Protein AF-A0A9E2NTE6-F1 (afdb_monomer_lite)

Secondary structure (DSSP, 8-state):
---------------------------------------------S-----------------------TTSSSSS--S--TT-EEEE-STT-EEEEESSS-SEEEESS--STT-EEEEEESSS-EEEEE--TT--SEEEES--SEEEEEESS-EEEEESS-SEEE-TT-EEEEEESSEEEEEEE--S--TT-----SEEE-TT-EEEEEESEEEEEEE-BTTB----SEEEEET-EEEEEESSS-EEEEESS-SEEEEESS-EEEEESSEEEEEESEE-STT--EE--S---SEEE-SSS-EEEEESEEEEE-SSEEEEE-TTS-TT-EEEEEE-STT--EEEEESSEEEEESSSEEEEEESS-EEEEE--S-TTS--S-EEEEEE-TT-EEEEEE-SS----EE---SSS-EEEEEEE--SS--EEEEE-TT--EEEEEEESS-SS-EEEEEEESSEEEEEEEEEEEEEEEEESS-SS-EEEEEEETT-EEEEEEEEEEEEEEESSSS-EEEEEEESS-EEEEEESS-EEEEEES---S--SSBSSEEEEEES-EEEEEEEEEEEEEESEEEEE--TT------SEEEEEEEEEEEE-PBPTT-TT--SS-EEE-SEEEETT-EEEEEEEEEEEEE---TT-TTEEEEEEEE--TTTT---EEEEEEEEEEEETTGGGSPTTT-EEEEE---SS--HHHHHHHTT--GGGSEEEEEEEPPPSSS-EEEESEEEE-TTEEEEEEE---SS-SS----EEEES-EEEBTT-EEEEE-TT-EEES-EE--TTTTPPPPTT-------TTTT----TTS---B--TTSSS-B-SB-EEEEE--TT-EEE--S-EEEEEEE---SSGGG-S-GGGG---SS--TT---GGGS-EEESTTS--BTTB-S-EEEEEEEES-EEEEE---SSGGGS-EEEEEEEEEEEEEEESSPPPHHHHS-SS-SSEEEEEE-TT-EEEEEEEE-SSSSEEEEEPEEEEEPPP-----S------STTTHHHHHHHHHH-SS--SS---HHHHHHHHHS----S-SS-----S----TT--SS-EEEEE--BBTBSEEEEEE-HHHHHHHHHHHHHHHHHHHHHHHHHHHHHHHHH--------

Structure (mmCIF, N/CA/C/O backbone):
data_AF-A0A9E2NTE6-F1
#
_entry.id   AF-A0A9E2NTE6-F1
#
loop_
_atom_site.group_PDB
_atom_site.id
_atom_site.type_symbol
_atom_site.label_atom_id
_atom_site.label_alt_id
_atom_site.label_comp_id
_atom_site.label_asym_id
_atom_site.label_entity_id
_atom_site.label_seq_id
_atom_site.pdbx_PDB_ins_code
_atom_site.Cartn_x
_atom_site.Cartn_y
_atom_site.Cartn_z
_atom_site.occupancy
_atom_site.B_iso_or_equiv
_atom_site.auth_seq_id
_atom_site.auth_comp_id
_atom_site.auth_asym_id
_atom_site.auth_atom_id
_atom_site.pdbx_PDB_model_num
ATOM 1 N N . MET A 1 1 ? 43.892 27.962 2.176 1.00 29.34 1 MET A N 1
ATOM 2 C CA . MET A 1 1 ? 44.552 28.954 3.060 1.00 29.34 1 MET A CA 1
ATOM 3 C C . MET A 1 1 ? 43.489 29.875 3.659 1.00 29.34 1 MET A C 1
ATOM 5 O O . MET A 1 1 ? 42.772 30.501 2.903 1.00 29.34 1 MET A O 1
ATOM 9 N N . ASN A 1 2 ? 43.422 29.911 4.998 1.00 27.58 2 ASN A N 1
ATOM 10 C CA . ASN A 1 2 ? 42.704 30.827 5.912 1.00 27.58 2 ASN A CA 1
ATOM 11 C C . ASN A 1 2 ? 41.155 30.969 5.898 1.00 27.58 2 ASN A C 1
ATOM 13 O O . ASN A 1 2 ? 40.608 31.871 5.282 1.00 27.58 2 ASN A O 1
ATOM 17 N N . LYS A 1 3 ? 40.542 30.155 6.784 1.00 26.61 3 LYS A N 1
ATOM 18 C CA . LYS A 1 3 ? 39.574 30.458 7.878 1.00 26.61 3 LYS A CA 1
ATOM 19 C C . LYS A 1 3 ? 38.161 31.026 7.588 1.00 26.61 3 LYS A C 1
ATOM 21 O O . LYS A 1 3 ? 37.993 32.228 7.432 1.00 26.61 3 LYS A O 1
ATOM 26 N N . GLN A 1 4 ? 37.154 30.137 7.688 1.00 29.02 4 GLN A N 1
ATOM 27 C CA . GLN A 1 4 ? 36.134 30.012 8.774 1.00 29.02 4 GLN A CA 1
ATOM 28 C C . GLN A 1 4 ? 35.949 31.215 9.740 1.00 29.02 4 GLN A C 1
ATOM 30 O O . GLN A 1 4 ? 36.945 31.797 10.157 1.00 29.02 4 GLN A O 1
ATOM 35 N N . THR A 1 5 ? 34.794 31.587 10.317 1.00 28.66 5 THR A N 1
ATOM 36 C CA . THR A 1 5 ? 33.368 31.165 10.358 1.00 28.66 5 THR A CA 1
ATOM 37 C C . THR A 1 5 ? 32.650 32.114 11.345 1.00 28.66 5 THR A C 1
ATOM 39 O O . THR A 1 5 ? 33.288 32.623 12.263 1.00 28.66 5 THR A O 1
ATOM 42 N N . ASN A 1 6 ? 31.321 32.196 11.223 1.00 25.78 6 ASN A N 1
ATOM 43 C CA . ASN A 1 6 ? 30.301 32.390 12.271 1.00 25.78 6 ASN A CA 1
ATOM 44 C C . ASN A 1 6 ? 30.081 33.732 13.005 1.00 25.78 6 ASN A C 1
ATOM 46 O O . ASN A 1 6 ? 30.879 34.200 13.806 1.00 25.78 6 ASN A O 1
ATOM 50 N N . SER A 1 7 ? 28.830 34.182 12.811 1.00 26.23 7 SER A N 1
ATOM 51 C CA . SER A 1 7 ? 27.834 34.670 13.778 1.00 26.23 7 SER A CA 1
ATOM 52 C C . SER A 1 7 ? 28.146 35.899 14.635 1.00 26.23 7 SER A C 1
ATOM 54 O O . SER A 1 7 ? 28.999 35.864 15.515 1.00 26.23 7 SER A O 1
ATOM 56 N N . ALA A 1 8 ? 27.290 36.917 14.523 1.00 23.62 8 ALA A N 1
ATOM 57 C CA . ALA A 1 8 ? 26.173 37.128 15.454 1.00 23.62 8 ALA A CA 1
ATOM 58 C C . ALA A 1 8 ? 25.789 38.618 15.558 1.00 23.62 8 ALA A C 1
ATOM 60 O O . ALA A 1 8 ? 26.642 39.492 15.668 1.00 23.62 8 ALA A O 1
ATOM 61 N N . MET A 1 9 ? 24.475 38.835 15.694 1.00 21.36 9 MET A N 1
ATOM 62 C CA . MET A 1 9 ? 23.865 39.834 16.582 1.00 21.36 9 MET A CA 1
ATOM 63 C C . MET A 1 9 ? 23.732 41.292 16.096 1.00 21.36 9 MET A C 1
ATOM 65 O O . MET A 1 9 ? 24.687 42.057 16.059 1.00 21.36 9 MET A O 1
ATOM 69 N N . GLY A 1 10 ? 22.472 41.727 15.959 1.00 22.67 10 GLY A N 1
ATOM 70 C CA . GLY A 1 10 ? 22.015 42.895 16.723 1.00 22.67 10 GLY A CA 1
ATOM 71 C C . GLY A 1 10 ? 21.491 44.117 15.958 1.00 22.67 10 GLY A C 1
ATOM 72 O O . GLY A 1 10 ? 22.264 44.895 15.422 1.00 22.67 10 GLY A O 1
ATOM 73 N N . MET A 1 11 ? 20.184 44.357 16.134 1.00 23.50 11 MET A N 1
ATOM 74 C CA . MET A 1 11 ? 19.494 45.664 16.187 1.00 23.50 11 MET A CA 1
ATOM 75 C C . MET A 1 11 ? 19.316 46.504 14.904 1.00 23.50 11 MET A C 1
ATOM 77 O O . MET A 1 11 ? 20.276 46.976 14.315 1.00 23.50 11 MET A O 1
ATOM 81 N N . LEU A 1 12 ? 18.051 46.825 14.591 1.00 22.62 12 LEU A N 1
ATOM 82 C CA . LEU A 1 12 ? 17.411 48.168 14.591 1.00 22.62 12 LEU A CA 1
ATOM 83 C C . LEU A 1 12 ? 16.159 48.108 13.681 1.00 22.62 12 LEU A C 1
ATOM 85 O O . LEU A 1 12 ? 16.246 47.734 12.523 1.00 22.62 12 LEU A O 1
ATOM 89 N N . ILE A 1 13 ? 14.939 48.256 14.207 1.00 23.47 13 ILE A N 1
ATOM 90 C CA . ILE A 1 13 ? 14.206 49.526 14.391 1.00 23.47 13 ILE A CA 1
ATOM 91 C C . ILE A 1 13 ? 13.850 50.247 13.068 1.00 23.47 13 ILE A C 1
ATOM 93 O O . ILE A 1 13 ? 14.699 50.847 12.422 1.00 23.47 13 ILE A O 1
ATOM 97 N N . ASN A 1 14 ? 12.530 50.317 12.838 1.00 24.09 14 ASN A N 1
ATOM 98 C CA . ASN A 1 14 ? 11.738 51.291 12.068 1.00 24.09 14 ASN A CA 1
ATOM 99 C C . ASN A 1 14 ? 11.742 51.281 10.529 1.00 24.09 14 ASN A C 1
ATOM 101 O O . ASN A 1 14 ? 12.680 51.742 9.892 1.00 24.09 14 ASN A O 1
ATOM 105 N N . ALA A 1 15 ? 10.542 51.000 9.999 1.00 24.41 15 ALA A N 1
ATOM 106 C CA . ALA A 1 15 ? 9.709 51.847 9.118 1.00 24.41 15 ALA A CA 1
ATOM 107 C C . ALA A 1 15 ? 9.104 50.970 7.997 1.00 24.41 15 ALA A C 1
ATOM 109 O O . ALA A 1 15 ? 9.823 50.272 7.308 1.00 24.41 15 ALA A O 1
ATOM 110 N N . TYR A 1 16 ? 7.790 50.872 7.791 1.00 23.64 16 TYR A N 1
ATOM 111 C CA . TYR A 1 16 ? 6.896 51.969 7.440 1.00 23.64 16 TYR A CA 1
ATOM 112 C C . TYR A 1 16 ? 5.422 51.539 7.600 1.00 23.64 16 TYR A C 1
ATOM 114 O O . TYR A 1 16 ? 5.029 50.437 7.231 1.00 23.64 16 TYR A O 1
ATOM 122 N N . ARG A 1 17 ? 4.602 52.457 8.121 1.00 25.98 17 ARG A N 1
ATOM 123 C CA . ARG A 1 17 ? 3.128 52.439 8.115 1.00 25.98 17 ARG A CA 1
ATOM 124 C C . ARG A 1 17 ? 2.593 52.832 6.729 1.00 25.98 17 ARG A C 1
ATOM 126 O O . ARG A 1 17 ? 3.164 53.738 6.129 1.00 25.98 17 ARG A O 1
ATOM 133 N N . GLY A 1 18 ? 1.434 52.304 6.306 1.00 24.19 18 GLY A N 1
ATOM 134 C CA . GLY A 1 18 ? 0.733 52.835 5.122 1.00 24.19 18 GLY A CA 1
ATOM 135 C C . GLY A 1 18 ? -0.569 52.156 4.654 1.00 24.19 18 GLY A C 1
ATOM 136 O O . GLY A 1 18 ? -0.601 51.637 3.555 1.00 24.19 18 GLY A O 1
ATOM 137 N N . ILE A 1 19 ? -1.634 52.204 5.468 1.00 23.78 19 ILE A N 1
ATOM 138 C CA . ILE A 1 19 ? -3.031 52.576 5.099 1.00 23.78 19 ILE A CA 1
ATOM 139 C C . ILE A 1 19 ? -3.715 51.905 3.866 1.00 23.78 19 ILE A C 1
ATOM 141 O O . ILE A 1 19 ? -3.598 52.370 2.743 1.00 23.78 19 ILE A O 1
ATOM 145 N N . LEU A 1 20 ? -4.571 50.913 4.165 1.00 23.92 20 LEU A N 1
ATOM 146 C CA . LEU A 1 20 ? -6.041 50.812 3.948 1.00 23.92 20 LEU A CA 1
ATOM 147 C C . LEU A 1 20 ? -6.751 51.184 2.611 1.00 23.92 20 LEU A C 1
ATOM 149 O O . LEU A 1 20 ? -6.762 52.343 2.206 1.00 23.92 20 LEU A O 1
ATOM 153 N N . LYS A 1 21 ? -7.650 50.241 2.232 1.00 25.80 21 LYS A N 1
ATOM 154 C CA . LYS A 1 21 ? -9.020 50.355 1.638 1.00 25.80 21 LYS A CA 1
ATOM 155 C C . LYS A 1 21 ? -9.108 50.496 0.103 1.00 25.80 21 LYS A C 1
ATOM 157 O O . LYS A 1 21 ? -8.490 51.375 -0.466 1.00 25.80 21 LYS A O 1
ATOM 162 N N . ASN A 1 22 ? -9.923 49.719 -0.629 1.00 23.72 22 ASN A N 1
ATOM 163 C CA . ASN A 1 22 ? -11.323 49.349 -0.361 1.00 23.72 22 ASN A CA 1
ATOM 164 C C . ASN A 1 22 ? -11.833 48.163 -1.228 1.00 23.72 22 ASN A C 1
ATOM 166 O O . ASN A 1 22 ? -11.476 48.060 -2.395 1.00 23.72 22 ASN A O 1
ATOM 170 N N . SER A 1 23 ? -12.831 47.452 -0.679 1.00 23.58 23 SER A N 1
ATOM 171 C CA . SER A 1 23 ? -14.023 46.838 -1.320 1.00 23.58 23 SER A CA 1
ATOM 172 C C . SER A 1 23 ? -14.186 45.298 -1.337 1.00 23.58 23 SER A C 1
ATOM 174 O O . SER A 1 23 ? -13.571 44.594 -2.117 1.00 23.58 23 SER A O 1
ATOM 176 N N . ARG A 1 24 ? -15.117 44.861 -0.462 1.00 26.06 24 ARG A N 1
ATOM 177 C CA . ARG A 1 24 ? -16.163 43.812 -0.568 1.00 26.06 24 ARG A CA 1
ATOM 178 C C . ARG A 1 24 ? -15.796 42.426 -1.128 1.00 26.06 24 ARG A C 1
ATOM 180 O O . ARG A 1 24 ? -15.592 42.304 -2.323 1.00 26.06 24 ARG A O 1
ATOM 187 N N . PHE A 1 25 ? -15.975 41.375 -0.321 1.00 23.06 25 PHE A N 1
ATOM 188 C CA . PHE A 1 25 ? -17.155 40.484 -0.324 1.00 23.06 25 PHE A CA 1
ATOM 189 C C . PHE A 1 25 ? -17.024 39.421 0.793 1.00 23.06 25 PHE A C 1
ATOM 191 O O . PHE A 1 25 ? -15.919 39.082 1.203 1.00 23.06 25 PHE A O 1
ATOM 198 N N . GLU A 1 26 ? -18.168 38.977 1.322 1.00 26.34 26 GLU A N 1
ATOM 199 C CA . GLU A 1 26 ? -18.371 37.835 2.238 1.00 26.34 26 GLU A CA 1
ATOM 200 C C . GLU A 1 26 ? -17.807 36.531 1.615 1.00 26.34 26 GLU A C 1
ATOM 202 O O . GLU A 1 26 ? -17.646 36.468 0.404 1.00 26.34 26 GLU A O 1
ATOM 207 N N . SER A 1 27 ? -17.473 35.438 2.303 1.00 25.52 27 SER A N 1
ATOM 208 C CA . SER A 1 27 ? -18.085 34.788 3.462 1.00 25.52 27 SER A CA 1
ATOM 209 C C . SER A 1 27 ? -17.125 33.719 4.029 1.00 25.52 27 SER A C 1
ATOM 211 O O . SER A 1 27 ? -16.242 33.246 3.322 1.00 25.52 27 SER A O 1
ATOM 213 N N . MET A 1 28 ? -17.341 33.355 5.298 1.00 28.69 28 MET A N 1
ATOM 214 C CA . MET A 1 28 ? -16.964 32.092 5.959 1.00 28.69 28 MET A CA 1
ATOM 215 C C . MET A 1 28 ? -15.552 31.522 5.726 1.00 28.69 28 MET A C 1
ATOM 217 O O . MET A 1 28 ? -15.327 30.759 4.795 1.00 28.69 28 MET A O 1
ATOM 221 N N . ARG A 1 29 ? -14.654 31.763 6.693 1.00 24.84 29 ARG A N 1
ATOM 222 C CA . ARG A 1 29 ? -13.912 30.739 7.469 1.00 24.84 29 ARG A CA 1
ATOM 223 C C . ARG A 1 29 ? -12.808 31.412 8.291 1.00 24.84 29 ARG A C 1
ATOM 225 O O . ARG A 1 29 ? -11.989 32.161 7.775 1.00 24.84 29 ARG A O 1
ATOM 232 N N . GLY A 1 30 ? -12.791 31.122 9.581 1.00 23.16 30 GLY A N 1
ATOM 233 C CA . GLY A 1 30 ? -11.714 31.417 10.518 1.00 23.16 30 GLY A CA 1
ATOM 234 C C . GLY A 1 30 ? -12.093 30.761 11.842 1.00 23.16 30 GLY A C 1
ATOM 235 O O . GLY A 1 30 ? -13.257 30.803 12.218 1.00 23.16 30 GLY A O 1
ATOM 236 N N . SER A 1 31 ? -11.212 30.116 12.585 1.00 25.41 31 SER A N 1
ATOM 237 C CA . SER A 1 31 ? -9.795 29.826 12.409 1.00 25.41 31 SER A CA 1
ATOM 238 C C . SER A 1 31 ? -9.494 28.755 13.456 1.00 25.41 31 SER A C 1
ATOM 240 O O . SER A 1 31 ? -9.969 28.844 14.588 1.00 25.41 31 SER A O 1
ATOM 242 N N . LEU A 1 32 ? -8.717 27.752 13.064 1.00 22.36 32 LEU A N 1
ATOM 243 C CA . LEU A 1 32 ? -7.949 26.932 13.983 1.00 22.36 32 LEU A CA 1
ATOM 244 C C . LEU A 1 32 ? -6.603 27.653 14.211 1.00 22.36 32 LEU A C 1
ATOM 246 O O . LEU A 1 32 ? -6.062 28.262 13.289 1.00 22.36 32 LEU A O 1
ATOM 250 N N . ILE A 1 33 ? -6.095 27.535 15.437 1.00 25.97 33 ILE A N 1
ATOM 251 C CA . ILE A 1 33 ? -4.695 27.704 15.865 1.00 25.97 33 ILE A CA 1
ATOM 252 C C . ILE A 1 33 ? -4.107 29.126 15.832 1.00 25.97 33 ILE A C 1
ATOM 254 O O . ILE A 1 33 ? -3.480 29.560 14.873 1.00 25.97 33 ILE A O 1
ATOM 258 N N . ALA A 1 34 ? -4.191 29.813 16.972 1.00 24.72 34 ALA A N 1
ATOM 259 C CA . ALA A 1 34 ? -3.047 29.960 17.883 1.00 24.72 34 ALA A CA 1
ATOM 260 C C . ALA A 1 34 ? -3.372 31.004 18.960 1.00 24.72 34 ALA A C 1
ATOM 262 O O . ALA A 1 34 ? -3.497 32.186 18.653 1.00 24.72 34 ALA A O 1
ATOM 263 N N . HIS A 1 35 ? -3.432 30.589 20.225 1.00 23.55 35 HIS A N 1
ATOM 264 C CA . HIS A 1 35 ? -2.550 31.121 21.268 1.00 23.55 35 HIS A CA 1
ATOM 265 C C . HIS A 1 35 ? -2.721 30.303 22.547 1.00 23.55 35 HIS A C 1
ATOM 267 O O . HIS A 1 35 ? -3.768 30.295 23.188 1.00 23.55 35 HIS A O 1
ATOM 273 N N . ASN A 1 36 ? -1.639 29.615 22.890 1.00 27.98 36 ASN A N 1
ATOM 274 C CA . ASN A 1 36 ? -1.433 28.946 24.158 1.00 27.98 36 ASN A CA 1
ATOM 275 C C . ASN A 1 36 ? -1.004 29.985 25.216 1.00 27.98 36 ASN A C 1
ATOM 277 O O . ASN A 1 36 ? -0.342 30.969 24.879 1.00 27.98 36 ASN A O 1
ATOM 281 N N . LYS A 1 37 ? -1.314 29.699 26.487 1.00 27.69 37 LYS A N 1
ATOM 282 C CA . LYS A 1 37 ? -1.015 30.466 27.722 1.00 27.69 37 LYS A CA 1
ATOM 283 C C . LYS A 1 37 ? -1.965 31.615 28.081 1.00 27.69 37 LYS A C 1
ATOM 285 O O . LYS A 1 37 ? -1.639 32.788 27.940 1.00 27.69 37 LYS A O 1
ATOM 290 N N . CYS A 1 38 ? -3.104 31.235 28.657 1.00 25.62 38 CYS A N 1
ATOM 291 C CA . CYS A 1 38 ? -3.613 31.682 29.964 1.00 25.62 38 CYS A CA 1
ATOM 292 C C . CYS A 1 38 ? -5.081 31.253 30.064 1.00 25.62 38 CYS A C 1
ATOM 294 O O . CYS A 1 38 ? -5.889 31.776 29.313 1.00 25.62 38 CYS A O 1
ATOM 296 N N . LEU A 1 39 ? -5.407 30.324 30.968 1.00 24.86 39 LEU A N 1
ATOM 297 C CA . LEU A 1 39 ? -6.577 30.336 31.866 1.00 24.86 39 LEU A CA 1
ATOM 298 C C . LEU A 1 39 ? -6.726 28.942 32.511 1.00 24.86 39 LEU A C 1
ATOM 300 O O . LEU A 1 39 ? -7.440 28.070 32.031 1.00 24.86 39 LEU A O 1
ATOM 304 N N . HIS A 1 40 ? -6.051 28.750 33.644 1.00 29.06 40 HIS A N 1
ATOM 305 C CA . HIS A 1 40 ? -6.598 27.949 34.737 1.00 29.06 40 HIS A CA 1
ATOM 306 C C . HIS A 1 40 ? -7.625 28.847 35.438 1.00 29.06 40 HIS A C 1
ATOM 308 O O . HIS A 1 40 ? -7.219 29.761 36.151 1.00 29.06 40 HIS A O 1
ATOM 314 N N . ALA A 1 41 ? -8.913 28.655 35.144 1.00 30.28 41 ALA A N 1
ATOM 315 C CA . ALA A 1 41 ? -10.084 29.016 35.956 1.00 30.28 41 ALA A CA 1
ATOM 316 C C . ALA A 1 41 ? -11.311 29.163 35.046 1.00 30.28 41 ALA A C 1
ATOM 318 O O . ALA A 1 41 ? -11.385 30.100 34.254 1.00 30.28 41 ALA A O 1
ATOM 319 N N . GLY A 1 42 ? -12.302 28.288 35.226 1.00 25.58 42 GLY A N 1
ATOM 320 C CA . GLY A 1 42 ? -13.671 28.555 34.788 1.00 25.58 42 GLY A CA 1
ATOM 321 C C . GLY A 1 42 ? -14.343 27.416 34.035 1.00 25.58 42 GLY A C 1
ATOM 322 O O . GLY A 1 42 ? -14.507 27.520 32.832 1.00 25.58 42 GLY A O 1
ATOM 323 N N . PHE A 1 43 ? -14.812 26.398 34.759 1.00 23.00 43 PHE A N 1
ATOM 324 C CA . PHE A 1 43 ? -16.074 25.714 34.445 1.00 23.00 43 PHE A CA 1
ATOM 325 C C . PHE A 1 43 ? -16.709 25.196 35.749 1.00 23.00 43 PHE A C 1
ATOM 327 O O . PHE A 1 43 ? -16.746 24.012 36.051 1.00 23.00 43 PHE A O 1
ATOM 334 N N . ILE A 1 44 ? -17.185 26.144 36.559 1.00 27.06 44 ILE A N 1
ATOM 335 C CA . ILE A 1 44 ? -18.266 25.946 37.530 1.00 27.06 44 ILE A CA 1
ATOM 336 C C . ILE A 1 44 ? -19.292 27.020 37.182 1.00 27.06 44 ILE A C 1
ATOM 338 O O . ILE A 1 44 ? -19.040 28.189 37.461 1.00 27.06 44 ILE A O 1
ATOM 342 N N . ALA A 1 45 ? -20.395 26.640 36.534 1.00 24.61 45 ALA A N 1
ATOM 343 C CA . ALA A 1 45 ? -21.691 27.325 36.612 1.00 24.61 45 ALA A CA 1
ATOM 344 C C . ALA A 1 45 ? -22.709 26.682 35.656 1.00 24.61 45 ALA A C 1
ATOM 346 O O . ALA A 1 45 ? -22.891 27.144 34.534 1.00 24.61 45 ALA A O 1
ATOM 347 N N . LEU A 1 46 ? -23.448 25.682 36.141 1.00 25.11 46 LEU A N 1
ATOM 348 C CA . LEU A 1 46 ? -24.895 25.652 35.926 1.00 25.11 46 LEU A CA 1
ATOM 349 C C . LEU A 1 46 ? -25.557 24.846 37.048 1.00 25.11 46 LEU A C 1
ATOM 351 O O . LEU A 1 46 ? -25.777 23.654 36.909 1.00 25.11 46 LEU A O 1
ATOM 355 N N . LEU A 1 47 ? -25.810 25.511 38.177 1.00 25.02 47 LEU A N 1
ATOM 356 C CA . LEU A 1 47 ? -26.852 25.177 39.157 1.00 25.02 47 LEU A CA 1
ATOM 357 C C . LEU A 1 47 ? -26.840 26.260 40.243 1.00 25.02 47 LEU A C 1
ATOM 359 O O . LEU A 1 47 ? -26.125 26.165 41.235 1.00 25.02 47 LEU A O 1
ATOM 363 N N . CYS A 1 48 ? -27.604 27.335 40.038 1.00 22.22 48 CYS A N 1
ATOM 364 C CA . CYS A 1 48 ? -28.071 28.151 41.157 1.00 22.22 48 CYS A CA 1
ATOM 365 C C . CYS A 1 48 ? -29.247 29.044 40.756 1.00 22.22 48 CYS A C 1
ATOM 367 O O . CYS A 1 48 ? -29.067 30.050 40.075 1.00 22.22 48 CYS A O 1
ATOM 369 N N . THR A 1 49 ? -30.448 28.653 41.182 1.00 23.48 49 THR A N 1
ATOM 370 C CA . THR A 1 49 ? -31.561 29.465 41.727 1.00 23.48 49 THR A CA 1
ATOM 371 C C . THR A 1 49 ? -32.747 28.494 41.812 1.00 23.48 49 THR A C 1
ATOM 373 O O . THR A 1 49 ? -33.129 27.916 40.810 1.00 23.48 49 THR A O 1
ATOM 376 N N . VAL A 1 50 ? -33.316 28.150 42.968 1.00 23.70 50 VAL A N 1
ATOM 377 C CA . VAL A 1 50 ? -33.795 29.005 44.056 1.00 23.70 50 VAL A CA 1
ATOM 378 C C . VAL A 1 50 ? -33.653 28.256 45.389 1.00 23.70 50 VAL A C 1
ATOM 380 O O . VAL A 1 50 ? -34.308 27.243 45.601 1.00 23.70 50 VAL A O 1
ATOM 383 N N . ALA A 1 51 ? -32.856 28.790 46.314 1.00 24.67 51 ALA A N 1
ATOM 384 C CA . ALA A 1 51 ? -32.958 28.477 47.736 1.00 24.67 51 ALA A CA 1
ATOM 385 C C . ALA A 1 51 ? -32.855 29.790 48.518 1.00 24.67 51 ALA A C 1
ATOM 387 O O . ALA A 1 51 ? -31.775 30.345 48.710 1.00 24.67 51 ALA A O 1
ATOM 388 N N . LEU A 1 52 ? -34.009 30.319 48.920 1.00 23.09 52 LEU A N 1
ATOM 389 C CA . LEU A 1 52 ? -34.122 31.352 49.943 1.00 23.09 52 LEU A CA 1
ATOM 390 C C . LEU A 1 52 ? -35.449 31.145 50.677 1.00 23.09 52 LEU A C 1
ATOM 392 O O . LEU A 1 52 ? -36.478 31.660 50.253 1.00 23.09 52 LEU A O 1
ATOM 396 N N . ALA A 1 53 ? -35.414 30.396 51.779 1.00 23.52 53 ALA A N 1
ATOM 397 C CA . ALA A 1 53 ? -36.281 30.633 52.930 1.00 23.52 53 ALA A CA 1
ATOM 398 C C . ALA A 1 53 ? -35.767 29.882 54.170 1.00 23.52 53 ALA A C 1
ATOM 400 O O . ALA A 1 53 ? -35.859 28.668 54.276 1.00 23.52 53 ALA A O 1
ATOM 401 N N . THR A 1 54 ? -35.263 30.696 55.100 1.00 24.38 54 THR A N 1
ATOM 402 C CA . THR A 1 54 ? -35.322 30.563 56.564 1.00 24.38 54 THR A CA 1
ATOM 403 C C . THR A 1 54 ? -34.613 29.394 57.242 1.00 24.38 54 THR A C 1
ATOM 405 O O . THR A 1 54 ? -35.143 28.302 57.402 1.00 24.38 54 THR A O 1
ATOM 408 N N . ALA A 1 55 ? -33.461 29.743 57.818 1.00 26.52 55 ALA A N 1
ATOM 409 C CA . ALA A 1 55 ? -32.962 29.168 59.053 1.00 26.52 55 ALA A CA 1
ATOM 410 C C . ALA A 1 55 ? -34.023 29.243 60.169 1.00 26.52 55 ALA A C 1
ATOM 412 O O . ALA A 1 55 ? -34.499 30.330 60.510 1.00 26.52 55 ALA A O 1
ATOM 413 N N . SER A 1 56 ? -34.307 28.104 60.791 1.00 23.55 56 SER A N 1
ATOM 414 C CA . SER A 1 56 ? -34.747 28.027 62.180 1.00 23.55 56 SER A CA 1
ATOM 415 C C . SER A 1 56 ? -33.815 27.075 62.921 1.00 23.55 56 SER A C 1
ATOM 417 O O . SER A 1 56 ? -33.541 25.971 62.465 1.00 23.55 56 SER A O 1
ATOM 419 N N . SER A 1 57 ? -33.297 27.568 64.040 1.00 24.28 57 SER A N 1
ATOM 420 C CA . SER A 1 57 ? -32.519 26.884 65.077 1.00 24.28 57 SER A CA 1
ATOM 421 C C . SER A 1 57 ? -32.986 25.454 65.396 1.00 24.28 57 SER A C 1
ATOM 423 O O . SER A 1 57 ? -34.183 25.191 65.285 1.00 24.28 57 SER A O 1
ATOM 425 N N . PRO A 1 58 ? -32.088 24.578 65.896 1.00 25.91 58 PRO A N 1
ATOM 426 C CA . PRO A 1 58 ? -32.434 23.219 66.290 1.00 25.91 58 PRO A CA 1
ATOM 427 C C . PRO A 1 58 ? -33.383 23.280 67.487 1.00 25.91 58 PRO A C 1
ATOM 429 O O . PRO A 1 58 ? -32.981 23.551 68.620 1.00 25.91 58 PRO A O 1
ATOM 432 N N . VAL A 1 59 ? -34.671 23.085 67.225 1.00 22.36 59 VAL A N 1
ATOM 433 C CA . VAL A 1 59 ? -35.612 22.688 68.264 1.00 22.36 59 VAL A CA 1
ATOM 434 C C . VAL A 1 59 ? -35.302 21.223 68.528 1.00 22.36 59 VAL A C 1
ATOM 436 O O . VAL A 1 59 ? -35.239 20.438 67.588 1.00 22.36 59 VAL A O 1
ATOM 439 N N . HIS A 1 60 ? -35.019 20.899 69.790 1.00 28.77 60 HIS A N 1
ATOM 440 C CA . HIS A 1 60 ? -34.932 19.526 70.274 1.00 28.77 60 HIS A CA 1
ATOM 441 C C . HIS A 1 60 ? -36.079 18.715 69.663 1.00 28.77 60 HIS A C 1
ATOM 443 O O . HIS A 1 60 ? -37.236 18.968 69.997 1.00 28.77 60 HIS A O 1
ATOM 449 N N . ALA A 1 61 ? -35.753 17.778 68.771 1.00 24.12 61 ALA A N 1
ATOM 450 C CA . ALA A 1 61 ? -36.642 16.669 68.493 1.00 24.12 61 ALA A CA 1
ATOM 451 C C . ALA A 1 61 ? -36.718 15.893 69.807 1.00 24.12 61 ALA A C 1
ATOM 453 O O . ALA A 1 61 ? -35.724 15.353 70.297 1.00 24.12 61 ALA A O 1
ATOM 454 N N . GLU A 1 62 ? -37.871 15.997 70.453 1.00 23.11 62 GLU A N 1
ATOM 455 C CA . GLU A 1 62 ? -38.243 15.145 71.562 1.00 23.11 62 GLU A CA 1
ATOM 456 C C . GLU A 1 62 ? -38.123 13.718 71.031 1.00 23.11 62 GLU A C 1
ATOM 458 O O . GLU A 1 62 ? -38.819 13.337 70.095 1.00 23.11 62 GLU A O 1
ATOM 463 N N . LYS A 1 63 ? -37.132 12.994 71.553 1.00 28.41 63 LYS A N 1
ATOM 464 C CA . LYS A 1 63 ? -36.926 11.572 71.322 1.00 28.41 63 LYS A CA 1
ATOM 465 C C . LYS A 1 63 ? -38.252 10.894 71.667 1.00 28.41 63 LYS A C 1
ATOM 467 O O . LYS A 1 63 ? -38.563 10.746 72.850 1.00 28.41 63 LYS A O 1
ATOM 472 N N . ILE A 1 64 ? -39.068 10.565 70.667 1.00 25.89 64 ILE A N 1
ATOM 473 C CA . ILE A 1 64 ? -40.159 9.621 70.868 1.00 25.89 64 ILE A CA 1
ATOM 474 C C . ILE A 1 64 ? -39.449 8.279 70.992 1.00 25.89 64 ILE A C 1
ATOM 476 O O . ILE A 1 64 ? -39.112 7.627 70.013 1.00 25.89 64 ILE A O 1
ATOM 480 N N . ASP A 1 65 ? -39.112 7.957 72.239 1.00 27.31 65 ASP A N 1
ATOM 481 C CA . ASP A 1 65 ? -38.695 6.645 72.723 1.00 27.31 65 ASP A CA 1
ATOM 482 C C . ASP A 1 65 ? -39.894 5.682 72.541 1.00 27.31 65 ASP A C 1
ATOM 484 O O . ASP A 1 65 ? -40.496 5.213 73.500 1.00 27.31 65 ASP A O 1
ATOM 488 N N . GLU A 1 66 ? -40.289 5.408 71.299 1.00 30.45 66 GLU A N 1
ATOM 489 C CA . GLU A 1 66 ? -40.760 4.073 70.933 1.00 30.45 66 GLU A CA 1
ATOM 490 C C . GLU A 1 66 ? -39.561 3.363 70.316 1.00 30.45 66 GLU A C 1
ATOM 492 O O . GLU A 1 66 ? -39.501 3.038 69.138 1.00 30.45 66 GLU A O 1
ATOM 497 N N . THR A 1 67 ? -38.547 3.169 71.161 1.00 30.62 67 THR A N 1
ATOM 498 C CA . THR A 1 67 ? -37.574 2.105 70.978 1.00 30.62 67 THR A CA 1
ATOM 499 C C . THR A 1 67 ? -38.394 0.823 70.840 1.00 30.62 67 THR A C 1
ATOM 501 O O . THR A 1 67 ? -38.943 0.329 71.830 1.00 30.62 67 THR A O 1
ATOM 504 N N . ILE A 1 68 ? -38.505 0.286 69.624 1.00 33.72 68 ILE A N 1
ATOM 505 C CA . ILE A 1 68 ? -38.833 -1.126 69.416 1.00 33.72 68 ILE A CA 1
ATOM 506 C C . ILE A 1 68 ? -37.588 -1.886 69.890 1.00 33.72 68 ILE A C 1
ATOM 508 O O . ILE A 1 68 ? -36.742 -2.303 69.112 1.00 33.72 68 ILE A O 1
ATOM 512 N N . ASN A 1 69 ? -37.411 -1.929 71.212 1.00 25.31 69 ASN A N 1
ATOM 513 C CA . ASN A 1 69 ? -36.444 -2.793 71.866 1.00 25.31 69 ASN A CA 1
ATOM 514 C C . ASN A 1 69 ? -36.852 -4.243 71.590 1.00 25.31 69 ASN A C 1
ATOM 516 O O . ASN A 1 69 ? -38.049 -4.534 71.539 1.00 25.31 69 ASN A O 1
ATOM 520 N N . ASP A 1 70 ? -35.838 -5.101 71.498 1.00 31.53 70 ASP A N 1
ATOM 521 C CA . ASP A 1 70 ? -35.766 -6.571 71.358 1.00 31.53 70 ASP A CA 1
ATOM 522 C C . ASP A 1 70 ? -36.950 -7.445 71.855 1.00 31.53 70 ASP A C 1
ATOM 524 O O . ASP A 1 70 ? -37.051 -8.609 71.485 1.00 31.53 70 ASP A O 1
ATOM 528 N N . ASP A 1 71 ? -37.873 -6.923 72.663 1.00 29.89 71 ASP A N 1
ATOM 529 C CA . ASP A 1 71 ? -39.008 -7.649 73.243 1.00 29.89 71 ASP A CA 1
ATOM 530 C C . ASP A 1 71 ? -40.325 -7.547 72.428 1.00 29.89 71 ASP A C 1
ATOM 532 O O . ASP A 1 71 ? -41.334 -8.119 72.837 1.00 29.89 71 ASP A O 1
ATOM 536 N N . TYR A 1 72 ? -40.385 -6.832 71.291 1.00 34.06 72 TYR A N 1
ATOM 537 C CA . TYR A 1 72 ? -41.651 -6.661 70.534 1.00 34.06 72 TYR A CA 1
ATOM 538 C C . TYR A 1 72 ? -41.964 -7.770 69.511 1.00 34.06 72 TYR A C 1
ATOM 540 O O . TYR A 1 72 ? -43.080 -7.821 68.991 1.00 34.06 72 TYR A O 1
ATOM 548 N N . PHE A 1 73 ? -41.017 -8.675 69.245 1.00 40.59 73 PHE A N 1
ATOM 549 C CA . PHE A 1 73 ? -41.217 -9.824 68.350 1.00 40.59 73 PHE A CA 1
ATOM 550 C C . PHE A 1 73 ? -41.526 -11.144 69.082 1.00 40.59 73 PHE A C 1
ATOM 552 O O . PHE A 1 73 ? -41.811 -12.141 68.422 1.00 40.59 73 PHE A O 1
ATOM 559 N N . ASP A 1 74 ? -41.562 -11.154 70.422 1.00 32.75 74 ASP A N 1
ATOM 560 C CA . ASP A 1 74 ? -41.900 -12.332 71.239 1.00 32.75 74 ASP A CA 1
ATOM 561 C C . ASP A 1 74 ? -43.133 -12.076 72.128 1.00 32.75 74 ASP A C 1
ATOM 563 O O . ASP A 1 74 ? -43.025 -11.914 73.336 1.00 32.75 74 ASP A O 1
ATOM 567 N N . ASP A 1 75 ? -44.320 -11.956 71.517 1.00 29.98 75 ASP A N 1
ATOM 568 C CA . ASP A 1 75 ? -45.574 -12.563 72.009 1.00 29.98 75 ASP A CA 1
ATOM 569 C C . ASP A 1 75 ? -46.784 -12.142 71.139 1.00 29.98 75 ASP A C 1
ATOM 571 O O . ASP A 1 75 ? -47.329 -11.044 71.247 1.00 29.98 75 ASP A O 1
ATOM 575 N N . ASN A 1 76 ? -47.286 -13.071 70.319 1.00 31.81 76 ASN A N 1
ATOM 576 C CA . ASN A 1 76 ? -48.703 -13.188 69.926 1.00 31.81 76 ASN A CA 1
ATOM 577 C C . ASN A 1 76 ? -49.455 -11.949 69.366 1.00 31.81 76 ASN A C 1
ATOM 579 O O . ASN A 1 76 ? -50.680 -11.863 69.510 1.00 31.81 76 ASN A O 1
ATOM 583 N N . GLN A 1 77 ? -48.800 -11.045 68.634 1.00 36.69 77 GLN A N 1
ATOM 584 C CA . GLN A 1 77 ? -49.477 -10.261 67.592 1.00 36.69 77 GLN A CA 1
ATOM 585 C C . GLN A 1 77 ? -48.875 -10.608 66.231 1.00 36.69 77 GLN A C 1
ATOM 587 O O . GLN A 1 77 ? -47.809 -10.129 65.872 1.00 36.69 77 GLN A O 1
ATOM 592 N N . ASN A 1 78 ? -49.564 -11.466 65.474 1.00 37.16 78 ASN A N 1
ATOM 593 C CA . ASN A 1 78 ? -49.224 -11.759 64.083 1.00 37.16 78 ASN A CA 1
ATOM 594 C C . ASN A 1 78 ? -49.462 -10.501 63.234 1.00 37.16 78 ASN A C 1
ATOM 596 O O . ASN A 1 78 ? -50.601 -10.224 62.862 1.00 37.16 78 ASN A O 1
ATOM 600 N N . TRP A 1 79 ? -48.400 -9.756 62.920 1.00 41.88 79 TRP A N 1
ATOM 601 C CA . TRP A 1 79 ? -48.416 -8.725 61.867 1.00 41.88 79 TRP A CA 1
ATOM 602 C C . TRP A 1 79 ? -48.441 -9.361 60.469 1.00 41.88 79 TRP A C 1
ATOM 604 O O . TRP A 1 79 ? -48.735 -8.716 59.474 1.00 41.88 79 TRP A O 1
ATOM 614 N N . TRP A 1 80 ? -48.180 -10.662 60.393 1.00 48.97 80 TRP A N 1
ATOM 615 C CA . TRP A 1 80 ? -48.103 -11.406 59.151 1.00 48.97 80 TRP A CA 1
ATOM 616 C C . TRP A 1 80 ? -49.227 -12.440 59.169 1.00 48.97 80 TRP A C 1
ATOM 618 O O . TRP A 1 80 ? -49.143 -13.483 59.819 1.00 48.97 80 TRP A O 1
ATOM 628 N N . THR A 1 81 ? -50.349 -12.103 58.537 1.00 52.69 81 THR A N 1
ATOM 629 C CA . THR A 1 81 ? -51.333 -13.105 58.114 1.00 52.69 81 THR A CA 1
ATOM 630 C C . THR A 1 81 ? -51.120 -13.336 56.632 1.00 52.69 81 THR A C 1
ATOM 632 O O . THR A 1 81 ? -51.068 -12.352 55.902 1.00 52.69 81 THR A O 1
ATOM 635 N N . GLU A 1 82 ? -51.017 -14.596 56.213 1.00 57.06 82 GLU A N 1
ATOM 636 C CA . GLU A 1 82 ? -50.897 -15.022 54.811 1.00 57.06 82 GLU A CA 1
ATOM 637 C C . GLU A 1 82 ? -51.696 -14.089 53.881 1.00 57.06 82 GLU A C 1
ATOM 639 O O . GLU A 1 82 ? -52.901 -13.894 54.084 1.00 57.06 82 GLU A O 1
ATOM 644 N N . ASN A 1 83 ? -51.028 -13.473 52.902 1.00 62.41 83 ASN A N 1
ATOM 645 C CA . ASN A 1 83 ? -51.642 -12.537 51.955 1.00 62.41 83 ASN A CA 1
ATOM 646 C C . ASN A 1 83 ? -52.200 -11.224 52.553 1.00 62.41 83 ASN A C 1
ATOM 648 O O . ASN A 1 83 ? -53.321 -10.810 52.232 1.00 62.41 83 ASN A O 1
ATOM 652 N N . SER A 1 84 ? -51.443 -10.535 53.418 1.00 64.25 84 SER A N 1
ATOM 653 C CA . SER A 1 84 ? -51.877 -9.267 54.031 1.00 64.25 84 SER A CA 1
ATOM 654 C C . SER A 1 84 ? -51.199 -8.009 53.488 1.00 64.25 84 SER A C 1
ATOM 656 O O . SER A 1 84 ? -49.985 -7.952 53.308 1.00 64.25 84 SER A O 1
ATOM 658 N N . THR A 1 85 ? -51.991 -6.941 53.358 1.00 68.56 85 THR A N 1
ATOM 659 C CA . THR A 1 85 ? -51.518 -5.565 53.146 1.00 68.56 85 THR A CA 1
ATOM 660 C C . THR A 1 85 ? -51.589 -4.778 54.452 1.00 68.56 85 THR A C 1
ATOM 662 O O . THR A 1 85 ? -52.611 -4.795 55.141 1.00 68.56 85 THR A O 1
ATOM 665 N N . HIS A 1 86 ? -50.520 -4.071 54.799 1.00 70.69 86 HIS A N 1
ATOM 666 C CA . HIS A 1 86 ? -50.420 -3.202 55.964 1.00 70.69 86 HIS A CA 1
ATOM 667 C C . HIS A 1 86 ? -50.202 -1.760 55.515 1.00 70.69 86 HIS A C 1
ATOM 669 O O . HIS A 1 86 ? -49.170 -1.409 54.953 1.00 70.69 86 HIS A O 1
ATOM 675 N N . THR A 1 87 ? -51.204 -0.912 55.755 1.00 68.12 87 THR A N 1
ATOM 676 C CA . THR A 1 87 ? -51.154 0.508 55.392 1.00 68.12 87 THR A CA 1
ATOM 677 C C . THR A 1 87 ? -50.795 1.357 56.606 1.00 68.12 87 THR A C 1
ATOM 679 O O . THR A 1 87 ? -51.591 1.480 57.542 1.00 68.12 87 THR A O 1
ATOM 682 N N . VAL A 1 88 ? -49.628 1.996 56.569 1.00 69.00 88 VAL A N 1
ATOM 683 C CA . VAL A 1 88 ? -49.184 2.946 57.593 1.00 69.00 88 VAL A CA 1
ATOM 684 C C . VAL A 1 88 ? -49.777 4.321 57.274 1.00 69.00 88 VAL A C 1
ATOM 686 O O . VAL A 1 88 ? -49.395 4.987 56.312 1.00 69.00 88 VAL A O 1
ATOM 689 N N . ASN A 1 89 ? -50.756 4.738 58.080 1.00 57.00 89 ASN A N 1
ATOM 690 C CA . ASN A 1 89 ? -51.446 6.022 57.947 1.00 57.00 89 ASN A CA 1
ATOM 691 C C . ASN A 1 89 ? -50.976 6.980 59.058 1.00 57.00 89 ASN A C 1
ATOM 693 O O . ASN A 1 89 ? -51.506 6.941 60.168 1.00 57.00 89 ASN A O 1
ATOM 697 N N . GLY A 1 90 ? -49.995 7.843 58.775 1.00 56.44 90 GLY A N 1
ATOM 698 C CA . GLY A 1 90 ? -49.445 8.809 59.737 1.00 56.44 90 GLY A CA 1
ATOM 699 C C . GLY A 1 90 ? -48.548 9.863 59.076 1.00 56.44 90 GLY A C 1
ATOM 700 O O . GLY A 1 90 ? -48.093 9.663 57.954 1.00 56.44 90 GLY A O 1
ATOM 701 N N . SER A 1 91 ? -48.313 10.994 59.753 1.00 56.97 91 SER A N 1
ATOM 702 C CA . SER A 1 91 ? -47.513 12.126 59.241 1.00 56.97 91 SER A CA 1
ATOM 703 C C . SER A 1 91 ? -45.995 11.916 59.279 1.00 56.97 91 SER A C 1
ATOM 705 O O . SER A 1 91 ? -45.266 12.799 58.842 1.00 56.97 91 SER A O 1
ATOM 707 N N . GLU A 1 92 ? -45.521 10.798 59.835 1.00 59.22 92 GLU A N 1
ATOM 708 C CA . GLU A 1 92 ? -44.089 10.519 60.046 1.00 59.22 92 GLU A CA 1
ATOM 709 C C . GLU A 1 92 ? -43.537 9.398 59.142 1.00 59.22 92 GLU A C 1
ATOM 711 O O . GLU A 1 92 ? -42.329 9.199 59.100 1.00 59.22 92 GLU A O 1
ATOM 716 N N . GLY A 1 93 ? -44.385 8.715 58.359 1.00 70.62 93 GLY A N 1
ATOM 717 C CA . GLY A 1 93 ? -43.966 7.589 57.507 1.00 70.62 93 GLY A CA 1
ATOM 718 C C . GLY A 1 93 ? -43.677 6.300 58.277 1.00 70.62 93 GLY A C 1
ATOM 719 O O . GLY A 1 93 ? -44.149 6.133 59.400 1.00 70.62 93 GLY A O 1
ATOM 720 N N . LEU A 1 94 ? -42.957 5.368 57.642 1.00 78.44 94 LEU A N 1
ATOM 721 C CA . LEU A 1 94 ? -42.413 4.168 58.290 1.00 78.44 94 LEU A CA 1
ATOM 722 C C . LEU A 1 94 ? -40.911 4.372 58.486 1.00 78.44 94 LEU A C 1
ATOM 724 O O . LEU A 1 94 ? -40.187 4.490 57.502 1.00 78.44 94 LEU A O 1
ATOM 728 N N . ILE A 1 95 ? -40.454 4.394 59.735 1.00 79.38 95 ILE A N 1
ATOM 729 C CA . ILE A 1 95 ? -39.034 4.476 60.083 1.00 79.38 95 ILE A CA 1
ATOM 730 C C . ILE A 1 95 ? -38.710 3.266 60.954 1.00 79.38 95 ILE A C 1
ATOM 732 O O . ILE A 1 95 ? -39.288 3.106 62.027 1.00 79.38 95 ILE A O 1
ATOM 736 N N . VAL A 1 96 ? -37.811 2.412 60.475 1.00 80.06 96 VAL A N 1
ATOM 737 C CA . VAL A 1 96 ? -37.244 1.289 61.223 1.00 80.06 96 VAL A CA 1
ATOM 738 C C . VAL A 1 96 ? -35.754 1.541 61.329 1.00 80.06 96 VAL A C 1
ATOM 740 O O . VAL A 1 96 ? -35.051 1.505 60.325 1.00 80.06 96 VAL A O 1
ATOM 743 N N . GLU A 1 97 ? -35.290 1.838 62.535 1.00 80.25 97 GLU A N 1
ATOM 744 C CA . GLU A 1 97 ? -33.886 2.101 62.825 1.00 80.25 97 GLU A CA 1
ATOM 745 C C . GLU A 1 97 ? -33.451 1.212 63.988 1.00 80.25 97 GLU A C 1
ATOM 747 O O . GLU A 1 97 ? -34.083 1.226 65.048 1.00 80.25 97 GLU A O 1
ATOM 752 N N . VAL A 1 98 ? -32.406 0.413 63.775 1.00 77.25 98 VAL A N 1
ATOM 753 C CA . VAL A 1 98 ? -31.849 -0.483 64.796 1.00 77.25 98 VAL A CA 1
ATOM 754 C C . VAL A 1 98 ? -30.377 -0.171 65.043 1.00 77.25 98 VAL A C 1
ATOM 756 O O . VAL A 1 98 ? -29.599 0.020 64.109 1.00 77.25 98 VAL A O 1
ATOM 759 N N . ASP A 1 99 ? -29.998 -0.143 66.322 1.00 74.88 99 ASP A N 1
ATOM 760 C CA . ASP A 1 99 ? -28.618 0.114 66.759 1.00 74.88 99 ASP A CA 1
ATOM 761 C C . ASP A 1 99 ? -27.726 -1.148 66.674 1.00 74.88 99 ASP A C 1
ATOM 763 O O . ASP A 1 99 ? -26.500 -1.045 66.679 1.00 74.88 99 ASP A O 1
ATOM 767 N N . SER A 1 100 ? -28.329 -2.344 66.636 1.00 73.38 100 SER A N 1
ATOM 768 C CA . SER A 1 100 ? -27.648 -3.647 66.571 1.00 73.38 100 SER A CA 1
ATOM 769 C C . SER A 1 100 ? -28.508 -4.684 65.840 1.00 73.38 100 SER A C 1
ATOM 771 O O . SER A 1 100 ? -29.709 -4.746 66.099 1.00 73.38 100 SER A O 1
ATOM 773 N N . GLY A 1 101 ? -27.903 -5.543 65.016 1.00 75.31 101 GLY A N 1
ATOM 774 C CA . GLY A 1 101 ? -28.596 -6.541 64.198 1.00 75.31 101 GLY A CA 1
ATOM 775 C C . GLY A 1 101 ? -29.197 -5.982 62.903 1.00 75.31 101 GLY A C 1
ATOM 776 O O . GLY A 1 101 ? -29.029 -4.814 62.570 1.00 75.31 101 GLY A O 1
ATOM 777 N N . SER A 1 102 ? -29.885 -6.837 62.145 1.00 80.75 102 SER A N 1
ATOM 778 C CA . SER A 1 102 ? -30.584 -6.454 60.910 1.00 80.75 102 SER A CA 1
ATOM 779 C C . SER A 1 102 ? -31.881 -5.688 61.208 1.00 80.75 102 SER A C 1
ATOM 781 O O . SER A 1 102 ? -32.622 -6.077 62.108 1.00 80.75 102 SER A O 1
ATOM 783 N N . ALA A 1 103 ? -32.203 -4.653 60.424 1.00 80.00 103 ALA A N 1
ATOM 784 C CA . ALA A 1 103 ? -33.433 -3.867 60.590 1.00 80.00 103 ALA A CA 1
ATOM 785 C C . ALA A 1 103 ? -34.687 -4.668 60.199 1.00 80.00 103 ALA A C 1
ATOM 787 O O . ALA A 1 103 ? -35.687 -4.658 60.914 1.00 80.00 103 ALA A O 1
ATOM 788 N N . PHE A 1 104 ? -34.614 -5.405 59.090 1.00 82.38 104 PHE A N 1
ATOM 789 C CA . PHE A 1 104 ? -35.568 -6.448 58.723 1.00 82.38 104 PHE A CA 1
ATOM 790 C C . PHE A 1 104 ? -34.810 -7.747 58.429 1.00 82.38 104 PHE A C 1
ATOM 792 O O . PHE A 1 104 ? -34.077 -7.811 57.447 1.00 82.38 104 PHE A O 1
ATOM 799 N N . ASP A 1 105 ? -35.003 -8.785 59.248 1.00 82.25 105 ASP A N 1
ATOM 800 C CA . ASP A 1 105 ? -34.521 -10.152 58.986 1.00 82.25 105 ASP A CA 1
ATOM 801 C C . ASP A 1 105 ? -35.721 -11.099 58.937 1.00 82.25 105 ASP A C 1
ATOM 803 O O . ASP A 1 105 ? -36.401 -11.322 59.940 1.00 82.25 105 ASP A O 1
ATOM 807 N N . ILE A 1 106 ? -36.022 -11.606 57.748 1.00 78.50 106 ILE A N 1
ATOM 808 C CA . ILE A 1 106 ? -37.162 -12.474 57.484 1.00 78.50 106 ILE A CA 1
ATOM 809 C C . ILE A 1 106 ? -36.622 -13.863 57.166 1.00 78.50 106 ILE A C 1
ATOM 811 O O . ILE A 1 106 ? -36.080 -14.101 56.090 1.00 78.50 106 ILE A O 1
ATOM 815 N N . GLU A 1 107 ? -36.803 -14.778 58.112 1.00 78.62 107 GLU A N 1
ATOM 816 C CA . GLU A 1 107 ? -36.409 -16.182 58.006 1.00 78.62 107 GLU A CA 1
ATOM 817 C C . GLU A 1 107 ? -37.663 -17.055 58.154 1.00 78.62 107 GLU A C 1
ATOM 819 O O . GLU A 1 107 ? -38.420 -16.891 59.113 1.00 78.62 107 GLU A O 1
ATOM 824 N N . ASN A 1 108 ? -37.916 -17.975 57.216 1.00 66.62 108 ASN A N 1
ATOM 825 C CA . ASN A 1 108 ? -39.051 -18.914 57.263 1.00 66.62 108 ASN A CA 1
ATOM 826 C C . ASN A 1 108 ? -40.464 -18.276 57.331 1.00 66.62 108 ASN A C 1
ATOM 828 O O . ASN A 1 108 ? -41.416 -18.947 57.740 1.00 66.62 108 ASN A O 1
ATOM 832 N N . LEU A 1 109 ? -40.640 -17.000 56.964 1.00 66.25 109 LEU A N 1
ATOM 833 C CA . LEU A 1 109 ? -41.953 -16.322 56.986 1.00 66.25 109 LEU A CA 1
ATOM 834 C C . LEU A 1 109 ? -42.733 -16.453 55.665 1.00 66.25 109 LEU A C 1
ATOM 836 O O . LEU A 1 109 ? -43.958 -16.375 55.664 1.00 66.25 109 LEU A O 1
ATOM 840 N N . LEU A 1 110 ? -42.010 -16.619 54.557 1.00 70.31 110 LEU A N 1
ATOM 841 C CA . LEU A 1 110 ? -42.525 -16.707 53.191 1.00 70.31 110 LEU A CA 1
ATOM 842 C C . LEU A 1 110 ? -42.480 -18.177 52.739 1.00 70.31 110 LEU A C 1
ATOM 844 O O . LEU A 1 110 ? -41.660 -18.518 51.900 1.00 70.31 110 LEU A O 1
ATOM 848 N N . GLN A 1 111 ? -43.240 -19.079 53.362 1.00 68.88 111 GLN A N 1
ATOM 849 C CA . GLN A 1 111 ? -43.058 -20.531 53.174 1.00 68.88 111 GLN A CA 1
ATOM 850 C C . GLN A 1 111 ? -43.728 -21.095 51.913 1.00 68.88 111 GLN A C 1
ATOM 852 O O . GLN A 1 111 ? -43.357 -22.192 51.491 1.00 68.88 111 GLN A O 1
ATOM 857 N N . ASP A 1 112 ? -44.709 -20.390 51.342 1.00 72.75 112 ASP A N 1
ATOM 858 C CA . ASP A 1 112 ? -45.390 -20.765 50.094 1.00 72.75 112 ASP A CA 1
ATOM 859 C C . ASP A 1 112 ? -45.115 -19.726 48.989 1.00 72.75 112 ASP A C 1
ATOM 861 O O . ASP A 1 112 ? -44.868 -18.555 49.268 1.00 72.75 112 ASP A O 1
ATOM 865 N N . GLU A 1 113 ? -45.117 -20.141 47.720 1.00 71.38 113 GLU A N 1
ATOM 866 C CA . GLU A 1 113 ? -44.980 -19.232 46.565 1.00 71.38 113 GLU A CA 1
ATOM 867 C C . GLU A 1 113 ? -46.152 -18.238 46.481 1.00 71.38 113 GLU A C 1
ATOM 869 O O . GLU A 1 113 ? -46.012 -17.141 45.939 1.00 71.38 113 GLU A O 1
ATOM 874 N N . ASP A 1 114 ? -47.301 -18.605 47.057 1.00 75.50 114 ASP A N 1
ATOM 875 C CA . ASP A 1 114 ? -48.500 -17.769 47.134 1.00 75.50 114 ASP A CA 1
ATOM 876 C C . ASP A 1 114 ? -48.481 -16.767 48.313 1.00 75.50 114 ASP A C 1
ATOM 878 O O . ASP A 1 114 ? -49.414 -15.968 48.445 1.00 75.50 114 ASP A O 1
ATOM 882 N N . ASP A 1 115 ? -47.457 -16.777 49.177 1.00 78.81 115 ASP A N 1
ATOM 883 C CA . ASP A 1 115 ? -47.342 -15.821 50.283 1.00 78.81 115 ASP A CA 1
ATOM 884 C C . ASP A 1 115 ? -46.997 -14.425 49.751 1.00 78.81 115 ASP A C 1
ATOM 886 O O . ASP A 1 115 ? -45.897 -14.205 49.255 1.00 78.81 115 ASP A O 1
ATOM 890 N N . ASN A 1 116 ? -47.901 -13.447 49.883 1.00 81.56 116 ASN A N 1
ATOM 891 C CA . ASN A 1 116 ? -47.635 -12.062 49.480 1.00 81.56 116 ASN A CA 1
ATOM 892 C C . ASN A 1 116 ? -47.893 -11.057 50.612 1.00 81.56 116 ASN A C 1
ATOM 894 O O . ASN A 1 116 ? -49.030 -10.863 51.054 1.00 81.56 116 ASN A O 1
ATOM 898 N N . TYR A 1 117 ? -46.852 -10.351 51.043 1.00 83.56 117 TYR A N 1
ATOM 899 C CA . TYR A 1 117 ? -46.953 -9.323 52.071 1.00 83.56 117 TYR A CA 1
ATOM 900 C C . TYR A 1 117 ? -46.647 -7.940 51.520 1.00 83.56 117 TYR A C 1
ATOM 902 O O . TYR A 1 117 ? -45.623 -7.721 50.887 1.00 83.56 117 TYR A O 1
ATOM 910 N N . ASN A 1 118 ? -47.528 -6.980 51.802 1.00 82.31 118 ASN A N 1
ATOM 911 C CA . ASN A 1 118 ? -47.415 -5.620 51.280 1.00 82.31 118 ASN A CA 1
ATOM 912 C C . ASN A 1 118 ? -47.391 -4.604 52.423 1.00 82.31 118 ASN A C 1
ATOM 914 O O . ASN A 1 118 ? -48.296 -4.599 53.257 1.00 82.31 118 ASN A O 1
ATOM 918 N N . ILE A 1 119 ? -46.413 -3.706 52.431 1.00 84.31 119 ILE A N 1
ATOM 919 C CA . ILE A 1 119 ? -46.310 -2.573 53.351 1.00 84.31 119 ILE A CA 1
ATOM 920 C C . ILE A 1 119 ? -46.446 -1.293 52.532 1.00 84.31 119 ILE A C 1
ATOM 922 O O . ILE A 1 119 ? -45.624 -1.027 51.663 1.00 84.31 119 ILE A O 1
ATOM 926 N N . THR A 1 120 ? -47.469 -0.487 52.817 1.00 83.88 120 THR A N 1
ATOM 927 C CA . THR A 1 120 ? -47.786 0.712 52.026 1.00 83.88 120 THR A CA 1
ATOM 928 C C . THR A 1 120 ? -47.846 1.970 52.893 1.00 83.88 120 THR A C 1
ATOM 930 O O . THR A 1 120 ? -48.530 1.977 53.921 1.00 83.88 120 THR A O 1
ATOM 933 N N . THR A 1 121 ? -47.217 3.069 52.463 1.00 83.69 121 THR A N 1
ATOM 934 C CA . THR A 1 121 ? -47.391 4.410 53.054 1.00 83.69 121 THR A CA 1
ATOM 935 C C . THR A 1 121 ? -48.172 5.320 52.104 1.00 83.69 121 THR A C 1
ATOM 937 O O . THR A 1 121 ? -47.921 5.370 50.905 1.00 83.69 121 THR A O 1
ATOM 940 N N . THR A 1 122 ? -49.134 6.088 52.624 1.00 75.19 122 THR A N 1
ATOM 941 C CA . THR A 1 122 ? -50.021 6.902 51.764 1.00 75.19 122 THR A CA 1
ATOM 942 C C . THR A 1 122 ? -49.530 8.326 51.490 1.00 75.19 122 THR A C 1
ATOM 944 O O . THR A 1 122 ? -50.092 8.991 50.623 1.00 75.19 122 THR A O 1
ATOM 947 N N . GLN A 1 123 ? -48.578 8.856 52.275 1.00 76.06 123 GLN A N 1
ATOM 948 C CA . GLN A 1 123 ? -48.140 10.267 52.182 1.00 76.06 123 GLN A CA 1
ATOM 949 C C . GLN A 1 123 ? -46.655 10.519 52.503 1.00 76.06 123 GLN A C 1
ATOM 951 O O . GLN A 1 123 ? -46.205 11.655 52.375 1.00 76.06 123 GLN A O 1
ATOM 956 N N . GLU A 1 124 ? -45.892 9.519 52.946 1.00 85.19 124 GLU A N 1
ATOM 957 C CA . GLU A 1 124 ? -44.581 9.727 53.582 1.00 85.19 124 GLU A CA 1
ATOM 958 C C . GLU A 1 124 ? -43.554 8.656 53.178 1.00 85.19 124 GLU A C 1
ATOM 960 O O . GLU A 1 124 ? -43.911 7.672 52.532 1.00 85.19 124 GLU A O 1
ATOM 965 N N . ASN A 1 125 ? -42.284 8.860 53.538 1.00 87.19 125 ASN A N 1
ATOM 966 C CA . ASN A 1 125 ? -41.169 7.966 53.196 1.00 87.19 125 ASN A CA 1
ATOM 967 C C . ASN A 1 125 ? -41.242 6.612 53.932 1.00 87.19 125 ASN A C 1
ATOM 969 O O . ASN A 1 125 ? -41.908 6.483 54.964 1.00 87.19 125 ASN A O 1
ATOM 973 N N . ILE A 1 126 ? -40.503 5.632 53.414 1.00 89.56 126 ILE A N 1
ATOM 974 C CA . ILE A 1 126 ? -40.095 4.420 54.132 1.00 89.56 126 ILE A CA 1
ATOM 975 C C . ILE A 1 126 ? -38.581 4.506 54.351 1.00 89.56 126 ILE A C 1
ATOM 977 O O . ILE A 1 126 ? -37.835 4.670 53.390 1.00 89.56 126 ILE A O 1
ATOM 981 N N . SER A 1 127 ? -38.122 4.390 55.593 1.00 88.75 127 SER A N 1
ATOM 982 C CA . SER A 1 127 ? -36.700 4.359 55.945 1.00 88.75 127 SER A CA 1
ATOM 983 C C . SER A 1 127 ? -36.400 3.108 56.767 1.00 88.75 127 SER A C 1
ATOM 985 O O . SER A 1 127 ? -37.022 2.900 57.806 1.00 88.75 127 SER A O 1
ATOM 987 N N . ILE A 1 128 ? -35.475 2.273 56.297 1.00 89.31 128 ILE A N 1
ATOM 988 C CA . ILE A 1 128 ? -35.067 1.010 56.928 1.00 89.31 128 ILE A CA 1
ATOM 989 C C . ILE A 1 128 ? -33.555 1.060 57.120 1.00 89.31 128 ILE A C 1
ATOM 991 O O . ILE A 1 128 ? -32.809 0.986 56.150 1.00 89.31 128 ILE A O 1
ATOM 995 N N . ILE A 1 129 ? -33.103 1.230 58.357 1.00 85.88 129 ILE A N 1
ATOM 996 C CA . ILE A 1 129 ? -31.718 1.568 58.680 1.00 85.88 129 ILE A CA 1
ATOM 997 C C . ILE A 1 129 ? -31.204 0.614 59.758 1.00 85.88 129 ILE A C 1
ATOM 999 O O . ILE A 1 129 ? -31.722 0.570 60.871 1.00 85.88 129 ILE A O 1
ATOM 1003 N N . SER A 1 130 ? -30.150 -0.127 59.436 1.00 85.31 130 SER A N 1
ATOM 1004 C CA . SER A 1 130 ? -29.338 -0.856 60.408 1.00 85.31 130 SER A CA 1
ATOM 1005 C C . SER A 1 130 ? -28.030 -0.106 60.632 1.00 85.31 130 SER A C 1
ATOM 1007 O O . SER A 1 130 ? -27.206 -0.043 59.721 1.00 85.31 130 SER A O 1
ATOM 1009 N N . GLN A 1 131 ? -27.807 0.402 61.848 1.00 78.44 131 GLN A N 1
ATOM 1010 C CA . GLN A 1 131 ? -26.528 1.012 62.236 1.00 78.44 131 GLN A CA 1
ATOM 1011 C C . GLN A 1 131 ? -25.449 -0.027 62.598 1.00 78.44 131 GLN A C 1
ATOM 1013 O O . GLN A 1 131 ? -24.295 0.334 62.830 1.00 78.44 131 GLN A O 1
ATOM 1018 N N . ASP A 1 132 ? -25.802 -1.316 62.659 1.00 76.06 132 ASP A N 1
ATOM 1019 C CA . ASP A 1 132 ? -24.840 -2.393 62.885 1.00 76.06 132 ASP A CA 1
ATOM 1020 C C . ASP A 1 132 ? -23.992 -2.644 61.636 1.00 76.06 132 ASP A C 1
ATOM 1022 O O . ASP A 1 132 ? -24.526 -2.880 60.551 1.00 76.06 132 ASP A O 1
ATOM 1026 N N . ASN A 1 133 ? -22.672 -2.681 61.818 1.00 73.25 133 ASN A N 1
ATOM 1027 C CA . ASN A 1 133 ? -21.690 -3.019 60.790 1.00 73.25 133 ASN A CA 1
ATOM 1028 C C . ASN A 1 133 ? -21.874 -4.416 60.192 1.00 73.25 133 ASN A C 1
ATOM 1030 O O . ASN A 1 133 ? -21.461 -4.642 59.059 1.00 73.25 133 ASN A O 1
ATOM 1034 N N . GLU A 1 134 ? -22.449 -5.355 60.943 1.00 75.75 134 GLU A N 1
ATOM 1035 C CA . GLU A 1 134 ? -22.777 -6.696 60.442 1.00 75.75 134 GLU A CA 1
ATOM 1036 C C . GLU A 1 134 ? -24.274 -6.855 60.122 1.00 75.75 134 GLU A C 1
ATOM 1038 O O . GLU A 1 134 ? -24.702 -7.900 59.622 1.00 75.75 134 GLU A O 1
ATOM 1043 N N . GLY A 1 135 ? -25.075 -5.822 60.393 1.00 78.62 135 GLY A N 1
ATOM 1044 C CA . GLY A 1 135 ? -26.516 -5.834 60.198 1.00 78.62 135 GLY A CA 1
ATOM 1045 C C . GLY A 1 135 ? -26.930 -5.536 58.764 1.00 78.62 135 GLY A C 1
ATOM 1046 O O . GLY A 1 135 ? -26.223 -4.889 57.985 1.00 78.62 135 GLY A O 1
ATOM 1047 N N . TYR A 1 136 ? -28.110 -6.036 58.420 1.00 87.25 136 TYR A N 1
ATOM 1048 C CA . TYR A 1 136 ? -28.715 -5.893 57.106 1.00 87.25 136 TYR A CA 1
ATOM 1049 C C . TYR A 1 136 ? -29.816 -4.840 57.155 1.00 87.25 136 TYR A C 1
ATOM 1051 O O . TYR A 1 136 ? -30.544 -4.762 58.144 1.00 87.25 136 TYR A O 1
ATOM 1059 N N . GLY A 1 137 ? -29.990 -4.070 56.080 1.00 88.12 137 GLY A N 1
ATOM 1060 C CA . GLY A 1 137 ? -31.192 -3.245 55.938 1.00 88.12 137 GLY A CA 1
ATOM 1061 C C . GLY A 1 137 ? -32.417 -4.154 55.805 1.00 88.12 137 GLY A C 1
ATOM 1062 O O . GLY A 1 137 ? -33.271 -4.209 56.687 1.00 88.12 137 GLY A O 1
ATOM 1063 N N . ILE A 1 138 ? -32.445 -4.946 54.734 1.00 90.94 138 ILE A N 1
ATOM 1064 C CA . ILE A 1 138 ? -33.421 -6.016 54.511 1.00 90.94 138 ILE A CA 1
ATOM 1065 C C . ILE A 1 138 ? -32.670 -7.317 54.224 1.00 90.94 138 ILE A C 1
ATOM 1067 O O . ILE A 1 138 ? -31.863 -7.374 53.295 1.00 90.94 138 ILE A O 1
ATOM 1071 N N . ARG A 1 139 ? -32.976 -8.379 54.971 1.00 90.25 139 ARG A N 1
ATOM 1072 C CA . ARG A 1 139 ? -32.566 -9.752 54.676 1.00 90.25 139 ARG A CA 1
ATOM 1073 C C . ARG A 1 139 ? -33.783 -10.676 54.597 1.00 90.25 139 ARG A C 1
ATOM 1075 O O . ARG A 1 139 ? -34.605 -10.684 55.505 1.00 90.25 139 ARG A O 1
ATOM 1082 N N . ILE A 1 140 ? -33.868 -11.470 53.531 1.00 89.12 140 ILE A N 1
ATOM 1083 C CA . ILE A 1 140 ? -34.865 -12.534 53.346 1.00 89.12 140 ILE A CA 1
ATOM 1084 C C . ILE A 1 140 ? -34.136 -13.853 53.065 1.00 89.12 140 ILE A C 1
ATOM 1086 O O . ILE A 1 140 ? -33.312 -13.904 52.150 1.00 89.12 140 ILE A O 1
ATOM 1090 N N . ARG A 1 141 ? -34.430 -14.897 53.848 1.00 86.62 141 ARG A N 1
ATOM 1091 C CA . ARG A 1 141 ? -33.858 -16.251 53.725 1.00 86.62 141 ARG A CA 1
ATOM 1092 C C . ARG A 1 141 ? -34.899 -17.330 54.024 1.00 86.62 141 ARG A C 1
ATOM 1094 O O . ARG A 1 141 ? -35.854 -17.083 54.762 1.00 86.62 141 ARG A O 1
ATOM 1101 N N . ASP A 1 142 ? -34.690 -18.525 53.480 1.00 80.12 142 ASP A N 1
ATOM 1102 C CA . ASP A 1 142 ? -35.556 -19.695 53.640 1.00 80.12 142 ASP A CA 1
ATOM 1103 C C . ASP A 1 142 ? -37.024 -19.386 53.268 1.00 80.12 142 ASP A C 1
ATOM 1105 O O . ASP A 1 142 ? -37.948 -19.609 54.056 1.00 80.12 142 ASP A O 1
ATOM 1109 N N . GLY A 1 143 ? -37.250 -18.814 52.076 1.00 75.75 143 GLY A N 1
ATOM 1110 C CA . GLY A 1 143 ? -38.587 -18.418 51.620 1.00 75.75 143 GLY A CA 1
ATOM 1111 C C . GLY A 1 143 ? -38.815 -18.463 50.102 1.00 75.75 143 GLY A C 1
ATOM 1112 O O . GLY A 1 143 ? -37.875 -18.467 49.311 1.00 75.75 143 GLY A O 1
ATOM 1113 N N . SER A 1 144 ? -40.084 -18.507 49.693 1.00 81.62 144 SER A N 1
ATOM 1114 C CA . SER A 1 144 ? -40.561 -18.576 48.304 1.00 81.62 144 SER A CA 1
ATOM 1115 C C . SER A 1 144 ? -41.638 -17.548 47.931 1.00 81.62 144 SER A C 1
ATOM 1117 O O . SER A 1 144 ? -42.005 -17.456 46.766 1.00 81.62 144 SER A O 1
ATOM 1119 N N . GLY A 1 145 ? -42.149 -16.785 48.895 1.00 82.94 145 GLY A N 1
ATOM 1120 C CA . GLY A 1 145 ? -43.163 -15.744 48.684 1.00 82.94 145 GLY A CA 1
ATOM 1121 C C . GLY A 1 145 ? -42.604 -14.361 48.312 1.00 82.94 145 GLY A C 1
ATOM 1122 O O . GLY A 1 145 ? -41.402 -14.171 48.118 1.00 82.94 145 GLY A O 1
ATOM 1123 N N . SER A 1 146 ? -43.489 -13.366 48.248 1.00 87.81 146 SER A N 1
ATOM 1124 C CA . SER A 1 146 ? -43.203 -11.974 47.891 1.00 87.81 146 SER A CA 1
ATOM 1125 C C . SER A 1 146 ? -43.362 -11.012 49.072 1.00 87.81 146 SER A C 1
ATOM 1127 O O . SER A 1 146 ? -44.327 -11.089 49.837 1.00 87.81 146 SER A O 1
ATOM 1129 N N . LEU A 1 147 ? -42.452 -10.044 49.171 1.00 89.94 147 LEU A N 1
ATOM 1130 C CA . LEU A 1 147 ? -42.547 -8.883 50.052 1.00 89.94 147 LEU A CA 1
ATOM 1131 C C . LEU A 1 147 ? -42.505 -7.601 49.220 1.00 89.94 147 LEU A C 1
ATOM 1133 O O . LEU A 1 147 ? -41.574 -7.399 48.450 1.00 89.94 147 LEU A O 1
ATOM 1137 N N . THR A 1 148 ? -43.465 -6.705 49.420 1.00 91.62 148 THR A N 1
ATOM 1138 C CA . THR A 1 148 ? -43.555 -5.436 48.691 1.00 91.62 148 THR A CA 1
ATOM 1139 C C . THR A 1 148 ? -43.570 -4.257 49.659 1.00 91.62 148 THR A C 1
ATOM 1141 O O . THR A 1 148 ? -44.391 -4.207 50.576 1.00 91.62 148 THR A O 1
ATOM 1144 N N . PHE A 1 149 ? -42.705 -3.272 49.426 1.00 92.12 149 PHE A N 1
ATOM 1145 C CA . PHE A 1 149 ? -42.755 -1.954 50.057 1.00 92.12 149 PHE A CA 1
ATOM 1146 C C . PHE A 1 149 ? -43.221 -0.919 49.033 1.00 92.12 149 PHE A C 1
ATOM 1148 O O . PHE A 1 149 ? -42.572 -0.739 48.009 1.00 92.12 149 PHE A O 1
ATOM 1155 N N . ASP A 1 150 ? -44.321 -0.224 49.315 1.00 92.44 150 ASP A N 1
ATOM 1156 C CA . ASP A 1 150 ? -44.934 0.784 48.443 1.00 92.44 150 ASP A CA 1
ATOM 1157 C C . ASP A 1 150 ? -45.005 2.145 49.160 1.00 92.44 150 ASP A C 1
ATOM 1159 O O . ASP A 1 150 ? -45.748 2.323 50.129 1.00 92.44 150 ASP A O 1
ATOM 1163 N N . SER A 1 151 ? -44.198 3.111 48.721 1.00 92.25 151 SER A N 1
ATOM 1164 C CA . SER A 1 151 ? -44.086 4.440 49.318 1.00 92.25 151 SER A CA 1
ATOM 1165 C C . SER A 1 151 ? -44.625 5.545 48.412 1.00 92.25 151 SER A C 1
ATOM 1167 O O . SER A 1 151 ? -44.178 5.732 47.280 1.00 92.25 151 SER A O 1
ATOM 1169 N N . ALA A 1 152 ? -45.475 6.406 48.977 1.00 87.75 152 ALA A N 1
ATOM 1170 C CA . ALA A 1 152 ? -45.900 7.654 48.336 1.00 87.75 152 ALA A CA 1
ATOM 1171 C C . ALA A 1 152 ? -44.779 8.716 48.198 1.00 87.75 152 ALA A C 1
ATOM 1173 O O . ALA A 1 152 ? -45.012 9.787 47.638 1.00 87.75 152 ALA A O 1
ATOM 1174 N N . LYS A 1 153 ? -43.577 8.478 48.743 1.00 91.88 153 LYS A N 1
ATOM 1175 C CA . LYS A 1 153 ? -42.394 9.342 48.582 1.00 91.88 153 LYS A CA 1
ATOM 1176 C C . LYS A 1 153 ? -41.138 8.482 48.379 1.00 91.88 153 LYS A C 1
ATOM 1178 O O . LYS A 1 153 ? -41.092 7.744 47.405 1.00 91.88 153 LYS A O 1
ATOM 1183 N N . ASN A 1 154 ? -40.104 8.614 49.212 1.00 94.12 154 ASN A N 1
ATOM 1184 C CA . ASN A 1 154 ? -38.830 7.912 49.044 1.00 94.12 154 ASN A CA 1
ATOM 1185 C C . ASN A 1 154 ? -38.800 6.587 49.817 1.00 94.12 154 ASN A C 1
ATOM 1187 O O . ASN A 1 154 ? -39.447 6.465 50.859 1.00 94.12 154 ASN A O 1
ATOM 1191 N N . ILE A 1 155 ? -37.984 5.645 49.343 1.00 95.56 155 ILE A N 1
ATOM 1192 C CA . ILE A 1 155 ? -37.551 4.471 50.110 1.00 95.56 155 ILE A CA 1
ATOM 1193 C C . ILE A 1 155 ? -36.049 4.613 50.349 1.00 95.56 155 ILE A C 1
ATOM 1195 O O . ILE A 1 155 ? -35.293 4.658 49.384 1.00 95.56 155 ILE A O 1
ATOM 1199 N N . ASP A 1 156 ? -35.615 4.669 51.602 1.00 94.00 156 ASP A N 1
ATOM 1200 C CA . ASP A 1 156 ? -34.201 4.737 51.975 1.00 94.00 156 ASP A CA 1
ATOM 1201 C C . ASP A 1 156 ? -33.836 3.488 52.793 1.00 94.00 156 ASP A C 1
ATOM 1203 O O . ASP A 1 156 ? -34.381 3.273 53.874 1.00 94.00 156 ASP A O 1
ATOM 1207 N N . ILE A 1 157 ? -32.943 2.646 52.268 1.00 93.44 157 ILE A N 1
ATOM 1208 C CA . ILE A 1 157 ? -32.486 1.407 52.912 1.00 93.44 157 ILE A CA 1
ATOM 1209 C C . ILE A 1 157 ? -30.994 1.512 53.199 1.00 93.44 157 ILE A C 1
ATOM 1211 O O . ILE A 1 157 ? -30.204 1.812 52.300 1.00 93.44 157 ILE A O 1
ATOM 1215 N N . GLU A 1 158 ? -30.610 1.214 54.433 1.00 89.25 158 GLU A N 1
ATOM 1216 C CA . GLU A 1 158 ? -29.229 1.224 54.887 1.00 89.25 158 GLU A CA 1
ATOM 1217 C C . GLU A 1 158 ? -28.893 -0.023 55.710 1.00 89.25 158 GLU A C 1
ATOM 1219 O O . GLU A 1 158 ? -29.652 -0.414 56.598 1.00 89.25 158 GLU A O 1
ATOM 1224 N N . GLY A 1 159 ? -27.752 -0.647 55.418 1.00 85.19 159 GLY A N 1
ATOM 1225 C CA . GLY A 1 159 ? -27.213 -1.763 56.198 1.00 85.19 159 GLY A CA 1
ATOM 1226 C C . GLY A 1 159 ? -25.693 -1.705 56.274 1.00 85.19 159 GLY A C 1
ATOM 1227 O O . GLY A 1 159 ? -25.054 -1.199 55.353 1.00 85.19 159 GLY A O 1
ATOM 1228 N N . GLY A 1 160 ? -25.103 -2.210 57.356 1.00 75.44 160 GLY A N 1
ATOM 1229 C CA . GLY A 1 160 ? -23.649 -2.220 57.525 1.00 75.44 160 GLY A CA 1
ATOM 1230 C C . GLY A 1 160 ? -22.950 -3.372 56.802 1.00 75.44 160 GLY A C 1
ATOM 1231 O O . GLY A 1 160 ? -21.820 -3.198 56.351 1.00 75.44 160 GLY A O 1
ATOM 1232 N N . HIS A 1 161 ? -23.616 -4.522 56.639 1.00 78.38 161 HIS A N 1
ATOM 1233 C CA . HIS A 1 161 ? -23.096 -5.637 55.842 1.00 78.38 161 HIS A CA 1
ATOM 1234 C C . HIS A 1 161 ? -23.643 -5.589 54.414 1.00 78.38 161 HIS A C 1
ATOM 1236 O O . HIS A 1 161 ? -22.926 -5.228 53.490 1.00 78.38 161 HIS A O 1
ATOM 1242 N N . HIS A 1 162 ? -24.927 -5.913 54.237 1.00 86.56 162 HIS A N 1
ATOM 1243 C CA . HIS A 1 162 ? -25.643 -5.714 52.979 1.00 86.56 162 HIS A CA 1
ATOM 1244 C C . HIS A 1 162 ? -26.873 -4.848 53.218 1.00 86.56 162 HIS A C 1
ATOM 1246 O O . HIS A 1 162 ? -27.617 -5.072 54.174 1.00 86.56 162 HIS A O 1
ATOM 1252 N N . ALA A 1 163 ? -27.137 -3.880 52.345 1.00 90.44 163 ALA A N 1
ATOM 1253 C CA . ALA A 1 163 ? -28.360 -3.092 52.474 1.00 90.44 163 ALA A CA 1
ATOM 1254 C C . ALA A 1 163 ? -29.589 -3.937 52.104 1.00 90.44 163 ALA A C 1
ATOM 1256 O O . ALA A 1 163 ? -30.581 -3.928 52.830 1.00 90.44 163 ALA A O 1
ATOM 1257 N N . VAL A 1 164 ? -29.495 -4.728 51.031 1.00 94.25 164 VAL A N 1
ATOM 1258 C CA . VAL A 1 164 ? -30.510 -5.713 50.631 1.00 94.25 164 VAL A CA 1
ATOM 1259 C C . VAL A 1 164 ? -29.850 -7.067 50.372 1.00 94.25 164 VAL A C 1
ATOM 1261 O O . VAL A 1 164 ? -28.920 -7.158 49.573 1.00 94.25 164 VAL A O 1
ATOM 1264 N N . SER A 1 165 ? -30.352 -8.125 51.012 1.00 92.88 165 SER A N 1
ATOM 1265 C CA . SER A 1 165 ? -29.922 -9.509 50.793 1.00 92.88 165 SER A CA 1
ATOM 1266 C C . SER A 1 165 ? -31.118 -10.452 50.663 1.00 92.88 165 SER A C 1
ATOM 1268 O O . SER A 1 165 ? -31.981 -10.482 51.539 1.00 92.88 165 SER A O 1
ATOM 1270 N N . ILE A 1 166 ? -31.178 -11.219 49.573 1.00 93.38 166 ILE A N 1
ATOM 1271 C CA . ILE A 1 166 ? -32.281 -12.151 49.291 1.00 93.38 166 ILE A CA 1
ATOM 1272 C C . ILE A 1 166 ? -31.704 -13.484 48.798 1.00 93.38 166 ILE A C 1
ATOM 1274 O O . ILE A 1 166 ? -30.814 -13.497 47.943 1.00 93.38 166 ILE A O 1
ATOM 1278 N N . SER A 1 167 ? -32.208 -14.597 49.325 1.00 90.31 167 SER A N 1
ATOM 1279 C CA . SER A 1 167 ? -31.904 -15.957 48.859 1.00 90.31 167 SER A CA 1
ATOM 1280 C C . SER A 1 167 ? -33.175 -16.760 48.564 1.00 90.31 167 SER A C 1
ATOM 1282 O O . SER A 1 167 ? -34.293 -16.245 48.667 1.00 90.31 167 SER A O 1
ATOM 1284 N N . ASP A 1 168 ? -32.997 -18.027 48.193 1.00 88.00 168 ASP A N 1
ATOM 1285 C CA . ASP A 1 168 ? -34.040 -19.003 47.901 1.00 88.00 168 ASP A CA 1
ATOM 1286 C C . ASP A 1 168 ? -34.940 -18.588 46.732 1.00 88.00 168 ASP A C 1
ATOM 1288 O O . ASP A 1 168 ? -34.430 -18.181 45.695 1.00 88.00 168 ASP A O 1
ATOM 1292 N N . ASN A 1 169 ? -36.262 -18.738 46.836 1.00 88.62 169 ASN A N 1
ATOM 1293 C CA . ASN A 1 169 ? -37.209 -18.409 45.762 1.00 88.62 169 ASN A CA 1
ATOM 1294 C C . ASN A 1 169 ? -37.994 -17.121 46.072 1.00 88.62 169 ASN A C 1
ATOM 1296 O O . ASN A 1 169 ? -39.078 -16.916 45.533 1.00 88.62 169 ASN A O 1
ATOM 1300 N N . ALA A 1 170 ? -37.495 -16.281 46.981 1.00 90.94 170 ALA A N 1
ATOM 1301 C CA . ALA A 1 170 ? -38.223 -15.109 47.447 1.00 90.94 170 ALA A CA 1
ATOM 1302 C C . ALA A 1 170 ? -38.186 -13.946 46.442 1.00 90.94 170 ALA A C 1
ATOM 1304 O O . ALA A 1 170 ? -37.220 -13.759 45.697 1.00 90.94 170 ALA A O 1
ATOM 1305 N N . THR A 1 171 ? -39.234 -13.121 46.469 1.00 92.50 171 THR A N 1
ATOM 1306 C CA . THR A 1 171 ? -39.324 -11.880 45.689 1.00 92.50 171 THR A CA 1
ATOM 1307 C C . THR A 1 171 ? -39.404 -10.663 46.610 1.00 92.50 171 THR A C 1
ATOM 1309 O O . THR A 1 171 ? -40.191 -10.649 47.554 1.00 92.50 171 THR A O 1
ATOM 1312 N N . LEU A 1 172 ? -38.615 -9.623 46.332 1.00 95.00 172 LEU A N 1
ATOM 1313 C CA . LEU A 1 172 ? -38.754 -8.306 46.959 1.00 95.00 172 LEU A CA 1
ATOM 1314 C C . LEU A 1 172 ? -39.122 -7.265 45.908 1.00 95.00 172 LEU A C 1
ATOM 1316 O O . LEU A 1 172 ? -38.428 -7.114 44.902 1.00 95.00 172 LEU A O 1
ATOM 1320 N N . GLU A 1 173 ? -40.171 -6.500 46.177 1.00 96.50 173 GLU A N 1
ATOM 1321 C CA . GLU A 1 173 ? -40.574 -5.357 45.370 1.00 96.50 173 GLU A CA 1
ATOM 1322 C C . GLU A 1 173 ? -40.455 -4.059 46.177 1.00 96.50 173 GLU A C 1
ATOM 1324 O O . GLU A 1 173 ? -41.024 -3.923 47.258 1.00 96.50 173 GLU A O 1
ATOM 1329 N N . LEU A 1 174 ? -39.731 -3.075 45.647 1.00 96.81 174 LEU A N 1
ATOM 1330 C CA . LEU A 1 174 ? -39.613 -1.734 46.219 1.00 96.81 174 LEU A CA 1
ATOM 1331 C C . LEU A 1 174 ? -40.222 -0.726 45.245 1.00 96.81 174 LEU A C 1
ATOM 1333 O O . LEU A 1 174 ? -39.679 -0.494 44.167 1.00 96.81 174 LEU A O 1
ATOM 1337 N N . VAL A 1 175 ? -41.341 -0.111 45.611 1.00 96.44 175 VAL A N 1
ATOM 1338 C CA . VAL A 1 175 ? -42.085 0.837 44.778 1.00 96.44 175 VAL A CA 1
ATOM 1339 C C . VAL A 1 175 ? -42.141 2.192 45.476 1.00 96.44 175 VAL A C 1
ATOM 1341 O O . VAL A 1 175 ? -42.599 2.298 46.604 1.00 96.44 175 VAL A O 1
ATOM 1344 N N . ALA A 1 176 ? -41.666 3.245 44.816 1.00 94.75 176 ALA A N 1
ATOM 1345 C CA . ALA A 1 176 ? -41.618 4.599 45.355 1.00 94.75 176 ALA A CA 1
ATOM 1346 C C . ALA A 1 176 ? -42.103 5.627 44.319 1.00 94.75 176 ALA A C 1
ATOM 1348 O O . ALA A 1 176 ? -41.639 5.639 43.176 1.00 94.75 176 ALA A O 1
ATOM 1349 N N . GLU A 1 177 ? -42.984 6.556 44.705 1.00 92.25 177 GLU A N 1
ATOM 1350 C CA . GLU A 1 177 ? -43.270 7.739 43.868 1.00 92.25 177 GLU A CA 1
ATOM 1351 C C . GLU A 1 177 ? -42.071 8.709 43.808 1.00 92.25 177 GLU A C 1
ATOM 1353 O O . GLU A 1 177 ? -41.946 9.500 42.871 1.00 92.25 177 GLU A O 1
ATOM 1358 N N . GLY A 1 178 ? -41.195 8.663 44.816 1.00 93.62 178 GLY A N 1
ATOM 1359 C CA . GLY A 1 178 ? -39.949 9.416 44.959 1.00 93.62 178 GLY A CA 1
ATOM 1360 C C . GLY A 1 178 ? -38.708 8.592 44.599 1.00 93.62 178 GLY A C 1
ATOM 1361 O O . GLY A 1 178 ? -38.737 7.772 43.690 1.00 93.62 178 GLY A O 1
ATOM 1362 N N . ILE A 1 179 ? -37.575 8.849 45.249 1.00 94.88 179 ILE A N 1
ATOM 1363 C CA . ILE A 1 179 ? -36.302 8.160 44.969 1.00 94.88 179 ILE A CA 1
ATOM 1364 C C . ILE A 1 179 ? -36.175 6.914 45.853 1.00 94.88 179 ILE A C 1
ATOM 1366 O O . ILE A 1 179 ? -36.526 6.964 47.030 1.00 94.88 179 ILE A O 1
ATOM 1370 N N . VAL A 1 180 ? -35.641 5.823 45.298 1.00 97.44 180 VAL A N 1
ATOM 1371 C CA . VAL A 1 180 ? -35.169 4.674 46.087 1.00 97.44 180 VAL A CA 1
ATOM 1372 C C . VAL A 1 180 ? -33.661 4.807 46.298 1.00 97.44 180 VAL A C 1
ATOM 1374 O O . VAL A 1 180 ? -32.906 4.817 45.322 1.00 97.44 180 VAL A O 1
ATOM 1377 N N . THR A 1 181 ? -33.219 4.918 47.548 1.00 96.06 181 THR A N 1
ATOM 1378 C CA . THR A 1 181 ? -31.806 4.952 47.940 1.00 96.06 181 THR A CA 1
ATOM 1379 C C . THR A 1 181 ? -31.449 3.665 48.675 1.00 96.06 181 THR A C 1
ATOM 1381 O O . THR A 1 181 ? -32.079 3.334 49.671 1.00 96.06 181 THR A O 1
ATOM 1384 N N . ILE A 1 182 ? -30.418 2.959 48.219 1.00 94.62 182 ILE A N 1
ATOM 1385 C CA . ILE A 1 182 ? -29.871 1.765 48.872 1.00 94.62 182 ILE A CA 1
ATOM 1386 C C . ILE A 1 182 ? -28.409 2.046 49.195 1.00 94.62 182 ILE A C 1
ATOM 1388 O O . ILE A 1 182 ? -27.616 2.312 48.289 1.00 94.62 182 ILE A O 1
ATOM 1392 N N . THR A 1 183 ? -28.059 2.011 50.477 1.00 89.62 183 THR A N 1
ATOM 1393 C CA . THR A 1 183 ? -26.720 2.353 50.960 1.00 89.62 183 THR A CA 1
ATOM 1394 C C . THR A 1 183 ? -26.156 1.227 51.816 1.00 89.62 183 THR A C 1
ATOM 1396 O O . THR A 1 183 ? -26.703 0.918 52.866 1.00 89.62 183 THR A O 1
ATOM 1399 N N . SER A 1 184 ? -25.039 0.633 51.405 1.00 85.88 184 SER A N 1
ATOM 1400 C CA . SER A 1 184 ? -24.236 -0.211 52.298 1.00 85.88 184 SER A CA 1
ATOM 1401 C C . SER A 1 184 ? -23.194 0.653 53.015 1.00 85.88 184 SER A C 1
ATOM 1403 O O . SER A 1 184 ? -22.428 1.348 52.343 1.00 85.88 184 SER A O 1
ATOM 1405 N N . GLN A 1 185 ? -23.178 0.655 54.352 1.00 75.81 185 GLN A N 1
ATOM 1406 C CA . GLN A 1 185 ? -22.259 1.440 55.187 1.00 75.81 185 GLN A CA 1
ATOM 1407 C C . GLN A 1 185 ? -21.368 0.570 56.083 1.00 75.81 185 GLN A C 1
ATOM 1409 O O . GLN A 1 185 ? -21.425 0.648 57.309 1.00 75.81 185 GLN A O 1
ATOM 1414 N N . SER A 1 186 ? -20.512 -0.261 55.491 1.00 65.62 186 SER A N 1
ATOM 1415 C CA . SER A 1 186 ? -19.592 -1.086 56.282 1.00 65.62 186 SER A CA 1
ATOM 1416 C C . SER A 1 186 ? -18.490 -0.241 56.938 1.00 65.62 186 SER A C 1
ATOM 1418 O O . SER A 1 186 ? -17.542 0.180 56.274 1.00 65.62 186 SER A O 1
ATOM 1420 N N . THR A 1 187 ? -18.586 0.011 58.252 1.00 53.72 187 THR A N 1
ATOM 1421 C CA . THR A 1 187 ? -17.579 0.773 59.019 1.00 53.72 187 THR A CA 1
ATOM 1422 C C . THR A 1 187 ? -16.701 -0.136 59.884 1.00 53.72 187 THR A C 1
ATOM 1424 O O . THR A 1 187 ? -16.725 -0.107 61.112 1.00 53.72 187 THR A O 1
ATOM 1427 N N . GLY A 1 188 ? -15.876 -0.976 59.261 1.00 50.81 188 GLY A N 1
ATOM 1428 C CA . GLY A 1 188 ? -14.863 -1.736 59.994 1.00 50.81 188 GLY A CA 1
ATOM 1429 C C . GLY A 1 188 ? -14.212 -2.846 59.184 1.00 50.81 188 GLY A C 1
ATOM 1430 O O . GLY A 1 188 ? -14.769 -3.324 58.202 1.00 50.81 188 GLY A O 1
ATOM 1431 N N . LYS A 1 189 ? -13.024 -3.284 59.624 1.00 44.69 189 LYS A N 1
ATOM 1432 C CA . LYS A 1 189 ? -12.413 -4.538 59.164 1.00 44.69 189 LYS A CA 1
ATOM 1433 C C . LYS A 1 189 ? -13.363 -5.685 59.492 1.00 44.69 189 LYS A C 1
ATOM 1435 O O . LYS A 1 189 ? -13.359 -6.179 60.618 1.00 44.69 189 LYS A O 1
ATOM 1440 N N . VAL A 1 190 ? -14.149 -6.112 58.516 1.00 46.16 190 VAL A N 1
ATOM 1441 C CA . VAL A 1 190 ? -14.861 -7.376 58.620 1.00 46.16 190 VAL A CA 1
ATOM 1442 C C . VAL A 1 190 ? -13.796 -8.471 58.495 1.00 46.16 190 VAL A C 1
ATOM 1444 O O . VAL A 1 190 ? -13.217 -8.683 57.432 1.00 46.16 190 VAL A O 1
ATOM 1447 N N . ASP A 1 191 ? -13.476 -9.144 59.602 1.00 43.22 191 ASP A N 1
ATOM 1448 C CA . ASP A 1 191 ? -12.498 -10.248 59.677 1.00 43.22 191 ASP A CA 1
ATOM 1449 C C . ASP A 1 191 ? -12.940 -11.497 58.860 1.00 43.22 191 ASP A C 1
ATOM 1451 O O . ASP A 1 191 ? -12.267 -12.530 58.889 1.00 43.22 191 ASP A O 1
ATOM 1455 N N . SER A 1 192 ? -14.068 -11.432 58.135 1.00 43.00 192 SER A N 1
ATOM 1456 C CA . SER A 1 192 ? -14.726 -12.567 57.470 1.00 43.00 192 SER A CA 1
ATOM 1457 C C . SER A 1 192 ? -14.496 -12.676 55.957 1.00 43.00 192 SER A C 1
ATOM 1459 O O . SER A 1 192 ? -14.829 -13.715 55.390 1.00 43.00 192 SER A O 1
ATOM 1461 N N . GLY A 1 193 ? -13.913 -11.671 55.292 1.00 46.72 193 GLY A N 1
ATOM 1462 C CA . GLY A 1 193 ? -13.697 -11.717 53.837 1.00 46.72 193 GLY A CA 1
ATOM 1463 C C . GLY A 1 193 ? -14.987 -11.768 53.009 1.00 46.72 193 GLY A C 1
ATOM 1464 O O . GLY A 1 193 ? -14.960 -12.298 51.901 1.00 46.72 193 GLY A O 1
ATOM 1465 N N . ILE A 1 194 ? -16.101 -11.272 53.559 1.00 49.25 194 ILE A N 1
ATOM 1466 C CA . ILE A 1 194 ? -17.356 -11.085 52.830 1.00 49.25 194 ILE A CA 1
ATOM 1467 C C . ILE A 1 194 ? -17.521 -9.593 52.553 1.00 49.25 194 ILE A C 1
ATOM 1469 O O . ILE A 1 194 ? -17.428 -8.756 53.451 1.00 49.25 194 ILE A O 1
ATOM 1473 N N . ASP A 1 195 ? -17.719 -9.299 51.280 1.00 64.19 195 ASP A N 1
ATOM 1474 C CA . ASP A 1 195 ? -17.752 -7.972 50.698 1.00 64.19 195 ASP A CA 1
ATOM 1475 C C . ASP A 1 195 ? -19.121 -7.326 50.971 1.00 64.19 195 ASP A C 1
ATOM 1477 O O . ASP A 1 195 ? -20.157 -7.950 50.768 1.00 64.19 195 ASP A O 1
ATOM 1481 N N . GLY A 1 196 ? -19.155 -6.108 51.519 1.00 75.56 196 GLY A N 1
ATOM 1482 C CA . GLY A 1 196 ? -20.402 -5.469 51.954 1.00 75.56 196 GLY A CA 1
ATOM 1483 C C . GLY A 1 196 ? -21.240 -4.888 50.808 1.00 75.56 196 GLY A C 1
ATOM 1484 O O . GLY A 1 196 ? -21.318 -3.667 50.669 1.00 75.56 196 GLY A O 1
ATOM 1485 N N . ASP A 1 197 ? -21.831 -5.737 49.965 1.00 87.12 197 ASP A N 1
ATOM 1486 C CA . ASP A 1 197 ? -22.588 -5.319 48.773 1.00 87.12 197 ASP A CA 1
ATOM 1487 C C . ASP A 1 197 ? -23.831 -4.493 49.116 1.00 87.12 197 ASP A C 1
ATOM 1489 O O . ASP A 1 197 ? -24.530 -4.774 50.091 1.00 87.12 197 ASP A O 1
ATOM 1493 N N . ALA A 1 198 ? -24.186 -3.523 48.274 1.00 91.25 198 ALA A N 1
ATOM 1494 C CA . ALA A 1 198 ? -25.454 -2.813 48.442 1.00 91.25 198 ALA A CA 1
ATOM 1495 C C . ALA A 1 198 ? -26.657 -3.731 48.162 1.00 91.25 198 ALA A C 1
ATOM 1497 O O . ALA A 1 198 ? -27.631 -3.722 48.916 1.00 91.25 198 ALA A O 1
ATOM 1498 N N . ILE A 1 199 ? -26.578 -4.548 47.112 1.00 94.88 199 ILE A N 1
ATOM 1499 C CA . ILE A 1 199 ? -27.596 -5.536 46.749 1.00 94.88 199 ILE A CA 1
ATOM 1500 C C . ILE A 1 199 ? -26.912 -6.886 46.537 1.00 94.88 199 ILE A C 1
ATOM 1502 O O . ILE A 1 199 ? -26.051 -6.998 45.668 1.00 94.88 199 ILE A O 1
ATOM 1506 N N . ASN A 1 200 ? -27.333 -7.912 47.277 1.00 93.50 200 ASN A N 1
ATOM 1507 C CA . ASN A 1 200 ? -26.831 -9.281 47.147 1.00 93.50 200 ASN A CA 1
ATOM 1508 C C . ASN A 1 200 ? -27.994 -10.271 46.969 1.00 93.50 200 ASN A C 1
ATOM 1510 O O . ASN A 1 200 ? -28.760 -10.509 47.905 1.00 93.50 200 ASN A O 1
ATOM 1514 N N . ILE A 1 201 ? -28.139 -10.832 45.765 1.00 95.69 201 ILE A N 1
ATOM 1515 C CA . ILE A 1 201 ? -29.231 -11.759 45.422 1.00 95.69 201 ILE A CA 1
ATOM 1516 C C . ILE A 1 201 ? -28.661 -13.124 45.045 1.00 95.69 201 ILE A C 1
ATOM 1518 O O . ILE A 1 201 ? -27.790 -13.239 44.182 1.00 95.69 201 ILE A O 1
ATOM 1522 N N . SER A 1 202 ? -29.155 -14.182 45.673 1.00 93.25 202 SER A N 1
ATOM 1523 C CA . SER A 1 202 ? -28.623 -15.532 45.498 1.00 93.25 202 SER A CA 1
ATOM 1524 C C . SER A 1 202 ? -29.718 -16.571 45.270 1.00 93.25 202 SER A C 1
ATOM 1526 O O . SER A 1 202 ? -30.901 -16.321 45.487 1.00 93.25 202 SER A O 1
ATOM 1528 N N . GLU A 1 203 ? -29.298 -17.750 44.804 1.00 89.25 203 GLU A N 1
ATOM 1529 C CA . GLU A 1 203 ? -30.171 -18.901 44.551 1.00 89.25 203 GLU A CA 1
ATOM 1530 C C . GLU A 1 203 ? -31.212 -18.622 43.464 1.00 89.25 203 GLU A C 1
ATOM 1532 O O . GLU A 1 203 ? -30.789 -18.547 42.326 1.00 89.25 203 GLU A O 1
ATOM 1537 N N . ASN A 1 204 ? -32.512 -18.484 43.712 1.00 90.56 204 ASN A N 1
ATOM 1538 C CA . ASN A 1 204 ? -33.522 -18.199 42.673 1.00 90.56 204 ASN A CA 1
ATOM 1539 C C . ASN A 1 204 ? -34.311 -16.909 42.968 1.00 90.56 204 ASN A C 1
ATOM 1541 O O . ASN A 1 204 ? -35.441 -16.744 42.502 1.00 90.56 204 ASN A O 1
ATOM 1545 N N . ALA A 1 205 ? -33.741 -16.014 43.772 1.00 94.62 205 ALA A N 1
ATOM 1546 C CA . ALA A 1 205 ? -34.449 -14.848 44.265 1.00 94.62 205 ALA A CA 1
ATOM 1547 C C . ALA A 1 205 ? -34.599 -13.747 43.204 1.00 94.62 205 ALA A C 1
ATOM 1549 O O . ALA A 1 205 ? -33.797 -13.615 42.273 1.00 94.62 205 ALA A O 1
ATOM 1550 N N . THR A 1 206 ? -35.635 -12.922 43.363 1.00 95.56 206 THR A N 1
ATOM 1551 C CA . THR A 1 206 ? -35.930 -11.799 42.463 1.00 95.56 206 THR A CA 1
ATOM 1552 C C . THR A 1 206 ? -36.048 -10.486 43.230 1.00 95.56 206 THR A C 1
ATOM 1554 O O . THR A 1 206 ? -36.724 -10.407 44.254 1.00 95.56 206 THR A O 1
ATOM 1557 N N . LEU A 1 207 ? -35.419 -9.431 42.711 1.00 97.56 207 LEU A N 1
ATOM 1558 C CA . LEU A 1 207 ? -35.558 -8.068 43.221 1.00 97.56 207 LEU A CA 1
ATOM 1559 C C . LEU A 1 207 ? -36.089 -7.137 42.130 1.00 97.56 207 LEU A C 1
ATOM 1561 O O . LEU A 1 207 ? -35.436 -6.956 41.106 1.00 97.56 207 LEU A O 1
ATOM 1565 N N . ASN A 1 208 ? -37.211 -6.474 42.398 1.00 98.06 208 ASN A N 1
ATOM 1566 C CA . ASN A 1 208 ? -37.782 -5.447 41.532 1.00 98.06 208 ASN A CA 1
ATOM 1567 C C . ASN A 1 208 ? -37.802 -4.100 42.260 1.00 98.06 208 ASN A C 1
ATOM 1569 O O . ASN A 1 208 ? -38.365 -3.978 43.345 1.00 98.06 208 ASN A O 1
ATOM 1573 N N . ILE A 1 209 ? -37.228 -3.059 41.661 1.00 98.19 209 ILE A N 1
ATOM 1574 C CA . ILE A 1 209 ? -37.236 -1.698 42.208 1.00 98.19 209 ILE A CA 1
ATOM 1575 C C . ILE A 1 209 ? -37.836 -0.745 41.181 1.00 98.19 209 ILE A C 1
ATOM 1577 O O . ILE A 1 209 ? -37.352 -0.651 40.058 1.00 98.19 209 ILE A O 1
ATOM 1581 N N . SER A 1 210 ? -38.849 0.022 41.572 1.00 97.56 210 SER A N 1
ATOM 1582 C CA . SER A 1 210 ? -39.468 1.066 40.760 1.00 97.56 210 SER A CA 1
ATOM 1583 C C . SER A 1 210 ? -39.532 2.376 41.537 1.00 97.56 210 SER A C 1
ATOM 1585 O O . SER A 1 210 ? -40.215 2.465 42.549 1.00 97.56 210 SER A O 1
ATOM 1587 N N . GLY A 1 211 ? -38.871 3.419 41.037 1.00 95.69 211 GLY A N 1
ATOM 1588 C CA . GLY A 1 211 ? -38.819 4.744 41.663 1.00 95.69 211 GLY A CA 1
ATOM 1589 C C . GLY A 1 211 ? -38.907 5.874 40.640 1.00 95.69 211 GLY A C 1
ATOM 1590 O O . GLY A 1 211 ? -38.804 5.641 39.440 1.00 95.69 211 GLY A O 1
ATOM 1591 N N . ASN A 1 212 ? -39.038 7.125 41.070 1.00 93.81 212 ASN A N 1
ATOM 1592 C CA . ASN A 1 212 ? -38.745 8.291 40.229 1.00 93.81 212 ASN A CA 1
ATOM 1593 C C . ASN A 1 212 ? -37.274 8.289 39.779 1.00 93.81 212 ASN A C 1
ATOM 1595 O O . ASN A 1 212 ? -36.971 8.568 38.625 1.00 93.81 212 ASN A O 1
ATOM 1599 N N . GLY A 1 213 ? -36.372 7.908 40.682 1.00 96.12 213 GLY A N 1
ATOM 1600 C CA . GLY A 1 213 ? -34.960 7.633 40.428 1.00 96.12 213 GLY A CA 1
ATOM 1601 C C . GLY A 1 213 ? -34.454 6.575 41.406 1.00 96.12 213 GLY A C 1
ATOM 1602 O O . GLY A 1 213 ? -35.109 6.317 42.417 1.00 96.12 213 GLY A O 1
ATOM 1603 N N . ILE A 1 214 ? -33.308 5.965 41.110 1.00 97.81 214 ILE A N 1
ATOM 1604 C CA . ILE A 1 214 ? -32.715 4.915 41.949 1.00 97.81 214 ILE A CA 1
ATOM 1605 C C . ILE A 1 214 ? -31.248 5.256 42.198 1.00 97.81 214 ILE A C 1
ATOM 1607 O O . ILE A 1 214 ? -30.512 5.593 41.267 1.00 97.81 214 ILE A O 1
ATOM 1611 N N . LYS A 1 215 ? -30.815 5.176 43.455 1.00 95.62 215 LYS A N 1
ATOM 1612 C CA . LYS A 1 215 ? -29.435 5.429 43.864 1.00 95.62 215 LYS A CA 1
ATOM 1613 C C . LYS A 1 215 ? -28.927 4.277 44.722 1.00 95.62 215 LYS A C 1
ATOM 1615 O O . LYS A 1 215 ? -29.461 4.029 45.793 1.00 95.62 215 LYS A O 1
ATOM 1620 N N . ILE A 1 216 ? -27.877 3.617 44.260 1.00 91.81 216 ILE A N 1
ATOM 1621 C CA . ILE A 1 216 ? -27.194 2.522 44.944 1.00 91.81 216 ILE A CA 1
ATOM 1622 C C . ILE A 1 216 ? -25.789 3.001 45.292 1.00 91.81 216 ILE A C 1
ATOM 1624 O O . ILE A 1 216 ? -25.068 3.527 44.437 1.00 91.81 216 ILE A O 1
ATOM 1628 N N . ILE A 1 217 ? -25.421 2.871 46.559 1.00 85.62 217 ILE A N 1
ATOM 1629 C CA . ILE A 1 217 ? -24.166 3.378 47.102 1.00 85.62 217 ILE A CA 1
ATOM 1630 C C . ILE A 1 217 ? -23.563 2.305 47.997 1.00 85.62 217 ILE A C 1
ATOM 1632 O O . ILE A 1 217 ? -24.230 1.803 48.896 1.00 85.62 217 ILE A O 1
ATOM 1636 N N . THR A 1 218 ? -22.282 2.011 47.821 1.00 78.69 218 THR A N 1
ATOM 1637 C CA . THR A 1 218 ? -21.494 1.349 48.866 1.00 78.69 218 THR A CA 1
ATOM 1638 C C . THR A 1 218 ? -20.536 2.387 49.430 1.00 78.69 218 THR A C 1
ATOM 1640 O O . THR A 1 218 ? -19.679 2.900 48.708 1.00 78.69 218 THR A O 1
ATOM 1643 N N . SER A 1 219 ? -20.702 2.761 50.694 1.00 67.12 219 SER A N 1
ATOM 1644 C CA . SER A 1 219 ? -19.751 3.637 51.364 1.00 67.12 219 SER A CA 1
ATOM 1645 C C . SER A 1 219 ? -18.478 2.851 51.668 1.00 67.12 219 SER A C 1
ATOM 1647 O O . SER A 1 219 ? -18.546 1.724 52.154 1.00 67.12 219 SER A O 1
ATOM 1649 N N . THR A 1 220 ? -17.330 3.456 51.400 1.00 55.84 220 THR A N 1
ATOM 1650 C CA . THR A 1 220 ? -16.009 2.885 51.665 1.00 55.84 220 THR A CA 1
ATOM 1651 C C . THR A 1 220 ? -15.363 3.639 52.821 1.00 55.84 220 THR A C 1
ATOM 1653 O O . THR A 1 220 ? -15.272 4.867 52.759 1.00 55.84 220 THR A O 1
ATOM 1656 N N . ASP A 1 221 ? -14.895 2.944 53.858 1.00 54.34 221 ASP A N 1
ATOM 1657 C CA . ASP A 1 221 ? -13.895 3.510 54.774 1.00 54.34 221 ASP A CA 1
ATOM 1658 C C . ASP A 1 221 ? -12.483 3.362 54.160 1.00 54.34 221 ASP A C 1
ATOM 1660 O O . ASP A 1 221 ? -12.311 2.703 53.136 1.00 54.34 221 ASP A O 1
ATOM 1664 N N . GLU A 1 222 ? -11.458 3.988 54.750 1.00 50.06 222 GLU A N 1
ATOM 1665 C CA . GLU A 1 222 ? -10.063 3.947 54.254 1.00 50.06 222 GLU A CA 1
ATOM 1666 C C . GLU A 1 222 ? -9.427 2.530 54.236 1.00 50.06 222 GLU A C 1
ATOM 1668 O O . GLU A 1 222 ? -8.283 2.371 53.811 1.00 50.06 222 GLU A O 1
ATOM 1673 N N . ASN A 1 223 ? -10.126 1.504 54.735 1.00 50.28 223 ASN A N 1
ATOM 1674 C CA . ASN A 1 223 ? -9.629 0.151 54.979 1.00 50.28 223 ASN A CA 1
ATOM 1675 C C . ASN A 1 223 ? -10.545 -0.982 54.459 1.00 50.28 223 ASN A C 1
ATOM 1677 O O . ASN A 1 223 ? -10.150 -2.145 54.588 1.00 50.28 223 ASN A O 1
ATOM 1681 N N . ASN A 1 224 ? -11.728 -0.690 53.901 1.00 53.09 224 ASN A N 1
ATOM 1682 C CA . ASN A 1 224 ? -12.705 -1.678 53.427 1.00 53.09 224 ASN A CA 1
ATOM 1683 C C . ASN A 1 224 ? -13.278 -1.279 52.047 1.00 53.09 224 ASN A C 1
ATOM 1685 O O . ASN A 1 224 ? -14.086 -0.358 51.931 1.00 53.09 224 ASN A O 1
ATOM 1689 N N . HIS A 1 225 ? -12.824 -1.962 50.989 1.00 56.91 225 HIS A N 1
ATOM 1690 C CA . HIS A 1 225 ? -12.985 -1.557 49.579 1.00 56.91 225 HIS A CA 1
ATOM 1691 C C . HIS A 1 225 ? -13.831 -2.533 48.750 1.00 56.91 225 HIS A C 1
ATOM 1693 O O . HIS A 1 225 ? -13.681 -2.624 47.535 1.00 56.91 225 HIS A O 1
ATOM 1699 N N . ASN A 1 226 ? -14.671 -3.314 49.414 1.00 65.31 226 ASN A N 1
ATOM 1700 C CA . ASN A 1 226 ? -14.990 -4.639 48.911 1.00 65.31 226 ASN A CA 1
ATOM 1701 C C . ASN A 1 226 ? -16.407 -4.794 48.337 1.00 65.31 226 ASN A C 1
ATOM 1703 O O . ASN A 1 226 ? -16.598 -5.628 47.466 1.00 65.31 226 ASN A O 1
ATOM 1707 N N . GLY A 1 227 ? -17.383 -3.991 48.765 1.00 78.75 227 GLY A N 1
ATOM 1708 C CA . GLY A 1 227 ? -18.780 -4.175 48.354 1.00 78.75 227 GLY A CA 1
ATOM 1709 C C . GLY A 1 227 ? -19.051 -3.849 46.884 1.00 78.75 227 GLY A C 1
ATOM 1710 O O . GLY A 1 227 ? -18.687 -2.766 46.404 1.00 78.75 227 GLY A O 1
ATOM 1711 N N . ASP A 1 228 ? -19.743 -4.758 46.200 1.00 88.50 228 ASP A N 1
ATOM 1712 C CA . ASP A 1 228 ? -20.312 -4.532 44.875 1.00 88.50 228 ASP A CA 1
ATOM 1713 C C . ASP A 1 228 ? -21.626 -3.738 44.969 1.00 88.50 228 ASP A C 1
ATOM 1715 O O . ASP A 1 228 ? -22.334 -3.725 45.981 1.00 88.50 228 ASP A O 1
ATOM 1719 N N . GLY A 1 229 ? -21.991 -3.050 43.888 1.00 92.31 229 GLY A N 1
ATOM 1720 C CA . GLY A 1 229 ? -23.287 -2.366 43.821 1.00 92.31 229 GLY A CA 1
ATOM 1721 C C . GLY A 1 229 ? -24.430 -3.361 43.732 1.00 92.31 229 GLY A C 1
ATOM 1722 O O . GLY A 1 229 ? -25.404 -3.274 44.481 1.00 92.31 229 GLY A O 1
ATOM 1723 N N . ILE A 1 230 ? -24.287 -4.309 42.810 1.00 95.62 230 ILE A N 1
ATOM 1724 C CA . ILE A 1 230 ? -25.203 -5.427 42.622 1.00 95.62 230 ILE A CA 1
ATOM 1725 C C . ILE A 1 230 ? -24.370 -6.689 42.442 1.00 95.62 230 ILE A C 1
ATOM 1727 O O . ILE A 1 230 ? -23.642 -6.807 41.459 1.00 95.62 230 ILE A O 1
ATOM 1731 N N . HIS A 1 231 ? -24.534 -7.639 43.352 1.00 94.62 231 HIS A N 1
ATOM 1732 C CA . HIS A 1 231 ? -23.967 -8.976 43.256 1.00 94.62 231 HIS A CA 1
ATOM 1733 C C . HIS A 1 231 ? -25.082 -10.007 43.094 1.00 94.62 231 HIS A C 1
ATOM 1735 O O . HIS A 1 231 ? -26.094 -9.962 43.800 1.00 94.62 231 HIS A O 1
ATOM 1741 N N . THR A 1 232 ? -24.913 -10.940 42.155 1.00 95.38 232 THR A N 1
ATOM 1742 C CA . THR A 1 232 ? -25.912 -11.992 41.900 1.00 95.38 232 THR A CA 1
ATOM 1743 C C . THR A 1 232 ? -25.296 -13.376 41.712 1.00 95.38 232 THR A C 1
ATOM 1745 O O . THR A 1 232 ? -24.259 -13.524 41.065 1.00 95.38 232 THR A O 1
ATOM 1748 N N . GLN A 1 233 ? -25.962 -14.413 42.229 1.00 93.94 233 GLN A N 1
ATOM 1749 C CA . GLN A 1 233 ? -25.570 -15.825 42.086 1.00 93.94 233 GLN A CA 1
ATOM 1750 C C . GLN A 1 233 ? -26.780 -16.740 41.821 1.00 93.94 233 GLN A C 1
ATOM 1752 O O . GLN A 1 233 ? -27.929 -16.341 41.998 1.00 93.94 233 GLN A O 1
ATOM 1757 N N . GLY A 1 234 ? -26.538 -17.979 41.378 1.00 91.62 234 GLY A N 1
ATOM 1758 C CA . GLY A 1 234 ? -27.595 -18.965 41.104 1.00 91.62 234 GLY A CA 1
ATOM 1759 C C . GLY A 1 234 ? -28.387 -18.665 39.822 1.00 91.62 234 GLY A C 1
ATOM 1760 O O . GLY A 1 234 ? -27.820 -18.546 38.745 1.00 91.62 234 GLY A O 1
ATOM 1761 N N . ASN A 1 235 ? -29.699 -18.552 39.929 1.00 92.69 235 ASN A N 1
ATOM 1762 C CA . ASN A 1 235 ? -30.703 -18.139 38.949 1.00 92.69 235 ASN A CA 1
ATOM 1763 C C . ASN A 1 235 ? -31.464 -16.885 39.439 1.00 92.69 235 ASN A C 1
ATOM 1765 O O . ASN A 1 235 ? -32.679 -16.763 39.305 1.00 92.69 235 ASN A O 1
ATOM 1769 N N . SER A 1 236 ? -30.728 -15.960 40.052 1.00 95.06 236 SER A N 1
ATOM 1770 C CA . SER A 1 236 ? -31.273 -14.716 40.597 1.00 95.06 236 SER A CA 1
ATOM 1771 C C . SER A 1 236 ? -31.446 -13.628 39.543 1.00 95.06 236 SER A C 1
ATOM 1773 O O . SER A 1 236 ? -30.586 -13.500 38.668 1.00 95.06 236 SER A O 1
ATOM 1775 N N . SER A 1 237 ? -32.489 -12.802 39.669 1.00 96.44 237 SER A N 1
ATOM 1776 C CA . SER A 1 237 ? -32.764 -11.680 38.754 1.00 96.44 237 SER A CA 1
ATOM 1777 C C . SER A 1 237 ? -32.971 -10.350 39.483 1.00 96.44 237 SER A C 1
ATOM 1779 O O . SER A 1 237 ? -33.494 -10.310 40.596 1.00 96.44 237 SER A O 1
ATOM 1781 N N . VAL A 1 238 ? -32.578 -9.248 38.839 1.00 98.25 238 VAL A N 1
ATOM 1782 C CA . VAL A 1 238 ? -32.741 -7.881 39.360 1.00 98.25 238 VAL A CA 1
ATOM 1783 C C . VAL A 1 238 ? -33.307 -6.974 38.271 1.00 98.25 238 VAL A C 1
ATOM 1785 O O . VAL A 1 238 ? -32.698 -6.832 37.213 1.00 98.25 238 VAL A O 1
ATOM 1788 N N . GLU A 1 239 ? -34.424 -6.300 38.533 1.00 98.38 239 GLU A N 1
ATOM 1789 C CA . GLU A 1 239 ? -34.967 -5.254 37.661 1.00 98.38 239 GLU A CA 1
ATOM 1790 C C . GLU A 1 239 ? -35.036 -3.910 38.394 1.00 98.38 239 GLU A C 1
ATOM 1792 O O . GLU A 1 239 ? -35.689 -3.764 39.425 1.00 98.38 239 GLU A O 1
ATOM 1797 N N . LEU A 1 240 ? -34.375 -2.897 37.834 1.00 98.44 240 LEU A N 1
ATOM 1798 C CA . LEU A 1 240 ? -34.378 -1.522 38.319 1.00 98.44 240 LEU A CA 1
ATOM 1799 C C . LEU A 1 240 ? -35.076 -0.621 37.298 1.00 98.44 240 LEU A C 1
ATOM 1801 O O . LEU A 1 240 ? -34.652 -0.532 36.147 1.00 98.44 240 LEU A O 1
ATOM 1805 N N . LYS A 1 241 ? -36.113 0.103 37.719 1.00 98.06 241 LYS A N 1
ATOM 1806 C CA . LYS A 1 241 ? -36.914 0.986 36.869 1.00 98.06 241 LYS A CA 1
ATOM 1807 C C . LYS A 1 241 ? -37.012 2.400 37.445 1.00 98.06 241 LYS A C 1
ATOM 1809 O O . LYS A 1 241 ? -37.714 2.643 38.424 1.00 98.06 241 LYS A O 1
ATOM 1814 N N . ALA A 1 242 ? -36.355 3.362 36.802 1.00 97.06 242 ALA A N 1
ATOM 1815 C CA . ALA A 1 242 ? -36.496 4.784 37.116 1.00 97.06 242 ALA A CA 1
ATOM 1816 C C . ALA A 1 242 ? -37.503 5.451 36.162 1.00 97.06 242 ALA A C 1
ATOM 1818 O O . ALA A 1 242 ? -37.237 5.618 34.972 1.00 97.06 242 ALA A O 1
ATOM 1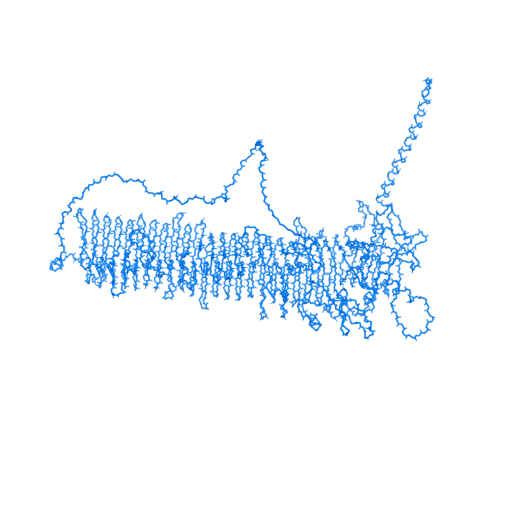819 N N . ASN A 1 243 ? -38.663 5.837 36.696 1.00 92.94 243 ASN A N 1
ATOM 1820 C CA . ASN A 1 243 ? -39.842 6.269 35.944 1.00 92.94 243 ASN A CA 1
ATOM 1821 C C . ASN A 1 243 ? -39.763 7.695 35.377 1.00 92.94 243 ASN A C 1
ATOM 1823 O O . ASN A 1 243 ? -40.401 7.940 34.360 1.00 92.94 243 ASN A O 1
ATOM 1827 N N . ASN A 1 244 ? -39.042 8.635 36.007 1.00 91.31 244 ASN A N 1
ATOM 1828 C CA . ASN A 1 244 ? -38.772 9.962 35.415 1.00 91.31 244 ASN A CA 1
ATOM 1829 C C . ASN A 1 244 ? -37.343 10.470 35.694 1.00 91.31 244 ASN A C 1
ATOM 1831 O O . ASN A 1 244 ? -37.083 11.676 35.661 1.00 91.31 244 ASN A O 1
ATOM 1835 N N . GLY A 1 245 ? -36.411 9.569 35.991 1.00 91.81 245 GLY A N 1
ATOM 1836 C CA . GLY A 1 245 ? -35.078 9.914 36.460 1.00 91.81 245 GLY A CA 1
ATOM 1837 C C . GLY A 1 245 ? -34.031 8.874 36.096 1.00 91.81 245 GLY A C 1
ATOM 1838 O O . GLY A 1 245 ? -34.216 8.049 35.197 1.00 91.81 245 GLY A O 1
ATOM 1839 N N . SER A 1 246 ? -32.898 8.975 36.785 1.00 96.12 246 SER A N 1
ATOM 1840 C CA . SER A 1 246 ? -31.701 8.183 36.517 1.00 96.12 246 SER A CA 1
ATOM 1841 C C . SER A 1 246 ? -31.568 7.018 37.495 1.00 96.12 246 SER A C 1
ATOM 1843 O O . SER A 1 246 ? -32.061 7.088 38.624 1.00 96.12 246 SER A O 1
ATOM 1845 N N . ILE A 1 247 ? -30.829 5.996 37.074 1.00 98.06 247 ILE A N 1
ATOM 1846 C CA . ILE A 1 247 ? -30.283 4.957 37.949 1.00 98.06 247 ILE A CA 1
ATOM 1847 C C . ILE A 1 247 ? -28.799 5.273 38.145 1.00 98.06 247 ILE A C 1
ATOM 1849 O O . ILE A 1 247 ? -28.080 5.497 37.172 1.00 98.06 247 ILE A O 1
ATOM 1853 N N . SER A 1 248 ? -28.342 5.348 39.393 1.00 96.25 248 SER A N 1
ATOM 1854 C CA . SER A 1 248 ? -26.945 5.633 39.732 1.00 96.25 248 SER A CA 1
ATOM 1855 C C . SER A 1 248 ? -26.400 4.571 40.675 1.00 96.25 248 SER A C 1
ATOM 1857 O O . SER A 1 248 ? -26.938 4.407 41.763 1.00 96.25 248 SER A O 1
ATOM 1859 N N . ILE A 1 249 ? -25.305 3.921 40.291 1.00 94.56 249 ILE A N 1
ATOM 1860 C CA . ILE A 1 249 ? -24.558 2.944 41.086 1.00 94.56 249 ILE A CA 1
ATOM 1861 C C . ILE A 1 249 ? -23.160 3.515 41.330 1.00 94.56 249 ILE A C 1
ATOM 1863 O O . ILE A 1 249 ? -22.444 3.820 40.377 1.00 94.56 249 ILE A O 1
ATOM 1867 N N . SER A 1 250 ? -22.787 3.704 42.595 1.00 89.44 250 SER A N 1
ATOM 1868 C CA . SER A 1 250 ? -21.470 4.217 42.991 1.00 89.44 250 SER A CA 1
ATOM 1869 C C . SER A 1 250 ? -20.847 3.301 44.028 1.00 89.44 250 SER A C 1
ATOM 1871 O O . SER A 1 250 ? -21.363 3.221 45.145 1.00 89.44 250 SER A O 1
ATOM 1873 N N . THR A 1 251 ? -19.759 2.624 43.660 1.00 86.12 251 THR A N 1
ATOM 1874 C CA . THR A 1 251 ? -19.241 1.499 44.440 1.00 86.12 251 THR A CA 1
ATOM 1875 C C . THR A 1 251 ? -17.730 1.523 44.633 1.00 86.12 251 THR A C 1
ATOM 1877 O O . THR A 1 251 ? -16.988 2.126 43.850 1.00 86.12 251 THR A O 1
ATOM 1880 N N . GLY A 1 252 ? -17.291 0.865 45.710 1.00 77.88 252 GLY A N 1
ATOM 1881 C CA . GLY A 1 252 ? -15.878 0.652 46.013 1.00 77.88 252 GLY A CA 1
ATOM 1882 C C . GLY A 1 252 ? -15.264 -0.500 45.215 1.00 77.88 252 GLY A C 1
ATOM 1883 O O . GLY A 1 252 ? -14.111 -0.384 44.803 1.00 77.88 252 GLY A O 1
ATOM 1884 N N . ASN A 1 253 ? -16.040 -1.563 44.965 1.00 83.44 253 ASN A N 1
ATOM 1885 C CA . ASN A 1 253 ? -15.659 -2.701 44.125 1.00 83.44 253 ASN A CA 1
ATOM 1886 C C . ASN A 1 253 ? -16.330 -2.608 42.743 1.00 83.44 253 ASN A C 1
ATOM 1888 O O . ASN A 1 253 ? -16.315 -1.525 42.150 1.00 83.44 253 ASN A O 1
ATOM 1892 N N . ASN A 1 254 ? -16.915 -3.689 42.218 1.00 90.19 254 ASN A N 1
ATOM 1893 C CA . ASN A 1 254 ? -17.559 -3.673 40.912 1.00 90.19 254 ASN A CA 1
ATOM 1894 C C . ASN A 1 254 ? -18.880 -2.902 40.975 1.00 90.19 254 ASN A C 1
ATOM 1896 O O . ASN A 1 254 ? -19.553 -2.820 42.009 1.00 90.19 254 ASN A O 1
ATOM 1900 N N . GLY A 1 255 ? -19.282 -2.310 39.853 1.00 93.69 255 GLY A N 1
ATOM 1901 C CA . GLY A 1 255 ? -20.624 -1.738 39.748 1.00 93.69 255 GLY A CA 1
ATOM 1902 C C . GLY A 1 255 ? -21.676 -2.846 39.796 1.00 93.69 255 GLY A C 1
ATOM 1903 O O . GLY A 1 255 ? -22.616 -2.790 40.590 1.00 93.69 255 GLY A O 1
ATOM 1904 N N . ILE A 1 256 ? -21.476 -3.867 38.959 1.00 96.38 256 ILE A N 1
ATOM 1905 C CA . ILE A 1 256 ? -22.296 -5.077 38.868 1.00 96.38 256 ILE A CA 1
ATOM 1906 C C . ILE A 1 256 ? -21.367 -6.294 38.741 1.00 96.38 256 ILE A C 1
ATOM 1908 O O . ILE A 1 256 ? -20.599 -6.355 37.781 1.00 96.38 256 ILE A O 1
ATOM 1912 N N . ASP A 1 257 ? -21.474 -7.267 39.651 1.00 94.88 257 ASP A N 1
ATOM 1913 C CA . ASP A 1 257 ? -20.882 -8.610 39.532 1.00 94.88 257 ASP A CA 1
ATOM 1914 C C . ASP A 1 257 ? -22.001 -9.646 39.325 1.00 94.88 257 ASP A C 1
ATOM 1916 O O . ASP A 1 257 ? -22.770 -10.006 40.224 1.00 94.88 257 ASP A O 1
ATOM 1920 N N . HIS A 1 258 ? -22.145 -10.089 38.078 1.00 95.88 258 HIS A N 1
ATOM 1921 C CA . HIS A 1 258 ? -23.213 -10.978 37.656 1.00 95.88 258 HIS A CA 1
ATOM 1922 C C . HIS A 1 258 ? -22.717 -12.409 37.453 1.00 95.88 258 HIS A C 1
ATOM 1924 O O . HIS A 1 258 ? -22.127 -12.746 36.424 1.00 95.88 258 HIS A O 1
ATOM 1930 N N . ARG A 1 259 ? -22.992 -13.285 38.424 1.00 94.69 259 ARG A N 1
ATOM 1931 C CA . ARG A 1 259 ? -22.608 -14.709 38.387 1.00 94.69 259 ARG A CA 1
ATOM 1932 C C . ARG A 1 259 ? -23.807 -15.653 38.301 1.00 94.69 259 ARG A C 1
ATOM 1934 O O . ARG A 1 259 ? -23.652 -16.859 38.487 1.00 94.69 259 ARG A O 1
ATOM 1941 N N . SER A 1 260 ? -25.005 -15.117 38.067 1.00 93.19 260 SER A N 1
ATOM 1942 C CA . SER A 1 260 ? -26.238 -15.900 37.989 1.00 93.19 260 SER A CA 1
ATOM 1943 C C . SER A 1 260 ? -26.580 -16.317 36.544 1.00 93.19 260 SER A C 1
ATOM 1945 O O . SER A 1 260 ? -25.878 -16.001 35.582 1.00 93.19 260 SER A O 1
ATOM 1947 N N . SER A 1 261 ? -27.636 -17.115 36.408 1.00 93.94 261 SER A N 1
ATOM 1948 C CA . SER A 1 261 ? -28.305 -17.480 35.151 1.00 93.94 261 SER A CA 1
ATOM 1949 C C . SER A 1 261 ? -29.581 -16.667 34.886 1.00 93.94 261 SER A C 1
ATOM 1951 O O . SER A 1 261 ? -30.133 -16.756 33.791 1.00 93.94 261 SER A O 1
ATOM 1953 N N . GLY A 1 262 ? -30.037 -15.883 35.870 1.00 94.31 262 GLY A N 1
ATOM 1954 C CA . GLY A 1 262 ? -31.108 -14.896 35.708 1.00 94.31 262 GLY A CA 1
ATOM 1955 C C . GLY A 1 262 ? -30.563 -13.586 35.139 1.00 94.31 262 GLY A C 1
ATOM 1956 O O . GLY A 1 262 ? -29.384 -13.504 34.841 1.00 94.31 262 GLY A O 1
ATOM 1957 N N . ASN A 1 263 ? -31.384 -12.548 34.984 1.00 96.62 263 ASN A N 1
ATOM 1958 C CA . ASN A 1 263 ? -30.961 -11.319 34.294 1.00 96.62 263 ASN A CA 1
ATOM 1959 C C . ASN A 1 263 ? -30.904 -10.108 35.225 1.00 96.62 263 ASN A C 1
ATOM 1961 O O . ASN A 1 263 ? -31.683 -10.002 36.173 1.00 96.62 263 ASN A O 1
ATOM 1965 N N . ILE A 1 264 ? -30.036 -9.149 34.896 1.00 98.25 264 ILE A N 1
ATOM 1966 C CA . ILE A 1 264 ? -30.031 -7.812 35.497 1.00 98.25 264 ILE A CA 1
ATOM 1967 C C . ILE A 1 264 ? -30.490 -6.791 34.450 1.00 98.25 264 ILE A C 1
ATOM 1969 O O . ILE A 1 264 ? -29.898 -6.664 33.377 1.00 98.25 264 ILE A O 1
ATOM 1973 N N . ILE A 1 265 ? -31.549 -6.043 34.756 1.00 98.44 265 ILE A N 1
ATOM 1974 C CA . ILE A 1 265 ? -32.178 -5.084 33.843 1.00 98.44 265 ILE A CA 1
ATOM 1975 C C . ILE A 1 265 ? -32.260 -3.714 34.515 1.00 98.44 265 ILE A C 1
ATOM 1977 O O . ILE A 1 265 ? -32.899 -3.554 35.549 1.00 98.44 265 ILE A O 1
ATOM 1981 N N . LEU A 1 266 ? -31.641 -2.704 33.906 1.00 98.31 266 LEU A N 1
ATOM 1982 C CA . LEU A 1 266 ? -31.677 -1.307 34.337 1.00 98.31 266 LEU A CA 1
ATOM 1983 C C . LEU A 1 266 ? -32.403 -0.462 33.288 1.00 98.31 266 LEU A C 1
ATOM 1985 O O . LEU A 1 266 ? -31.885 -0.217 32.200 1.00 98.31 266 LEU A O 1
ATOM 1989 N N . ASN A 1 267 ? -33.589 0.027 33.632 1.00 97.69 267 ASN A N 1
ATOM 1990 C CA . ASN A 1 267 ? -34.445 0.840 32.776 1.00 97.69 267 ASN A CA 1
ATOM 1991 C C . ASN A 1 267 ? -34.615 2.243 33.372 1.00 97.69 267 ASN A C 1
ATOM 1993 O O . ASN A 1 267 ? -35.442 2.462 34.256 1.00 97.69 267 ASN A O 1
ATOM 1997 N N . ALA A 1 268 ? -33.861 3.215 32.863 1.00 96.25 268 ALA A N 1
ATOM 1998 C CA . ALA A 1 268 ? -33.980 4.617 33.245 1.00 96.25 268 ALA A CA 1
ATOM 1999 C C . ALA A 1 268 ? -34.653 5.433 32.139 1.00 96.25 268 ALA A C 1
ATOM 2001 O O . ALA A 1 268 ? -34.344 5.269 30.964 1.00 96.25 268 ALA A O 1
ATOM 2002 N N . THR A 1 269 ? -35.523 6.383 32.482 1.00 92.00 269 THR A N 1
ATOM 2003 C CA . THR A 1 269 ? -36.017 7.337 31.474 1.00 92.00 269 THR A CA 1
ATOM 2004 C C . THR A 1 269 ? -34.966 8.356 31.057 1.00 92.00 269 THR A C 1
ATOM 2006 O O . THR A 1 269 ? -35.061 8.872 29.953 1.00 92.00 269 THR A O 1
ATOM 2009 N N . THR A 1 270 ? -33.987 8.670 31.917 1.00 93.56 270 THR A N 1
ATOM 2010 C CA . THR A 1 270 ? -32.918 9.633 31.603 1.00 93.56 270 THR A CA 1
ATOM 2011 C C . THR A 1 270 ? -31.575 8.939 31.424 1.00 93.56 270 THR A C 1
ATOM 2013 O O . THR A 1 270 ? -31.122 8.774 30.297 1.00 93.56 270 THR A O 1
ATOM 2016 N N . SER A 1 271 ? -30.921 8.500 32.496 1.00 94.88 271 SER A N 1
ATOM 2017 C CA . SER A 1 271 ? -29.560 7.975 32.387 1.00 94.88 271 SER A CA 1
ATOM 2018 C C . SER A 1 271 ? -29.279 6.835 33.349 1.00 94.88 271 SER A C 1
ATOM 2020 O O . SER A 1 271 ? -29.739 6.864 34.488 1.00 94.88 271 SER A O 1
ATOM 2022 N N . ASN A 1 272 ? -28.435 5.902 32.918 1.00 97.12 272 ASN A N 1
ATOM 2023 C CA . ASN A 1 272 ? -27.772 4.955 33.808 1.00 97.12 272 ASN A CA 1
ATOM 2024 C C . ASN A 1 272 ? -26.335 5.430 34.056 1.00 97.12 272 ASN A C 1
ATOM 2026 O O . ASN A 1 272 ? -25.596 5.681 33.102 1.00 97.12 272 ASN A O 1
ATOM 2030 N N . PHE A 1 273 ? -25.952 5.582 35.322 1.00 96.31 273 PHE A N 1
ATOM 2031 C CA . PHE A 1 273 ? -24.604 5.948 35.754 1.00 96.31 273 PHE A CA 1
ATOM 2032 C C . PHE A 1 273 ? -24.034 4.831 36.621 1.00 96.31 273 PHE A C 1
ATOM 2034 O O . PHE A 1 273 ? -24.594 4.538 37.672 1.00 96.31 273 PHE A O 1
ATOM 2041 N N . ILE A 1 274 ? -22.916 4.240 36.212 1.00 95.81 274 ILE A N 1
ATOM 2042 C CA . ILE A 1 274 ? -22.178 3.255 37.003 1.00 95.81 274 ILE A CA 1
ATOM 2043 C C . ILE A 1 274 ? -20.759 3.774 37.200 1.00 95.81 274 ILE A C 1
ATOM 2045 O O . ILE A 1 274 ? -20.080 4.124 36.236 1.00 95.81 274 ILE A O 1
ATOM 2049 N N . THR A 1 275 ? -20.315 3.851 38.448 1.00 90.31 275 THR A N 1
ATOM 2050 C CA . THR A 1 275 ? -18.938 4.198 38.799 1.00 90.31 275 THR A CA 1
ATOM 2051 C C . THR A 1 275 ? -18.407 3.191 39.809 1.00 90.31 275 THR A C 1
ATOM 2053 O O . THR A 1 275 ? -18.939 3.128 40.916 1.00 90.31 275 THR A O 1
ATOM 2056 N N . ALA A 1 276 ? -17.371 2.452 39.424 1.00 88.56 276 ALA A N 1
ATOM 2057 C CA . ALA A 1 276 ? -16.746 1.375 40.190 1.00 88.56 276 ALA A CA 1
ATOM 2058 C C . ALA A 1 276 ? -15.292 1.725 40.541 1.00 88.56 276 ALA A C 1
ATOM 2060 O O . ALA A 1 276 ? -14.613 2.346 39.727 1.00 88.56 276 ALA A O 1
ATOM 2061 N N . GLY A 1 277 ? -14.805 1.339 41.724 1.00 79.50 277 GLY A N 1
ATOM 2062 C CA . GLY A 1 277 ? -13.406 1.550 42.134 1.00 79.50 277 GLY A CA 1
ATOM 2063 C C . GLY A 1 277 ? -13.061 2.940 42.701 1.00 79.50 277 GLY A C 1
ATOM 2064 O O . GLY A 1 277 ? -11.881 3.295 42.786 1.00 79.50 277 GLY A O 1
ATOM 2065 N N . TYR A 1 278 ? -14.058 3.745 43.094 1.00 70.31 278 TYR A N 1
ATOM 2066 C CA . TYR A 1 278 ? -13.845 5.052 43.737 1.00 70.31 278 TYR A CA 1
ATOM 2067 C C . TYR A 1 278 ? -14.156 5.033 45.232 1.00 70.31 278 TYR A C 1
ATOM 2069 O O . TYR A 1 278 ? -15.137 4.439 45.670 1.00 70.31 278 TYR A O 1
ATOM 2077 N N . ASN A 1 279 ? -13.391 5.821 45.991 1.00 59.94 279 ASN A N 1
ATOM 2078 C CA . ASN A 1 279 ? -13.728 6.199 47.357 1.00 59.94 279 ASN A CA 1
ATOM 2079 C C . ASN A 1 279 ? -14.488 7.536 47.391 1.00 59.94 279 ASN A C 1
ATOM 2081 O O . ASN A 1 279 ? -14.097 8.506 46.734 1.00 59.94 279 ASN A O 1
ATOM 2085 N N . THR A 1 280 ? -15.561 7.597 48.183 1.00 51.81 280 THR A N 1
ATOM 2086 C CA . THR A 1 280 ? -16.303 8.826 48.510 1.00 51.81 280 THR A CA 1
ATOM 2087 C C . THR A 1 280 ? -16.134 9.250 49.973 1.00 51.81 280 THR A C 1
ATOM 2089 O O . THR A 1 280 ? -17.089 9.678 50.615 1.00 51.81 280 THR A O 1
ATOM 2092 N N . VAL A 1 281 ? -14.926 9.191 50.530 1.00 43.94 281 VAL A N 1
ATOM 2093 C CA . VAL A 1 281 ? -14.635 9.794 51.837 1.00 43.94 281 VAL A CA 1
ATOM 2094 C C . VAL A 1 281 ? -14.466 11.312 51.668 1.00 43.94 281 VAL A C 1
ATOM 2096 O O . VAL A 1 281 ? -13.696 11.808 50.850 1.00 43.94 281 VAL A O 1
ATOM 2099 N N . SER A 1 282 ? -15.209 12.097 52.455 1.00 38.78 282 SER A N 1
ATOM 2100 C CA . SER A 1 282 ? -15.087 13.570 52.544 1.00 38.78 282 SER A CA 1
ATOM 2101 C C . SER A 1 282 ? -15.443 14.390 51.289 1.00 38.78 282 SER A C 1
ATOM 2103 O O . SER A 1 282 ? -15.162 15.589 51.240 1.00 38.78 282 SER A O 1
ATOM 2105 N N . GLY A 1 283 ? -16.067 13.790 50.271 1.00 43.47 283 GLY A N 1
ATOM 2106 C CA . GLY A 1 283 ? -16.426 14.485 49.025 1.00 43.47 283 GLY A CA 1
ATOM 2107 C C . GLY A 1 283 ? -15.257 14.729 48.058 1.00 43.47 283 GLY A C 1
ATOM 2108 O O . GLY A 1 283 ? -15.411 15.492 47.102 1.00 43.47 283 GLY A O 1
ATOM 2109 N N . GLN A 1 284 ? -14.102 14.095 48.283 1.00 43.09 284 GLN A N 1
ATOM 2110 C CA . GLN A 1 284 ? -13.007 13.973 47.311 1.00 43.09 284 GLN A CA 1
ATOM 2111 C C . GLN A 1 284 ? -13.087 12.575 46.670 1.00 43.09 284 GLN A C 1
ATOM 2113 O O . GLN A 1 284 ? -13.408 11.616 47.363 1.00 43.09 284 GLN A O 1
ATOM 2118 N N . ARG A 1 285 ? -12.847 12.459 45.355 1.00 54.75 285 ARG A N 1
ATOM 2119 C CA . ARG A 1 285 ? -12.773 11.160 44.659 1.00 54.75 285 ARG A CA 1
ATOM 2120 C C . ARG A 1 285 ? -11.323 10.686 44.658 1.00 54.75 285 ARG A C 1
ATOM 2122 O O . ARG A 1 285 ? -10.505 11.316 43.991 1.00 54.75 285 ARG A O 1
ATOM 2129 N N . GLU A 1 286 ? -11.025 9.595 45.352 1.00 57.38 286 GLU A N 1
ATOM 2130 C CA . GLU A 1 286 ? -9.717 8.927 45.294 1.00 57.38 286 GLU A CA 1
ATOM 2131 C C . GLU A 1 286 ? -9.866 7.518 44.703 1.00 57.38 286 GLU A C 1
ATOM 2133 O O . GLU A 1 286 ? -10.831 6.813 45.000 1.00 57.38 286 GLU A O 1
ATOM 2138 N N . VAL A 1 287 ? -8.940 7.137 43.817 1.00 59.56 287 VAL A N 1
ATOM 2139 C CA . VAL A 1 287 ? -8.856 5.790 43.226 1.00 59.56 287 VAL A CA 1
ATOM 2140 C C . VAL A 1 287 ? -8.224 4.863 44.263 1.00 59.56 287 VAL A C 1
ATOM 2142 O O . VAL A 1 287 ? -7.137 5.162 44.753 1.00 59.56 287 VAL A O 1
ATOM 2145 N N . ILE A 1 288 ? -8.908 3.775 44.620 1.00 56.66 288 ILE A N 1
ATOM 2146 C CA . ILE A 1 288 ? -8.546 2.928 45.777 1.00 56.66 288 ILE A CA 1
ATOM 2147 C C . ILE A 1 288 ? -7.980 1.556 45.417 1.00 56.66 288 ILE A C 1
ATOM 2149 O O . ILE A 1 288 ? -7.256 0.964 46.217 1.00 56.66 288 ILE A O 1
ATOM 2153 N N . SER A 1 289 ? -8.298 1.037 44.234 1.00 61.84 289 SER A N 1
ATOM 2154 C CA . SER A 1 289 ? -7.801 -0.243 43.736 1.00 61.84 289 SER A CA 1
ATOM 2155 C C . SER A 1 289 ? -7.866 -0.255 42.205 1.00 61.84 289 SER A C 1
ATOM 2157 O O . SER A 1 289 ? -8.566 0.557 41.600 1.00 61.84 289 SER A O 1
ATOM 2159 N N . TYR A 1 290 ? -7.076 -1.126 41.577 1.00 62.97 290 TYR A N 1
ATOM 2160 C CA . TYR A 1 290 ? -6.818 -1.122 40.130 1.00 62.97 290 TYR A CA 1
ATOM 2161 C C . TYR A 1 290 ? -7.445 -2.318 39.386 1.00 62.97 290 TYR A C 1
ATOM 2163 O O . TYR A 1 290 ? -7.057 -2.594 38.257 1.00 62.97 290 TYR A O 1
ATOM 2171 N N . ASN A 1 291 ? -8.362 -3.053 40.026 1.00 75.44 291 ASN A N 1
ATOM 2172 C CA . ASN A 1 291 ? -8.920 -4.320 39.518 1.00 75.44 291 ASN A CA 1
ATOM 2173 C C . ASN A 1 291 ? -10.463 -4.367 39.641 1.00 75.44 291 ASN A C 1
ATOM 2175 O O . ASN A 1 291 ? -11.008 -5.426 39.951 1.00 75.44 291 ASN A O 1
ATOM 2179 N N . GLN A 1 292 ? -11.153 -3.223 39.536 1.00 85.81 292 GLN A N 1
ATOM 2180 C CA . GLN A 1 292 ? -12.613 -3.141 39.691 1.00 85.81 292 GLN A CA 1
ATOM 2181 C C . GLN A 1 292 ? -13.276 -2.857 38.356 1.00 85.81 292 GLN A C 1
ATOM 2183 O O . GLN A 1 292 ? -12.913 -1.898 37.666 1.00 85.81 292 GLN A O 1
ATOM 2188 N N . ASP A 1 293 ? -14.299 -3.647 38.052 1.00 91.25 293 ASP A N 1
ATOM 2189 C CA . ASP A 1 293 ? -15.018 -3.587 36.792 1.00 91.25 293 ASP A CA 1
ATOM 2190 C C . ASP A 1 293 ? -16.307 -2.767 36.915 1.00 91.25 293 ASP A C 1
ATOM 2192 O O . ASP A 1 293 ? -16.994 -2.765 37.938 1.00 91.25 293 ASP A O 1
ATOM 2196 N N . GLY A 1 294 ? -16.689 -2.077 35.843 1.00 94.69 294 GLY A N 1
ATOM 2197 C CA . GLY A 1 294 ? -17.977 -1.392 35.783 1.00 94.69 294 GLY A CA 1
ATOM 2198 C C . GLY A 1 294 ? -19.117 -2.408 35.796 1.00 94.69 294 GLY A C 1
ATOM 2199 O O . GLY A 1 294 ? -19.970 -2.390 36.684 1.00 94.69 294 GLY A O 1
ATOM 2200 N N . ILE A 1 295 ? -19.103 -3.314 34.819 1.00 97.06 295 ILE A N 1
ATOM 2201 C CA . ILE A 1 295 ? -20.008 -4.463 34.727 1.00 97.06 295 ILE A CA 1
ATOM 2202 C C . ILE A 1 295 ? -19.176 -5.707 34.442 1.00 97.06 295 ILE A C 1
ATOM 2204 O O . ILE A 1 295 ? -18.457 -5.743 33.445 1.00 97.06 295 ILE A O 1
ATOM 2208 N N . ARG A 1 296 ? -19.341 -6.738 35.267 1.00 95.50 296 ARG A N 1
ATOM 2209 C CA . ARG A 1 296 ? -18.712 -8.045 35.104 1.00 95.50 296 ARG A CA 1
ATOM 2210 C C . ARG A 1 296 ? -19.763 -9.141 34.992 1.00 95.50 296 ARG A C 1
ATOM 2212 O O . ARG A 1 296 ? -20.663 -9.216 35.824 1.00 95.50 296 ARG A O 1
ATOM 2219 N N . ILE A 1 297 ? -19.608 -10.028 34.011 1.00 95.81 297 ILE A N 1
ATOM 2220 C CA . ILE A 1 297 ? -20.330 -11.303 33.942 1.00 95.81 297 ILE A CA 1
ATOM 2221 C C . ILE A 1 297 ? -19.346 -12.454 34.178 1.00 95.81 297 ILE A C 1
ATOM 2223 O O . ILE A 1 297 ? -18.280 -12.517 33.563 1.00 95.81 297 ILE A O 1
ATOM 2227 N N . GLN A 1 298 ? -19.714 -13.363 35.082 1.00 93.44 298 GLN A N 1
ATOM 2228 C CA . GLN A 1 298 ? -19.119 -14.696 35.251 1.00 93.44 298 GLN A CA 1
ATOM 2229 C C . GLN A 1 298 ? -20.183 -15.809 35.296 1.00 93.44 298 GLN A C 1
ATOM 2231 O O . GLN A 1 298 ? -19.905 -16.919 35.746 1.00 93.44 298 GLN A O 1
ATOM 2236 N N . GLY A 1 299 ? -21.421 -15.483 34.920 1.00 90.69 299 GLY A N 1
ATOM 2237 C CA . GLY A 1 299 ? -22.572 -16.378 34.913 1.00 90.69 299 GLY A CA 1
ATOM 2238 C C . GLY A 1 299 ? -23.012 -16.758 33.501 1.00 90.69 299 GLY A C 1
ATOM 2239 O O . GLY A 1 299 ? -22.228 -16.729 32.559 1.00 90.69 299 GLY A O 1
ATOM 2240 N N . SER A 1 300 ? -24.286 -17.122 33.364 1.00 91.81 300 SER A N 1
ATOM 2241 C CA . SER A 1 300 ? -24.915 -17.410 32.060 1.00 91.81 300 SER A CA 1
ATOM 2242 C C . SER A 1 300 ? -26.050 -16.447 31.708 1.00 91.81 300 SER A C 1
ATOM 2244 O O . SER A 1 300 ? -26.603 -16.537 30.615 1.00 91.81 300 SER A O 1
ATOM 2246 N N . GLY A 1 301 ? -26.397 -15.546 32.629 1.00 93.12 301 GLY A N 1
ATOM 2247 C CA . GLY A 1 301 ? -27.411 -14.523 32.433 1.00 93.12 301 GLY A CA 1
ATOM 2248 C C . GLY A 1 301 ? -26.891 -13.265 31.744 1.00 93.12 301 GLY A C 1
ATOM 2249 O O . GLY A 1 301 ? -25.688 -13.122 31.489 1.00 93.12 301 GLY A O 1
ATOM 2250 N N . ASP A 1 302 ? -27.826 -12.362 31.451 1.00 96.75 302 ASP A N 1
ATOM 2251 C CA . ASP A 1 302 ? -27.583 -11.120 30.723 1.00 96.75 302 ASP A CA 1
ATOM 2252 C C . ASP A 1 302 ? -27.654 -9.889 31.635 1.00 96.75 302 ASP A C 1
ATOM 2254 O O . ASP A 1 302 ? -28.451 -9.815 32.576 1.00 96.75 302 ASP A O 1
ATOM 2258 N N . VAL A 1 303 ? -26.882 -8.857 31.284 1.00 98.12 303 VAL A N 1
ATOM 2259 C CA . VAL A 1 303 ? -26.978 -7.520 31.884 1.00 98.12 303 VAL A CA 1
ATOM 2260 C C . VAL A 1 303 ? -27.403 -6.517 30.815 1.00 98.12 303 VAL A C 1
ATOM 2262 O O . VAL A 1 303 ? -26.715 -6.339 29.809 1.00 98.12 303 VAL A O 1
ATOM 2265 N N . SER A 1 304 ? -28.524 -5.823 31.026 1.00 97.94 304 SER A N 1
ATOM 2266 C CA . SER A 1 304 ? -29.058 -4.846 30.070 1.00 97.94 304 SER A CA 1
ATOM 2267 C C . SER A 1 304 ? -29.338 -3.485 30.701 1.00 97.94 304 SER A C 1
ATOM 2269 O O . SER A 1 304 ? -29.973 -3.382 31.747 1.00 97.94 304 SER A O 1
ATOM 2271 N N . LEU A 1 305 ? -28.866 -2.423 30.049 1.00 97.94 305 LEU A N 1
ATOM 2272 C CA . LEU A 1 305 ? -29.058 -1.032 30.452 1.00 97.94 305 LEU A CA 1
ATOM 2273 C C . LEU A 1 305 ? -29.773 -0.271 29.332 1.00 97.94 305 LEU A C 1
ATOM 2275 O O . LEU A 1 305 ? -29.258 -0.173 28.218 1.00 97.94 305 LEU A O 1
ATOM 2279 N N . THR A 1 306 ? -30.924 0.324 29.635 1.00 96.75 306 THR A N 1
ATOM 2280 C CA . THR A 1 306 ? -31.677 1.191 28.721 1.00 96.75 306 THR A CA 1
ATOM 2281 C C . THR A 1 306 ? -31.872 2.571 29.340 1.00 96.75 306 THR A C 1
ATOM 2283 O O . THR A 1 306 ? -32.345 2.689 30.470 1.00 96.75 306 THR A O 1
ATOM 2286 N N . GLY A 1 307 ? -31.524 3.623 28.596 1.00 94.69 307 GLY A N 1
ATOM 2287 C CA . GLY A 1 307 ? -31.761 5.015 28.988 1.00 94.69 307 GLY A CA 1
ATOM 2288 C C . GLY A 1 307 ? -31.671 5.992 27.820 1.00 94.69 307 GLY A C 1
ATOM 2289 O O . GLY A 1 307 ? -31.439 5.583 26.685 1.00 94.69 307 GLY A O 1
ATOM 2290 N N . GLU A 1 308 ? -31.830 7.299 28.056 1.00 93.88 308 GLU A N 1
ATOM 2291 C CA . GLU A 1 308 ? -31.408 8.290 27.056 1.00 93.88 308 GLU A CA 1
ATOM 2292 C C . GLU A 1 308 ? -29.888 8.284 26.905 1.00 93.88 308 GLU A C 1
ATOM 2294 O O . GLU A 1 308 ? -29.405 8.527 25.805 1.00 93.88 308 GLU A O 1
ATOM 2299 N N . ARG A 1 309 ? -29.132 8.026 27.982 1.00 92.75 309 ARG A N 1
ATOM 2300 C CA . ARG A 1 309 ? -27.664 7.895 27.983 1.00 92.75 309 ARG A CA 1
ATOM 2301 C C . ARG A 1 309 ? -27.213 6.824 28.974 1.00 92.75 309 ARG A C 1
ATOM 2303 O O . ARG A 1 309 ? -27.817 6.678 30.033 1.00 92.75 309 ARG A O 1
ATOM 2310 N N . ASN A 1 310 ? -26.102 6.158 28.686 1.00 95.00 310 ASN A N 1
ATOM 2311 C CA . ASN A 1 310 ? -25.443 5.252 29.626 1.00 95.00 310 ASN A CA 1
ATOM 2312 C C . ASN A 1 310 ? -24.008 5.727 29.852 1.00 95.00 310 ASN A C 1
ATOM 2314 O O . ASN A 1 310 ? -23.304 6.051 28.896 1.00 95.00 310 ASN A O 1
ATOM 2318 N N . TYR A 1 311 ? -23.583 5.799 31.109 1.00 95.25 311 TYR A N 1
ATOM 2319 C CA . TYR A 1 311 ? -22.237 6.202 31.498 1.00 95.25 311 TYR A CA 1
ATOM 2320 C C . TYR A 1 311 ? -21.666 5.190 32.485 1.00 95.25 311 TYR A C 1
ATOM 2322 O O . TYR A 1 311 ? -22.244 4.976 33.550 1.00 95.25 311 TYR A O 1
ATOM 2330 N N . ILE A 1 312 ? -20.526 4.604 32.140 1.00 95.25 312 ILE A N 1
ATOM 2331 C CA . ILE A 1 312 ? -19.815 3.620 32.950 1.00 95.25 312 ILE A CA 1
ATOM 2332 C C . ILE A 1 312 ? -18.385 4.107 33.143 1.00 95.25 312 ILE A C 1
ATOM 2334 O O . ILE A 1 312 ? -17.717 4.477 32.177 1.00 95.25 312 ILE A O 1
ATOM 2338 N N . TRP A 1 313 ? -17.919 4.102 34.387 1.00 91.44 313 TRP A N 1
ATOM 2339 C CA . TRP A 1 313 ? -16.528 4.348 34.736 1.00 91.44 313 TRP A CA 1
ATOM 2340 C C . TRP A 1 313 ? -16.007 3.254 35.669 1.00 91.44 313 TRP A C 1
ATOM 2342 O O . TRP A 1 313 ? -16.701 2.904 36.624 1.00 91.44 313 TRP A O 1
ATOM 2352 N N . ALA A 1 314 ? -14.802 2.750 35.413 1.00 89.19 314 ALA A N 1
ATOM 2353 C CA . ALA A 1 314 ? -14.180 1.678 36.189 1.00 89.19 314 ALA A CA 1
ATOM 2354 C C . ALA A 1 314 ? -12.659 1.863 36.323 1.00 89.19 314 ALA A C 1
ATOM 2356 O O . ALA A 1 314 ? -12.048 2.584 35.532 1.00 89.19 314 ALA A O 1
ATOM 2357 N N . THR A 1 315 ? -12.025 1.200 37.289 1.00 83.31 315 THR A N 1
ATOM 2358 C CA . THR A 1 315 ? -10.557 1.230 37.434 1.00 83.31 315 THR A CA 1
ATOM 2359 C C . THR A 1 315 ? -9.861 0.139 36.620 1.00 83.31 315 THR A C 1
ATOM 2361 O O . THR A 1 315 ? -8.729 0.351 36.204 1.00 83.31 315 THR A O 1
ATOM 2364 N N . ASP A 1 316 ? -10.529 -0.976 36.307 1.00 83.81 316 ASP A N 1
ATOM 2365 C CA . ASP A 1 316 ? -10.000 -2.045 35.445 1.00 83.81 316 ASP A CA 1
ATOM 2366 C C . ASP A 1 316 ? -10.727 -2.101 34.098 1.00 83.81 316 ASP A C 1
ATOM 2368 O O . ASP A 1 316 ? -10.341 -1.370 33.173 1.00 83.81 316 ASP A O 1
ATOM 2372 N N . ALA A 1 317 ? -11.790 -2.909 33.991 1.00 89.69 317 ALA A N 1
ATOM 2373 C CA . ALA A 1 317 ? -12.598 -3.006 32.789 1.00 89.69 317 ALA A CA 1
ATOM 2374 C C . ALA A 1 317 ? -13.902 -2.206 32.901 1.00 89.69 317 ALA A C 1
ATOM 2376 O O . ALA A 1 317 ? -14.641 -2.310 33.876 1.00 89.69 317 ALA A O 1
ATOM 2377 N N . GLY A 1 318 ? -14.249 -1.429 31.874 1.00 92.44 318 GLY A N 1
ATOM 2378 C CA . GLY A 1 318 ? -15.577 -0.816 31.810 1.00 92.44 318 GLY A CA 1
ATOM 2379 C C . GLY A 1 318 ? -16.668 -1.886 31.719 1.00 92.44 318 GLY A C 1
ATOM 2380 O O . GLY A 1 318 ? -17.581 -1.921 32.545 1.00 92.44 318 GLY A O 1
ATOM 2381 N N . LEU A 1 319 ? -16.530 -2.778 30.735 1.00 94.69 319 LEU A N 1
ATOM 2382 C CA . LEU A 1 319 ? -17.354 -3.973 30.542 1.00 94.69 319 LEU A CA 1
ATOM 2383 C C . LEU A 1 319 ? -16.461 -5.216 30.491 1.00 94.69 319 LEU A C 1
ATOM 2385 O O . LEU A 1 319 ? -15.493 -5.230 29.727 1.00 94.69 319 LEU A O 1
ATOM 2389 N N . TYR A 1 320 ? -16.808 -6.258 31.246 1.00 95.12 320 TYR A N 1
ATOM 2390 C CA . TYR A 1 320 ? -16.046 -7.499 31.303 1.00 95.12 320 TYR A CA 1
ATOM 2391 C C . TYR A 1 320 ? -16.924 -8.752 31.223 1.00 95.12 320 TYR A C 1
ATOM 2393 O O . TYR A 1 320 ? -17.789 -8.966 32.072 1.00 95.12 320 TYR A O 1
ATOM 2401 N N . ILE A 1 321 ? -16.666 -9.624 30.243 1.00 94.56 321 ILE A N 1
ATOM 2402 C CA . ILE A 1 321 ? -17.215 -10.989 30.212 1.00 94.56 321 ILE A CA 1
ATOM 2403 C C . ILE A 1 321 ? -16.080 -11.981 30.459 1.00 94.56 321 ILE A C 1
ATOM 2405 O O . ILE A 1 321 ? -15.196 -12.188 29.622 1.00 94.56 321 ILE A O 1
ATOM 2409 N N . HIS A 1 322 ? -16.104 -12.602 31.636 1.00 93.12 322 HIS A N 1
ATOM 2410 C CA . HIS A 1 322 ? -15.075 -13.540 32.062 1.00 93.12 322 HIS A CA 1
ATOM 2411 C C . HIS A 1 322 ? -15.162 -14.851 31.271 1.00 93.12 322 HIS A C 1
ATOM 2413 O O . HIS A 1 322 ? -16.250 -15.327 30.961 1.00 93.12 322 HIS A O 1
ATOM 2419 N N . LYS A 1 323 ? -14.018 -15.508 31.051 1.00 89.50 323 LYS A N 1
ATOM 2420 C CA . LYS A 1 323 ? -13.887 -16.800 30.340 1.00 89.50 323 LYS A CA 1
ATOM 2421 C C . LYS A 1 323 ? -14.716 -17.972 30.895 1.00 89.50 323 LYS A C 1
ATOM 2423 O O . LYS A 1 323 ? -14.797 -19.012 30.259 1.00 89.50 323 LYS A O 1
ATOM 2428 N N . GLU A 1 324 ? -15.223 -17.849 32.119 1.00 89.06 324 GLU A N 1
ATOM 2429 C CA . GLU A 1 324 ? -16.058 -18.875 32.770 1.00 89.06 324 GLU A CA 1
ATOM 2430 C C . GLU A 1 324 ? -17.554 -18.676 32.485 1.00 89.06 324 GLU A C 1
ATOM 2432 O O . GLU A 1 324 ? -18.358 -19.508 32.895 1.00 89.06 324 GLU A O 1
ATOM 2437 N N . SER A 1 325 ? -17.918 -17.595 31.788 1.00 91.62 325 SER A N 1
ATOM 2438 C CA . SER A 1 325 ? -19.302 -17.307 31.406 1.00 91.62 325 SER A CA 1
ATOM 2439 C C . SER A 1 325 ? -19.785 -18.235 30.285 1.00 91.62 325 SER A C 1
ATOM 2441 O O . SER A 1 325 ? -18.985 -18.804 29.538 1.00 91.62 325 SER A O 1
ATOM 2443 N N . ASP A 1 326 ? -21.105 -18.369 30.140 1.00 88.94 326 ASP A N 1
ATOM 2444 C CA . ASP A 1 326 ? -21.711 -19.040 28.979 1.00 88.94 326 ASP A CA 1
ATOM 2445 C C . ASP A 1 326 ? -21.467 -18.204 27.711 1.00 88.94 326 ASP A C 1
ATOM 2447 O O . ASP A 1 326 ? -21.494 -16.974 27.750 1.00 88.94 326 ASP A O 1
ATOM 2451 N N . SER A 1 327 ? -21.262 -18.856 26.565 1.00 85.31 327 SER A N 1
ATOM 2452 C CA . SER A 1 327 ? -21.032 -18.164 25.290 1.00 85.31 327 SER A CA 1
ATOM 2453 C C . SER A 1 327 ? -22.241 -17.376 24.779 1.00 85.31 327 SER A C 1
ATOM 2455 O O . SER A 1 327 ? -22.126 -16.641 23.806 1.00 85.31 327 SER A O 1
ATOM 2457 N N . ARG A 1 328 ? -23.408 -17.516 25.419 1.00 85.56 328 ARG A N 1
ATOM 2458 C CA . ARG A 1 328 ? -24.622 -16.743 25.128 1.00 85.56 328 ARG A CA 1
ATOM 2459 C C . ARG A 1 328 ? -24.814 -15.540 26.052 1.00 85.56 328 ARG A C 1
ATOM 2461 O O . ARG A 1 328 ? -25.712 -14.747 25.781 1.00 85.56 328 ARG A O 1
ATOM 2468 N N . SER A 1 329 ? -24.015 -15.404 27.115 1.00 92.31 329 SER A N 1
ATOM 2469 C CA . SER A 1 329 ? -24.112 -14.267 28.034 1.00 92.31 329 SER A CA 1
ATOM 2470 C C . SER A 1 329 ? -23.896 -12.954 27.305 1.00 92.31 329 SER A C 1
ATOM 2472 O O . SER A 1 329 ? -22.935 -12.815 26.546 1.00 92.31 329 SER A O 1
ATOM 2474 N N . THR A 1 330 ? -24.766 -11.982 27.567 1.00 95.25 330 THR A N 1
ATOM 2475 C CA . THR A 1 330 ? -24.763 -10.701 26.868 1.00 95.25 330 THR A CA 1
ATOM 2476 C C . THR A 1 330 ? -24.691 -9.513 27.825 1.00 95.25 330 THR A C 1
ATOM 2478 O O . THR A 1 330 ? -25.458 -9.416 28.783 1.00 95.25 330 THR A O 1
ATOM 2481 N N . ILE A 1 331 ? -23.824 -8.544 27.514 1.00 96.94 331 ILE A N 1
ATOM 2482 C CA . ILE A 1 331 ? -23.919 -7.179 28.053 1.00 96.94 331 ILE A CA 1
ATOM 2483 C C . ILE A 1 331 ? -24.509 -6.273 26.970 1.00 96.94 331 ILE A C 1
ATOM 2485 O O . ILE A 1 331 ? -23.915 -6.106 25.904 1.00 96.94 331 ILE A O 1
ATOM 2489 N N . LYS A 1 332 ? -25.660 -5.651 27.243 1.00 96.25 332 LYS A N 1
ATOM 2490 C CA . LYS A 1 332 ? -26.370 -4.787 26.288 1.00 96.25 332 LYS A CA 1
ATOM 2491 C C . LYS A 1 332 ? -26.571 -3.376 26.822 1.00 96.25 332 LYS A C 1
ATOM 2493 O O . LYS A 1 332 ? -27.240 -3.176 27.833 1.00 96.25 332 LYS A O 1
ATOM 2498 N N . LEU A 1 333 ? -26.073 -2.377 26.098 1.00 95.12 333 LEU A N 1
ATOM 2499 C CA . LEU A 1 333 ? -26.279 -0.961 26.408 1.00 95.12 333 LEU A CA 1
ATOM 2500 C C . LEU A 1 333 ? -27.099 -0.298 25.303 1.00 95.12 333 LEU A C 1
ATOM 2502 O O . LEU A 1 333 ? -26.714 -0.312 24.138 1.00 95.12 333 LEU A O 1
ATOM 2506 N N . THR A 1 334 ? -28.222 0.313 25.673 1.00 94.00 334 THR A N 1
ATOM 2507 C CA . THR A 1 334 ? -29.140 0.989 24.750 1.00 94.00 334 THR A CA 1
ATOM 2508 C C . THR A 1 334 ? -29.352 2.446 25.169 1.00 94.00 334 THR A C 1
ATOM 2510 O O . THR A 1 334 ? -29.911 2.720 26.234 1.00 94.00 334 THR A O 1
ATOM 2513 N N . ALA A 1 335 ? -28.915 3.389 24.330 1.00 91.69 335 ALA A N 1
ATOM 2514 C CA . ALA A 1 335 ? -29.079 4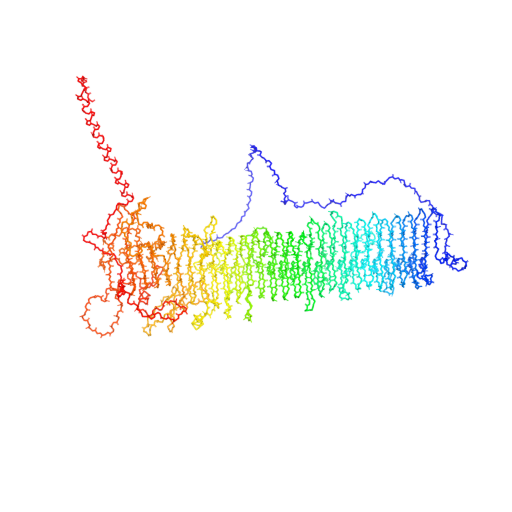.830 24.509 1.00 91.69 335 ALA A CA 1
ATOM 2515 C C . ALA A 1 335 ? -30.045 5.407 23.455 1.00 91.69 335 ALA A C 1
ATOM 2517 O O . ALA A 1 335 ? -29.675 5.660 22.308 1.00 91.69 335 ALA A O 1
ATOM 2518 N N . ASN A 1 336 ? -31.297 5.635 23.859 1.00 89.00 336 ASN A N 1
ATOM 2519 C CA . ASN A 1 336 ? -32.418 5.980 22.971 1.00 89.00 336 ASN A CA 1
ATOM 2520 C C . ASN A 1 336 ? -32.695 7.487 22.842 1.00 89.00 336 ASN A C 1
ATOM 2522 O O . ASN A 1 336 ? -33.610 7.890 22.121 1.00 89.00 336 ASN A O 1
ATOM 2526 N N . GLY A 1 337 ? -31.949 8.339 23.550 1.00 82.69 337 GLY A N 1
ATOM 2527 C CA . GLY A 1 337 ? -32.120 9.789 23.450 1.00 82.69 337 GLY A CA 1
ATOM 2528 C C . GLY A 1 337 ? -31.682 10.298 22.076 1.00 82.69 337 GLY A C 1
ATOM 2529 O O . GLY A 1 337 ? -30.765 9.748 21.488 1.00 82.69 337 GLY A O 1
ATOM 2530 N N . SER A 1 338 ? -32.245 11.397 21.564 1.00 74.50 338 SER A N 1
ATOM 2531 C CA . SER A 1 338 ? -31.895 11.931 20.225 1.00 74.50 338 SER A CA 1
ATOM 2532 C C . SER A 1 338 ? -30.415 12.337 20.044 1.00 74.50 338 SER A C 1
ATOM 2534 O O . SER A 1 338 ? -29.985 12.661 18.944 1.00 74.50 338 SER A O 1
ATOM 2536 N N . SER A 1 339 ? -29.637 12.360 21.128 1.00 70.44 339 SER A N 1
ATOM 2537 C CA . SER A 1 339 ? -28.166 12.448 21.151 1.00 70.44 339 SER A CA 1
ATOM 2538 C C . SER A 1 339 ? -27.635 11.582 22.298 1.00 70.44 339 SER A C 1
ATOM 2540 O O . SER A 1 339 ? -26.851 12.019 23.147 1.00 70.44 339 SER A O 1
ATOM 2542 N N . GLY A 1 340 ? -28.239 10.405 22.423 1.00 80.38 340 GLY A N 1
ATOM 2543 C CA . GLY A 1 340 ? -28.029 9.470 23.501 1.00 80.38 340 GLY A CA 1
ATOM 2544 C C . GLY A 1 340 ? -26.748 8.697 23.293 1.00 80.38 340 GLY A C 1
ATOM 2545 O O . GLY A 1 340 ? -26.644 7.960 22.320 1.00 80.38 340 GLY A O 1
ATOM 2546 N N . ASN A 1 341 ? -25.784 8.863 24.194 1.00 85.44 341 ASN A N 1
ATOM 2547 C CA . ASN A 1 341 ? -24.491 8.201 24.089 1.00 85.44 341 ASN A CA 1
ATOM 2548 C C . ASN A 1 341 ? -24.406 7.037 25.075 1.00 85.44 341 ASN A C 1
ATOM 2550 O O . ASN A 1 341 ? -24.856 7.163 26.219 1.00 85.44 341 ASN A O 1
ATOM 2554 N N . ASN A 1 342 ? -23.737 5.966 24.660 1.00 89.44 342 ASN A N 1
ATOM 2555 C CA . ASN A 1 342 ? -23.095 5.031 25.576 1.00 89.44 342 ASN A CA 1
ATOM 2556 C C . ASN A 1 342 ? -21.665 5.535 25.775 1.00 89.44 342 ASN A C 1
ATOM 2558 O O . ASN A 1 342 ? -20.956 5.774 24.804 1.00 89.44 342 ASN A O 1
ATOM 2562 N N . THR A 1 343 ? -21.259 5.799 27.012 1.00 89.31 343 THR A N 1
ATOM 2563 C CA . THR A 1 343 ? -19.913 6.272 27.349 1.00 89.31 343 THR A CA 1
ATOM 2564 C C . THR A 1 343 ? -19.314 5.318 28.366 1.00 89.31 343 THR A C 1
ATOM 2566 O O . THR A 1 343 ? -19.842 5.186 29.464 1.00 89.31 343 THR A O 1
ATOM 2569 N N . ILE A 1 344 ? -18.231 4.652 27.995 1.00 89.44 344 ILE A N 1
ATOM 2570 C CA . ILE A 1 344 ? -17.509 3.690 28.823 1.00 89.44 344 ILE A CA 1
ATOM 2571 C C . ILE A 1 344 ? -16.106 4.247 29.009 1.00 89.44 344 ILE A C 1
ATOM 2573 O O . ILE A 1 344 ? -15.448 4.641 28.046 1.00 89.44 344 ILE A O 1
ATOM 2577 N N . SER A 1 345 ? -15.652 4.351 30.246 1.00 86.56 345 SER A N 1
ATOM 2578 C CA . SER A 1 345 ? -14.334 4.874 30.568 1.00 86.56 345 SER A CA 1
ATOM 2579 C C . SER A 1 345 ? -13.661 3.995 31.604 1.00 86.56 345 SER A C 1
ATOM 2581 O O . SER A 1 345 ? -14.298 3.572 32.563 1.00 86.56 345 SER A O 1
ATOM 2583 N N . SER A 1 346 ? -12.382 3.710 31.424 1.00 84.19 346 SER A N 1
ATOM 2584 C CA . SER A 1 346 ? -11.637 2.877 32.362 1.00 84.19 346 SER A CA 1
ATOM 2585 C C . SER A 1 346 ? -10.149 3.205 32.368 1.00 84.19 346 SER A C 1
ATOM 2587 O O . SER A 1 346 ? -9.699 4.076 31.617 1.00 84.19 346 SER A O 1
ATOM 2589 N N . GLN A 1 347 ? -9.379 2.546 33.238 1.00 78.75 347 GLN A N 1
ATOM 2590 C CA . GLN A 1 347 ? -7.928 2.747 33.298 1.00 78.75 347 GLN A CA 1
ATOM 2591 C C . GLN A 1 347 ? -7.129 1.625 32.629 1.00 78.75 347 GLN A C 1
ATOM 2593 O O . GLN A 1 347 ? -5.979 1.875 32.269 1.00 78.75 347 GLN A O 1
ATOM 2598 N N . ARG A 1 348 ? -7.714 0.432 32.418 1.00 77.19 348 ARG A N 1
ATOM 2599 C CA . ARG A 1 348 ? -7.016 -0.705 31.799 1.00 77.19 348 ARG A CA 1
ATOM 2600 C C . ARG A 1 348 ? -7.672 -1.234 30.528 1.00 77.19 348 ARG A C 1
ATOM 2602 O O . ARG A 1 348 ? -7.013 -1.277 29.490 1.00 77.19 348 ARG A O 1
ATOM 2609 N N . TYR A 1 349 ? -8.944 -1.625 30.606 1.00 83.50 349 TYR A N 1
ATOM 2610 C CA . TYR A 1 349 ? -9.689 -2.149 29.463 1.00 83.50 349 TYR A CA 1
ATOM 2611 C C . TYR A 1 349 ? -11.012 -1.422 29.293 1.00 83.50 349 TYR A C 1
ATOM 2613 O O . TYR A 1 349 ? -11.807 -1.334 30.223 1.00 83.50 349 TYR A O 1
ATOM 2621 N N . GLY A 1 350 ? -11.296 -0.864 28.122 1.00 86.12 350 GLY A N 1
ATOM 2622 C CA . GLY A 1 350 ? -12.615 -0.267 27.895 1.00 86.12 350 GLY A CA 1
ATOM 2623 C C . GLY A 1 350 ? -13.674 -1.367 27.937 1.00 86.12 350 GLY A C 1
ATOM 2624 O O . GLY A 1 350 ? -14.612 -1.343 28.737 1.00 86.12 350 GLY A O 1
ATOM 2625 N N . ILE A 1 351 ? -13.439 -2.369 27.099 1.00 89.00 351 ILE A N 1
ATOM 2626 C CA . ILE A 1 351 ? -14.232 -3.575 26.935 1.00 89.00 351 ILE A CA 1
ATOM 2627 C C . ILE A 1 351 ? -13.279 -4.767 26.861 1.00 89.00 351 ILE A C 1
ATOM 2629 O O . ILE A 1 351 ? -12.317 -4.740 26.093 1.00 89.00 351 ILE A O 1
ATOM 2633 N N . SER A 1 352 ? -13.561 -5.814 27.632 1.00 91.00 352 SER A N 1
ATOM 2634 C CA . SER A 1 352 ? -12.828 -7.077 27.590 1.00 91.00 352 SER A CA 1
ATOM 2635 C C . SER A 1 352 ? -13.801 -8.254 27.595 1.00 91.00 352 SER A C 1
ATOM 2637 O O . SER A 1 352 ? -14.681 -8.339 28.450 1.00 91.00 352 SER A O 1
ATOM 2639 N N . ALA A 1 353 ? -13.671 -9.167 26.641 1.00 91.38 353 ALA A N 1
ATOM 2640 C CA . ALA A 1 353 ? -14.475 -10.381 26.601 1.00 91.38 353 ALA A CA 1
ATOM 2641 C C . ALA A 1 353 ? -13.640 -11.569 26.114 1.00 91.38 353 ALA A C 1
ATOM 2643 O O . ALA A 1 353 ? -12.848 -11.458 25.176 1.00 91.38 353 ALA A O 1
ATOM 2644 N N . THR A 1 354 ? -13.813 -12.714 26.774 1.00 88.44 354 THR A N 1
ATOM 2645 C CA . THR A 1 354 ? -13.218 -13.998 26.350 1.00 88.44 354 THR A CA 1
ATOM 2646 C C . THR A 1 354 ? -14.258 -14.978 25.801 1.00 88.44 354 THR A C 1
ATOM 2648 O O . THR A 1 354 ? -13.914 -16.034 25.293 1.00 88.44 354 THR A O 1
ATOM 2651 N N . THR A 1 355 ? -15.536 -14.654 25.963 1.00 89.00 355 THR A N 1
ATOM 2652 C CA . THR A 1 355 ? -16.700 -15.406 25.492 1.00 89.00 355 THR A CA 1
ATOM 2653 C C . THR A 1 355 ? -17.903 -14.461 25.535 1.00 89.00 355 THR A C 1
ATOM 2655 O O . THR A 1 355 ? -17.779 -13.331 26.023 1.00 89.00 355 THR A O 1
ATOM 2658 N N . GLY A 1 356 ? -19.070 -14.916 25.092 1.00 91.50 356 GLY A N 1
ATOM 2659 C CA . GLY A 1 356 ? -20.298 -14.132 25.162 1.00 91.50 356 GLY A CA 1
ATOM 2660 C C . GLY A 1 356 ? -20.329 -12.985 24.157 1.00 91.50 356 GLY A C 1
ATOM 2661 O O . GLY A 1 356 ? -19.502 -12.901 23.247 1.00 91.50 356 GLY A O 1
ATOM 2662 N N . LYS A 1 357 ? -21.309 -12.097 24.334 1.00 92.56 357 LYS A N 1
ATOM 2663 C CA . LYS A 1 357 ? -21.608 -11.016 23.398 1.00 92.56 357 LYS A CA 1
ATOM 2664 C C . LYS A 1 357 ? -21.706 -9.654 24.076 1.00 92.56 357 LYS A C 1
ATOM 2666 O O . LYS A 1 357 ? -22.307 -9.507 25.139 1.00 92.56 357 LYS A O 1
ATOM 2671 N N . ILE A 1 358 ? -21.193 -8.618 23.421 1.00 92.44 358 ILE A N 1
ATOM 2672 C CA . I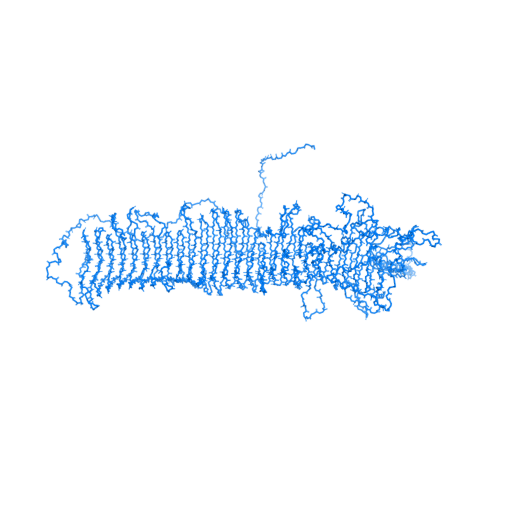LE A 1 358 ? -21.403 -7.223 23.828 1.00 92.44 358 ILE A CA 1
ATOM 2673 C C . ILE A 1 358 ? -22.167 -6.470 22.738 1.00 92.44 358 ILE A C 1
ATOM 2675 O O . ILE A 1 358 ? -21.770 -6.456 21.575 1.00 92.44 358 ILE A O 1
ATOM 2679 N N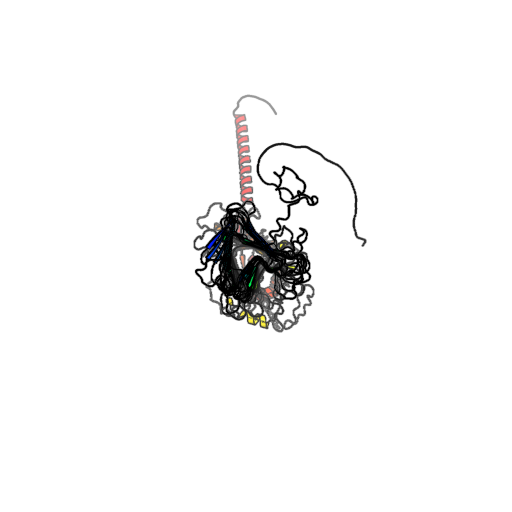 . GLU A 1 359 ? -23.271 -5.823 23.113 1.00 91.56 359 GLU A N 1
ATOM 2680 C CA . GLU A 1 359 ? -24.107 -5.025 22.212 1.00 91.56 359 GLU A CA 1
ATOM 2681 C C . GLU A 1 359 ? -24.139 -3.560 22.655 1.00 91.56 359 GLU A C 1
ATOM 2683 O O . GLU A 1 359 ? -24.669 -3.227 23.720 1.00 91.56 359 GLU A O 1
ATOM 2688 N N . LEU A 1 360 ? -23.623 -2.666 21.811 1.00 89.44 360 LEU A N 1
ATOM 2689 C CA . LEU A 1 360 ? -23.674 -1.222 22.040 1.00 89.44 360 LEU A CA 1
ATOM 2690 C C . LEU A 1 360 ? -24.610 -0.565 21.025 1.00 89.44 360 LEU A C 1
ATOM 2692 O O . LEU A 1 360 ? -24.283 -0.476 19.845 1.00 89.44 360 LEU A O 1
ATOM 2696 N N . ASN A 1 361 ? -25.761 -0.082 21.486 1.00 88.56 361 ASN A N 1
ATOM 2697 C CA . ASN A 1 361 ? -26.752 0.601 20.661 1.00 88.56 361 ASN A CA 1
ATOM 2698 C C . ASN A 1 361 ? -26.948 2.041 21.138 1.00 88.56 361 ASN A C 1
ATOM 2700 O O . ASN A 1 361 ? -27.385 2.273 22.267 1.00 88.56 361 ASN A O 1
ATOM 2704 N N . ALA A 1 362 ? -26.638 3.012 20.284 1.00 84.81 362 ALA A N 1
ATOM 2705 C CA . ALA A 1 362 ? -26.804 4.427 20.584 1.00 84.81 362 ALA A CA 1
ATOM 2706 C C . ALA A 1 362 ? -27.421 5.180 19.403 1.00 84.81 362 ALA A C 1
ATOM 2708 O O . ALA A 1 362 ? -27.006 5.030 18.261 1.00 84.81 362 ALA A O 1
ATOM 2709 N N . GLN A 1 363 ? -28.375 6.068 19.675 1.00 80.88 363 GLN A N 1
ATOM 2710 C CA . GLN A 1 363 ? -28.806 7.075 18.692 1.00 80.88 363 GLN A CA 1
ATOM 2711 C C . GLN A 1 363 ? -27.778 8.216 18.539 1.00 80.88 363 GLN A C 1
ATOM 2713 O O . GLN A 1 363 ? -27.880 9.026 17.624 1.00 80.88 363 GLN A O 1
ATOM 2718 N N . GLY A 1 364 ? -26.833 8.327 19.478 1.00 78.06 364 GLY A N 1
ATOM 2719 C CA . GLY A 1 364 ? -25.634 9.157 19.389 1.00 78.06 364 GLY A CA 1
ATOM 2720 C C . GLY A 1 364 ? -24.371 8.296 19.290 1.00 78.06 364 GLY A C 1
ATOM 2721 O O . GLY A 1 364 ? -24.284 7.395 18.465 1.00 78.06 364 GLY A O 1
ATOM 2722 N N . LEU A 1 365 ? -23.381 8.569 20.145 1.00 77.75 365 LEU A N 1
ATOM 2723 C CA . LEU A 1 365 ? -22.063 7.925 20.102 1.00 77.75 365 LEU A CA 1
ATOM 2724 C C . LEU A 1 365 ? -21.975 6.707 21.032 1.00 77.75 365 LEU A C 1
ATOM 2726 O O . LEU A 1 365 ? -22.424 6.763 22.179 1.00 77.75 365 LEU A O 1
ATOM 2730 N N . ASN A 1 366 ? -21.273 5.664 20.589 1.00 82.75 366 ASN A N 1
ATOM 2731 C CA . ASN A 1 366 ? -20.759 4.596 21.450 1.00 82.75 366 ASN A CA 1
ATOM 2732 C C . ASN A 1 366 ? -19.298 4.892 21.804 1.00 82.75 366 ASN A C 1
ATOM 2734 O O . ASN A 1 366 ? -18.383 4.369 21.186 1.00 82.75 366 ASN A O 1
ATOM 2738 N N . LYS A 1 367 ? -19.066 5.767 22.781 1.00 82.81 367 LYS A N 1
ATOM 2739 C CA . LYS A 1 367 ? -17.721 6.189 23.171 1.00 82.81 367 LYS A CA 1
ATOM 2740 C C . LYS A 1 367 ? -17.127 5.233 24.201 1.00 82.81 367 LYS A C 1
ATOM 2742 O O . LYS A 1 367 ? -17.700 5.050 25.270 1.00 82.81 367 LYS A O 1
ATOM 2747 N N . VAL A 1 368 ? -15.945 4.704 23.923 1.00 82.62 368 VAL A N 1
ATOM 2748 C CA . VAL A 1 368 ? -15.154 3.906 24.866 1.00 82.62 368 VAL A CA 1
ATOM 2749 C C . VAL A 1 368 ? -13.819 4.640 25.068 1.00 82.62 368 VAL A C 1
ATOM 2751 O O . VAL A 1 368 ? -13.346 5.333 24.178 1.00 82.62 368 VAL A O 1
ATOM 2754 N N . THR A 1 369 ? -13.239 4.662 26.259 1.00 78.19 369 THR A N 1
ATOM 2755 C CA . THR A 1 369 ? -12.021 5.450 26.518 1.00 78.19 369 THR A CA 1
ATOM 2756 C C . THR A 1 369 ? -11.205 4.772 27.599 1.00 78.19 369 THR A C 1
ATOM 2758 O O . THR A 1 369 ? -11.741 4.456 28.657 1.00 78.19 369 THR A O 1
ATOM 2761 N N . VAL A 1 370 ? -9.914 4.581 27.349 1.00 77.25 370 VAL A N 1
ATOM 2762 C CA . VAL A 1 370 ? -8.978 4.032 28.330 1.00 77.25 370 VAL A CA 1
ATOM 2763 C C . VAL A 1 370 ? -7.924 5.084 28.621 1.00 77.25 370 VAL A C 1
ATOM 2765 O O . VAL A 1 370 ? -7.306 5.617 27.707 1.00 77.25 370 VAL A O 1
ATOM 2768 N N . SER A 1 371 ? -7.739 5.419 29.895 1.00 71.88 371 SER A N 1
ATOM 2769 C CA . SER A 1 371 ? -6.724 6.386 30.310 1.00 71.88 371 SER A CA 1
ATOM 2770 C C . SER A 1 371 ? -6.160 6.031 31.682 1.00 71.88 371 SER A C 1
ATOM 2772 O O . SER A 1 371 ? -6.910 5.972 32.658 1.00 71.88 371 SER A O 1
ATOM 2774 N N . THR A 1 372 ? -4.841 5.875 31.780 1.00 67.25 372 THR A N 1
ATOM 2775 C CA . THR A 1 372 ? -4.120 5.657 33.045 1.00 67.25 372 THR A CA 1
ATOM 2776 C C . THR A 1 372 ? -3.192 6.836 33.364 1.00 67.25 372 THR A C 1
ATOM 2778 O O . THR A 1 372 ? -2.688 7.513 32.469 1.00 67.25 372 THR A O 1
ATOM 2781 N N . SER A 1 373 ? -2.991 7.129 34.652 1.00 54.09 373 SER A N 1
ATOM 2782 C CA . SER A 1 373 ? -2.048 8.147 35.143 1.00 54.09 373 SER A CA 1
ATOM 2783 C C . SER A 1 373 ? -0.796 7.558 35.806 1.00 54.09 373 SER A C 1
ATOM 2785 O O . SER A 1 373 ? 0.129 8.312 36.104 1.00 54.09 373 SER A O 1
ATOM 2787 N N . GLU A 1 374 ? -0.743 6.242 36.042 1.00 53.34 374 GLU A N 1
ATOM 2788 C CA . GLU A 1 374 ? 0.354 5.580 36.762 1.00 53.34 374 GLU A CA 1
ATOM 2789 C C . GLU A 1 374 ? 0.919 4.403 35.951 1.00 53.34 374 GLU A C 1
ATOM 2791 O O . GLU A 1 374 ? 0.314 3.342 35.825 1.00 53.34 374 GLU A O 1
ATOM 2796 N N . ALA A 1 375 ? 2.117 4.600 35.393 1.00 44.25 375 ALA A N 1
ATOM 2797 C CA . ALA A 1 375 ? 2.787 3.661 34.488 1.00 44.25 375 ALA A CA 1
ATOM 2798 C C . ALA A 1 375 ? 3.435 2.441 35.184 1.00 44.25 375 ALA A C 1
ATOM 2800 O O . ALA A 1 375 ? 4.034 1.602 34.516 1.00 44.25 375 ALA A O 1
ATOM 2801 N N . SER A 1 376 ? 3.404 2.341 36.519 1.00 46.62 376 SER A N 1
ATOM 2802 C CA . SER A 1 376 ? 4.312 1.439 37.245 1.00 46.62 376 SER A CA 1
ATOM 2803 C C . SER A 1 376 ? 3.843 -0.008 37.424 1.00 46.62 376 SER A C 1
ATOM 2805 O O . SER A 1 376 ? 4.698 -0.848 37.700 1.00 46.62 376 SER A O 1
ATOM 2807 N N . ASP A 1 377 ? 2.554 -0.333 37.250 1.00 45.44 377 ASP A N 1
ATOM 2808 C CA . ASP A 1 377 ? 2.035 -1.688 37.549 1.00 45.44 377 ASP A CA 1
ATOM 2809 C C . ASP A 1 377 ? 1.279 -2.402 36.410 1.00 45.44 377 ASP A C 1
ATOM 2811 O O . ASP A 1 377 ? 0.896 -3.567 36.552 1.00 45.44 377 ASP A O 1
ATOM 2815 N N . ILE A 1 378 ? 1.139 -1.789 35.232 1.00 50.28 378 ILE A N 1
ATOM 2816 C CA . ILE A 1 378 ? 0.432 -2.399 34.093 1.00 50.28 378 ILE A CA 1
ATOM 2817 C C . ILE A 1 378 ? 1.428 -3.187 33.231 1.00 50.28 378 ILE A C 1
ATOM 2819 O O . ILE A 1 378 ? 1.972 -2.695 32.248 1.00 50.28 378 ILE A O 1
ATOM 2823 N N . ARG A 1 379 ? 1.716 -4.433 33.631 1.00 41.47 379 ARG A N 1
ATOM 2824 C CA . ARG A 1 379 ? 2.656 -5.323 32.910 1.00 41.47 379 ARG A CA 1
ATOM 2825 C C . ARG A 1 379 ? 2.064 -6.015 31.674 1.00 41.47 379 ARG A C 1
ATOM 2827 O O . ARG A 1 379 ? 2.828 -6.570 30.893 1.00 41.47 379 ARG A O 1
ATOM 2834 N N . ASN A 1 380 ? 0.741 -5.973 31.495 1.00 47.97 380 ASN A N 1
ATOM 2835 C CA . ASN A 1 380 ? 0.028 -6.572 30.360 1.00 47.97 380 ASN A CA 1
ATOM 2836 C C . ASN A 1 380 ? -0.841 -5.484 29.715 1.00 47.97 380 ASN A C 1
ATOM 2838 O O . ASN A 1 380 ? -1.580 -4.837 30.457 1.00 47.97 380 ASN A O 1
ATOM 2842 N N . GLY A 1 381 ? -0.689 -5.299 28.398 1.00 57.56 381 GLY A N 1
ATOM 2843 C CA . GLY A 1 381 ? -1.053 -4.105 27.619 1.00 57.56 381 GLY A CA 1
ATOM 2844 C C . GLY A 1 381 ? -2.460 -3.534 27.806 1.00 57.56 381 GLY A C 1
ATOM 2845 O O . GLY A 1 381 ? -3.366 -4.195 28.304 1.00 57.56 381 GLY A O 1
ATOM 2846 N N . LEU A 1 382 ? -2.611 -2.276 27.395 1.00 66.94 382 LEU A N 1
ATOM 2847 C CA . LEU A 1 382 ? -3.869 -1.532 27.429 1.00 66.94 382 LEU A CA 1
ATOM 2848 C C . LEU A 1 382 ? -4.650 -1.783 26.140 1.00 66.94 382 LEU A C 1
ATOM 2850 O O . LEU A 1 382 ? -4.056 -1.822 25.061 1.00 66.94 382 LEU A O 1
ATOM 2854 N N . ALA A 1 383 ? -5.968 -1.953 26.249 1.00 67.50 383 ALA A N 1
ATOM 2855 C CA . ALA A 1 383 ? -6.828 -2.076 25.080 1.00 67.50 383 ALA A CA 1
ATOM 2856 C C . ALA A 1 383 ? -8.186 -1.439 25.323 1.00 67.50 383 ALA A C 1
ATOM 2858 O O . ALA A 1 383 ? -8.831 -1.672 26.345 1.00 67.50 383 ALA A O 1
ATOM 2859 N N . SER A 1 384 ? -8.667 -0.665 24.363 1.00 67.81 384 SER A N 1
ATOM 2860 C CA . SER A 1 384 ? -10.018 -0.135 24.484 1.00 67.81 384 SER A CA 1
ATOM 2861 C C . SER A 1 384 ? -11.078 -1.186 24.153 1.00 67.81 384 SER A C 1
ATOM 2863 O O . SER A 1 384 ? -12.110 -1.230 24.821 1.00 67.81 384 SER A O 1
ATOM 2865 N N . VAL A 1 385 ? -10.797 -2.072 23.198 1.00 80.00 385 VAL A N 1
ATOM 2866 C CA . VAL A 1 385 ? -11.559 -3.306 22.970 1.00 80.00 385 VAL A CA 1
ATOM 2867 C C . VAL A 1 385 ? -10.586 -4.477 22.909 1.00 80.00 385 VAL A C 1
ATOM 2869 O O . VAL A 1 385 ? -9.660 -4.469 22.100 1.00 80.00 385 VAL A O 1
ATOM 2872 N N . MET A 1 386 ? -10.809 -5.480 23.756 1.00 78.94 386 MET A N 1
ATOM 2873 C CA . MET A 1 386 ? -10.098 -6.754 23.742 1.00 78.94 386 MET A CA 1
ATOM 2874 C C . MET A 1 386 ? -11.107 -7.897 23.642 1.00 78.94 386 MET A C 1
ATOM 2876 O O . MET A 1 386 ? -11.814 -8.184 24.608 1.00 78.94 386 MET A O 1
ATOM 2880 N N . LEU A 1 387 ? -11.159 -8.555 22.486 1.00 81.81 387 LEU A N 1
ATOM 2881 C CA . LEU A 1 387 ? -11.967 -9.759 22.285 1.00 81.81 387 LEU A CA 1
ATOM 2882 C C . LEU A 1 387 ? -11.037 -10.946 22.072 1.00 81.81 387 LEU A C 1
ATOM 2884 O O . LEU A 1 387 ? -10.121 -10.899 21.250 1.00 81.81 387 LEU A O 1
ATOM 2888 N N . THR A 1 388 ? -11.259 -11.995 22.848 1.00 77.56 388 THR A N 1
ATOM 2889 C CA . THR A 1 388 ? -10.464 -13.224 22.844 1.00 77.56 388 THR A CA 1
ATOM 2890 C C . THR A 1 388 ? -11.398 -14.427 22.877 1.00 77.56 388 THR A C 1
ATOM 2892 O O . THR A 1 388 ? -12.556 -14.282 23.253 1.00 77.56 388 THR A O 1
ATOM 2895 N N . GLY A 1 389 ? -10.907 -15.623 22.552 1.00 75.31 389 GLY A N 1
ATOM 2896 C CA . GLY A 1 389 ? -11.582 -16.860 22.968 1.00 75.31 389 GLY A CA 1
ATOM 2897 C C . GLY A 1 389 ? -12.957 -17.138 22.346 1.00 75.31 389 GLY A C 1
ATOM 2898 O O . GLY A 1 389 ? -13.665 -17.980 22.886 1.00 75.31 389 GLY A O 1
ATOM 2899 N N . GLY A 1 390 ? -13.329 -16.466 21.249 1.00 70.44 390 GLY A N 1
ATOM 2900 C CA . GLY A 1 390 ? -14.652 -16.607 20.631 1.00 70.44 390 GLY A CA 1
ATOM 2901 C C . GLY A 1 390 ? -15.681 -15.568 21.082 1.00 70.44 390 GLY A C 1
ATOM 2902 O O . GLY A 1 390 ? -16.876 -15.850 21.087 1.00 70.44 390 GLY A O 1
ATOM 2903 N N . ALA A 1 391 ? -15.229 -14.412 21.575 1.00 72.56 391 ALA A N 1
ATOM 2904 C CA . ALA A 1 391 ? -16.114 -13.333 21.997 1.00 72.56 391 ALA A CA 1
ATOM 2905 C C . ALA A 1 391 ? -16.608 -12.498 20.810 1.00 72.56 391 ALA A C 1
ATOM 2907 O O . ALA A 1 391 ? -15.814 -12.117 19.946 1.00 72.56 391 ALA A O 1
ATOM 2908 N N . ASP A 1 392 ? -17.883 -12.113 20.866 1.00 75.38 392 ASP A N 1
ATOM 2909 C CA . ASP A 1 392 ? -18.541 -11.317 19.834 1.00 75.38 392 ASP A CA 1
ATOM 2910 C C . ASP A 1 392 ? -18.869 -9.906 20.326 1.00 75.38 392 ASP A C 1
ATOM 2912 O O . ASP A 1 392 ? -19.309 -9.682 21.461 1.00 75.38 392 ASP A O 1
ATOM 2916 N N . MET A 1 393 ? -18.747 -8.927 19.437 1.00 82.62 393 MET A N 1
ATOM 2917 C CA . MET A 1 393 ? -19.193 -7.565 19.695 1.00 82.62 393 MET A CA 1
ATOM 2918 C C . MET A 1 393 ? -19.932 -6.985 18.491 1.00 82.62 393 MET A C 1
ATOM 2920 O O . MET A 1 393 ? -19.435 -6.980 17.370 1.00 82.62 393 MET A O 1
ATOM 2924 N N . ALA A 1 394 ? -21.115 -6.428 18.744 1.00 72.94 394 ALA A N 1
ATOM 2925 C CA . ALA A 1 394 ? -21.916 -5.734 17.742 1.00 72.94 394 ALA A CA 1
ATOM 2926 C C . ALA A 1 394 ? -22.113 -4.269 18.141 1.00 72.94 394 ALA A C 1
ATOM 2928 O O . ALA A 1 394 ? -22.576 -3.969 19.250 1.00 72.94 394 ALA A O 1
ATOM 2929 N N . VAL A 1 395 ? -21.796 -3.349 17.226 1.00 75.69 395 VAL A N 1
ATOM 2930 C CA . VAL A 1 395 ? -21.966 -1.909 17.452 1.00 75.69 395 VAL A CA 1
ATOM 2931 C C . VAL A 1 395 ? -22.953 -1.302 16.466 1.00 75.69 395 VAL A C 1
ATOM 2933 O O . VAL A 1 395 ? -22.763 -1.336 15.251 1.00 75.69 395 VAL A O 1
ATOM 2936 N N . MET A 1 396 ? -23.997 -0.700 17.035 1.00 70.50 396 MET A N 1
ATOM 2937 C CA . MET A 1 396 ? -25.126 -0.091 16.339 1.00 70.50 396 MET A CA 1
ATOM 2938 C C . MET A 1 396 ? -25.174 1.405 16.665 1.00 70.50 396 MET A C 1
ATOM 2940 O O . MET A 1 396 ? -25.167 1.798 17.840 1.00 70.50 396 MET A O 1
ATOM 2944 N N . SER A 1 397 ? -25.231 2.254 15.637 1.00 59.16 397 SER A N 1
ATOM 2945 C CA . SER A 1 397 ? -25.353 3.708 15.798 1.00 59.16 397 SER A CA 1
ATOM 2946 C C . SER A 1 397 ? -26.393 4.313 14.851 1.00 59.16 397 SER A C 1
ATOM 2948 O O . SER A 1 397 ? -26.456 3.953 13.678 1.00 59.16 397 SER A O 1
ATOM 2950 N N . GLY A 1 398 ? -27.247 5.211 15.348 1.00 44.06 398 GLY A N 1
ATOM 2951 C CA . GLY A 1 398 ? -28.326 5.820 14.560 1.00 44.06 398 GLY A CA 1
ATOM 2952 C C . GLY A 1 398 ? -27.976 7.200 13.992 1.00 44.06 398 GLY A C 1
ATOM 2953 O O . GLY A 1 398 ? -27.741 8.110 14.768 1.00 44.06 398 GLY A O 1
ATOM 2954 N N . ASN A 1 399 ? -28.034 7.378 12.658 1.00 44.16 399 ASN A N 1
ATOM 2955 C CA . ASN A 1 399 ? -28.069 8.634 11.853 1.00 44.16 399 ASN A CA 1
ATOM 2956 C C . ASN A 1 399 ? -27.060 9.776 12.145 1.00 44.16 399 ASN A C 1
ATOM 2958 O O . ASN A 1 399 ? -27.014 10.754 11.397 1.00 44.16 399 ASN A O 1
ATOM 2962 N N . TYR A 1 400 ? -26.249 9.670 13.185 1.00 45.56 400 TYR A N 1
ATOM 2963 C CA . TYR A 1 400 ? -25.168 10.564 13.565 1.00 45.56 400 TYR A CA 1
ATOM 2964 C C . TYR A 1 400 ? -24.001 9.685 13.978 1.00 45.56 400 TYR A C 1
ATOM 2966 O O . TYR A 1 400 ? -24.225 8.716 14.695 1.00 45.56 400 TYR A O 1
ATOM 2974 N N . SER A 1 401 ? -22.802 10.031 13.495 1.00 39.16 401 SER A N 1
ATOM 2975 C CA . SER A 1 401 ? -21.525 9.339 13.689 1.00 39.16 401 SER A CA 1
ATOM 2976 C C . SER A 1 401 ? -21.594 8.246 14.750 1.00 39.16 401 SER A C 1
ATOM 2978 O O . SER A 1 401 ? -21.423 8.528 15.930 1.00 39.16 401 SER A O 1
ATOM 2980 N N . GLY A 1 402 ? -21.806 6.987 14.365 1.00 36.88 402 GLY A N 1
ATOM 2981 C CA . GLY A 1 402 ? -21.242 5.926 15.187 1.00 36.88 402 GLY A CA 1
ATOM 2982 C C . GLY A 1 402 ? -19.786 6.282 15.338 1.00 36.88 402 GLY A C 1
ATOM 2983 O O . GLY A 1 402 ? -19.101 6.456 14.354 1.00 36.88 402 GLY A O 1
ATOM 2984 N N . SER A 1 403 ? -19.323 6.596 16.525 1.00 35.34 403 SER A N 1
ATOM 2985 C CA . SER A 1 403 ? -17.899 6.724 16.746 1.00 35.34 403 SER A CA 1
ATOM 2986 C C . SER A 1 403 ? -17.655 5.818 17.921 1.00 35.34 403 SER A C 1
ATOM 2988 O O . SER A 1 403 ? -17.957 6.209 19.051 1.00 35.34 403 SER A O 1
ATOM 2990 N N . ILE A 1 404 ? -17.149 4.612 17.665 1.00 44.44 404 ILE A N 1
ATOM 2991 C CA . ILE A 1 404 ? -16.296 3.972 18.663 1.00 44.44 404 ILE A CA 1
ATOM 2992 C C . ILE A 1 404 ? -15.044 4.830 18.701 1.00 44.44 404 ILE A C 1
ATOM 2994 O O . ILE A 1 404 ? -14.113 4.573 17.962 1.00 44.44 404 ILE A O 1
ATOM 2998 N N . ALA A 1 405 ? -15.115 5.932 19.446 1.00 37.56 405 ALA A N 1
ATOM 2999 C CA . ALA A 1 405 ? -14.065 6.926 19.555 1.00 37.56 405 ALA A CA 1
ATOM 3000 C C . ALA A 1 405 ? -13.200 6.591 20.758 1.00 37.56 405 ALA A C 1
ATOM 3002 O O . ALA A 1 405 ? -13.606 6.890 21.883 1.00 37.56 405 ALA A O 1
ATOM 3003 N N . LEU A 1 406 ? -12.048 5.975 20.512 1.00 42.69 406 LEU A N 1
ATOM 3004 C CA . LEU A 1 406 ? -11.080 5.596 21.537 1.00 42.69 406 LEU A CA 1
ATOM 3005 C C . LEU A 1 406 ? -10.008 6.682 21.599 1.00 42.69 406 LEU A C 1
ATOM 3007 O O . LEU A 1 406 ? -9.299 6.904 20.632 1.00 42.69 406 LEU A O 1
ATOM 3011 N N . TYR A 1 407 ? -9.946 7.398 22.722 1.00 37.66 407 TYR A N 1
ATOM 3012 C CA . TYR A 1 407 ? -8.864 8.329 23.045 1.00 37.66 407 TYR A CA 1
ATOM 3013 C C . TYR A 1 407 ? -7.978 7.630 24.083 1.00 37.66 407 TYR A C 1
ATOM 3015 O O . TYR A 1 407 ? -8.345 7.603 25.257 1.00 37.66 407 TYR A O 1
ATOM 3023 N N . ASP A 1 408 ? -6.855 7.043 23.670 1.00 39.84 408 ASP A N 1
ATOM 3024 C CA . ASP A 1 408 ? -5.766 6.710 24.598 1.00 39.84 408 ASP A CA 1
ATOM 3025 C C . ASP A 1 408 ? -4.918 7.970 24.783 1.00 39.84 408 ASP A C 1
ATOM 3027 O O . ASP A 1 408 ? -4.643 8.683 23.819 1.00 39.84 408 ASP A O 1
ATOM 3031 N N . SER A 1 409 ? -4.566 8.312 26.017 1.00 37.50 409 SER A N 1
ATOM 3032 C CA . SER A 1 409 ? -3.770 9.506 26.280 1.00 37.50 409 SER A CA 1
ATOM 3033 C C . SER A 1 409 ? -2.470 9.245 27.016 1.00 37.50 409 SER A C 1
ATOM 3035 O O . SER A 1 409 ? -1.731 10.211 27.156 1.00 37.50 409 SER A O 1
ATOM 3037 N N . ASN A 1 410 ? -2.157 8.034 27.509 1.00 39.91 410 ASN A N 1
ATOM 3038 C CA . ASN A 1 410 ? -0.965 7.864 28.354 1.00 39.91 410 ASN A CA 1
ATOM 3039 C C . ASN A 1 410 ? -0.402 6.421 28.447 1.00 39.91 410 ASN A C 1
ATOM 3041 O O . ASN A 1 410 ? -0.745 5.660 29.346 1.00 39.91 410 ASN A O 1
ATOM 3045 N N . ASN A 1 411 ? 0.669 6.193 27.677 1.00 43.22 411 ASN A N 1
ATOM 3046 C CA . ASN A 1 411 ? 1.982 5.776 28.204 1.00 43.22 411 ASN A CA 1
ATOM 3047 C C . ASN A 1 411 ? 2.210 4.310 28.661 1.00 43.22 411 ASN A C 1
ATOM 3049 O O . ASN A 1 411 ? 2.900 4.108 29.660 1.00 43.22 411 ASN A O 1
ATOM 3053 N N . VAL A 1 412 ? 1.715 3.305 27.923 1.00 47.50 412 VAL A N 1
ATOM 3054 C CA . VAL A 1 412 ? 2.248 1.916 27.840 1.00 47.50 412 VAL A CA 1
ATOM 3055 C C . VAL A 1 412 ? 1.870 1.364 26.449 1.00 47.50 412 VAL A C 1
ATOM 3057 O O . VAL A 1 412 ? 0.945 1.896 25.847 1.00 47.50 412 VAL A O 1
ATOM 3060 N N . SER A 1 413 ? 2.554 0.338 25.914 1.00 53.56 413 SER A N 1
ATOM 3061 C CA . SER A 1 413 ? 2.161 -0.370 24.676 1.00 53.56 413 SER A CA 1
ATOM 3062 C C . SER A 1 413 ? 0.639 -0.564 24.621 1.00 53.56 413 SER A C 1
ATOM 3064 O O . SER A 1 413 ? 0.062 -1.177 25.529 1.00 53.56 413 SER A O 1
ATOM 3066 N N . GLY A 1 414 ? 0.004 0.020 23.610 1.00 59.88 414 GLY A N 1
ATOM 3067 C CA . GLY A 1 414 ? -1.433 0.257 23.594 1.00 59.88 414 GLY A CA 1
ATOM 3068 C C . GLY A 1 414 ? -2.044 -0.221 22.290 1.00 59.88 414 GLY A C 1
ATOM 3069 O O . GLY A 1 414 ? -1.589 0.149 21.206 1.00 59.88 414 GLY A O 1
ATOM 3070 N N . TYR A 1 415 ? -3.075 -1.048 22.419 1.00 68.81 415 TYR A N 1
ATOM 3071 C CA . TYR A 1 415 ? -3.924 -1.455 21.314 1.00 68.81 415 TYR A CA 1
ATOM 3072 C C . TYR A 1 415 ? -5.179 -0.590 21.336 1.00 68.81 415 TYR A C 1
ATOM 3074 O O . TYR A 1 415 ? -5.834 -0.442 22.368 1.00 68.81 415 TYR A O 1
ATOM 3082 N N . GLY A 1 416 ? -5.556 -0.037 20.193 1.00 76.38 416 GLY A N 1
ATOM 3083 C CA . GLY A 1 416 ? -6.875 0.554 20.059 1.00 76.38 416 GLY A CA 1
ATOM 3084 C C . GLY A 1 416 ? -7.950 -0.527 20.154 1.00 76.38 416 GLY A C 1
ATOM 3085 O O . GLY A 1 416 ? -8.640 -0.677 21.168 1.00 76.38 416 GLY A O 1
ATOM 3086 N N . ILE A 1 417 ? -8.015 -1.333 19.102 1.00 85.81 417 ILE A N 1
ATOM 3087 C CA . ILE A 1 417 ? -8.828 -2.543 19.005 1.00 85.81 417 ILE A CA 1
ATOM 3088 C C . ILE A 1 417 ? -7.883 -3.740 18.874 1.00 85.81 417 ILE A C 1
ATOM 3090 O O . ILE A 1 417 ? -7.030 -3.747 17.992 1.00 85.81 417 ILE A O 1
ATOM 3094 N N . SER A 1 418 ? -8.046 -4.754 19.725 1.00 89.19 418 SER A N 1
ATOM 3095 C CA . SER A 1 418 ? -7.311 -6.021 19.651 1.00 89.19 418 SER A CA 1
ATOM 3096 C C . SER A 1 418 ? -8.291 -7.187 19.625 1.00 89.19 418 SER A C 1
ATOM 3098 O O . SER A 1 418 ? -8.975 -7.451 20.617 1.00 89.19 418 SER A O 1
ATOM 3100 N N . LEU A 1 419 ? -8.352 -7.889 18.494 1.00 90.56 419 LEU A N 1
ATOM 3101 C CA . LEU A 1 419 ? -9.139 -9.107 18.329 1.00 90.56 419 LEU A CA 1
ATOM 3102 C C . LEU A 1 419 ? -8.219 -10.308 18.136 1.00 90.56 419 LEU A C 1
ATOM 3104 O O . LEU A 1 419 ? -7.370 -10.320 17.243 1.00 90.56 419 LEU A O 1
ATOM 3108 N N . GLU A 1 420 ? -8.430 -11.337 18.950 1.00 90.69 420 GLU A N 1
ATOM 3109 C CA . GLU A 1 420 ? -7.710 -12.600 18.860 1.00 90.69 420 GLU A CA 1
ATOM 3110 C C . GLU A 1 420 ? -8.681 -13.783 18.868 1.00 90.69 420 GLU A C 1
ATOM 3112 O O . GLU A 1 420 ? -9.381 -14.049 19.848 1.00 90.69 420 GLU A O 1
ATOM 3117 N N . GLY A 1 421 ? -8.721 -14.511 17.755 1.00 85.75 421 GLY A N 1
ATOM 3118 C CA . GLY A 1 421 ? -9.435 -15.781 17.658 1.00 85.75 421 GLY A CA 1
ATOM 3119 C C . GLY A 1 421 ? -8.632 -16.942 18.235 1.00 85.75 421 GLY A C 1
ATOM 3120 O O . GLY A 1 421 ? -7.415 -16.851 18.435 1.00 85.75 421 GLY A O 1
ATOM 3121 N N . THR A 1 422 ? -9.294 -18.078 18.448 1.00 86.12 422 THR A N 1
ATOM 3122 C CA . THR A 1 422 ? -8.606 -19.352 18.711 1.00 86.12 422 THR A CA 1
ATOM 3123 C C . THR A 1 422 ? -8.566 -20.193 17.433 1.00 86.12 422 THR A C 1
ATOM 3125 O O . THR A 1 422 ? -8.912 -19.731 16.352 1.00 86.12 422 THR A O 1
ATOM 3128 N N . LYS A 1 423 ? -8.091 -21.441 17.512 1.00 79.44 423 LYS A N 1
ATOM 3129 C CA . LYS A 1 423 ? -8.192 -22.366 16.370 1.00 79.44 423 LYS A CA 1
ATOM 3130 C C . LYS A 1 423 ? -9.612 -22.886 16.145 1.00 79.44 423 LYS A C 1
ATOM 3132 O O . LYS A 1 423 ? -9.885 -23.386 15.060 1.00 79.44 423 LYS A O 1
ATOM 3137 N N . GLU A 1 424 ? -10.444 -22.865 17.182 1.00 82.12 424 GLU A N 1
ATOM 3138 C CA . GLU A 1 424 ? -11.776 -23.479 17.181 1.00 82.12 424 GLU A CA 1
ATOM 3139 C C . GLU A 1 424 ? -12.883 -22.423 17.150 1.00 82.12 424 GLU A C 1
ATOM 3141 O O . GLU A 1 424 ? -13.921 -22.669 16.541 1.00 82.12 424 GLU A O 1
ATOM 3146 N N . ASP A 1 425 ? -12.623 -21.244 17.719 1.00 84.50 425 ASP A N 1
ATOM 3147 C CA . ASP A 1 425 ? -13.614 -20.191 17.918 1.00 84.50 425 ASP A CA 1
ATOM 3148 C C . ASP A 1 425 ? -13.183 -18.893 17.234 1.00 84.50 425 ASP A C 1
ATOM 3150 O O . ASP A 1 425 ? -12.021 -18.473 17.323 1.00 84.50 425 ASP A O 1
ATOM 3154 N N . GLU A 1 426 ? -14.134 -18.274 16.538 1.00 87.94 426 GLU A N 1
ATOM 3155 C CA . GLU A 1 426 ? -13.970 -16.980 15.882 1.00 87.94 426 GLU A CA 1
ATOM 3156 C C . GLU A 1 426 ? -14.319 -15.843 16.842 1.00 87.94 426 GLU A C 1
ATOM 3158 O O . GLU A 1 426 ? -15.359 -15.905 17.488 1.00 87.94 426 GLU A O 1
ATOM 3163 N N . SER A 1 427 ? -13.464 -14.823 16.942 1.00 90.44 427 SER A N 1
ATOM 3164 C CA . SER A 1 427 ? -13.806 -13.577 17.646 1.00 90.44 427 SER A CA 1
ATOM 3165 C C . SER A 1 427 ? -14.231 -12.530 16.613 1.00 90.44 427 SER A C 1
ATOM 3167 O O . SER A 1 427 ? -13.418 -12.180 15.750 1.00 90.44 427 SER A O 1
ATOM 3169 N N . GLU A 1 428 ? -15.460 -12.012 16.697 1.00 92.44 428 GLU A N 1
ATOM 3170 C CA . GLU A 1 428 ? -16.019 -11.087 15.699 1.00 92.44 428 GLU A CA 1
ATOM 3171 C C . GLU A 1 428 ? -16.322 -9.688 16.272 1.00 92.44 428 GLU A C 1
ATOM 3173 O O . GLU A 1 428 ? -16.910 -9.532 17.345 1.00 92.44 428 GLU A O 1
ATOM 3178 N N . LEU A 1 429 ? -15.965 -8.641 15.518 1.00 90.75 429 LEU A N 1
ATOM 3179 C CA . LEU A 1 429 ? -16.453 -7.273 15.713 1.00 90.75 429 LEU A CA 1
ATOM 3180 C C . LEU A 1 429 ? -17.195 -6.798 14.460 1.00 90.75 429 LEU A C 1
ATOM 3182 O O . LEU A 1 429 ? -16.581 -6.566 13.417 1.00 90.75 429 LEU A O 1
ATOM 3186 N N . THR A 1 430 ? -18.501 -6.574 14.595 1.00 90.06 430 THR A N 1
ATOM 3187 C CA . THR A 1 430 ? -19.368 -6.140 13.492 1.00 90.06 430 THR A CA 1
ATOM 3188 C C . THR A 1 430 ? -19.855 -4.703 13.678 1.00 90.06 430 THR A C 1
ATOM 3190 O O . THR A 1 430 ? -20.386 -4.329 14.733 1.00 90.06 430 THR A O 1
ATOM 3193 N N . PHE A 1 431 ? -19.758 -3.908 12.612 1.00 86.12 431 PHE A N 1
ATOM 3194 C CA . PHE A 1 431 ? -20.324 -2.562 12.520 1.00 86.12 431 PHE A CA 1
ATOM 3195 C C . PHE A 1 431 ? -21.576 -2.540 11.636 1.00 86.12 431 PHE A C 1
ATOM 3197 O O . PHE A 1 431 ? -21.550 -2.985 10.486 1.00 86.12 431 PHE A O 1
ATOM 3204 N N . GLU A 1 432 ? -22.673 -1.969 12.139 1.00 84.62 432 GLU A N 1
ATOM 3205 C CA . GLU A 1 432 ? -23.889 -1.801 11.337 1.00 84.62 432 GLU A CA 1
ATOM 3206 C C . GLU A 1 432 ? -23.773 -0.678 10.297 1.00 84.62 432 GLU A C 1
ATOM 3208 O O . GLU A 1 432 ? -23.098 0.335 10.507 1.00 84.62 432 GLU A O 1
ATOM 3213 N N . SER A 1 433 ? -24.513 -0.829 9.196 1.00 82.88 433 SER A N 1
ATOM 3214 C CA . SER A 1 433 ? -24.615 0.175 8.134 1.00 82.88 433 SER A CA 1
ATOM 3215 C C . SER A 1 433 ? -25.037 1.549 8.661 1.00 82.88 433 SER A C 1
ATOM 3217 O O . SER A 1 433 ? -25.880 1.671 9.548 1.00 82.88 433 SER A O 1
ATOM 3219 N N . GLY A 1 434 ? -24.436 2.597 8.101 1.00 76.19 434 GLY A N 1
ATOM 3220 C CA . GLY A 1 434 ? -24.601 3.984 8.529 1.00 76.19 434 GLY A CA 1
ATOM 3221 C C . GLY A 1 434 ? -23.669 4.401 9.670 1.00 76.19 434 GLY A C 1
ATOM 3222 O O . GLY A 1 434 ? -23.545 5.599 9.930 1.00 76.19 434 GLY A O 1
ATOM 3223 N N . SER A 1 435 ? -22.971 3.461 10.315 1.00 78.88 435 SER A N 1
ATOM 3224 C CA . SER A 1 435 ? -22.007 3.782 11.373 1.00 78.88 435 SER A CA 1
ATOM 3225 C C . SER A 1 435 ? -20.757 4.464 10.812 1.00 78.88 435 SER A C 1
ATOM 3227 O O . SER A 1 435 ? -20.380 4.255 9.658 1.00 78.88 435 SER A O 1
ATOM 3229 N N . SER A 1 436 ? -20.101 5.288 11.630 1.00 80.62 436 SER A N 1
ATOM 3230 C CA . SER A 1 436 ? -18.697 5.651 11.412 1.00 80.62 436 SER A CA 1
ATOM 3231 C C . SER A 1 436 ? -17.818 4.833 12.374 1.00 80.62 436 SER A C 1
ATOM 3233 O O . SER A 1 436 ? -18.298 4.206 13.323 1.00 80.62 436 SER A O 1
ATOM 3235 N N . VAL A 1 437 ? -16.518 4.802 12.129 1.00 82.81 437 VAL A N 1
ATOM 3236 C CA . VAL A 1 437 ? -15.535 4.118 12.964 1.00 82.81 437 VAL A CA 1
ATOM 3237 C C . VAL A 1 437 ? -14.344 5.054 13.091 1.00 82.81 437 VAL A C 1
ATOM 3239 O O . VAL A 1 437 ? -13.811 5.501 12.082 1.00 82.81 437 VAL A O 1
ATOM 3242 N N . TRP A 1 438 ? -13.961 5.400 14.319 1.00 81.88 438 TRP A N 1
ATOM 3243 C CA . TRP A 1 438 ? -12.859 6.330 14.563 1.00 81.88 438 TRP A CA 1
ATOM 3244 C C . TRP A 1 438 ? -11.960 5.803 15.675 1.00 81.88 438 TRP A C 1
ATOM 3246 O O . TRP A 1 438 ? -12.184 6.056 16.855 1.00 81.88 438 TRP A O 1
ATOM 3256 N N . GLN A 1 439 ? -10.942 5.054 15.282 1.00 83.81 439 GLN A N 1
ATOM 3257 C CA . GLN A 1 439 ? -10.002 4.435 16.193 1.00 83.81 439 GLN A CA 1
ATOM 3258 C C . GLN A 1 439 ? -8.733 5.269 16.311 1.00 83.81 439 GLN A C 1
ATOM 3260 O O . GLN A 1 439 ? -8.040 5.461 15.317 1.00 83.81 439 GLN A O 1
ATOM 3265 N N . GLU A 1 440 ? -8.373 5.681 17.526 1.00 80.94 440 GLU A N 1
ATOM 3266 C CA . GLU A 1 440 ? -7.077 6.295 17.808 1.00 80.94 440 GLU A CA 1
ATOM 3267 C C . GLU A 1 440 ? -6.328 5.527 18.911 1.00 80.94 440 GLU A C 1
ATOM 3269 O O . GLU A 1 440 ? -6.873 5.221 19.971 1.00 80.94 440 GLU A O 1
ATOM 3274 N N . ALA A 1 441 ? -5.075 5.171 18.640 1.00 80.00 441 ALA A N 1
ATOM 3275 C CA . ALA A 1 441 ? -4.121 4.634 19.602 1.00 80.00 441 ALA A CA 1
ATOM 3276 C C . ALA A 1 441 ? -2.945 5.608 19.707 1.00 80.00 441 ALA A C 1
ATOM 3278 O O . ALA A 1 441 ? -2.331 5.959 18.697 1.00 80.00 441 ALA A O 1
ATOM 3279 N N . LEU A 1 442 ? -2.640 6.063 20.920 1.00 78.69 442 LEU A N 1
ATOM 3280 C CA . LEU A 1 442 ? -1.625 7.083 21.159 1.00 78.69 442 LEU A CA 1
ATOM 3281 C C . LEU A 1 442 ? -0.713 6.653 22.307 1.00 78.69 442 LEU A C 1
ATOM 3283 O O . LEU A 1 442 ? -1.168 6.500 23.438 1.00 78.69 442 LEU A O 1
ATOM 3287 N N . ALA A 1 443 ? 0.584 6.506 22.040 1.00 75.19 443 ALA A N 1
ATOM 3288 C CA . ALA A 1 443 ? 1.561 6.138 23.059 1.00 75.19 443 ALA A CA 1
ATOM 3289 C C . ALA A 1 443 ? 2.647 7.207 23.216 1.00 75.19 443 ALA A C 1
ATOM 3291 O O . ALA A 1 443 ? 3.303 7.601 22.255 1.00 75.19 443 ALA A O 1
ATOM 3292 N N . SER A 1 444 ? 2.881 7.640 24.457 1.00 67.69 444 SER A N 1
ATOM 3293 C CA . SER A 1 444 ? 3.844 8.693 24.819 1.00 67.69 444 SER A CA 1
ATOM 3294 C C . SER A 1 444 ? 5.090 8.187 25.570 1.00 67.69 444 SER A C 1
ATOM 3296 O O . SER A 1 444 ? 5.904 8.999 26.021 1.00 67.69 444 SER A O 1
ATOM 3298 N N . GLY A 1 445 ? 5.283 6.860 25.639 1.00 61.56 445 GLY A N 1
ATOM 3299 C CA . GLY A 1 445 ? 6.443 6.167 26.225 1.00 61.56 445 GLY A CA 1
ATOM 3300 C C . GLY A 1 445 ? 6.181 4.668 26.481 1.00 61.56 445 GLY A C 1
ATOM 3301 O O . GLY A 1 445 ? 5.039 4.214 26.451 1.00 61.56 445 GLY A O 1
ATOM 3302 N N . GLY A 1 446 ? 7.251 3.872 26.623 1.00 64.12 446 GLY A N 1
ATOM 3303 C CA . GLY A 1 446 ? 7.201 2.397 26.672 1.00 64.12 446 GLY A CA 1
ATOM 3304 C C . GLY A 1 446 ? 8.159 1.728 25.673 1.00 64.12 446 GLY A C 1
ATOM 3305 O O . GLY A 1 446 ? 8.971 2.406 25.049 1.00 64.12 446 GLY A O 1
ATOM 3306 N N . THR A 1 447 ? 8.096 0.399 25.528 1.00 65.69 447 THR A N 1
ATOM 3307 C CA . THR A 1 447 ? 8.973 -0.367 24.607 1.00 65.69 447 THR A CA 1
ATOM 3308 C C . THR A 1 447 ? 8.240 -1.325 23.665 1.00 65.69 447 THR A C 1
ATOM 3310 O O . THR A 1 447 ? 8.912 -2.067 22.958 1.00 65.69 447 THR A O 1
ATOM 3313 N N . GLY A 1 448 ? 6.906 -1.393 23.693 1.00 74.94 448 GLY A N 1
ATOM 3314 C CA . GLY A 1 448 ? 6.142 -2.270 22.799 1.00 74.94 448 GLY A CA 1
ATOM 3315 C C . GLY A 1 448 ? 5.428 -1.506 21.694 1.00 74.94 448 GLY A C 1
ATOM 3316 O O . GLY A 1 448 ? 5.468 -0.278 21.664 1.00 74.94 448 GLY A O 1
ATOM 3317 N N . ASP A 1 449 ? 4.802 -2.268 20.804 1.00 83.81 449 ASP A N 1
ATOM 3318 C CA . ASP A 1 449 ? 4.152 -1.747 19.605 1.00 83.81 449 ASP A CA 1
ATOM 3319 C C . ASP A 1 449 ? 2.909 -0.905 19.932 1.00 83.81 449 ASP A C 1
ATOM 3321 O O . ASP A 1 449 ? 2.277 -1.061 20.984 1.00 83.81 449 ASP A O 1
ATOM 3325 N N . VAL A 1 450 ? 2.569 -0.012 19.005 1.00 85.75 450 VAL A N 1
ATOM 3326 C CA . VAL A 1 450 ? 1.374 0.835 19.037 1.00 85.75 450 VAL A CA 1
ATOM 3327 C C . VAL A 1 450 ? 0.525 0.479 17.831 1.00 85.75 450 VAL A C 1
ATOM 3329 O O . VAL A 1 450 ? 0.928 0.741 16.700 1.00 85.75 450 VAL A O 1
ATOM 3332 N N . GLU A 1 451 ? -0.643 -0.112 18.052 1.00 88.25 451 GLU A N 1
ATOM 3333 C CA . GLU A 1 451 ? -1.499 -0.600 16.967 1.00 88.25 451 GLU A CA 1
ATOM 3334 C C . GLU A 1 451 ? -2.889 0.021 17.120 1.00 88.25 451 GLU A C 1
ATOM 3336 O O . GLU A 1 451 ? -3.544 -0.166 18.149 1.00 88.25 451 GLU A O 1
ATOM 3341 N N . ALA A 1 452 ? -3.366 0.770 16.117 1.00 88.94 452 ALA A N 1
ATOM 3342 C CA . ALA A 1 452 ? -4.737 1.284 16.170 1.00 88.94 452 ALA A CA 1
ATOM 3343 C C . ALA A 1 452 ? -5.725 0.114 16.109 1.00 88.94 452 ALA A C 1
ATOM 3345 O O . ALA A 1 452 ? -6.642 0.028 16.924 1.00 88.94 452 ALA A O 1
ATOM 3346 N N . VAL A 1 453 ? -5.495 -0.819 15.186 1.00 92.00 453 VAL A N 1
ATOM 3347 C CA . VAL A 1 453 ? -6.278 -2.045 15.052 1.00 92.00 453 VAL A CA 1
ATOM 3348 C C . VAL A 1 453 ? -5.349 -3.233 14.858 1.00 92.00 453 VAL A C 1
ATOM 3350 O O . VAL A 1 453 ? -4.493 -3.213 13.975 1.00 92.00 453 VAL A O 1
ATOM 3353 N N . LYS A 1 454 ? -5.575 -4.276 15.653 1.00 92.81 454 LYS A N 1
ATOM 3354 C CA . LYS A 1 454 ? -4.910 -5.569 15.576 1.00 92.81 454 LYS A CA 1
ATOM 3355 C C . LYS A 1 454 ? -5.933 -6.687 15.422 1.00 92.81 454 LYS A C 1
ATOM 3357 O O . LYS A 1 454 ? -6.829 -6.817 16.259 1.00 92.81 454 LYS A O 1
ATOM 3362 N N . VAL A 1 455 ? -5.757 -7.532 14.409 1.00 94.81 455 VAL A N 1
ATOM 3363 C CA . VAL A 1 455 ? -6.597 -8.716 14.175 1.00 94.81 455 VAL A CA 1
ATOM 3364 C C . VAL A 1 455 ? -5.716 -9.934 13.950 1.00 94.81 455 VAL A C 1
ATOM 3366 O O . VAL A 1 455 ? -4.929 -9.972 13.005 1.00 94.81 455 VAL A O 1
ATOM 3369 N N . ILE A 1 456 ? -5.819 -10.934 14.825 1.00 93.06 456 ILE A N 1
ATOM 3370 C CA . ILE A 1 456 ? -4.956 -12.116 14.776 1.00 93.06 456 ILE A CA 1
ATOM 3371 C C . ILE A 1 456 ? -5.722 -13.431 14.901 1.00 93.06 456 ILE A C 1
ATOM 3373 O O . ILE A 1 456 ? -6.720 -13.528 15.618 1.00 93.06 456 ILE A O 1
ATOM 3377 N N . ASN A 1 457 ? -5.175 -14.471 14.265 1.00 92.62 457 ASN A N 1
ATOM 3378 C CA . ASN A 1 457 ? -5.755 -15.817 14.228 1.00 92.62 457 ASN A CA 1
ATOM 3379 C C . ASN A 1 457 ? -7.164 -15.793 13.610 1.00 92.62 457 ASN A C 1
ATOM 3381 O O . ASN A 1 457 ? -7.424 -14.978 12.739 1.00 92.62 457 ASN A O 1
ATOM 3385 N N . ASN A 1 458 ? -8.074 -16.675 14.026 1.00 89.88 458 ASN A N 1
ATOM 3386 C CA . ASN A 1 458 ? -9.445 -16.732 13.512 1.00 89.88 458 ASN A CA 1
ATOM 3387 C C . ASN A 1 458 ? -10.297 -15.558 14.043 1.00 89.88 458 ASN A C 1
ATOM 3389 O O . ASN A 1 458 ? -11.183 -15.754 14.863 1.00 89.88 458 ASN A O 1
ATOM 3393 N N . ALA A 1 459 ? -9.963 -14.323 13.686 1.00 93.75 459 ALA A N 1
ATOM 3394 C CA . ALA A 1 459 ? -10.682 -13.126 14.106 1.00 93.75 459 ALA A CA 1
ATOM 3395 C C . ALA A 1 459 ? -11.125 -12.307 12.897 1.00 93.75 459 ALA A C 1
ATOM 3397 O O . ALA A 1 459 ? -10.384 -12.208 11.916 1.00 93.75 459 ALA A O 1
ATOM 3398 N N . LEU A 1 460 ? -12.299 -11.685 13.010 1.00 94.94 460 LEU A N 1
ATOM 3399 C CA . LEU A 1 460 ? -12.927 -10.928 11.935 1.00 94.94 460 LEU A CA 1
ATOM 3400 C C . LEU A 1 460 ? -13.391 -9.555 12.422 1.00 94.94 460 LEU A C 1
ATOM 3402 O O . LEU A 1 460 ? -14.120 -9.433 13.405 1.00 94.94 460 LEU A O 1
ATOM 3406 N N . ILE A 1 461 ? -13.014 -8.513 11.683 1.00 93.75 461 ILE A N 1
ATOM 3407 C CA . ILE A 1 461 ? -13.696 -7.217 11.737 1.00 93.75 461 ILE A CA 1
ATOM 3408 C C . ILE A 1 461 ? -14.505 -7.051 10.457 1.00 93.75 461 ILE A C 1
ATOM 3410 O O . ILE A 1 461 ? -13.939 -7.092 9.364 1.00 93.75 461 ILE A O 1
ATOM 3414 N N . SER A 1 462 ? -15.812 -6.825 10.587 1.00 94.88 462 SER A N 1
ATOM 3415 C CA . SER A 1 462 ? -16.724 -6.719 9.449 1.00 94.88 462 SER A CA 1
ATOM 3416 C C . SER A 1 462 ? -17.628 -5.484 9.525 1.00 94.88 462 SER A C 1
ATOM 3418 O O . SER A 1 462 ? -18.040 -5.031 10.595 1.00 94.88 462 SER A O 1
ATOM 3420 N N . GLY A 1 463 ? -17.953 -4.898 8.374 1.00 90.31 463 GLY A N 1
ATOM 3421 C CA . GLY A 1 463 ? -18.888 -3.776 8.304 1.00 90.31 463 GLY A CA 1
ATOM 3422 C C . GLY A 1 463 ? -19.219 -3.383 6.872 1.00 90.31 463 GLY A C 1
ATOM 3423 O O . GLY A 1 463 ? -18.347 -3.376 6.006 1.00 90.31 463 GLY A O 1
ATOM 3424 N N . SER A 1 464 ? -20.486 -3.053 6.608 1.00 91.62 464 SER A N 1
ATOM 3425 C CA . SER A 1 464 ? -20.923 -2.667 5.262 1.00 91.62 464 SER A CA 1
ATOM 3426 C C . SER A 1 464 ? -21.802 -1.430 5.233 1.00 91.62 464 SER A C 1
ATOM 3428 O O . SER A 1 464 ? -22.623 -1.214 6.123 1.00 91.62 464 SER A O 1
ATOM 3430 N N . GLY A 1 465 ? -21.623 -0.605 4.199 1.00 88.12 465 GLY A N 1
ATOM 3431 C CA . GLY A 1 465 ? -22.315 0.677 4.076 1.00 88.12 465 GLY A CA 1
ATOM 3432 C C . GLY A 1 465 ? -21.997 1.626 5.234 1.00 88.12 465 GLY A C 1
ATOM 3433 O O . GLY A 1 465 ? -22.907 2.268 5.758 1.00 88.12 465 GLY A O 1
ATOM 3434 N N . LEU A 1 466 ? -20.738 1.651 5.678 1.00 88.56 466 LEU A N 1
ATOM 3435 C CA . LEU A 1 466 ? -20.225 2.581 6.682 1.00 88.56 466 LEU A CA 1
ATOM 3436 C C . LEU A 1 466 ? -20.048 3.982 6.080 1.00 88.56 466 LEU A C 1
ATOM 3438 O O . LEU A 1 466 ? -19.989 4.157 4.868 1.00 88.56 466 LEU A O 1
ATOM 3442 N N . THR A 1 467 ? -19.957 5.004 6.921 1.00 86.25 467 THR A N 1
ATOM 3443 C CA . THR A 1 467 ? -19.747 6.388 6.461 1.00 86.25 467 THR A CA 1
ATOM 3444 C C . THR A 1 467 ? -18.260 6.724 6.433 1.00 86.25 467 THR A C 1
ATOM 3446 O O . THR A 1 467 ? -17.657 6.824 5.372 1.00 86.25 467 THR A O 1
ATOM 3449 N N . ILE A 1 468 ? -17.632 6.828 7.601 1.00 84.44 468 ILE A N 1
ATOM 3450 C CA . ILE A 1 468 ? -16.208 7.151 7.746 1.00 84.44 468 ILE A CA 1
ATOM 3451 C C . ILE A 1 468 ? -15.539 6.037 8.534 1.00 84.44 468 ILE A C 1
ATOM 3453 O O . ILE A 1 468 ? -16.094 5.598 9.539 1.00 84.44 468 ILE A O 1
ATOM 3457 N N . ILE A 1 469 ? -14.360 5.606 8.103 1.00 89.38 469 ILE A N 1
ATOM 3458 C CA . ILE A 1 469 ? -13.516 4.659 8.824 1.00 89.38 469 ILE A CA 1
ATOM 3459 C C . ILE A 1 469 ? -12.134 5.287 8.946 1.00 89.38 469 ILE A C 1
ATOM 3461 O O . ILE A 1 469 ? -11.464 5.477 7.939 1.00 89.38 469 ILE A O 1
ATOM 3465 N N . ASP A 1 470 ? -11.709 5.581 10.166 1.00 89.69 470 ASP A N 1
ATOM 3466 C CA . ASP A 1 470 ? -10.413 6.183 10.451 1.00 89.69 470 ASP A CA 1
ATOM 3467 C C . ASP A 1 470 ? -9.679 5.335 11.491 1.00 89.69 470 ASP A C 1
ATOM 3469 O O . ASP A 1 470 ? -10.163 5.179 12.613 1.00 89.69 470 ASP A O 1
ATOM 3473 N N . PHE A 1 471 ? -8.504 4.820 11.136 1.00 91.75 471 PHE A N 1
ATOM 3474 C CA . PHE A 1 471 ? -7.606 4.101 12.039 1.00 91.75 471 PHE A CA 1
ATOM 3475 C C . PHE A 1 471 ? -6.306 4.885 12.203 1.00 91.75 471 PHE A C 1
ATOM 3477 O O . PHE A 1 471 ? -5.565 5.092 11.245 1.00 91.75 471 PHE A O 1
ATOM 3484 N N . ILE A 1 472 ? -6.037 5.359 13.415 1.00 88.50 472 ILE A N 1
ATOM 3485 C CA . ILE A 1 472 ? -4.957 6.297 13.711 1.00 88.50 472 ILE A CA 1
ATOM 3486 C C . ILE A 1 472 ? -4.069 5.715 14.811 1.00 88.50 472 ILE A C 1
ATOM 3488 O O . ILE A 1 472 ? -4.527 5.487 15.924 1.00 88.50 472 ILE A O 1
ATOM 3492 N N . ALA A 1 473 ? -2.787 5.520 14.523 1.00 88.56 473 ALA A N 1
ATOM 3493 C CA . ALA A 1 473 ? -1.760 5.171 15.494 1.00 88.56 473 ALA A CA 1
ATOM 3494 C C . ALA A 1 473 ? -0.710 6.281 15.564 1.00 88.56 473 ALA A C 1
ATOM 3496 O O . ALA A 1 473 ? -0.146 6.686 14.543 1.00 88.56 473 ALA A O 1
ATOM 3497 N N . GLN A 1 474 ? -0.433 6.774 16.768 1.00 87.38 474 GLN A N 1
ATOM 3498 C CA . GLN A 1 474 ? 0.596 7.781 17.007 1.00 87.38 474 GLN A CA 1
ATOM 3499 C C . GLN A 1 474 ? 1.534 7.337 18.129 1.00 87.38 474 GLN A C 1
ATOM 3501 O O . GLN A 1 474 ? 1.105 7.037 19.241 1.00 87.38 474 GLN A O 1
ATOM 3506 N N . ASN A 1 475 ? 2.829 7.324 17.842 1.00 83.75 475 ASN A N 1
ATOM 3507 C CA . ASN A 1 475 ? 3.867 6.894 18.762 1.00 83.75 475 ASN A CA 1
ATOM 3508 C C . ASN A 1 475 ? 4.873 8.025 18.998 1.00 83.75 475 ASN A C 1
ATOM 3510 O O . ASN A 1 475 ? 5.697 8.332 18.143 1.00 83.75 475 ASN A O 1
ATOM 3514 N N . GLU A 1 476 ? 4.834 8.663 20.163 1.00 81.12 476 GLU A N 1
ATOM 3515 C CA . GLU A 1 476 ? 5.713 9.801 20.436 1.00 81.12 476 GLU A CA 1
ATOM 3516 C C . GLU A 1 476 ? 7.094 9.387 20.977 1.00 81.12 476 GLU A C 1
ATOM 3518 O O . GLU A 1 476 ? 8.074 10.090 20.740 1.00 81.12 476 GLU A O 1
ATOM 3523 N N . ASN A 1 477 ? 7.205 8.266 21.703 1.00 73.38 477 ASN A N 1
ATOM 3524 C CA . ASN A 1 477 ? 8.433 7.915 22.445 1.00 73.38 477 ASN A CA 1
ATOM 3525 C C . ASN A 1 477 ? 8.682 6.407 22.653 1.00 73.38 477 ASN A C 1
ATOM 3527 O O . ASN A 1 477 ? 9.608 6.057 23.391 1.00 73.38 477 ASN A O 1
ATOM 3531 N N . THR A 1 478 ? 7.880 5.495 22.097 1.00 68.06 478 THR A N 1
ATOM 3532 C CA . THR A 1 478 ? 8.107 4.051 22.297 1.00 68.06 478 THR A CA 1
ATOM 3533 C C . THR A 1 478 ? 9.097 3.500 21.278 1.00 68.06 478 THR A C 1
ATOM 3535 O O . THR A 1 478 ? 9.027 3.827 20.100 1.00 68.06 478 THR A O 1
ATOM 3538 N N . SER A 1 479 ? 10.011 2.624 21.694 1.00 77.25 479 SER A N 1
ATOM 3539 C CA . SER A 1 479 ? 10.933 1.964 20.754 1.00 77.25 479 SER A CA 1
ATOM 3540 C C . SER A 1 479 ? 10.272 0.885 19.883 1.00 77.25 479 SER A C 1
ATOM 3542 O O . SER A 1 479 ? 10.981 0.251 19.109 1.00 77.25 479 SER A O 1
ATOM 3544 N N . GLY A 1 480 ? 8.975 0.615 20.071 1.00 82.62 480 GLY A N 1
ATOM 3545 C CA . GLY A 1 480 ? 8.225 -0.389 19.318 1.00 82.62 480 GLY A CA 1
ATOM 3546 C C . GLY A 1 480 ? 7.718 0.134 17.977 1.00 82.62 480 GLY A C 1
ATOM 3547 O O . GLY A 1 480 ? 7.757 1.337 17.699 1.00 82.62 480 GLY A O 1
ATOM 3548 N N . ASN A 1 481 ? 7.226 -0.787 17.157 1.00 89.44 481 ASN A N 1
ATOM 3549 C CA . ASN A 1 481 ? 6.690 -0.485 15.839 1.00 89.44 481 ASN A CA 1
ATOM 3550 C C . ASN A 1 481 ? 5.291 0.133 15.953 1.00 89.44 481 ASN A C 1
ATOM 3552 O O . ASN A 1 481 ? 4.579 -0.050 16.939 1.00 89.44 481 ASN A O 1
ATOM 3556 N N . THR A 1 482 ? 4.896 0.905 14.948 1.00 91.75 482 THR A N 1
ATOM 3557 C CA . THR A 1 482 ? 3.615 1.623 14.930 1.00 91.75 482 THR A CA 1
ATOM 3558 C C . THR A 1 482 ? 2.792 1.172 13.739 1.00 91.75 482 THR A C 1
ATOM 3560 O O . THR A 1 482 ? 3.252 1.288 12.608 1.00 91.75 482 THR A O 1
ATOM 3563 N N . PHE A 1 483 ? 1.571 0.705 13.980 1.00 93.94 483 PHE A N 1
ATOM 3564 C CA . PHE A 1 483 ? 0.689 0.164 12.953 1.00 93.94 483 PHE A CA 1
ATOM 3565 C C . PHE A 1 483 ? -0.664 0.868 12.974 1.00 93.94 483 PHE A C 1
ATOM 3567 O O . PHE A 1 483 ? -1.336 0.919 14.004 1.00 93.94 483 PHE A O 1
ATOM 3574 N N . GLY A 1 484 ? -1.104 1.382 11.829 1.00 94.81 484 GLY A N 1
ATOM 3575 C CA . GLY A 1 484 ? -2.480 1.854 11.688 1.00 94.81 484 GLY A CA 1
ATOM 3576 C C . GLY A 1 484 ? -3.462 0.679 11.689 1.00 94.81 484 GLY A C 1
ATOM 3577 O O . GLY A 1 484 ? -4.418 0.663 12.460 1.00 94.81 484 GLY A O 1
ATOM 3578 N N . LEU A 1 485 ? -3.182 -0.337 10.875 1.00 97.00 485 LEU A N 1
ATOM 3579 C CA . LEU A 1 485 ? -3.918 -1.596 10.820 1.00 97.00 485 LEU A CA 1
ATOM 3580 C C . LEU A 1 485 ? -2.939 -2.763 10.675 1.00 97.00 485 LEU A C 1
ATOM 3582 O O . LEU A 1 485 ? -2.148 -2.781 9.734 1.00 97.00 485 LEU A O 1
ATOM 3586 N N . ASP A 1 486 ? -3.017 -3.738 11.574 1.00 96.50 486 ASP A N 1
ATOM 3587 C CA . ASP A 1 486 ? -2.173 -4.929 11.566 1.00 96.50 486 ASP A CA 1
ATOM 3588 C C . ASP A 1 486 ? -3.002 -6.220 11.632 1.00 96.50 486 ASP A C 1
ATOM 3590 O O . ASP A 1 486 ? -3.758 -6.452 12.578 1.00 96.50 486 ASP A O 1
ATOM 3594 N N . VAL A 1 487 ? -2.864 -7.068 10.612 1.00 96.62 487 VAL A N 1
ATOM 3595 C CA . VAL A 1 487 ? -3.638 -8.305 10.452 1.00 96.62 487 VAL A CA 1
ATOM 3596 C C . VAL A 1 487 ? -2.694 -9.488 10.268 1.00 96.62 487 VAL A C 1
ATOM 3598 O O . VAL A 1 487 ? -1.898 -9.525 9.329 1.00 96.62 487 VAL A O 1
ATOM 3601 N N . LYS A 1 488 ? -2.738 -10.474 11.171 1.00 93.12 488 LYS A N 1
ATOM 3602 C CA . LYS A 1 488 ? -1.753 -11.570 11.186 1.00 93.12 488 LYS A CA 1
ATOM 3603 C C . LYS A 1 488 ? -2.384 -12.951 11.366 1.00 93.12 488 LYS A C 1
ATOM 3605 O O . LYS A 1 488 ? -3.454 -13.097 11.947 1.00 93.12 488 LYS A O 1
ATOM 3610 N N . ASN A 1 489 ? -1.666 -13.991 10.943 1.00 91.69 489 ASN A N 1
ATOM 3611 C CA . ASN A 1 489 ? -1.961 -15.399 11.260 1.00 91.69 489 ASN A CA 1
ATOM 3612 C C . ASN A 1 489 ? -3.373 -15.876 10.857 1.00 91.69 489 ASN A C 1
ATOM 3614 O O . ASN A 1 489 ? -3.979 -16.661 11.584 1.00 91.69 489 ASN A O 1
ATOM 3618 N N . GLY A 1 490 ? -3.905 -15.419 9.722 1.00 89.69 490 GLY A N 1
ATOM 3619 C CA . GLY A 1 490 ? -5.255 -15.782 9.268 1.00 89.69 490 GLY A CA 1
ATOM 3620 C C . GLY A 1 490 ? -6.378 -14.849 9.731 1.00 89.69 490 GLY A C 1
ATOM 3621 O O . GLY A 1 490 ? -7.534 -15.143 9.444 1.00 89.69 490 GLY A O 1
ATOM 3622 N N . GLY A 1 491 ? -6.055 -13.745 10.418 1.00 94.75 491 GLY A N 1
ATOM 3623 C CA . GLY A 1 491 ? -7.030 -12.699 10.742 1.00 94.75 491 GLY A CA 1
ATOM 3624 C C . GLY A 1 491 ? -7.616 -12.053 9.489 1.00 94.75 491 GLY A C 1
ATOM 3625 O O . GLY A 1 491 ? -6.966 -12.027 8.441 1.00 94.75 491 GLY A O 1
ATOM 3626 N N . SER A 1 492 ? -8.830 -11.513 9.606 1.00 96.38 492 SER A N 1
ATOM 3627 C CA . SER A 1 492 ? -9.554 -10.921 8.483 1.00 96.38 492 SER A CA 1
ATOM 3628 C C . SER A 1 492 ? -10.187 -9.570 8.821 1.00 96.38 492 SER A C 1
ATOM 3630 O O . SER A 1 492 ? -10.751 -9.369 9.898 1.00 96.38 492 SER A O 1
ATOM 3632 N N . VAL A 1 493 ? -10.105 -8.628 7.882 1.00 97.69 493 VAL A N 1
ATOM 3633 C CA . VAL A 1 493 ? -10.785 -7.330 7.949 1.00 97.69 493 VAL A CA 1
ATOM 3634 C C . VAL A 1 493 ? -11.527 -7.094 6.644 1.00 97.69 493 VAL A C 1
ATOM 3636 O O . VAL A 1 493 ? -10.901 -7.009 5.593 1.00 97.69 493 VAL A O 1
ATOM 3639 N N . VAL A 1 494 ? -12.852 -6.957 6.720 1.00 97.44 494 VAL A N 1
ATOM 3640 C CA . VAL A 1 494 ? -13.735 -6.760 5.563 1.00 97.44 494 VAL A CA 1
ATOM 3641 C C . VAL A 1 494 ? -14.626 -5.545 5.801 1.00 97.44 494 VAL A C 1
ATOM 3643 O O . VAL A 1 494 ? -15.605 -5.607 6.548 1.00 97.44 494 VAL A O 1
ATOM 3646 N N . LEU A 1 495 ? -14.295 -4.419 5.174 1.00 95.44 495 LEU A N 1
ATOM 3647 C CA . LEU A 1 495 ? -14.956 -3.140 5.432 1.00 95.44 495 LEU A CA 1
ATOM 3648 C C . LEU A 1 495 ? -15.410 -2.474 4.137 1.00 95.44 495 LEU A C 1
ATOM 3650 O O . LEU A 1 495 ? -14.633 -2.337 3.198 1.00 95.44 495 LEU A O 1
ATOM 3654 N N . SER A 1 496 ? -16.649 -1.977 4.115 1.00 94.94 496 SER A N 1
ATOM 3655 C CA . SER A 1 496 ? -17.108 -1.081 3.052 1.00 94.94 496 SER A CA 1
ATOM 3656 C C . SER A 1 496 ? -17.782 0.183 3.568 1.00 94.94 496 SER A C 1
ATOM 3658 O O . SER A 1 496 ? -18.553 0.139 4.532 1.00 94.94 496 SER A O 1
ATOM 3660 N N . GLY A 1 497 ? -17.509 1.320 2.922 1.00 91.81 497 GLY A N 1
ATOM 3661 C CA . GLY A 1 497 ? -18.064 2.611 3.331 1.00 91.81 497 GLY A CA 1
ATOM 3662 C C . GLY A 1 497 ? -17.809 3.785 2.383 1.00 91.81 497 GLY A C 1
ATOM 3663 O O . GLY A 1 497 ? -17.402 3.592 1.244 1.00 91.81 497 GLY A O 1
ATOM 3664 N N . GLU A 1 498 ? -18.072 5.020 2.826 1.00 93.38 498 GLU A N 1
ATOM 3665 C CA . GLU A 1 498 ? -17.879 6.222 1.993 1.00 93.38 498 GLU A CA 1
ATOM 3666 C C . GLU A 1 498 ? -16.424 6.720 1.974 1.00 93.38 498 GLU A C 1
ATOM 3668 O O . GLU A 1 498 ? -15.981 7.281 0.973 1.00 93.38 498 GLU A O 1
ATOM 3673 N N . SER A 1 499 ? -15.671 6.547 3.063 1.00 92.44 499 SER A N 1
ATOM 3674 C CA . SER A 1 499 ? -14.248 6.906 3.130 1.00 92.44 499 SER A CA 1
ATOM 3675 C C . SER A 1 499 ? -13.478 6.026 4.107 1.00 92.44 499 SER A C 1
ATOM 3677 O O . SER A 1 499 ? -14.005 5.693 5.171 1.00 92.44 499 SER A O 1
ATOM 3679 N N . PHE A 1 500 ? -12.219 5.729 3.779 1.00 96.19 500 PHE A N 1
ATOM 3680 C CA . PHE A 1 500 ? -11.321 4.929 4.613 1.00 96.19 500 PHE A CA 1
ATOM 3681 C C . PHE A 1 500 ? -9.957 5.613 4.759 1.00 96.19 500 PHE A C 1
ATOM 3683 O O . PHE A 1 500 ? -9.279 5.888 3.766 1.00 96.19 500 PHE A O 1
ATOM 3690 N N . THR A 1 501 ? -9.548 5.876 5.996 1.00 95.69 501 THR A N 1
ATOM 3691 C CA . THR A 1 501 ? -8.286 6.524 6.349 1.00 95.69 501 THR A CA 1
ATOM 3692 C C . THR A 1 501 ? -7.506 5.646 7.313 1.00 95.69 501 THR A C 1
ATOM 3694 O O . THR A 1 501 ? -8.017 5.238 8.353 1.00 95.69 501 THR A O 1
ATOM 3697 N N . VAL A 1 502 ? -6.228 5.428 7.027 1.00 96.69 502 VAL A N 1
ATOM 3698 C CA . VAL A 1 502 ? -5.285 4.810 7.957 1.00 96.69 502 VAL A CA 1
ATOM 3699 C C . VAL A 1 502 ? -4.082 5.725 8.119 1.00 96.69 502 VAL A C 1
ATOM 3701 O O . VAL A 1 502 ? -3.451 6.122 7.141 1.00 96.69 502 VAL A O 1
ATOM 3704 N N . LYS A 1 503 ? -3.753 6.079 9.357 1.00 93.62 503 LYS A N 1
ATOM 3705 C CA . LYS A 1 503 ? -2.633 6.956 9.685 1.00 93.62 503 LYS A CA 1
ATOM 3706 C C . LYS A 1 503 ? -1.774 6.317 10.763 1.00 93.62 503 LYS A C 1
ATOM 3708 O O . LYS A 1 503 ? -2.233 6.141 11.880 1.00 93.62 503 LYS A O 1
ATOM 3713 N N . ALA A 1 504 ? -0.514 6.064 10.453 1.00 93.50 504 ALA A N 1
ATOM 3714 C CA . ALA A 1 504 ? 0.497 5.659 11.413 1.00 93.50 504 ALA A CA 1
ATOM 3715 C C . ALA A 1 504 ? 1.619 6.699 11.431 1.00 93.50 504 ALA A C 1
ATOM 3717 O O . ALA A 1 504 ? 2.195 7.034 10.391 1.00 93.50 504 ALA A O 1
ATOM 3718 N N . THR A 1 505 ? 1.918 7.242 12.608 1.00 91.44 505 THR A N 1
ATOM 3719 C CA . THR A 1 505 ? 2.995 8.223 12.783 1.00 91.44 505 THR A CA 1
ATOM 3720 C C . THR A 1 505 ? 3.825 7.918 14.014 1.00 91.44 505 THR A C 1
ATOM 3722 O O . THR A 1 505 ? 3.260 7.688 15.077 1.00 91.44 505 THR A O 1
ATOM 3725 N N . SER A 1 506 ? 5.147 7.987 13.902 1.00 88.31 506 SER A N 1
ATOM 3726 C CA . SER A 1 506 ? 6.063 7.805 15.030 1.00 88.31 506 SER A CA 1
ATOM 3727 C C . SER A 1 506 ? 7.103 8.917 15.073 1.00 88.31 506 SER A C 1
ATOM 3729 O O . SER A 1 506 ? 7.666 9.250 14.042 1.00 88.31 506 SER A O 1
ATOM 3731 N N . SER A 1 507 ? 7.402 9.493 16.237 1.00 82.94 507 SER A N 1
ATOM 3732 C CA . SER A 1 507 ? 8.640 10.266 16.454 1.00 82.94 507 SER A CA 1
ATOM 3733 C C . SER A 1 507 ? 9.740 9.447 17.134 1.00 82.94 507 SER A C 1
ATOM 3735 O O . SER A 1 507 ? 10.784 9.992 17.496 1.00 82.94 507 SER A O 1
ATOM 3737 N N . ALA A 1 508 ? 9.505 8.150 17.326 1.00 75.62 508 ALA A N 1
ATOM 3738 C CA . ALA A 1 508 ? 10.437 7.221 17.937 1.00 75.62 508 ALA A CA 1
ATOM 3739 C C . ALA A 1 508 ? 11.202 6.389 16.888 1.00 75.62 508 ALA A C 1
ATOM 3741 O O . ALA A 1 508 ? 11.054 6.596 15.688 1.00 75.62 508 ALA A O 1
ATOM 3742 N N . SER A 1 509 ? 12.066 5.474 17.342 1.00 76.94 509 SER A N 1
ATOM 3743 C CA . SER A 1 509 ? 12.982 4.720 16.470 1.00 76.94 509 SER A CA 1
ATOM 3744 C C . SER A 1 509 ? 12.387 3.474 15.808 1.00 76.94 509 SER A C 1
ATOM 3746 O O . SER A 1 509 ? 13.095 2.851 15.028 1.00 76.94 509 SER A O 1
ATOM 3748 N N . GLY A 1 510 ? 11.177 3.052 16.187 1.00 83.00 510 GLY A N 1
ATOM 3749 C CA . GLY A 1 510 ? 10.534 1.866 15.612 1.00 83.00 510 GLY A CA 1
ATOM 3750 C C . GLY A 1 510 ? 9.941 2.128 14.230 1.00 83.00 510 GLY A C 1
ATOM 3751 O O . GLY A 1 510 ? 9.679 3.279 13.868 1.00 83.00 510 GLY A O 1
ATOM 3752 N N . ASP A 1 511 ? 9.700 1.053 13.485 1.00 89.50 511 ASP A N 1
ATOM 3753 C CA . ASP A 1 511 ? 9.173 1.127 12.126 1.00 89.50 511 ASP A CA 1
ATOM 3754 C C . ASP A 1 511 ? 7.706 1.548 12.120 1.00 89.50 511 ASP A C 1
ATOM 3756 O O . ASP A 1 511 ? 6.946 1.288 13.061 1.00 89.50 511 ASP A O 1
ATOM 3760 N N . VAL A 1 512 ? 7.290 2.196 11.035 1.00 93.75 512 VAL A N 1
ATOM 3761 C CA . VAL A 1 512 ? 5.930 2.710 10.882 1.00 93.75 512 VAL A CA 1
ATOM 3762 C C . VAL A 1 512 ? 5.261 2.071 9.681 1.00 93.75 512 VAL A C 1
ATOM 3764 O O . VAL A 1 512 ? 5.728 2.207 8.547 1.00 93.75 512 VAL A O 1
ATOM 3767 N N . PHE A 1 513 ? 4.125 1.434 9.952 1.00 95.94 513 PHE A N 1
ATOM 3768 C CA . PHE A 1 513 ? 3.299 0.736 8.985 1.00 95.94 513 PHE A CA 1
ATOM 3769 C C . PHE A 1 513 ? 1.900 1.343 8.936 1.00 95.94 513 PHE A C 1
ATOM 3771 O O . PHE A 1 513 ? 1.220 1.440 9.956 1.00 95.94 513 PHE A O 1
ATOM 3778 N N . GLY A 1 514 ? 1.438 1.738 7.750 1.00 96.94 514 GLY A N 1
ATOM 3779 C CA . GLY A 1 514 ? 0.042 2.143 7.573 1.00 96.94 514 GLY A CA 1
ATOM 3780 C C . GLY A 1 514 ? -0.865 0.926 7.747 1.00 96.94 514 GLY A C 1
ATOM 3781 O O . GLY A 1 514 ? -1.539 0.783 8.764 1.00 96.94 514 GLY A O 1
ATOM 3782 N N . ILE A 1 515 ? -0.814 0.028 6.766 1.00 98.19 515 ILE A N 1
ATOM 3783 C CA . ILE A 1 515 ? -1.489 -1.269 6.748 1.00 98.19 515 ILE A CA 1
ATOM 3784 C C . ILE A 1 515 ? -0.434 -2.374 6.662 1.00 98.19 515 ILE A C 1
ATOM 3786 O O . ILE A 1 515 ? 0.466 -2.310 5.827 1.00 98.19 515 ILE A O 1
ATOM 3790 N N . SER A 1 516 ? -0.561 -3.396 7.501 1.00 97.19 516 SER A N 1
ATOM 3791 C CA . SER A 1 516 ? 0.311 -4.568 7.554 1.00 97.19 516 SER A CA 1
ATOM 3792 C C . SER A 1 516 ? -0.538 -5.836 7.556 1.00 97.19 516 SER A C 1
ATOM 3794 O O . SER A 1 516 ? -1.423 -5.987 8.397 1.00 97.19 516 SER A O 1
ATOM 3796 N N . ALA A 1 517 ? -0.263 -6.752 6.628 1.00 95.81 517 ALA A N 1
ATOM 3797 C CA . ALA A 1 517 ? -0.818 -8.100 6.628 1.00 95.81 517 ALA A CA 1
ATOM 3798 C C . ALA A 1 517 ? 0.316 -9.132 6.596 1.00 95.81 517 ALA A C 1
ATOM 3800 O O . ALA A 1 517 ? 1.221 -9.029 5.766 1.00 95.81 517 ALA A O 1
ATOM 3801 N N . SER A 1 518 ? 0.286 -10.134 7.480 1.00 93.31 518 SER A N 1
ATOM 3802 C CA . SER A 1 518 ? 1.311 -11.190 7.504 1.00 93.31 518 SER A CA 1
ATOM 3803 C C . SER A 1 518 ? 0.764 -12.581 7.830 1.00 93.31 518 SER A C 1
ATOM 3805 O O . SER A 1 518 ? -0.244 -12.738 8.520 1.00 93.31 518 SER A O 1
ATOM 3807 N N . SER A 1 519 ? 1.465 -13.624 7.374 1.00 89.81 519 SER A N 1
ATOM 3808 C CA . SER A 1 519 ? 1.153 -15.029 7.692 1.00 89.81 519 SER A CA 1
ATOM 3809 C C . SER A 1 519 ? -0.300 -15.427 7.373 1.00 89.81 519 SER A C 1
ATOM 3811 O O . SER A 1 519 ? -0.976 -16.048 8.195 1.00 89.81 519 SER A O 1
ATOM 3813 N N . GLY A 1 520 ? -0.784 -15.060 6.183 1.00 88.25 520 GLY A N 1
ATOM 3814 C CA . GLY A 1 520 ? -2.134 -15.377 5.713 1.00 88.25 520 GLY A CA 1
ATOM 3815 C C . GLY A 1 520 ? -3.229 -14.422 6.194 1.00 88.25 520 GLY A C 1
ATOM 3816 O O . GLY A 1 520 ? -4.391 -14.807 6.162 1.00 88.25 520 GLY A O 1
ATOM 3817 N N . GLY A 1 521 ? -2.881 -13.217 6.658 1.00 93.19 521 GLY A N 1
ATOM 3818 C CA . GLY A 1 521 ? -3.873 -12.168 6.916 1.00 93.19 521 GLY A CA 1
ATOM 3819 C C . GLY A 1 521 ? -4.605 -11.748 5.634 1.00 93.19 521 GLY A C 1
ATOM 3820 O O . GLY A 1 521 ? -4.006 -11.744 4.554 1.00 93.19 521 GLY A O 1
ATOM 3821 N N . ASP A 1 522 ? -5.884 -11.396 5.755 1.00 94.19 522 ASP A N 1
ATOM 3822 C CA . ASP A 1 522 ? -6.721 -10.948 4.635 1.00 94.19 522 ASP A CA 1
ATOM 3823 C C . ASP A 1 522 ? -7.371 -9.599 4.952 1.00 94.19 522 ASP A C 1
ATOM 3825 O O . ASP A 1 522 ? -8.038 -9.434 5.975 1.00 94.19 522 ASP A O 1
ATOM 3829 N N . ILE A 1 523 ? -7.156 -8.619 4.082 1.00 97.50 523 ILE A N 1
ATOM 3830 C CA . ILE A 1 523 ? -7.717 -7.276 4.207 1.00 97.50 523 ILE A CA 1
ATOM 3831 C C . ILE A 1 523 ? -8.467 -6.970 2.919 1.00 97.50 523 ILE A C 1
ATOM 3833 O O . ILE A 1 523 ? -7.858 -6.936 1.854 1.00 97.50 523 ILE A O 1
ATOM 3837 N N . ASP A 1 524 ? -9.763 -6.702 3.021 1.00 97.44 524 ASP A N 1
ATOM 3838 C CA . ASP A 1 524 ? -10.616 -6.299 1.907 1.00 97.44 524 ASP A CA 1
ATOM 3839 C C . ASP A 1 524 ? -11.367 -5.012 2.268 1.00 97.44 524 ASP A C 1
ATOM 3841 O O . ASP A 1 524 ? -12.194 -4.978 3.184 1.00 97.44 524 ASP A O 1
ATOM 3845 N N . VAL A 1 525 ? -11.030 -3.923 1.577 1.00 97.88 525 VAL A N 1
ATOM 3846 C CA . VAL A 1 525 ? -11.614 -2.597 1.796 1.00 97.88 525 VAL A CA 1
ATOM 3847 C C . VAL A 1 525 ? -12.228 -2.082 0.502 1.00 97.88 525 VAL A C 1
ATOM 3849 O O . VAL A 1 525 ? -11.521 -1.855 -0.481 1.00 97.88 525 VAL A O 1
ATOM 3852 N N . ASP A 1 526 ? -13.530 -1.810 0.541 1.00 96.69 526 ASP A N 1
ATOM 3853 C CA . ASP A 1 526 ? -14.298 -1.241 -0.568 1.00 96.69 526 ASP A CA 1
ATOM 3854 C C . ASP A 1 526 ? -14.903 0.120 -0.180 1.00 96.69 526 ASP A C 1
ATOM 3856 O O . ASP A 1 526 ? -15.845 0.224 0.606 1.00 96.69 526 ASP A O 1
ATOM 3860 N N . SER A 1 527 ? -14.326 1.197 -0.701 1.00 95.94 527 SER A N 1
ATOM 3861 C CA . SER A 1 527 ? -14.716 2.574 -0.409 1.00 95.94 527 SER A CA 1
ATOM 3862 C C . SER A 1 527 ? -15.368 3.224 -1.627 1.00 95.94 527 SER A C 1
ATOM 3864 O O . SER A 1 527 ? -14.775 3.299 -2.703 1.00 95.94 527 SER A O 1
ATOM 3866 N N . GLU A 1 528 ? -16.563 3.791 -1.459 1.00 94.62 528 GLU A N 1
ATOM 3867 C CA . GLU A 1 528 ? -17.210 4.593 -2.503 1.00 94.62 528 GLU A CA 1
ATOM 3868 C C . GLU A 1 528 ? -16.400 5.855 -2.825 1.00 94.62 528 GLU A C 1
ATOM 3870 O O . GLU A 1 528 ? -16.293 6.256 -3.987 1.00 94.62 528 GLU A O 1
ATOM 3875 N N . GLY A 1 529 ? -15.816 6.485 -1.804 1.00 94.12 529 GLY A N 1
ATOM 3876 C CA . GLY A 1 529 ? -15.005 7.693 -1.901 1.00 94.12 529 GLY A CA 1
ATOM 3877 C C . GLY A 1 529 ? -13.511 7.408 -1.791 1.00 94.12 529 GLY A C 1
ATOM 3878 O O . GLY A 1 529 ? -13.001 6.432 -2.333 1.00 94.12 529 GLY A O 1
ATOM 3879 N N . ALA A 1 530 ? -12.769 8.325 -1.166 1.00 94.44 530 ALA A N 1
ATOM 3880 C CA . ALA A 1 530 ? -11.311 8.252 -1.114 1.00 94.44 530 ALA A CA 1
ATOM 3881 C C . ALA A 1 530 ? -10.816 7.204 -0.107 1.00 94.44 530 ALA A C 1
ATOM 3883 O O . ALA A 1 530 ? -11.420 7.003 0.950 1.00 94.44 530 ALA A O 1
ATOM 3884 N N . ILE A 1 531 ? -9.670 6.606 -0.429 1.00 97.81 531 ILE A N 1
ATOM 3885 C CA . ILE A 1 531 ? -8.843 5.853 0.511 1.00 97.81 531 ILE A CA 1
ATOM 3886 C C . ILE A 1 531 ? -7.560 6.651 0.758 1.00 97.81 531 ILE A C 1
ATOM 3888 O O . ILE A 1 531 ? -6.917 7.118 -0.187 1.00 97.81 531 ILE A O 1
ATOM 3892 N N . GLN A 1 532 ? -7.189 6.835 2.023 1.00 96.56 532 GLN A N 1
ATOM 3893 C CA . GLN A 1 532 ? -5.969 7.536 2.418 1.00 96.56 532 GLN A CA 1
ATOM 3894 C C . GLN A 1 532 ? -5.152 6.679 3.377 1.00 96.56 532 GLN A C 1
ATOM 3896 O O . GLN A 1 532 ? -5.664 6.239 4.400 1.00 96.56 532 GLN A O 1
ATOM 3901 N N . ILE A 1 533 ? -3.878 6.460 3.066 1.00 97.50 533 ILE A N 1
ATOM 3902 C CA . ILE A 1 533 ? -2.963 5.688 3.907 1.00 97.50 533 ILE A CA 1
ATOM 3903 C C . ILE A 1 533 ? -1.694 6.505 4.104 1.00 97.50 533 ILE A C 1
ATOM 3905 O O . ILE A 1 533 ? -1.068 6.930 3.134 1.00 97.50 533 ILE A O 1
ATOM 3909 N N . LEU A 1 534 ? -1.313 6.741 5.356 1.00 94.75 534 LEU A N 1
ATOM 3910 C CA . LEU A 1 534 ? -0.136 7.525 5.710 1.00 94.75 534 LEU A CA 1
ATOM 3911 C C . LEU A 1 534 ? 0.734 6.767 6.709 1.00 94.75 534 LEU A C 1
ATOM 3913 O O . LEU A 1 534 ? 0.254 6.401 7.778 1.00 94.75 534 LEU A O 1
ATOM 3917 N N . ALA A 1 535 ? 2.013 6.595 6.377 1.00 94.44 535 ALA A N 1
ATOM 3918 C CA . ALA A 1 535 ? 3.038 6.040 7.255 1.00 94.44 535 ALA A CA 1
ATOM 3919 C C . ALA A 1 535 ? 4.234 6.999 7.343 1.00 94.44 535 ALA A C 1
ATOM 3921 O O . ALA A 1 535 ? 4.873 7.315 6.332 1.00 94.44 535 ALA A O 1
ATOM 3922 N N . HIS A 1 536 ? 4.533 7.501 8.546 1.00 90.38 536 HIS A N 1
ATOM 3923 C CA . HIS A 1 536 ? 5.601 8.486 8.719 1.00 90.38 536 HIS A CA 1
ATOM 3924 C C . HIS A 1 536 ? 6.352 8.425 10.055 1.00 90.38 536 HIS A C 1
ATOM 3926 O O . HIS A 1 536 ? 5.751 8.409 11.123 1.00 90.38 536 HIS A O 1
ATOM 3932 N N . ASN A 1 537 ? 7.675 8.559 9.993 1.00 79.81 537 ASN A N 1
ATOM 3933 C CA . ASN A 1 537 ? 8.596 8.691 11.129 1.00 79.81 537 ASN A CA 1
ATOM 3934 C C . ASN A 1 537 ? 8.732 10.156 11.621 1.00 79.81 537 ASN A C 1
ATOM 3936 O O . ASN A 1 537 ? 9.827 10.672 11.834 1.00 79.81 537 ASN A O 1
ATOM 3940 N N . SER A 1 538 ? 7.609 10.873 11.707 1.00 74.50 538 SER A N 1
ATOM 3941 C CA . SER A 1 538 ? 7.480 12.276 12.116 1.00 74.50 538 SER A CA 1
ATOM 3942 C C . SER A 1 538 ? 6.000 12.605 12.278 1.00 74.50 538 SER A C 1
ATOM 3944 O O . SER A 1 538 ? 5.149 12.111 11.537 1.00 74.50 538 SER A O 1
ATOM 3946 N N . ILE A 1 539 ? 5.702 13.476 13.238 1.00 59.38 539 ILE A N 1
ATOM 3947 C CA . ILE A 1 539 ? 4.345 13.919 13.587 1.00 59.38 539 ILE A CA 1
ATOM 3948 C C . ILE A 1 539 ? 4.016 15.268 12.893 1.00 59.38 539 ILE A C 1
ATOM 3950 O O . ILE A 1 539 ? 2.949 15.846 13.091 1.00 59.38 539 ILE A O 1
ATOM 3954 N N . GLU A 1 540 ? 4.917 15.807 12.060 1.00 55.66 540 GLU A N 1
ATOM 3955 C CA . GLU A 1 540 ? 4.715 17.107 11.400 1.00 55.66 540 GLU A CA 1
ATOM 3956 C C . GLU A 1 540 ? 3.630 17.093 10.297 1.00 55.66 540 GLU A C 1
ATOM 3958 O O . GLU A 1 540 ? 3.322 16.073 9.695 1.00 55.66 540 GLU A O 1
ATOM 3963 N N . ASN A 1 541 ? 3.014 18.254 10.038 1.00 45.00 541 ASN A N 1
ATOM 3964 C CA . ASN A 1 541 ? 1.722 18.368 9.338 1.00 45.00 541 ASN A CA 1
ATOM 3965 C C . ASN A 1 541 ? 1.777 18.485 7.799 1.00 45.00 541 ASN A C 1
ATOM 3967 O O . ASN A 1 541 ? 0.722 18.516 7.169 1.00 45.00 541 ASN A O 1
ATOM 3971 N N . GLU A 1 542 ? 2.953 18.581 7.173 1.00 49.81 542 GLU A N 1
ATOM 3972 C CA . GLU A 1 542 ? 3.062 18.756 5.714 1.00 49.81 542 GLU A CA 1
ATOM 3973 C C . GLU A 1 542 ? 4.009 17.736 5.102 1.00 49.81 542 GLU A C 1
ATOM 3975 O O . GLU A 1 542 ? 5.160 18.019 4.770 1.00 49.81 542 GLU A O 1
ATOM 3980 N N . ILE A 1 543 ? 3.501 16.526 4.931 1.00 61.62 543 ILE A N 1
ATOM 3981 C CA . ILE A 1 543 ? 4.270 15.456 4.330 1.00 61.62 543 ILE A CA 1
ATOM 3982 C C . ILE A 1 543 ? 3.645 15.109 2.990 1.00 61.62 543 ILE A C 1
ATOM 3984 O O . ILE A 1 543 ? 2.549 14.565 2.917 1.00 61.62 543 ILE A O 1
ATOM 3988 N N . LYS A 1 544 ? 4.396 15.390 1.926 1.00 78.50 544 LYS A N 1
ATOM 3989 C CA . LYS A 1 544 ? 4.108 14.865 0.590 1.00 78.50 544 LYS A CA 1
ATOM 3990 C C . LYS A 1 544 ? 4.669 13.458 0.382 1.00 78.50 544 LYS A C 1
ATOM 3992 O O . LYS A 1 544 ? 4.108 12.735 -0.409 1.00 78.50 544 LYS A O 1
ATOM 3997 N N . TYR A 1 545 ? 5.736 13.058 1.076 1.00 89.25 545 TYR A N 1
ATOM 3998 C CA . TYR A 1 545 ? 6.394 11.757 0.889 1.00 89.25 545 TYR A CA 1
ATOM 3999 C C . TYR A 1 545 ? 6.479 11.012 2.226 1.00 89.25 545 TYR A C 1
ATOM 4001 O O . TYR A 1 545 ? 7.130 11.501 3.149 1.00 89.25 545 TYR A O 1
ATOM 4009 N N . GLY A 1 546 ? 5.805 9.866 2.358 1.00 91.88 546 GLY A N 1
ATOM 4010 C CA . GLY A 1 546 ? 5.831 9.074 3.595 1.00 91.88 546 GLY A CA 1
ATOM 4011 C C . GLY A 1 546 ? 7.180 8.396 3.814 1.00 91.88 546 GLY A C 1
ATOM 4012 O O . GLY A 1 546 ? 7.776 7.910 2.860 1.00 91.88 546 GLY A O 1
ATOM 4013 N N . THR A 1 547 ? 7.671 8.380 5.050 1.00 92.00 547 THR A N 1
ATOM 4014 C CA . THR A 1 547 ? 8.972 7.784 5.415 1.00 92.00 547 THR A CA 1
ATOM 4015 C C . THR A 1 547 ? 8.865 6.355 5.942 1.00 92.00 547 THR A C 1
ATOM 4017 O O . THR A 1 547 ? 9.888 5.694 6.086 1.00 92.00 547 THR A O 1
ATOM 4020 N N . GLY A 1 548 ? 7.648 5.880 6.224 1.00 93.25 548 GLY A N 1
ATOM 4021 C CA . GLY A 1 548 ? 7.370 4.493 6.597 1.00 93.25 548 GLY A CA 1
ATOM 4022 C C . GLY A 1 548 ? 6.797 3.671 5.441 1.00 93.25 548 GLY A C 1
ATOM 4023 O O . GLY A 1 548 ? 6.543 4.179 4.344 1.00 93.25 548 GLY A O 1
ATOM 4024 N N . ILE A 1 549 ? 6.539 2.392 5.699 1.00 95.88 549 ILE A N 1
ATOM 4025 C CA . ILE A 1 549 ? 5.893 1.492 4.739 1.00 95.88 549 ILE A CA 1
ATOM 4026 C C . ILE A 1 549 ? 4.378 1.673 4.877 1.00 95.88 549 ILE A C 1
ATOM 4028 O O . ILE A 1 549 ? 3.766 1.288 5.866 1.00 95.88 549 ILE A O 1
ATOM 4032 N N . ALA A 1 550 ? 3.737 2.295 3.894 1.00 97.19 550 ALA A N 1
ATOM 4033 C CA . ALA A 1 550 ? 2.303 2.549 3.947 1.00 97.19 550 ALA A CA 1
ATOM 4034 C C . ALA A 1 550 ? 1.481 1.262 3.832 1.00 97.19 550 ALA A C 1
ATOM 4036 O O . ALA A 1 550 ? 0.473 1.132 4.521 1.00 97.19 550 ALA A O 1
ATOM 4037 N N . ILE A 1 551 ? 1.909 0.315 2.994 1.00 98.06 551 ILE A N 1
ATOM 4038 C CA . ILE A 1 551 ? 1.252 -0.987 2.837 1.00 98.06 551 ILE A CA 1
ATOM 4039 C C . ILE A 1 551 ? 2.324 -2.071 2.830 1.00 98.06 551 ILE A C 1
ATOM 4041 O O . ILE A 1 551 ? 3.218 -2.032 1.987 1.00 98.06 551 ILE A O 1
ATOM 4045 N N . LYS A 1 552 ? 2.216 -3.043 3.737 1.00 96.06 552 LYS A N 1
ATOM 4046 C CA . LYS A 1 552 ? 3.083 -4.221 3.802 1.00 96.06 552 LYS A CA 1
ATOM 4047 C C . LYS A 1 552 ? 2.259 -5.502 3.696 1.00 96.06 552 LYS A C 1
ATOM 4049 O O . LYS A 1 552 ? 1.330 -5.684 4.479 1.00 96.06 552 LYS A O 1
ATOM 4054 N N . SER A 1 553 ? 2.617 -6.394 2.777 1.00 94.56 553 SER A N 1
ATOM 4055 C CA . SER A 1 553 ? 2.007 -7.722 2.652 1.00 94.56 553 SER A CA 1
ATOM 4056 C C . SER A 1 553 ? 3.068 -8.820 2.658 1.00 94.56 553 SER A C 1
ATOM 4058 O O . SER A 1 553 ? 3.786 -8.989 1.677 1.00 94.56 553 SER A O 1
ATOM 4060 N N . ASP A 1 554 ? 3.134 -9.600 3.736 1.00 91.12 554 ASP A N 1
ATOM 4061 C CA . ASP A 1 554 ? 4.048 -10.738 3.872 1.00 91.12 554 ASP A CA 1
ATOM 4062 C C . ASP A 1 554 ? 3.257 -12.048 3.739 1.00 91.12 554 ASP A C 1
ATOM 4064 O O . ASP A 1 554 ? 2.602 -12.501 4.688 1.00 91.12 554 ASP A O 1
ATOM 4068 N N . SER A 1 555 ? 3.286 -12.676 2.557 1.00 85.44 555 SER A N 1
ATOM 4069 C CA . SER A 1 555 ? 2.529 -13.910 2.276 1.00 85.44 555 SER A CA 1
ATOM 4070 C C . SER A 1 555 ? 1.032 -13.791 2.618 1.00 85.44 555 SER A C 1
ATOM 4072 O O . SER A 1 555 ? 0.443 -14.688 3.223 1.00 85.44 555 SER A O 1
ATOM 4074 N N . SER A 1 556 ? 0.443 -12.633 2.318 1.00 91.56 556 SER A N 1
ATOM 4075 C CA . SER A 1 556 ? -0.914 -12.243 2.727 1.00 91.56 556 SER A CA 1
ATOM 4076 C C . SER A 1 556 ? -1.638 -11.518 1.592 1.00 91.56 556 SER A C 1
ATOM 4078 O O . SER A 1 556 ? -1.031 -11.263 0.548 1.00 91.56 556 SER A O 1
ATOM 4080 N N . LYS A 1 557 ? -2.929 -11.220 1.767 1.00 92.62 557 LYS A N 1
ATOM 4081 C CA . LYS A 1 557 ? -3.758 -10.566 0.747 1.00 92.62 557 LYS A CA 1
ATOM 4082 C C . LYS A 1 557 ? -4.279 -9.222 1.252 1.00 92.62 557 LYS A C 1
ATOM 4084 O O . LYS A 1 557 ? -4.800 -9.129 2.360 1.00 92.62 557 LYS A O 1
ATOM 4089 N N . ILE A 1 558 ? -4.119 -8.184 0.435 1.00 97.06 558 ILE A N 1
ATOM 4090 C CA . ILE A 1 558 ? -4.627 -6.836 0.694 1.00 97.06 558 ILE A CA 1
ATOM 4091 C C . ILE A 1 558 ? -5.321 -6.323 -0.567 1.00 97.06 558 ILE A C 1
ATOM 4093 O O . ILE A 1 558 ? -4.671 -6.061 -1.577 1.00 97.06 558 ILE A O 1
ATOM 4097 N N . ASN A 1 559 ? -6.630 -6.132 -0.485 1.00 97.44 559 ASN A N 1
ATOM 4098 C CA . ASN A 1 559 ? -7.471 -5.582 -1.533 1.00 97.44 559 ASN A CA 1
ATOM 4099 C C . ASN A 1 559 ? -7.992 -4.207 -1.104 1.00 97.44 559 ASN A C 1
ATOM 4101 O O . ASN A 1 559 ? -8.654 -4.078 -0.077 1.00 97.44 559 ASN A O 1
ATOM 4105 N N . LEU A 1 560 ? -7.695 -3.177 -1.896 1.00 98.00 560 LEU A N 1
ATOM 4106 C CA . LEU A 1 560 ? -8.140 -1.803 -1.672 1.00 98.00 560 LEU A CA 1
ATOM 4107 C C . LEU A 1 560 ? -8.859 -1.289 -2.919 1.00 98.00 560 LEU A C 1
ATOM 4109 O O . LEU A 1 560 ? -8.238 -1.104 -3.967 1.00 98.00 560 LEU A O 1
ATOM 4113 N N . THR A 1 561 ? -10.150 -1.005 -2.802 1.00 97.31 561 THR A N 1
ATOM 4114 C CA . THR A 1 561 ? -10.981 -0.514 -3.907 1.00 97.31 561 THR A CA 1
ATOM 4115 C C . THR A 1 561 ? -11.570 0.848 -3.560 1.00 97.31 561 THR A C 1
ATOM 4117 O O . THR A 1 561 ? -12.251 1.002 -2.555 1.00 97.31 561 THR A O 1
ATOM 4120 N N . SER A 1 562 ? -11.296 1.859 -4.386 1.00 96.31 562 SER A N 1
ATOM 4121 C CA . SER A 1 562 ? -11.859 3.210 -4.281 1.00 96.31 562 SER A CA 1
ATOM 4122 C C . SER A 1 562 ? -12.740 3.500 -5.505 1.00 96.31 562 SER A C 1
ATOM 4124 O O . SER A 1 562 ? -12.260 4.000 -6.522 1.00 96.31 562 SER A O 1
ATOM 4126 N N . ASN A 1 563 ? -14.036 3.178 -5.433 1.00 91.25 563 ASN A N 1
ATOM 4127 C CA . ASN A 1 563 ? -14.937 3.121 -6.597 1.00 91.25 563 ASN A CA 1
ATOM 4128 C C . ASN A 1 563 ? -15.022 4.443 -7.373 1.00 91.25 563 ASN A C 1
ATOM 4130 O O . ASN A 1 563 ? -14.922 4.461 -8.602 1.00 91.25 563 ASN A O 1
ATOM 4134 N N . SER A 1 564 ? -15.203 5.567 -6.670 1.00 89.75 564 SER A N 1
ATOM 4135 C CA . SER A 1 564 ? -15.294 6.899 -7.291 1.00 89.75 564 SER A CA 1
ATOM 4136 C C . SER A 1 564 ? -14.215 7.884 -6.827 1.00 89.75 564 SER A C 1
ATOM 4138 O O . SER A 1 564 ? -14.080 8.973 -7.402 1.00 89.75 564 SER A O 1
ATOM 4140 N N . GLY A 1 565 ? -13.441 7.511 -5.805 1.00 91.31 565 GLY A N 1
ATOM 4141 C CA . GLY A 1 565 ? -12.431 8.351 -5.172 1.00 91.31 565 GLY A CA 1
ATOM 4142 C C . GLY A 1 565 ? -10.999 8.095 -5.636 1.00 91.31 565 GLY A C 1
ATOM 4143 O O . GLY A 1 565 ? -10.722 7.341 -6.570 1.00 91.31 565 GLY A O 1
ATOM 4144 N N . SER A 1 566 ? -10.076 8.786 -4.970 1.00 94.44 566 SER A N 1
ATOM 4145 C CA . SER A 1 566 ? -8.638 8.578 -5.134 1.00 94.44 566 SER A CA 1
ATOM 4146 C C . SER A 1 566 ? -8.096 7.676 -4.029 1.00 94.44 566 SER A C 1
ATOM 4148 O O . SER A 1 566 ? -8.514 7.791 -2.876 1.00 94.44 566 SER A O 1
ATOM 4150 N N . LEU A 1 567 ? -7.099 6.868 -4.374 1.00 96.94 567 LEU A N 1
ATOM 4151 C CA . LEU A 1 567 ? -6.251 6.121 -3.458 1.00 96.94 567 LEU A CA 1
ATOM 4152 C C . LEU A 1 567 ? -4.951 6.912 -3.245 1.00 96.94 567 LEU A C 1
ATOM 4154 O O . LEU A 1 567 ? -4.117 6.998 -4.146 1.00 96.94 567 LEU A O 1
ATOM 4158 N N . ASN A 1 568 ? -4.796 7.533 -2.075 1.00 96.50 568 ASN A N 1
ATOM 4159 C CA . ASN A 1 568 ? -3.616 8.332 -1.731 1.00 96.50 568 ASN A CA 1
ATOM 4160 C C . ASN A 1 568 ? -2.779 7.591 -0.688 1.00 96.50 568 ASN A C 1
ATOM 4162 O O . ASN A 1 568 ? -3.234 7.382 0.435 1.00 96.50 568 ASN A O 1
ATOM 4166 N N . ILE A 1 569 ? -1.563 7.212 -1.061 1.00 97.00 569 ILE A N 1
ATOM 4167 C CA . ILE A 1 569 ? -0.648 6.406 -0.259 1.00 97.00 569 ILE A CA 1
ATOM 4168 C C . ILE A 1 569 ? 0.630 7.218 -0.039 1.00 97.00 569 ILE A C 1
ATOM 4170 O O . ILE A 1 569 ? 1.351 7.559 -0.978 1.00 97.00 569 ILE A O 1
ATOM 4174 N N . TYR A 1 570 ? 0.913 7.536 1.218 1.00 95.56 570 TYR A N 1
ATOM 4175 C CA . TYR A 1 570 ? 2.109 8.258 1.632 1.00 95.56 570 TYR A CA 1
ATOM 4176 C C . TYR A 1 570 ? 3.027 7.300 2.388 1.00 95.56 570 TYR A C 1
ATOM 4178 O O . TYR A 1 570 ? 2.822 7.044 3.575 1.00 95.56 570 TYR A O 1
ATOM 4186 N N . GLY A 1 571 ? 4.032 6.787 1.682 1.00 95.25 571 GLY A N 1
ATOM 4187 C CA . GLY A 1 571 ? 4.950 5.732 2.118 1.00 95.25 571 GLY A CA 1
ATOM 4188 C C . GLY A 1 571 ? 5.103 4.654 1.044 1.00 95.25 571 GLY A C 1
ATOM 4189 O O . GLY A 1 571 ? 4.454 4.724 -0.002 1.00 95.25 571 GLY A O 1
ATOM 4190 N N . ALA A 1 572 ? 5.962 3.667 1.291 1.00 96.88 572 ALA A N 1
ATOM 4191 C CA . ALA A 1 572 ? 6.189 2.570 0.347 1.00 96.88 572 ALA A CA 1
ATOM 4192 C C . ALA A 1 572 ? 5.057 1.531 0.362 1.00 96.88 572 ALA A C 1
ATOM 4194 O O . ALA A 1 572 ? 4.449 1.270 1.402 1.00 96.88 572 ALA A O 1
ATOM 4195 N N . VAL A 1 573 ? 4.822 0.895 -0.784 1.00 98.06 573 VAL A N 1
ATOM 4196 C CA . VAL A 1 573 ? 4.050 -0.344 -0.917 1.00 98.06 573 VAL A CA 1
ATOM 4197 C C . VAL A 1 573 ? 5.034 -1.498 -1.078 1.00 98.06 573 VAL A C 1
ATOM 4199 O O . VAL A 1 573 ? 5.812 -1.509 -2.027 1.00 98.06 573 VAL A O 1
ATOM 4202 N N . HIS A 1 574 ? 5.009 -2.449 -0.150 1.00 95.81 574 HIS A N 1
ATOM 4203 C CA . HIS A 1 574 ? 5.960 -3.553 -0.057 1.00 95.81 574 HIS A CA 1
ATOM 4204 C C . HIS A 1 574 ? 5.212 -4.890 0.023 1.00 95.81 574 HIS A C 1
ATOM 4206 O O . HIS A 1 574 ? 4.372 -5.078 0.904 1.00 95.81 574 HIS A O 1
ATOM 4212 N N . ALA A 1 575 ? 5.517 -5.828 -0.876 1.00 93.69 575 ALA A N 1
ATOM 4213 C CA . ALA A 1 575 ? 4.993 -7.190 -0.816 1.00 93.69 575 ALA A CA 1
ATOM 4214 C C . ALA A 1 575 ? 6.090 -8.260 -0.906 1.00 93.69 575 ALA A C 1
ATOM 4216 O O . ALA A 1 575 ? 6.980 -8.171 -1.749 1.00 93.69 575 ALA A O 1
ATOM 4217 N N . VAL A 1 576 ? 5.951 -9.313 -0.101 1.00 89.69 576 VAL A N 1
ATOM 4218 C CA . VAL A 1 576 ? 6.806 -10.507 -0.082 1.00 89.69 576 VAL A CA 1
ATOM 4219 C C . VAL A 1 576 ? 5.940 -11.748 -0.319 1.00 89.69 576 VAL A C 1
ATOM 4221 O O . VAL A 1 576 ? 4.946 -11.972 0.380 1.00 89.69 576 VAL A O 1
ATOM 4224 N N . GLY A 1 577 ? 6.292 -12.556 -1.319 1.00 83.75 577 GLY A N 1
ATOM 4225 C CA . GLY A 1 577 ? 5.557 -13.767 -1.689 1.00 83.75 577 GLY A CA 1
ATOM 4226 C C . GLY A 1 577 ? 5.812 -14.955 -0.753 1.00 83.75 577 GLY A C 1
ATOM 4227 O O . GLY A 1 577 ? 6.501 -14.850 0.262 1.00 83.75 577 GLY A O 1
ATOM 4228 N N . THR A 1 578 ? 5.240 -16.118 -1.086 1.00 71.31 578 THR A N 1
ATOM 4229 C CA . THR A 1 578 ? 5.540 -17.394 -0.412 1.00 71.31 578 THR A CA 1
ATOM 4230 C C . THR A 1 578 ? 6.234 -18.342 -1.381 1.00 71.31 578 THR A C 1
ATOM 4232 O O . THR A 1 578 ? 5.698 -18.661 -2.437 1.00 71.31 578 THR A O 1
ATOM 4235 N N . ILE A 1 579 ? 7.374 -18.897 -0.971 1.00 56.50 579 ILE A N 1
ATOM 4236 C CA . ILE A 1 579 ? 8.269 -19.695 -1.826 1.00 56.50 579 ILE A CA 1
ATOM 4237 C C . ILE A 1 579 ? 7.683 -21.071 -2.253 1.00 56.50 579 ILE A C 1
ATOM 4239 O O . ILE A 1 579 ? 8.307 -21.774 -3.034 1.00 56.50 579 ILE A O 1
ATOM 4243 N N . ASN A 1 580 ? 6.490 -21.504 -1.800 1.00 50.47 580 ASN A N 1
ATOM 4244 C CA . ASN A 1 580 ? 6.065 -22.914 -1.957 1.00 50.47 580 ASN A CA 1
ATOM 4245 C C . ASN A 1 580 ? 4.565 -23.210 -2.196 1.00 50.47 580 ASN A C 1
ATOM 4247 O O . ASN A 1 580 ? 4.164 -24.357 -2.001 1.00 50.47 580 ASN A O 1
ATOM 4251 N N . ASN A 1 581 ? 3.715 -22.258 -2.601 1.00 46.41 581 ASN A N 1
ATOM 4252 C CA . ASN A 1 581 ? 2.288 -22.555 -2.830 1.00 46.41 581 ASN A CA 1
ATOM 4253 C C . ASN A 1 581 ? 1.785 -22.075 -4.196 1.00 46.41 581 ASN A C 1
ATOM 4255 O O . ASN A 1 581 ? 1.871 -20.897 -4.517 1.00 46.41 581 ASN A O 1
ATOM 4259 N N . GLU A 1 582 ? 1.158 -22.986 -4.948 1.00 42.56 582 GLU A N 1
ATOM 4260 C CA . GLU A 1 582 ? 0.473 -22.734 -6.228 1.00 42.56 582 GLU A CA 1
ATOM 4261 C C . GLU A 1 582 ? -0.834 -21.920 -6.108 1.00 42.56 582 GLU A C 1
ATOM 4263 O O . GLU A 1 582 ? -1.742 -22.049 -6.928 1.00 42.56 582 GLU A O 1
ATOM 4268 N N . SER A 1 583 ? -0.962 -21.059 -5.100 1.00 44.38 583 SER A N 1
ATOM 4269 C CA . SER A 1 583 ? -2.106 -20.153 -5.017 1.00 44.38 583 SER A CA 1
ATOM 4270 C C . SER A 1 583 ? -1.751 -18.833 -5.679 1.00 44.38 583 SER A C 1
ATOM 4272 O O . SER A 1 583 ? -1.099 -17.966 -5.108 1.00 44.38 583 SER A O 1
ATOM 4274 N N . SER A 1 584 ? -2.220 -18.707 -6.913 1.00 47.62 584 SER A N 1
ATOM 4275 C CA . SER A 1 584 ? -2.286 -17.503 -7.732 1.00 47.62 584 SER A CA 1
ATOM 4276 C C . SER A 1 584 ? -3.186 -16.417 -7.115 1.00 47.62 584 SER A C 1
ATOM 4278 O O . SER A 1 584 ? -4.205 -16.057 -7.704 1.00 47.62 584 SER A O 1
ATOM 4280 N N . SER A 1 585 ? -2.864 -15.913 -5.926 1.00 59.44 585 SER A N 1
ATOM 4281 C CA . SER A 1 585 ? -3.504 -14.719 -5.364 1.00 59.44 585 SER A CA 1
ATOM 4282 C C . SER A 1 585 ? -2.513 -13.568 -5.371 1.00 59.44 585 SER A C 1
ATOM 4284 O O . SER A 1 585 ? -1.397 -13.720 -4.876 1.00 59.44 585 SER A O 1
ATOM 4286 N N . ASN A 1 586 ? -2.918 -12.427 -5.927 1.00 59.56 586 ASN A N 1
ATOM 4287 C CA . ASN A 1 586 ? -2.149 -11.201 -5.782 1.00 59.56 586 ASN A CA 1
ATOM 4288 C C . ASN A 1 586 ? -2.038 -10.838 -4.298 1.00 59.56 586 ASN A C 1
ATOM 4290 O O . ASN A 1 586 ? -3.021 -10.920 -3.562 1.00 59.56 586 ASN A O 1
ATOM 4294 N N . ASN A 1 587 ? -0.838 -10.459 -3.859 1.00 86.19 587 ASN A N 1
ATOM 4295 C CA . ASN A 1 587 ? -0.596 -10.049 -2.478 1.00 86.19 587 ASN A CA 1
ATOM 4296 C C . ASN A 1 587 ? -1.235 -8.695 -2.187 1.00 86.19 587 ASN A C 1
ATOM 4298 O O . ASN A 1 587 ? -1.690 -8.458 -1.068 1.00 86.19 587 ASN A O 1
ATOM 4302 N N . ILE A 1 588 ? -1.220 -7.809 -3.187 1.00 96.19 588 ILE A N 1
ATOM 4303 C CA . ILE A 1 588 ? -1.783 -6.465 -3.109 1.00 96.19 588 ILE A CA 1
ATOM 4304 C C . ILE A 1 588 ? -2.524 -6.154 -4.412 1.00 96.19 588 ILE A C 1
ATOM 4306 O O . ILE A 1 588 ? -1.919 -6.115 -5.485 1.00 96.19 588 ILE A O 1
ATOM 4310 N N . GLU A 1 589 ? -3.821 -5.882 -4.313 1.00 96.50 589 GLU A N 1
ATOM 4311 C CA . GLU A 1 589 ? -4.643 -5.338 -5.394 1.00 96.50 589 GLU A CA 1
ATOM 4312 C C . GLU A 1 589 ? -5.185 -3.978 -4.964 1.00 96.50 589 GLU A C 1
ATOM 4314 O O . GLU A 1 589 ? -5.925 -3.865 -3.990 1.00 96.50 589 GLU A O 1
ATOM 4319 N N . ALA A 1 590 ? -4.813 -2.929 -5.689 1.00 96.94 590 ALA A N 1
ATOM 4320 C CA . ALA A 1 590 ? -5.229 -1.567 -5.399 1.00 96.94 590 ALA A CA 1
ATOM 4321 C C . ALA A 1 590 ? -5.873 -0.940 -6.636 1.00 96.94 590 ALA A C 1
ATOM 4323 O O . ALA A 1 590 ? -5.251 -0.823 -7.695 1.00 96.94 590 ALA A O 1
ATOM 4324 N N . SER A 1 591 ? -7.126 -0.511 -6.497 1.00 96.62 591 SER A N 1
ATOM 4325 C CA . SER A 1 591 ? -7.876 0.128 -7.569 1.00 96.62 591 SER A CA 1
ATOM 4326 C C . SER A 1 591 ? -8.533 1.431 -7.127 1.00 96.62 591 SER A C 1
ATOM 4328 O O . SER A 1 591 ? -8.974 1.583 -5.988 1.00 96.62 591 SER A O 1
ATOM 4330 N N . GLY A 1 592 ? -8.586 2.404 -8.031 1.00 94.25 592 GLY A N 1
ATOM 4331 C CA . GLY A 1 592 ? -9.296 3.654 -7.787 1.00 94.25 592 GLY A CA 1
ATOM 4332 C C . GLY A 1 592 ? -9.275 4.601 -8.974 1.00 94.25 592 GLY A C 1
ATOM 4333 O O . GLY A 1 592 ? -8.588 4.359 -9.964 1.00 94.25 592 GLY A O 1
ATOM 4334 N N . LYS A 1 593 ? -9.999 5.723 -8.901 1.00 92.44 593 LYS A N 1
ATOM 4335 C CA . LYS A 1 593 ? -9.997 6.708 -9.997 1.00 92.44 593 LYS A CA 1
ATOM 4336 C C . LYS A 1 593 ? -8.597 7.270 -10.240 1.00 92.44 593 LYS A C 1
ATOM 4338 O O . LYS A 1 593 ? -8.143 7.334 -11.380 1.00 92.44 593 LYS A O 1
ATOM 4343 N N . ALA A 1 594 ? -7.920 7.674 -9.171 1.00 93.38 594 ALA A N 1
ATOM 4344 C CA . ALA A 1 594 ? -6.531 8.107 -9.210 1.00 93.38 594 ALA A CA 1
ATOM 4345 C C . ALA A 1 594 ? -5.755 7.438 -8.079 1.00 93.38 594 ALA A C 1
ATOM 4347 O O . ALA A 1 594 ? -6.176 7.518 -6.928 1.00 93.38 594 ALA A O 1
ATOM 4348 N N . ILE A 1 595 ? -4.624 6.819 -8.401 1.00 97.38 595 ILE A N 1
ATOM 4349 C CA . ILE A 1 595 ? -3.693 6.232 -7.440 1.00 97.38 595 ILE A CA 1
ATOM 4350 C C . ILE A 1 595 ? -2.484 7.159 -7.348 1.00 97.38 595 ILE A C 1
ATOM 4352 O O . ILE A 1 595 ? -1.871 7.489 -8.361 1.00 97.38 595 ILE A O 1
ATOM 4356 N N . THR A 1 596 ? -2.154 7.615 -6.145 1.00 96.94 596 THR A N 1
ATOM 4357 C CA . THR A 1 596 ? -0.958 8.420 -5.874 1.00 96.94 596 THR A CA 1
ATOM 4358 C C . THR A 1 596 ? -0.148 7.744 -4.783 1.00 96.94 596 THR A C 1
ATOM 4360 O O . THR A 1 596 ? -0.662 7.564 -3.683 1.00 96.94 596 THR A O 1
ATOM 4363 N N . ILE A 1 597 ? 1.104 7.398 -5.080 1.00 97.75 597 ILE A N 1
ATOM 4364 C CA . ILE A 1 597 ? 2.052 6.818 -4.126 1.00 97.75 597 ILE A CA 1
ATOM 4365 C C . ILE A 1 597 ? 3.271 7.729 -4.051 1.00 97.75 597 ILE A C 1
ATOM 4367 O O . ILE A 1 597 ? 3.935 7.973 -5.059 1.00 97.75 597 ILE A O 1
ATOM 4371 N N . GLN A 1 598 ? 3.546 8.264 -2.864 1.00 95.81 598 GLN A N 1
ATOM 4372 C CA . GLN A 1 598 ? 4.659 9.182 -2.632 1.00 95.81 598 GLN A CA 1
ATOM 4373 C C . GLN A 1 598 ? 5.488 8.709 -1.440 1.00 95.81 598 GLN A C 1
ATOM 4375 O O . GLN A 1 598 ? 5.031 8.756 -0.294 1.00 95.81 598 GLN A O 1
ATOM 4380 N N . SER A 1 599 ? 6.713 8.266 -1.715 1.00 95.12 599 SER A N 1
ATOM 4381 C CA . SER A 1 599 ? 7.567 7.576 -0.748 1.00 95.12 599 SER A CA 1
ATOM 4382 C C . SER A 1 599 ? 8.942 8.230 -0.584 1.00 95.12 599 SER A C 1
ATOM 4384 O O . SER A 1 599 ? 9.597 8.611 -1.546 1.00 95.12 599 SER A O 1
ATOM 4386 N N . HIS A 1 600 ? 9.381 8.342 0.661 1.00 92.94 600 HIS A N 1
ATOM 4387 C CA . HIS A 1 600 ? 10.767 8.534 1.093 1.00 92.94 600 HIS A CA 1
ATOM 4388 C C . HIS A 1 600 ? 11.120 7.423 2.101 1.00 92.94 600 HIS A C 1
ATOM 4390 O O . HIS A 1 600 ? 11.862 7.633 3.057 1.00 92.94 600 HIS A O 1
ATOM 4396 N N . ALA A 1 601 ? 10.505 6.249 1.943 1.00 92.12 601 ALA A N 1
ATOM 4397 C CA . ALA A 1 601 ? 10.744 5.101 2.798 1.00 92.12 601 ALA A CA 1
ATOM 4398 C C . ALA A 1 601 ? 11.893 4.264 2.239 1.00 92.12 601 ALA A C 1
ATOM 4400 O O . ALA A 1 601 ? 11.936 3.976 1.039 1.00 92.12 601 ALA A O 1
ATOM 4401 N N . VAL A 1 602 ? 12.809 3.884 3.125 1.00 91.50 602 VAL A N 1
ATOM 4402 C CA . VAL A 1 602 ? 13.865 2.921 2.816 1.00 91.50 602 VAL A CA 1
ATOM 4403 C C . VAL A 1 602 ? 13.240 1.530 2.821 1.00 91.50 602 VAL A C 1
ATOM 4405 O O . VAL A 1 602 ? 12.520 1.174 3.753 1.00 91.50 602 VAL A O 1
ATOM 4408 N N . ILE A 1 603 ? 13.486 0.766 1.764 1.00 90.62 603 ILE A N 1
ATOM 4409 C CA . ILE A 1 603 ? 13.043 -0.622 1.668 1.00 90.62 603 ILE A CA 1
ATOM 4410 C C . ILE A 1 603 ? 14.032 -1.504 2.413 1.00 90.62 603 ILE A C 1
ATOM 4412 O O . ILE A 1 603 ? 15.212 -1.507 2.078 1.00 90.62 603 ILE A O 1
ATOM 4416 N N . GLU A 1 604 ? 13.533 -2.254 3.393 1.00 80.25 604 GLU A N 1
ATOM 4417 C CA . GLU A 1 604 ? 14.279 -3.350 4.006 1.00 80.25 604 GLU A CA 1
ATOM 4418 C C . GLU A 1 604 ? 14.389 -4.525 3.033 1.00 80.25 604 GLU A C 1
ATOM 4420 O O . GLU A 1 604 ? 13.439 -4.812 2.304 1.00 80.25 604 GLU A O 1
ATOM 4425 N N . ARG A 1 605 ? 15.510 -5.252 3.078 1.00 75.00 605 ARG A N 1
ATOM 4426 C CA . ARG A 1 605 ? 15.810 -6.373 2.175 1.00 75.00 605 ARG A CA 1
ATOM 4427 C C . ARG A 1 605 ? 15.811 -5.939 0.715 1.00 75.00 605 ARG A C 1
ATOM 4429 O O . ARG A 1 605 ? 15.408 -6.706 -0.150 1.00 75.00 605 ARG A O 1
ATOM 4436 N N . ALA A 1 606 ? 16.296 -4.730 0.434 1.00 81.81 606 ALA A N 1
ATOM 4437 C CA . ALA A 1 606 ? 16.423 -4.185 -0.911 1.00 81.81 606 ALA A CA 1
ATOM 4438 C C . ALA A 1 606 ? 17.381 -5.017 -1.791 1.00 81.81 606 ALA A C 1
ATOM 4440 O O . ALA A 1 606 ? 18.480 -4.566 -2.104 1.00 81.81 606 ALA A O 1
ATOM 4441 N N . GLY A 1 607 ? 16.983 -6.217 -2.224 1.00 75.06 607 GLY A N 1
ATOM 4442 C CA . GLY A 1 607 ? 17.719 -7.091 -3.142 1.00 75.06 607 GLY A CA 1
ATOM 4443 C C . GLY A 1 607 ? 19.200 -7.272 -2.808 1.00 75.06 607 GLY A C 1
ATOM 4444 O O . GLY A 1 607 ? 20.029 -7.258 -3.718 1.00 75.06 607 GLY A O 1
ATOM 4445 N N . ASP A 1 608 ? 19.519 -7.360 -1.511 1.00 79.00 608 ASP A N 1
ATOM 4446 C CA . ASP A 1 608 ? 20.876 -7.441 -0.950 1.00 79.00 608 ASP A CA 1
ATOM 4447 C C . ASP A 1 608 ? 21.799 -6.241 -1.269 1.00 79.00 608 ASP A C 1
ATOM 4449 O O . ASP A 1 608 ? 23.021 -6.329 -1.147 1.00 79.00 608 ASP A O 1
ATOM 4453 N N . LEU A 1 609 ? 21.236 -5.085 -1.638 1.00 82.31 609 LEU A N 1
ATOM 4454 C CA . LEU A 1 609 ? 21.975 -3.841 -1.911 1.00 82.31 609 LEU A CA 1
ATOM 4455 C C . LEU A 1 609 ? 22.286 -2.996 -0.674 1.00 82.31 609 LEU A C 1
ATOM 4457 O O . LEU A 1 609 ? 22.875 -1.925 -0.801 1.00 82.31 609 LEU A O 1
ATOM 4461 N N . GLU A 1 610 ? 21.918 -3.461 0.516 1.00 75.00 610 GLU A N 1
ATOM 4462 C CA . GLU A 1 610 ? 21.983 -2.692 1.766 1.00 75.00 610 GLU A CA 1
ATOM 4463 C C . GLU A 1 610 ? 23.397 -2.552 2.365 1.00 75.00 610 GLU A C 1
ATOM 4465 O O . GLU A 1 610 ? 23.551 -2.086 3.495 1.00 75.00 610 GLU A O 1
ATOM 4470 N N . ASP A 1 611 ? 24.458 -2.911 1.632 1.00 78.56 611 ASP A N 1
ATOM 4471 C CA . ASP A 1 611 ? 25.850 -2.743 2.080 1.00 78.56 611 ASP A CA 1
ATOM 4472 C C . ASP A 1 611 ? 26.273 -1.261 2.051 1.00 78.56 611 ASP A C 1
ATOM 4474 O O . ASP A 1 611 ? 26.934 -0.774 1.132 1.00 78.56 611 ASP A O 1
ATOM 4478 N N . GLY A 1 612 ? 25.815 -0.506 3.054 1.00 79.56 612 GLY A N 1
ATOM 4479 C CA . GLY A 1 612 ? 26.088 0.924 3.217 1.00 79.56 612 GLY A CA 1
ATOM 4480 C C . GLY A 1 612 ? 25.225 1.854 2.357 1.00 79.56 612 GLY A C 1
ATOM 4481 O O . GLY A 1 612 ? 25.455 3.066 2.388 1.00 79.56 612 GLY A O 1
ATOM 4482 N N . LYS A 1 613 ? 24.238 1.313 1.628 1.00 86.19 613 LYS A N 1
ATOM 4483 C CA . LYS A 1 613 ? 23.296 2.065 0.783 1.00 86.19 613 LYS A CA 1
ATOM 4484 C C . LYS A 1 613 ? 21.869 2.010 1.326 1.00 86.19 613 LYS A C 1
ATOM 4486 O O . LYS A 1 613 ? 21.480 1.054 1.988 1.00 86.19 613 LYS A O 1
ATOM 4491 N N . SER A 1 614 ? 21.086 3.040 1.028 1.00 90.38 614 SER A N 1
ATOM 4492 C CA . SER A 1 614 ? 19.657 3.130 1.332 1.00 90.38 614 SER A CA 1
ATOM 4493 C C . SER A 1 614 ? 18.881 3.210 0.027 1.00 90.38 614 SER A C 1
ATOM 4495 O O . SER A 1 614 ? 19.117 4.119 -0.764 1.00 90.38 614 SER A O 1
ATOM 4497 N N . VAL A 1 615 ? 17.975 2.260 -0.207 1.00 91.69 615 VAL A N 1
ATOM 4498 C CA . VAL A 1 615 ? 17.175 2.203 -1.436 1.00 91.69 615 VAL A CA 1
ATOM 4499 C C . VAL A 1 615 ? 15.760 2.682 -1.143 1.00 91.69 615 VAL A C 1
ATOM 4501 O O . VAL A 1 615 ? 15.050 2.089 -0.330 1.00 91.69 615 VAL A O 1
ATOM 4504 N N . PHE A 1 616 ? 15.348 3.751 -1.815 1.00 93.38 616 PHE A N 1
ATOM 4505 C CA . PHE A 1 616 ? 14.015 4.328 -1.707 1.00 93.38 616 PHE A CA 1
ATOM 4506 C C . PHE A 1 616 ? 13.118 3.797 -2.817 1.00 93.38 616 PHE A C 1
ATOM 4508 O O . PHE A 1 616 ? 13.479 3.853 -3.993 1.00 93.38 616 PHE A O 1
ATOM 4515 N N . SER A 1 617 ? 11.926 3.322 -2.457 1.00 95.81 617 SER A N 1
ATOM 4516 C CA . SER A 1 617 ? 10.948 2.826 -3.427 1.00 95.81 617 SER A CA 1
ATOM 4517 C C . SER A 1 617 ? 9.532 3.269 -3.091 1.00 95.81 617 SER A C 1
ATOM 4519 O O . SER A 1 617 ? 9.174 3.436 -1.922 1.00 95.81 617 SER A O 1
ATOM 4521 N N . ALA A 1 618 ? 8.716 3.466 -4.125 1.00 97.25 618 ALA A N 1
ATOM 4522 C CA . ALA A 1 618 ? 7.279 3.642 -3.976 1.00 97.25 618 ALA A CA 1
ATOM 4523 C C . ALA A 1 618 ? 6.565 2.285 -4.001 1.00 97.25 618 ALA A C 1
ATOM 4525 O O . ALA A 1 618 ? 5.622 2.090 -3.236 1.00 97.25 618 ALA A O 1
ATOM 4526 N N . VAL A 1 619 ? 7.020 1.354 -4.847 1.00 98.19 619 VAL A N 1
ATOM 4527 C CA . VAL A 1 619 ? 6.436 0.017 -5.001 1.00 98.19 619 VAL A CA 1
ATOM 4528 C C . VAL A 1 619 ? 7.546 -1.023 -5.140 1.00 98.19 619 VAL A C 1
ATOM 4530 O O . VAL A 1 619 ? 8.267 -1.031 -6.136 1.00 98.19 619 VAL A O 1
ATOM 4533 N N . TYR A 1 620 ? 7.629 -1.933 -4.172 1.00 96.50 620 TYR A N 1
ATOM 4534 C CA . TYR A 1 620 ? 8.597 -3.024 -4.138 1.00 96.50 620 TYR A CA 1
ATOM 4535 C C . TYR A 1 620 ? 7.902 -4.376 -3.943 1.00 96.50 620 TYR A C 1
ATOM 4537 O O . TYR A 1 620 ? 7.041 -4.529 -3.073 1.00 96.50 620 TYR A O 1
ATOM 4545 N N . ALA A 1 621 ? 8.283 -5.359 -4.755 1.00 93.94 621 ALA A N 1
ATOM 4546 C CA . ALA A 1 621 ? 7.797 -6.731 -4.671 1.00 93.94 621 ALA A CA 1
ATOM 4547 C C . ALA A 1 621 ? 8.977 -7.710 -4.675 1.00 93.94 621 ALA A C 1
ATOM 4549 O O . ALA A 1 621 ? 9.890 -7.553 -5.490 1.00 93.94 621 ALA A O 1
ATOM 4550 N N . GLU A 1 622 ? 8.933 -8.739 -3.823 1.00 89.69 622 GLU A N 1
ATOM 4551 C CA . GLU A 1 622 ? 9.956 -9.789 -3.768 1.00 89.69 622 GLU A CA 1
ATOM 4552 C C . GLU A 1 622 ? 9.421 -11.222 -3.600 1.00 89.69 622 GLU A C 1
ATOM 4554 O O . GLU A 1 622 ? 8.275 -11.443 -3.204 1.00 89.69 622 GLU A O 1
ATOM 4559 N N . ASP A 1 623 ? 10.271 -12.209 -3.906 1.00 86.94 623 ASP A N 1
ATOM 4560 C CA . ASP A 1 623 ? 10.059 -13.641 -3.630 1.00 86.94 623 ASP A CA 1
ATOM 4561 C C . ASP A 1 623 ? 8.712 -14.215 -4.135 1.00 86.94 623 ASP A C 1
ATOM 4563 O O . ASP A 1 623 ? 8.047 -15.005 -3.460 1.00 86.94 623 ASP A O 1
ATOM 4567 N N . GLY A 1 624 ? 8.303 -13.844 -5.353 1.00 87.88 624 GLY A N 1
ATOM 4568 C CA . GLY A 1 624 ? 7.060 -14.301 -5.990 1.00 87.88 624 GLY A CA 1
ATOM 4569 C C . GLY A 1 624 ? 5.834 -13.452 -5.654 1.00 87.88 624 GLY A C 1
ATOM 4570 O O . GLY A 1 624 ? 4.712 -13.830 -5.999 1.00 87.88 624 GLY A O 1
ATOM 4571 N N . ALA A 1 625 ? 6.023 -12.313 -4.982 1.00 90.56 625 ALA A N 1
ATOM 4572 C CA . ALA A 1 625 ? 4.942 -11.381 -4.700 1.00 90.56 625 ALA A CA 1
ATOM 4573 C C . ALA A 1 625 ? 4.317 -10.818 -5.979 1.00 90.56 625 ALA A C 1
ATOM 4575 O O . ALA A 1 625 ? 5.005 -10.544 -6.969 1.00 90.56 625 ALA A O 1
ATOM 4576 N N . LYS A 1 626 ? 3.006 -10.569 -5.928 1.00 93.06 626 LYS A N 1
ATOM 4577 C CA . LYS A 1 626 ? 2.281 -9.908 -7.018 1.00 93.06 626 LYS A CA 1
ATOM 4578 C C . LYS A 1 626 ? 1.535 -8.671 -6.535 1.00 93.06 626 LYS A C 1
ATOM 4580 O O . LYS A 1 626 ? 0.728 -8.759 -5.607 1.00 93.06 626 LYS A O 1
ATOM 4585 N N . ILE A 1 627 ? 1.798 -7.538 -7.184 1.00 97.00 627 ILE A N 1
ATOM 4586 C CA . ILE A 1 627 ? 1.152 -6.244 -6.926 1.00 97.00 627 ILE A CA 1
ATOM 4587 C C . ILE A 1 627 ? 0.444 -5.779 -8.202 1.00 97.00 627 ILE A C 1
ATOM 4589 O O . ILE A 1 627 ? 1.057 -5.737 -9.269 1.00 97.00 627 ILE A O 1
ATOM 4593 N N . SER A 1 628 ? -0.827 -5.394 -8.091 1.00 97.31 628 SER A N 1
ATOM 4594 C CA . SER A 1 628 ? -1.616 -4.851 -9.201 1.00 97.31 628 SER A CA 1
ATOM 4595 C C . SER A 1 628 ? -2.199 -3.486 -8.844 1.00 97.31 628 SER A C 1
ATOM 4597 O O . SER A 1 628 ? -2.907 -3.357 -7.844 1.00 97.31 628 SER A O 1
ATOM 4599 N N . LEU A 1 629 ? -1.927 -2.479 -9.677 1.00 98.06 629 LEU A N 1
ATOM 4600 C CA . LEU A 1 629 ? -2.433 -1.112 -9.545 1.00 98.06 629 LEU A CA 1
ATOM 4601 C C . LEU A 1 629 ? -3.290 -0.760 -10.768 1.00 98.06 629 LEU A C 1
ATOM 4603 O O . LEU A 1 629 ? -2.786 -0.758 -11.888 1.00 98.06 629 LEU A O 1
ATOM 4607 N N . SER A 1 630 ? -4.566 -0.425 -10.570 1.00 95.62 630 SER A N 1
ATOM 4608 C CA . SER A 1 630 ? -5.481 -0.100 -11.676 1.00 95.62 630 SER A CA 1
ATOM 4609 C C . SER A 1 630 ? -6.263 1.185 -11.419 1.00 95.62 630 SER A C 1
ATOM 4611 O O . SER A 1 630 ? -6.991 1.299 -10.432 1.00 95.62 630 SER A O 1
ATOM 4613 N N . GLY A 1 631 ? -6.181 2.147 -12.335 1.00 92.94 631 GLY A N 1
ATOM 4614 C CA . GLY A 1 631 ? -6.937 3.391 -12.217 1.00 92.94 631 GLY A CA 1
ATOM 4615 C C . GLY A 1 631 ? -6.931 4.257 -13.467 1.00 92.94 631 GLY A C 1
ATOM 4616 O O . GLY A 1 631 ? -6.230 3.986 -14.433 1.00 92.94 631 GLY A O 1
ATOM 4617 N N . SER A 1 632 ? -7.703 5.348 -13.467 1.00 91.62 632 SER A N 1
ATOM 4618 C CA . SER A 1 632 ? -7.653 6.306 -14.586 1.00 91.62 632 SER A CA 1
ATOM 4619 C C . SER A 1 632 ? -6.305 7.027 -14.654 1.00 91.62 632 SER A C 1
ATOM 4621 O O . SER A 1 632 ? -5.863 7.383 -15.742 1.00 91.62 632 SER A O 1
ATOM 4623 N N . SER A 1 633 ? -5.641 7.220 -13.509 1.00 92.94 633 SER A N 1
ATOM 4624 C CA . SER A 1 633 ? -4.275 7.746 -13.415 1.00 92.94 633 SER A CA 1
ATOM 4625 C C . SER A 1 633 ? -3.509 7.131 -12.246 1.00 92.94 633 SER A C 1
ATOM 4627 O O . SER A 1 633 ? -4.053 7.040 -11.148 1.00 92.94 633 SER A O 1
ATOM 4629 N N . ILE A 1 634 ? -2.242 6.800 -12.460 1.00 96.81 634 ILE A N 1
ATOM 4630 C CA . ILE A 1 634 ? -1.305 6.231 -11.494 1.00 96.81 634 ILE A CA 1
ATOM 4631 C C . ILE A 1 634 ? -0.079 7.149 -11.447 1.00 96.81 634 ILE A C 1
ATOM 4633 O O . ILE A 1 634 ? 0.605 7.337 -12.452 1.00 96.81 634 ILE A O 1
ATOM 4637 N N . SER A 1 635 ? 0.185 7.741 -10.281 1.00 96.62 635 SER A N 1
ATOM 4638 C CA . SER A 1 635 ? 1.341 8.606 -10.040 1.00 96.62 635 SER A CA 1
ATOM 4639 C C . SER A 1 635 ? 2.210 8.034 -8.927 1.00 96.62 635 SER A C 1
ATOM 4641 O O . SER A 1 635 ? 1.773 7.975 -7.779 1.00 96.62 635 SER A O 1
ATOM 4643 N N . LEU A 1 636 ? 3.431 7.622 -9.265 1.00 98.00 636 LEU A N 1
ATOM 4644 C CA . LEU A 1 636 ? 4.392 7.002 -8.354 1.00 98.00 636 LEU A CA 1
ATOM 4645 C C . LEU A 1 636 ? 5.633 7.882 -8.263 1.00 98.00 636 LEU A C 1
ATOM 4647 O O . LEU A 1 636 ? 6.243 8.204 -9.284 1.00 98.00 636 LEU A O 1
ATOM 4651 N N . LYS A 1 637 ? 5.987 8.304 -7.048 1.00 95.94 637 LYS A N 1
ATOM 4652 C CA . LYS A 1 637 ? 7.114 9.213 -6.825 1.00 95.94 637 LYS A CA 1
ATOM 4653 C C . LYS A 1 637 ? 7.935 8.780 -5.631 1.00 95.94 637 LYS A C 1
ATOM 4655 O O . LYS A 1 637 ? 7.384 8.543 -4.552 1.00 95.94 637 LYS A O 1
ATOM 4660 N N . THR A 1 638 ? 9.243 8.744 -5.818 1.00 94.62 638 THR A N 1
ATOM 4661 C CA . THR A 1 638 ? 10.202 8.656 -4.720 1.00 94.62 638 THR A CA 1
ATOM 4662 C C . THR A 1 638 ? 10.861 10.000 -4.491 1.00 94.62 638 THR A C 1
ATOM 4664 O O . THR A 1 638 ? 10.736 10.910 -5.309 1.00 94.62 638 THR A O 1
ATOM 4667 N N . LYS A 1 639 ? 11.504 10.133 -3.336 1.00 90.44 639 LYS A N 1
ATOM 4668 C CA . LYS A 1 639 ? 12.400 11.233 -3.026 1.00 90.44 639 LYS A CA 1
ATOM 4669 C C . LYS A 1 639 ? 13.664 10.658 -2.405 1.00 90.44 639 LYS A C 1
ATOM 4671 O O . LYS A 1 639 ? 13.556 9.919 -1.428 1.00 90.44 639 LYS A O 1
ATOM 4676 N N . ALA A 1 640 ? 14.824 11.076 -2.887 1.00 86.44 640 ALA A N 1
ATOM 4677 C CA . ALA A 1 640 ? 16.117 10.893 -2.235 1.00 86.44 640 ALA A CA 1
ATOM 4678 C C . ALA A 1 640 ? 16.917 12.201 -2.264 1.00 86.44 640 ALA A C 1
ATOM 4680 O O . ALA A 1 640 ? 16.531 13.178 -2.913 1.00 86.44 640 ALA A O 1
ATOM 4681 N N . ASN A 1 641 ? 18.019 12.264 -1.519 1.00 83.75 641 ASN A N 1
ATOM 4682 C CA . ASN A 1 641 ? 18.949 13.378 -1.608 1.00 83.75 641 ASN A CA 1
ATOM 4683 C C . ASN A 1 641 ? 20.013 13.104 -2.676 1.00 83.75 641 ASN A C 1
ATOM 4685 O O . ASN A 1 641 ? 20.987 12.405 -2.415 1.00 83.75 641 ASN A O 1
ATOM 4689 N N . HIS A 1 642 ? 19.896 13.774 -3.824 1.00 80.62 642 HIS A N 1
ATOM 4690 C CA . HIS A 1 642 ? 20.845 13.662 -4.943 1.00 80.62 642 HIS A CA 1
ATOM 4691 C C . HIS A 1 642 ? 22.315 14.000 -4.591 1.00 80.62 642 HIS A C 1
ATOM 4693 O O . HIS A 1 642 ? 23.218 13.738 -5.379 1.00 80.62 642 HIS A O 1
ATOM 4699 N N . ASN A 1 643 ? 22.585 14.608 -3.425 1.00 81.50 643 ASN A N 1
ATOM 4700 C CA . ASN A 1 643 ? 23.949 14.880 -2.945 1.00 81.50 643 ASN A CA 1
ATOM 4701 C C . ASN A 1 643 ? 24.554 13.722 -2.127 1.00 81.50 643 ASN A C 1
ATOM 4703 O O . ASN A 1 643 ? 25.681 13.849 -1.643 1.00 81.50 643 ASN A O 1
ATOM 4707 N N . HIS A 1 644 ? 23.815 12.633 -1.905 1.00 81.88 644 HIS A N 1
ATOM 4708 C CA . HIS A 1 644 ? 24.274 11.456 -1.175 1.00 81.88 644 HIS A CA 1
ATOM 4709 C C . HIS A 1 644 ? 24.331 10.244 -2.110 1.00 81.88 644 HIS A C 1
ATOM 4711 O O . HIS A 1 644 ? 23.326 9.598 -2.358 1.00 81.88 644 HIS A O 1
ATOM 4717 N N . GLU A 1 645 ? 25.533 9.875 -2.553 1.00 78.44 645 GLU A N 1
ATOM 4718 C CA . GLU A 1 645 ? 25.779 8.771 -3.506 1.00 78.44 645 GLU A CA 1
ATOM 4719 C C . GLU A 1 645 ? 25.316 7.379 -3.016 1.00 78.44 645 GLU A C 1
ATOM 4721 O O . GLU A 1 645 ? 25.241 6.430 -3.794 1.00 78.44 645 GLU A O 1
ATOM 4726 N N . ASN A 1 646 ? 25.009 7.244 -1.722 1.00 85.75 646 ASN A N 1
ATOM 4727 C CA . ASN A 1 646 ? 24.505 6.013 -1.110 1.00 85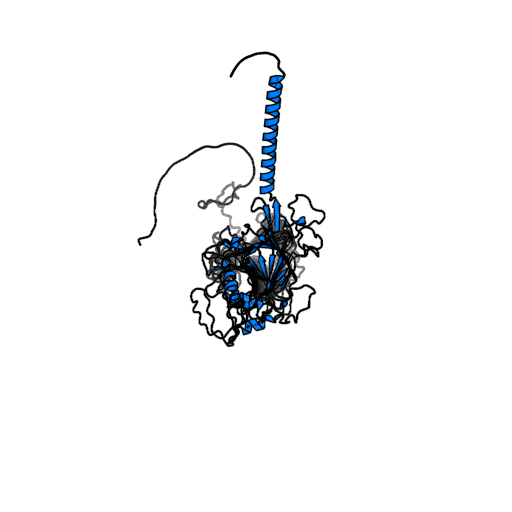.75 646 ASN A CA 1
ATOM 4728 C C . ASN A 1 646 ? 22.972 5.981 -0.978 1.00 85.75 646 ASN A C 1
ATOM 4730 O O . ASN A 1 646 ? 22.435 4.966 -0.538 1.00 85.75 646 ASN A O 1
ATOM 4734 N N . GLU A 1 647 ? 22.273 7.068 -1.306 1.00 88.06 647 GLU A N 1
ATOM 4735 C CA . GLU A 1 647 ? 20.813 7.116 -1.372 1.00 88.06 647 GLU A CA 1
ATOM 4736 C C . GLU A 1 647 ? 20.383 6.831 -2.814 1.00 88.06 647 GLU A C 1
ATOM 4738 O O . GLU A 1 647 ? 20.564 7.669 -3.689 1.00 88.06 647 GLU A O 1
ATOM 4743 N N . LEU A 1 648 ? 19.854 5.632 -3.063 1.00 88.38 648 LEU A N 1
ATOM 4744 C CA . LEU A 1 648 ? 19.445 5.181 -4.393 1.00 88.38 648 LEU A CA 1
ATOM 4745 C C . LEU A 1 648 ? 17.929 5.273 -4.550 1.00 88.38 648 LEU A C 1
ATOM 4747 O O . LEU A 1 648 ? 17.196 4.833 -3.660 1.00 88.38 648 LEU A O 1
ATOM 4751 N N . GLU A 1 649 ? 17.448 5.740 -5.699 1.00 92.00 649 GLU A N 1
ATOM 4752 C CA . GLU A 1 649 ? 16.025 5.678 -6.039 1.00 92.00 649 GLU A CA 1
ATOM 4753 C C . GLU A 1 649 ? 15.708 4.487 -6.953 1.00 92.00 649 GLU A C 1
ATOM 4755 O O . GLU A 1 649 ? 16.363 4.253 -7.968 1.00 92.00 649 GLU A O 1
ATOM 4760 N N . ARG A 1 650 ? 14.670 3.730 -6.580 1.00 93.69 650 ARG A N 1
ATOM 4761 C CA . ARG A 1 650 ? 14.039 2.677 -7.386 1.00 93.69 650 ARG A CA 1
ATOM 4762 C C . ARG A 1 650 ? 12.529 2.773 -7.254 1.00 93.69 650 ARG A C 1
ATOM 4764 O O . ARG A 1 650 ? 11.947 2.090 -6.413 1.00 93.69 650 ARG A O 1
ATOM 4771 N N . VAL A 1 651 ? 11.884 3.641 -8.039 1.00 97.38 651 VAL A N 1
ATOM 4772 C CA . VAL A 1 651 ? 10.456 3.981 -7.834 1.00 97.38 651 VAL A CA 1
ATOM 4773 C C . VAL A 1 651 ? 9.578 2.733 -7.861 1.00 97.38 651 VAL A C 1
ATOM 4775 O O . VAL A 1 651 ? 8.790 2.523 -6.936 1.00 97.38 651 VAL A O 1
ATOM 4778 N N . VAL A 1 652 ? 9.746 1.906 -8.894 1.00 98.31 652 VAL A N 1
ATOM 4779 C CA . VAL A 1 652 ? 9.078 0.612 -9.055 1.00 98.31 652 VAL A CA 1
ATOM 4780 C C . VAL A 1 652 ? 10.129 -0.475 -9.184 1.00 98.31 652 VAL A C 1
ATOM 4782 O O . VAL A 1 652 ? 10.983 -0.396 -10.067 1.00 98.31 652 VAL A O 1
ATOM 4785 N N . TRP A 1 653 ? 10.051 -1.505 -8.344 1.00 96.38 653 TRP A N 1
ATOM 4786 C CA . TRP A 1 653 ? 11.042 -2.570 -8.361 1.00 96.38 653 TRP A CA 1
ATOM 4787 C C . TRP A 1 653 ? 10.471 -3.958 -8.067 1.00 96.38 653 TRP A C 1
ATOM 4789 O O . TRP A 1 653 ? 9.986 -4.234 -6.971 1.00 96.38 653 TRP A O 1
ATOM 4799 N N . ALA A 1 654 ? 10.576 -4.847 -9.056 1.00 95.06 654 ALA A N 1
ATOM 4800 C CA . ALA A 1 654 ? 10.298 -6.271 -8.904 1.00 95.06 654 ALA A CA 1
ATOM 4801 C C . ALA A 1 654 ? 11.611 -7.058 -8.766 1.00 95.06 654 ALA A C 1
ATOM 4803 O O . ALA A 1 654 ? 12.442 -7.065 -9.682 1.00 95.06 654 ALA A O 1
ATOM 4804 N N . TYR A 1 655 ? 11.782 -7.753 -7.643 1.00 91.88 655 TYR A N 1
ATOM 4805 C CA . TYR A 1 655 ? 12.935 -8.600 -7.349 1.00 91.88 655 TYR A CA 1
ATOM 4806 C C . TYR A 1 655 ? 12.503 -10.063 -7.197 1.00 91.88 655 TYR A C 1
ATOM 4808 O O . TYR A 1 655 ? 11.500 -10.378 -6.571 1.00 91.88 655 TYR A O 1
ATOM 4816 N N . ASN A 1 656 ? 13.238 -10.996 -7.793 1.00 85.44 656 ASN A N 1
ATOM 4817 C CA . ASN A 1 656 ? 12.868 -12.416 -7.768 1.00 85.44 656 ASN A CA 1
ATOM 4818 C C . ASN A 1 656 ? 13.397 -13.182 -6.547 1.00 85.44 656 ASN A C 1
ATOM 4820 O O . ASN A 1 656 ? 13.018 -14.340 -6.352 1.00 85.44 656 ASN A O 1
ATOM 4824 N N . GLY A 1 657 ? 14.302 -12.563 -5.782 1.00 76.88 657 GLY A N 1
ATOM 4825 C CA . GLY A 1 657 ? 15.082 -13.251 -4.760 1.00 76.88 657 GLY A CA 1
ATOM 4826 C C . GLY A 1 657 ? 15.913 -14.409 -5.307 1.00 76.88 657 GLY A C 1
ATOM 4827 O O . GLY A 1 657 ? 16.046 -14.615 -6.516 1.00 76.88 657 GLY A O 1
ATOM 4828 N N . GLU A 1 658 ? 16.471 -15.203 -4.396 1.00 64.88 658 GLU A N 1
ATOM 4829 C CA . GLU A 1 658 ? 17.250 -16.398 -4.749 1.00 64.88 658 GLU A CA 1
ATOM 4830 C C . GLU A 1 658 ? 16.375 -17.536 -5.308 1.00 64.88 658 GLU A C 1
ATOM 4832 O O . GLU A 1 658 ? 16.890 -18.459 -5.941 1.00 64.88 658 GLU A O 1
ATOM 4837 N N . SER A 1 659 ? 15.059 -17.481 -5.076 1.00 58.84 659 SER A N 1
ATOM 4838 C CA . SER A 1 659 ? 14.134 -18.590 -5.339 1.00 58.84 659 SER A CA 1
ATOM 4839 C C . SER A 1 659 ? 13.559 -18.612 -6.762 1.00 58.84 659 SER A C 1
ATOM 4841 O O . SER A 1 659 ? 13.091 -19.663 -7.194 1.00 58.84 659 SER A O 1
ATOM 4843 N N . GLY A 1 660 ? 13.605 -17.497 -7.508 1.00 64.88 660 GLY A N 1
ATOM 4844 C CA . GLY A 1 660 ? 13.122 -17.437 -8.899 1.00 64.88 660 GLY A CA 1
ATOM 4845 C C . GLY A 1 660 ? 11.604 -17.624 -9.046 1.00 64.88 660 GLY A C 1
ATOM 4846 O O . GLY A 1 660 ? 11.150 -18.299 -9.966 1.00 64.88 660 GLY A O 1
ATOM 4847 N N . SER A 1 661 ? 10.824 -17.063 -8.118 1.00 70.81 661 SER A N 1
ATOM 4848 C CA . SER A 1 661 ? 9.405 -17.399 -7.908 1.00 70.81 661 SER A CA 1
ATOM 4849 C C . SER A 1 661 ? 8.388 -16.574 -8.722 1.00 70.81 661 SER A C 1
ATOM 4851 O O . SER A 1 661 ? 7.208 -16.575 -8.375 1.00 70.81 661 SER A O 1
ATOM 4853 N N . GLY A 1 662 ? 8.799 -15.875 -9.788 1.00 83.75 662 GLY A N 1
ATOM 4854 C CA . GLY A 1 662 ? 7.875 -15.147 -10.673 1.00 83.75 662 GLY A CA 1
ATOM 4855 C C . GLY A 1 662 ? 7.217 -13.911 -10.047 1.00 83.75 662 GLY A C 1
ATOM 4856 O O . GLY A 1 662 ? 5.990 -13.780 -10.060 1.00 83.75 662 GLY A O 1
ATOM 4857 N N . THR A 1 663 ? 8.018 -13.015 -9.464 1.00 91.31 663 THR A N 1
ATOM 4858 C CA . THR A 1 663 ? 7.542 -11.742 -8.895 1.00 91.31 663 THR A CA 1
ATOM 4859 C C . THR A 1 663 ? 6.977 -10.836 -9.991 1.00 91.31 663 THR A C 1
ATOM 4861 O O . THR A 1 663 ? 7.595 -10.691 -11.043 1.00 91.31 663 THR A O 1
ATOM 4864 N N . SER A 1 664 ? 5.848 -10.157 -9.761 1.00 94.00 664 SER A N 1
ATOM 4865 C CA . SER A 1 664 ? 5.284 -9.247 -10.771 1.00 94.00 664 SER A CA 1
ATOM 4866 C C . SER A 1 664 ? 4.640 -7.987 -10.200 1.00 94.00 664 SER A C 1
ATOM 4868 O O . SER A 1 664 ? 3.845 -8.062 -9.263 1.00 94.00 664 SER A O 1
ATOM 4870 N N . ILE A 1 665 ? 4.885 -6.845 -10.840 1.00 97.81 665 ILE A N 1
ATOM 4871 C CA . ILE A 1 665 ? 4.163 -5.588 -10.609 1.00 97.81 665 ILE A CA 1
ATOM 4872 C C . ILE A 1 665 ? 3.441 -5.208 -11.902 1.00 97.81 665 ILE A C 1
ATOM 4874 O O . ILE A 1 665 ? 4.076 -5.093 -12.948 1.00 97.81 665 ILE A O 1
ATOM 4878 N N . THR A 1 666 ? 2.124 -5.008 -11.841 1.00 97.56 666 THR A N 1
ATOM 4879 C CA . THR A 1 666 ? 1.301 -4.613 -12.997 1.00 97.56 666 THR A CA 1
ATOM 4880 C C . THR A 1 666 ? 0.606 -3.279 -12.746 1.00 97.56 666 THR A C 1
ATOM 4882 O O . THR A 1 666 ? 0.065 -3.050 -11.664 1.00 97.56 666 THR A O 1
ATOM 4885 N N . MET A 1 667 ? 0.625 -2.397 -13.745 1.00 97.94 667 MET A N 1
ATOM 4886 C CA . MET A 1 667 ? 0.001 -1.074 -13.712 1.00 97.94 667 MET A CA 1
ATOM 4887 C C . MET A 1 667 ? -0.874 -0.855 -14.948 1.00 97.94 667 MET A C 1
ATOM 4889 O O . MET A 1 667 ? -0.369 -0.889 -16.069 1.00 97.94 667 MET A O 1
ATOM 4893 N N . ASP A 1 668 ? -2.155 -0.557 -14.729 1.00 95.38 668 ASP A N 1
ATOM 4894 C CA . ASP A 1 668 ? -3.143 -0.272 -15.774 1.00 95.38 668 ASP A CA 1
ATOM 4895 C C . ASP A 1 668 ? -3.727 1.138 -15.587 1.00 95.38 668 ASP A C 1
ATOM 4897 O O . ASP A 1 668 ? -4.484 1.387 -14.644 1.00 95.38 668 ASP A O 1
ATOM 4901 N N . GLY A 1 669 ? -3.390 2.081 -16.474 1.00 93.25 669 GLY A N 1
ATOM 4902 C CA . GLY A 1 669 ? -3.883 3.462 -16.374 1.00 93.25 669 GLY A CA 1
ATOM 4903 C C . GLY A 1 669 ? -2.988 4.512 -17.023 1.00 93.25 669 GLY A C 1
ATOM 4904 O O . GLY A 1 669 ? -1.996 4.190 -17.662 1.00 93.25 669 GLY A O 1
ATOM 4905 N N . HIS A 1 670 ? -3.321 5.797 -16.879 1.00 94.12 670 HIS A N 1
ATOM 4906 C CA . HIS A 1 670 ? -2.396 6.878 -17.245 1.00 94.12 670 HIS A CA 1
ATOM 4907 C C . HIS A 1 670 ? -1.205 6.922 -16.271 1.00 94.12 670 HIS A C 1
ATOM 4909 O O . HIS A 1 670 ? -1.430 6.887 -15.067 1.00 94.12 670 HIS A O 1
ATOM 4915 N N . ILE A 1 671 ? 0.033 7.032 -16.758 1.00 96.00 671 ILE A N 1
ATOM 4916 C CA . ILE A 1 671 ? 1.256 6.798 -15.967 1.00 96.00 671 ILE A CA 1
ATOM 4917 C C . ILE A 1 671 ? 2.068 8.087 -15.739 1.00 96.00 671 ILE A C 1
ATOM 4919 O O . ILE A 1 671 ? 2.405 8.789 -16.692 1.00 96.00 671 ILE A O 1
ATOM 4923 N N . ASP A 1 672 ? 2.428 8.361 -14.479 1.00 96.12 672 ASP A N 1
ATOM 4924 C CA . ASP A 1 672 ? 3.444 9.338 -14.040 1.00 96.12 672 ASP A CA 1
ATOM 4925 C C . ASP A 1 672 ? 4.383 8.654 -13.029 1.00 96.12 672 ASP A C 1
ATOM 4927 O O . ASP A 1 672 ? 4.061 8.591 -11.842 1.00 96.12 672 ASP A O 1
ATOM 4931 N N . ILE A 1 673 ? 5.528 8.140 -13.489 1.00 98.00 673 ILE A N 1
ATOM 4932 C CA . ILE A 1 673 ? 6.578 7.559 -12.632 1.00 98.00 673 ILE A CA 1
ATOM 4933 C C . ILE A 1 673 ? 7.764 8.520 -12.625 1.00 98.00 673 ILE A C 1
ATOM 4935 O O . ILE A 1 673 ? 8.273 8.873 -13.685 1.00 98.00 673 ILE A O 1
ATOM 4939 N N . THR A 1 674 ? 8.183 8.993 -11.452 1.00 95.50 674 THR A N 1
ATOM 4940 C CA . THR A 1 674 ? 9.219 10.034 -11.357 1.00 95.50 674 THR A CA 1
ATOM 4941 C C . THR A 1 674 ? 10.121 9.827 -10.141 1.00 95.50 674 THR A C 1
ATOM 4943 O O . THR A 1 674 ? 9.617 9.719 -9.022 1.00 95.50 674 THR A O 1
ATOM 4946 N N . THR A 1 675 ? 11.438 9.871 -10.346 1.00 92.94 675 THR A N 1
ATOM 4947 C CA . THR A 1 675 ? 12.420 10.172 -9.287 1.00 92.94 675 THR A CA 1
ATOM 4948 C C . THR A 1 675 ? 12.502 11.698 -9.096 1.00 92.94 675 THR A C 1
ATOM 4950 O O . THR A 1 675 ? 12.470 12.454 -10.072 1.00 92.94 675 THR A O 1
ATOM 4953 N N . ASP A 1 676 ? 12.501 12.201 -7.853 1.00 81.50 676 ASP A N 1
ATOM 4954 C CA . ASP A 1 676 ? 12.225 13.630 -7.555 1.00 81.50 676 ASP A CA 1
ATOM 4955 C C . ASP A 1 676 ? 13.212 14.592 -8.241 1.00 81.50 676 ASP A C 1
ATOM 4957 O O . ASP A 1 676 ? 12.833 15.695 -8.647 1.00 81.50 676 ASP A O 1
ATOM 4961 N N . GLN A 1 677 ? 14.480 14.181 -8.376 1.00 83.12 677 GLN A N 1
ATOM 4962 C CA . GLN A 1 677 ? 15.577 15.040 -8.828 1.00 83.12 677 GLN A CA 1
ATOM 4963 C C . GLN A 1 677 ? 16.470 14.398 -9.904 1.00 83.12 677 GLN A C 1
ATOM 4965 O O . GLN A 1 677 ? 17.653 14.730 -9.961 1.00 83.12 677 GLN A O 1
ATOM 4970 N N . TYR A 1 678 ? 15.907 13.570 -10.797 1.00 85.00 678 TYR A N 1
ATOM 4971 C CA . TYR A 1 678 ? 16.657 12.831 -11.833 1.00 85.00 678 TYR A CA 1
ATOM 4972 C C . TYR A 1 678 ? 17.714 13.664 -12.579 1.00 85.00 678 TYR A C 1
ATOM 4974 O O . TYR A 1 678 ? 18.866 13.268 -12.682 1.00 85.00 678 TYR A O 1
ATOM 4982 N N . VAL A 1 679 ? 17.355 14.874 -13.026 1.00 82.44 679 VAL A N 1
ATOM 4983 C CA . VAL A 1 679 ? 18.245 15.780 -13.790 1.00 82.44 679 VAL A CA 1
ATOM 4984 C C . VAL A 1 679 ? 19.521 16.172 -13.022 1.00 82.44 679 VAL A C 1
ATOM 4986 O O . VAL A 1 679 ? 20.501 16.599 -13.627 1.00 82.44 679 VAL A O 1
ATOM 4989 N N . TYR A 1 680 ? 19.511 16.076 -11.692 1.00 83.44 680 TYR A N 1
ATOM 4990 C CA . TYR A 1 680 ? 20.653 16.381 -10.826 1.00 83.44 680 TYR A CA 1
ATOM 4991 C C . TYR A 1 680 ? 21.336 15.134 -10.262 1.00 83.44 680 TYR A C 1
ATOM 4993 O O . TYR A 1 680 ? 22.307 15.274 -9.513 1.00 83.44 680 TYR A O 1
ATOM 5001 N N . SER A 1 681 ? 20.801 13.952 -10.560 1.00 78.44 681 SER A N 1
ATOM 5002 C CA . SER A 1 681 ? 21.330 12.690 -10.071 1.00 78.44 681 SER A CA 1
ATOM 5003 C C . SER A 1 681 ? 22.604 12.306 -10.821 1.00 78.44 681 SER A C 1
ATOM 5005 O O . SER A 1 681 ? 22.735 12.636 -12.005 1.00 78.44 681 SER A O 1
ATOM 5007 N N . PRO A 1 682 ? 23.564 11.629 -10.167 1.00 79.06 682 PRO A N 1
ATOM 5008 C CA . PRO A 1 682 ? 24.650 10.973 -10.875 1.00 79.06 682 PRO A CA 1
ATOM 5009 C C . PRO A 1 682 ? 24.115 10.010 -11.942 1.00 79.06 682 PRO A C 1
ATOM 5011 O O . PRO A 1 682 ? 23.082 9.365 -11.765 1.00 79.06 682 PRO A O 1
ATOM 5014 N N . GLU A 1 683 ? 24.843 9.904 -13.050 1.00 79.81 683 GLU A N 1
ATOM 5015 C CA . GLU A 1 683 ? 24.453 9.059 -14.176 1.00 79.81 683 GLU A CA 1
ATOM 5016 C C . GLU A 1 683 ? 24.250 7.597 -13.744 1.00 79.81 683 GLU A C 1
ATOM 5018 O O . GLU A 1 683 ? 25.096 7.022 -13.051 1.00 79.81 683 GLU A O 1
ATOM 5023 N N . ASN A 1 684 ? 23.145 6.991 -14.184 1.00 81.31 684 ASN A N 1
ATOM 5024 C CA . ASN A 1 684 ? 22.786 5.598 -13.919 1.00 81.31 684 ASN A CA 1
ATOM 5025 C C . ASN A 1 684 ? 22.554 5.240 -12.436 1.00 81.31 684 ASN A C 1
ATOM 5027 O O . ASN A 1 684 ? 22.622 4.063 -12.075 1.00 81.31 684 ASN A O 1
ATOM 5031 N N . LEU A 1 685 ? 22.320 6.220 -11.553 1.00 82.94 685 LEU A N 1
ATOM 5032 C CA . LEU A 1 685 ? 22.079 5.967 -10.126 1.00 82.94 685 LEU A CA 1
ATOM 5033 C C . LEU A 1 685 ? 20.586 5.849 -9.778 1.00 82.94 685 LEU A C 1
ATOM 5035 O O . LEU A 1 685 ? 20.207 4.974 -8.996 1.00 82.94 685 LEU A O 1
ATOM 5039 N N . ASP A 1 686 ? 19.754 6.705 -10.376 1.00 89.12 686 ASP A N 1
ATOM 5040 C CA . ASP A 1 686 ? 18.320 6.794 -10.096 1.00 89.12 686 ASP A CA 1
ATOM 5041 C C . ASP A 1 686 ? 17.491 6.074 -11.156 1.00 89.12 686 ASP A C 1
ATOM 5043 O O . ASP A 1 686 ? 17.341 6.519 -12.296 1.00 89.12 686 ASP A O 1
ATOM 5047 N N . VAL A 1 687 ? 16.873 4.976 -10.736 1.00 94.38 687 VAL A N 1
ATOM 5048 C CA . VAL A 1 687 ? 16.111 4.091 -11.609 1.00 94.38 687 VAL A CA 1
ATOM 5049 C C . VAL A 1 687 ? 14.619 4.300 -11.348 1.00 94.38 687 VAL A C 1
ATOM 5051 O O . VAL A 1 687 ? 14.118 4.128 -10.236 1.00 94.38 687 VAL A O 1
ATOM 5054 N N . ALA A 1 688 ? 13.860 4.660 -12.377 1.00 97.31 688 ALA A N 1
ATOM 5055 C CA . ALA A 1 688 ? 12.407 4.750 -12.271 1.00 97.31 688 ALA A CA 1
ATOM 5056 C C . ALA A 1 688 ? 11.768 3.357 -12.219 1.00 97.31 688 ALA A C 1
ATOM 5058 O O . ALA A 1 688 ? 10.863 3.106 -11.421 1.00 97.31 688 ALA A O 1
ATOM 5059 N N . VAL A 1 689 ? 12.238 2.440 -13.065 1.00 98.31 689 VAL A N 1
ATOM 5060 C CA . VAL A 1 689 ? 11.664 1.098 -13.198 1.00 98.31 689 VAL A CA 1
ATOM 5061 C C . VAL A 1 689 ? 12.774 0.061 -13.222 1.00 98.31 689 VAL A C 1
ATOM 5063 O O . VAL A 1 689 ? 13.619 0.082 -14.108 1.00 98.31 689 VAL A O 1
ATOM 5066 N N . ALA A 1 690 ? 12.748 -0.872 -12.275 1.00 96.56 690 ALA A N 1
ATOM 5067 C CA . ALA A 1 690 ? 13.678 -1.990 -12.211 1.00 96.56 690 ALA A CA 1
ATOM 5068 C C . ALA A 1 690 ? 12.922 -3.323 -12.202 1.00 96.56 690 ALA A C 1
ATOM 5070 O O . ALA A 1 690 ? 12.042 -3.552 -11.369 1.00 96.56 690 ALA A O 1
ATOM 5071 N N . ALA A 1 691 ? 13.303 -4.238 -13.086 1.00 95.19 691 ALA A N 1
ATOM 5072 C CA . ALA A 1 691 ? 12.865 -5.625 -13.028 1.00 95.19 691 ALA A CA 1
ATOM 5073 C C . ALA A 1 691 ? 14.079 -6.540 -13.045 1.00 95.19 691 ALA A C 1
ATOM 5075 O O . ALA A 1 691 ? 14.925 -6.451 -13.936 1.00 95.19 691 ALA A O 1
ATOM 5076 N N . GLY A 1 692 ? 14.142 -7.431 -12.058 1.00 89.38 692 GLY A N 1
ATOM 5077 C CA . GLY A 1 692 ? 15.294 -8.295 -11.855 1.00 89.38 692 GLY A CA 1
ATOM 5078 C C . GLY A 1 692 ? 16.525 -7.507 -11.412 1.00 89.38 692 GLY A C 1
ATOM 5079 O O . GLY A 1 692 ? 16.791 -6.399 -11.856 1.00 89.38 692 GLY A O 1
ATOM 5080 N N . THR A 1 693 ? 17.282 -8.088 -10.496 1.00 89.50 693 THR A N 1
ATOM 5081 C CA . THR A 1 693 ? 18.587 -7.626 -10.009 1.00 89.50 693 THR A CA 1
ATOM 5082 C C . THR A 1 693 ? 19.213 -8.799 -9.266 1.00 89.50 693 THR A C 1
ATOM 5084 O O . THR A 1 693 ? 18.513 -9.757 -8.954 1.00 89.50 693 THR A O 1
ATOM 5087 N N . ALA A 1 694 ? 20.505 -8.745 -8.965 1.00 88.19 694 ALA A N 1
ATOM 5088 C CA . ALA A 1 694 ? 21.142 -9.639 -7.998 1.00 88.19 694 ALA A CA 1
ATOM 5089 C C . ALA A 1 694 ? 22.543 -9.123 -7.663 1.00 88.19 694 ALA A C 1
ATOM 5091 O O . ALA A 1 694 ? 23.214 -8.544 -8.525 1.00 88.19 694 ALA A O 1
ATOM 5092 N N . VAL A 1 695 ? 23.000 -9.377 -6.440 1.00 87.25 695 VAL A N 1
ATOM 5093 C CA . VAL A 1 695 ? 24.400 -9.195 -6.030 1.00 87.25 695 VAL A CA 1
ATOM 5094 C C . VAL A 1 695 ? 25.163 -10.519 -6.138 1.00 87.25 695 VAL A C 1
ATOM 5096 O O . VAL A 1 695 ? 24.570 -11.599 -6.110 1.00 87.25 695 VAL A O 1
ATOM 5099 N N . GLY A 1 696 ? 26.492 -10.461 -6.261 1.00 84.50 696 GLY A N 1
ATOM 5100 C CA . GLY A 1 696 ? 27.337 -11.664 -6.249 1.00 84.50 696 GLY A CA 1
ATOM 5101 C C . GLY A 1 696 ? 27.007 -12.665 -7.366 1.00 84.50 696 GLY A C 1
ATOM 5102 O O . GLY A 1 696 ? 27.014 -13.886 -7.144 1.00 84.50 696 GLY A O 1
ATOM 5103 N N . LEU A 1 697 ? 26.657 -12.154 -8.551 1.00 86.81 697 LEU A N 1
ATOM 5104 C CA . LEU A 1 697 ? 26.467 -12.975 -9.743 1.00 86.81 697 LEU A CA 1
ATOM 5105 C C . LEU A 1 697 ? 27.782 -13.620 -10.193 1.00 86.81 697 LEU A C 1
ATOM 5107 O O . LEU A 1 697 ? 28.869 -13.120 -9.927 1.00 86.81 697 LEU A O 1
ATOM 5111 N N . THR A 1 698 ? 27.656 -14.748 -10.885 1.00 86.44 698 THR A N 1
ATOM 5112 C CA . THR A 1 698 ? 28.746 -15.421 -11.598 1.00 86.44 698 THR A CA 1
ATOM 5113 C C . THR A 1 698 ? 28.268 -15.748 -13.008 1.00 86.44 698 THR A C 1
ATOM 5115 O O . THR A 1 698 ? 27.059 -15.865 -13.234 1.00 86.44 698 THR A O 1
ATOM 5118 N N . THR A 1 699 ? 29.191 -15.966 -13.945 1.00 82.25 699 THR A N 1
ATOM 5119 C CA . THR A 1 699 ? 28.857 -16.358 -15.325 1.00 82.25 699 THR A CA 1
ATOM 5120 C C . THR A 1 699 ? 27.931 -17.580 -15.378 1.00 82.25 699 THR A C 1
ATOM 5122 O O . THR A 1 699 ? 26.966 -17.580 -16.136 1.00 82.25 699 THR A O 1
ATOM 5125 N N . ASP A 1 700 ? 28.149 -18.585 -14.522 1.00 83.00 700 ASP A N 1
ATOM 5126 C CA . ASP A 1 700 ? 27.304 -19.788 -14.456 1.00 83.00 700 ASP A CA 1
ATOM 5127 C C . ASP A 1 700 ? 25.863 -19.484 -14.020 1.00 83.00 700 ASP A C 1
ATOM 5129 O O . ASP A 1 700 ? 24.921 -20.031 -14.594 1.00 83.00 700 ASP A O 1
ATOM 5133 N N . LYS A 1 701 ? 25.675 -18.599 -13.027 1.00 84.06 701 LYS A N 1
ATOM 5134 C CA . LYS A 1 701 ? 24.334 -18.179 -12.583 1.00 84.06 701 LYS A CA 1
ATOM 5135 C C . LYS A 1 701 ? 23.599 -17.451 -13.705 1.00 84.06 701 LYS A C 1
ATOM 5137 O O . LYS A 1 701 ? 22.434 -17.741 -13.952 1.00 84.06 701 LYS A O 1
ATOM 5142 N N . VAL A 1 702 ? 24.287 -16.535 -14.387 1.00 84.44 702 VAL A N 1
ATOM 5143 C CA . VAL A 1 702 ? 23.718 -15.769 -15.504 1.00 84.44 702 VAL A CA 1
ATOM 5144 C C . VAL A 1 702 ? 23.348 -16.691 -16.663 1.00 84.44 702 VAL A C 1
ATOM 5146 O O . VAL A 1 702 ? 22.229 -16.624 -17.151 1.00 84.44 702 VAL A O 1
ATOM 5149 N N . ASN A 1 703 ? 24.221 -17.621 -17.053 1.00 82.25 703 ASN A N 1
ATOM 5150 C CA . ASN A 1 703 ? 23.905 -18.582 -18.112 1.00 82.25 703 ASN A CA 1
ATOM 5151 C C . ASN A 1 703 ? 22.698 -19.465 -17.755 1.00 82.25 703 ASN A C 1
ATOM 5153 O O . ASN A 1 703 ? 21.875 -19.760 -18.617 1.00 82.25 703 ASN A O 1
ATOM 5157 N N . ALA A 1 704 ? 22.552 -19.860 -16.487 1.00 80.31 704 ALA A N 1
ATOM 5158 C CA . ALA A 1 704 ? 21.398 -20.637 -16.046 1.00 80.31 704 ALA A CA 1
ATOM 5159 C C . ALA A 1 704 ? 20.072 -19.855 -16.134 1.00 80.31 704 ALA A C 1
ATOM 5161 O O . ALA A 1 704 ? 19.035 -20.463 -16.402 1.00 80.31 704 ALA A O 1
ATOM 5162 N N . SER A 1 705 ? 20.085 -18.529 -15.938 1.00 79.56 705 SER A N 1
ATOM 5163 C CA . SER A 1 705 ? 18.866 -17.707 -15.976 1.00 79.56 705 SER A CA 1
ATOM 5164 C C . SER A 1 705 ? 18.369 -17.383 -17.389 1.00 79.56 705 SER A C 1
ATOM 5166 O O . SER A 1 705 ? 17.199 -17.030 -17.559 1.00 79.56 705 SER A O 1
ATOM 5168 N N . LEU A 1 706 ? 19.210 -17.553 -18.415 1.00 76.19 706 LEU A N 1
ATOM 5169 C CA . LEU A 1 706 ? 18.819 -17.365 -19.819 1.00 76.19 706 LEU A CA 1
ATOM 5170 C C . LEU A 1 706 ? 17.707 -18.330 -20.247 1.00 76.19 706 LEU A C 1
ATOM 5172 O O . LEU A 1 706 ? 16.861 -17.960 -21.049 1.00 76.19 706 LEU A O 1
ATOM 5176 N N . HIS A 1 707 ? 17.663 -19.528 -19.659 1.00 73.56 707 HIS A N 1
ATOM 5177 C CA . HIS A 1 707 ? 16.660 -20.556 -19.955 1.00 73.56 707 HIS A CA 1
ATOM 5178 C C . HIS A 1 707 ? 15.418 -20.497 -19.045 1.00 73.56 707 HIS A C 1
ATOM 5180 O O . HIS A 1 707 ? 14.610 -21.429 -19.042 1.00 73.56 707 HIS A O 1
ATOM 5186 N N . MET A 1 708 ? 15.271 -19.449 -18.226 1.00 79.00 708 MET A N 1
ATOM 5187 C CA . MET A 1 708 ? 14.073 -19.249 -17.404 1.00 79.00 708 MET A CA 1
ATOM 5188 C C . MET A 1 708 ? 12.891 -18.826 -18.275 1.00 79.00 708 MET A C 1
ATOM 5190 O O . MET A 1 708 ? 13.049 -17.968 -19.139 1.00 79.00 708 MET A O 1
ATOM 5194 N N . SER A 1 709 ? 11.701 -19.375 -18.006 1.00 81.62 709 SER A N 1
ATOM 5195 C CA . SER A 1 709 ? 10.476 -18.868 -18.631 1.00 81.62 709 SER A CA 1
ATOM 5196 C C . SER A 1 709 ? 10.156 -17.462 -18.125 1.00 81.62 709 SER A C 1
ATOM 5198 O O . SER A 1 709 ? 10.530 -17.097 -17.005 1.00 81.62 709 SER A O 1
ATOM 5200 N N . ASP A 1 710 ? 9.430 -16.683 -18.925 1.00 78.25 710 ASP A N 1
ATOM 5201 C CA . ASP A 1 710 ? 9.038 -15.323 -18.553 1.00 78.25 710 ASP A CA 1
ATOM 5202 C C . ASP A 1 710 ? 8.236 -15.300 -17.247 1.00 78.25 710 ASP A C 1
ATOM 5204 O O . ASP A 1 710 ? 8.446 -14.430 -16.407 1.00 78.25 710 ASP A O 1
ATOM 5208 N N . GLU A 1 711 ? 7.383 -16.297 -17.001 1.00 78.81 711 GLU A N 1
ATOM 5209 C CA . GLU A 1 711 ? 6.582 -16.396 -15.773 1.00 78.81 711 GLU A CA 1
ATOM 5210 C C . GLU A 1 711 ? 7.423 -16.610 -14.513 1.00 78.81 711 GLU A C 1
ATOM 5212 O O . GLU A 1 711 ? 6.972 -16.267 -13.424 1.00 78.81 711 GLU A O 1
ATOM 5217 N N . ALA A 1 712 ? 8.626 -17.173 -14.644 1.00 84.69 712 ALA A N 1
ATOM 5218 C CA . ALA A 1 712 ? 9.557 -17.346 -13.534 1.00 84.69 712 ALA A CA 1
ATOM 5219 C C . ALA A 1 712 ? 10.435 -16.104 -13.311 1.00 84.69 712 ALA A C 1
ATOM 5221 O O . ALA A 1 712 ? 11.091 -15.995 -12.274 1.00 84.69 712 ALA A O 1
ATOM 5222 N N . ARG A 1 713 ? 10.476 -15.168 -14.267 1.00 88.75 713 ARG A N 1
ATOM 5223 C CA . ARG A 1 713 ? 11.245 -13.919 -14.189 1.00 88.75 713 ARG A CA 1
ATOM 5224 C C . ARG A 1 713 ? 10.514 -12.859 -13.360 1.00 88.75 713 ARG A C 1
ATOM 5226 O O . ARG A 1 713 ? 9.297 -12.902 -13.211 1.00 88.75 713 ARG A O 1
ATOM 5233 N N . ALA A 1 714 ? 11.271 -11.904 -12.828 1.00 93.38 714 ALA A N 1
ATOM 5234 C CA . ALA A 1 714 ? 10.725 -10.730 -12.166 1.00 93.38 714 ALA A CA 1
ATOM 5235 C C . ALA A 1 714 ? 10.195 -9.785 -13.242 1.00 93.38 714 ALA A C 1
ATOM 5237 O O . ALA A 1 714 ? 10.943 -9.418 -14.147 1.00 93.38 714 ALA A O 1
ATOM 5238 N N . GLN A 1 715 ? 8.930 -9.389 -13.152 1.00 95.06 715 GLN A N 1
ATOM 5239 C CA . GLN A 1 715 ? 8.264 -8.619 -14.196 1.00 95.06 715 GLN A CA 1
ATOM 5240 C C . GLN A 1 715 ? 7.761 -7.271 -13.691 1.00 95.06 715 GLN A C 1
ATOM 5242 O O . GLN A 1 715 ? 7.098 -7.190 -12.654 1.00 95.06 715 GLN A O 1
ATOM 5247 N N . VAL A 1 716 ? 7.983 -6.223 -14.481 1.00 98.44 716 VAL A N 1
ATOM 5248 C CA . VAL A 1 716 ? 7.232 -4.968 -14.373 1.00 98.44 716 VAL A CA 1
ATOM 5249 C C . VAL A 1 716 ? 6.454 -4.755 -15.667 1.00 98.44 716 VAL A C 1
ATOM 5251 O O . VAL A 1 716 ? 7.041 -4.607 -16.735 1.00 98.44 716 VAL A O 1
ATOM 5254 N N . ASN A 1 717 ? 5.127 -4.744 -15.561 1.00 97.69 717 ASN A N 1
ATOM 5255 C CA . ASN A 1 717 ? 4.197 -4.618 -16.677 1.00 97.69 717 ASN A CA 1
ATOM 5256 C C . ASN A 1 717 ? 3.444 -3.285 -16.577 1.00 97.69 717 ASN A C 1
ATOM 5258 O O . ASN A 1 717 ? 2.647 -3.081 -15.662 1.00 97.69 717 ASN A O 1
ATOM 5262 N N . ILE A 1 718 ? 3.683 -2.377 -17.522 1.00 98.00 718 ILE A N 1
ATOM 5263 C CA . ILE A 1 718 ? 3.053 -1.056 -17.597 1.00 98.00 718 ILE A CA 1
ATOM 5264 C C . ILE A 1 718 ? 2.171 -1.001 -18.843 1.00 98.00 718 ILE A C 1
ATOM 5266 O O . ILE A 1 718 ? 2.670 -0.916 -19.967 1.00 98.00 718 ILE A O 1
ATOM 5270 N N . ASN A 1 719 ? 0.856 -1.003 -18.638 1.00 95.31 719 ASN A N 1
ATOM 5271 C CA . ASN A 1 719 ? -0.137 -0.838 -19.692 1.00 95.31 719 ASN A CA 1
ATOM 5272 C C . ASN A 1 719 ? -0.699 0.588 -19.625 1.00 95.31 719 ASN A C 1
ATOM 5274 O O . ASN A 1 719 ? -1.654 0.873 -18.894 1.00 95.31 719 ASN A O 1
ATOM 5278 N N . TYR A 1 720 ? -0.083 1.512 -20.363 1.00 93.62 720 TYR A N 1
ATOM 5279 C CA . TYR A 1 720 ? -0.435 2.923 -20.254 1.00 93.62 720 TYR A CA 1
ATOM 5280 C C . TYR A 1 720 ? -1.697 3.275 -21.054 1.00 93.62 720 TYR A C 1
ATOM 5282 O O . TYR A 1 720 ? -1.874 2.883 -22.209 1.00 93.62 720 TYR A O 1
ATOM 5290 N N . ALA A 1 721 ? -2.579 4.058 -20.441 1.00 90.25 721 ALA A N 1
ATOM 5291 C CA . ALA A 1 721 ? -3.824 4.530 -21.037 1.00 90.25 721 ALA A CA 1
ATOM 5292 C C . ALA A 1 721 ? -3.709 5.981 -21.540 1.00 90.25 721 ALA A C 1
ATOM 5294 O O . ALA A 1 721 ? -2.751 6.710 -21.261 1.00 90.25 721 ALA A O 1
ATOM 5295 N N . ARG A 1 722 ? -4.724 6.436 -22.283 1.00 82.75 722 ARG A N 1
ATOM 5296 C CA . ARG A 1 722 ? -4.850 7.846 -22.678 1.00 82.75 722 ARG A CA 1
ATOM 5297 C C . ARG A 1 722 ? -5.068 8.725 -21.442 1.00 82.75 722 ARG A C 1
ATOM 5299 O O . ARG A 1 722 ? -6.063 8.553 -20.744 1.00 82.75 722 ARG A O 1
ATOM 5306 N N . GLY A 1 723 ? -4.224 9.737 -21.246 1.00 69.06 723 GLY A N 1
ATOM 5307 C CA . GLY A 1 723 ? -4.504 10.823 -20.303 1.00 69.06 723 GLY A CA 1
ATOM 5308 C C . GLY A 1 723 ? -5.492 11.849 -20.878 1.00 69.06 723 GLY A C 1
ATOM 5309 O O . GLY A 1 723 ? -5.436 12.176 -22.062 1.00 69.06 723 GLY A O 1
ATOM 5310 N N . GLU A 1 724 ? -6.394 12.394 -20.054 1.00 65.25 724 GLU A N 1
ATOM 5311 C CA . GLU A 1 724 ? -7.332 13.445 -20.496 1.00 65.25 724 GLU A CA 1
ATOM 5312 C C . GLU A 1 724 ? -6.632 14.786 -20.789 1.00 65.25 724 GLU A C 1
ATOM 5314 O O . GLU A 1 724 ? -7.066 15.516 -21.677 1.00 65.25 724 GLU A O 1
ATOM 5319 N N . ASN A 1 725 ? -5.566 15.118 -20.044 1.00 65.88 725 ASN A N 1
ATOM 5320 C CA . ASN A 1 725 ? -4.899 16.432 -20.086 1.00 65.88 725 ASN A CA 1
ATOM 5321 C C . ASN A 1 725 ? -3.358 16.381 -20.000 1.00 65.88 725 ASN A C 1
ATOM 5323 O O . ASN A 1 725 ? -2.715 17.428 -20.062 1.00 65.88 725 ASN A O 1
ATOM 5327 N N . TYR A 1 726 ? -2.765 15.197 -19.833 1.00 71.56 726 TYR A N 1
ATOM 5328 C CA . TYR A 1 726 ? -1.325 15.011 -19.625 1.00 71.56 726 TYR A CA 1
ATOM 5329 C C . TYR A 1 726 ? -0.832 13.809 -20.437 1.00 71.56 726 TYR A C 1
ATOM 5331 O O . TYR A 1 726 ? -1.581 12.850 -20.635 1.00 71.56 726 TYR A O 1
ATOM 5339 N N . SER A 1 727 ? 0.411 13.864 -20.917 1.00 85.19 727 SER A N 1
ATOM 5340 C CA . SER A 1 727 ? 1.079 12.725 -21.552 1.00 85.19 727 SER A CA 1
ATOM 5341 C C . SER A 1 727 ? 1.589 11.756 -20.492 1.00 85.19 727 SER A C 1
ATOM 5343 O O . SER A 1 727 ? 1.954 12.175 -19.391 1.00 85.19 727 SER A O 1
ATOM 5345 N N . ASN A 1 728 ? 1.578 10.459 -20.804 1.00 94.56 728 ASN A N 1
ATOM 5346 C CA . ASN A 1 728 ? 2.223 9.474 -19.939 1.00 94.56 728 ASN A CA 1
ATOM 5347 C C . ASN A 1 728 ? 3.708 9.821 -19.834 1.00 94.56 728 ASN A C 1
ATOM 5349 O O . ASN A 1 728 ? 4.291 10.279 -20.823 1.00 94.56 728 ASN A O 1
ATOM 5353 N N . LYS A 1 729 ? 4.317 9.614 -18.666 1.00 95.75 729 LYS A N 1
ATOM 5354 C CA . LYS A 1 729 ? 5.739 9.893 -18.486 1.00 95.75 729 LYS A CA 1
ATOM 5355 C C . LYS A 1 729 ? 6.441 8.977 -17.488 1.00 95.75 729 LYS A C 1
ATOM 5357 O O . LYS A 1 729 ? 5.847 8.557 -16.491 1.00 95.75 729 LYS A O 1
ATOM 5362 N N . ILE A 1 730 ? 7.718 8.741 -17.759 1.00 97.50 730 ILE A N 1
ATOM 5363 C CA . ILE A 1 730 ? 8.683 8.088 -16.879 1.00 97.50 730 ILE A CA 1
ATOM 5364 C C . ILE A 1 730 ? 9.930 8.970 -16.848 1.00 97.50 730 ILE A C 1
ATOM 5366 O O . ILE A 1 730 ? 10.512 9.244 -17.894 1.00 97.50 730 ILE A O 1
ATOM 5370 N N . ASN A 1 731 ? 10.313 9.426 -15.661 1.00 95.44 731 ASN A N 1
ATOM 5371 C CA . ASN A 1 731 ? 11.523 10.212 -15.439 1.00 95.44 731 ASN A CA 1
ATOM 5372 C C . ASN A 1 731 ? 12.457 9.415 -14.521 1.00 95.44 731 ASN A C 1
ATOM 5374 O O . ASN A 1 731 ? 12.134 9.236 -13.342 1.00 95.44 731 ASN A O 1
ATOM 5378 N N . GLY A 1 732 ? 13.570 8.942 -15.073 1.00 95.38 732 GLY A N 1
ATOM 5379 C CA . GLY A 1 732 ? 14.518 8.022 -14.449 1.00 95.38 732 GLY A CA 1
ATOM 5380 C C . GLY A 1 732 ? 14.853 6.848 -15.367 1.00 95.38 732 GLY A C 1
ATOM 5381 O O . GLY A 1 732 ? 14.099 6.551 -16.297 1.00 95.38 732 GLY A O 1
ATOM 5382 N N . ASP A 1 733 ? 15.959 6.165 -15.080 1.00 96.56 733 ASP A N 1
ATOM 5383 C CA . ASP A 1 733 ? 16.418 5.045 -15.906 1.00 96.56 733 ASP A CA 1
ATOM 5384 C C . ASP A 1 733 ? 15.469 3.845 -15.804 1.00 96.56 733 ASP A C 1
ATOM 5386 O O . ASP A 1 733 ? 14.758 3.656 -14.807 1.00 96.56 733 ASP A O 1
ATOM 5390 N N . ILE A 1 734 ? 15.466 3.004 -16.835 1.00 98.06 734 ILE A N 1
ATOM 5391 C CA . ILE A 1 734 ? 14.734 1.740 -16.860 1.00 98.06 734 ILE A CA 1
ATOM 5392 C C . ILE A 1 734 ? 15.747 0.606 -16.951 1.00 98.06 734 ILE A C 1
ATOM 5394 O O . ILE A 1 734 ? 16.553 0.541 -17.876 1.00 98.06 734 ILE A O 1
ATOM 5398 N N . LEU A 1 735 ? 15.682 -0.310 -15.991 1.00 97.12 735 LEU A N 1
ATOM 5399 C CA . LEU A 1 735 ? 16.633 -1.397 -15.828 1.00 97.12 735 LEU A CA 1
ATOM 5400 C C . LEU A 1 735 ? 15.935 -2.755 -15.926 1.00 97.12 735 LEU A C 1
ATOM 5402 O O . LEU A 1 735 ? 15.069 -3.083 -15.112 1.00 97.12 735 LEU A O 1
ATOM 5406 N N . ALA A 1 736 ? 16.387 -3.579 -16.868 1.00 95.50 736 ALA A N 1
ATOM 5407 C CA . ALA A 1 736 ? 16.102 -5.008 -16.901 1.00 95.50 736 ALA A CA 1
ATOM 5408 C C . ALA A 1 736 ? 17.411 -5.778 -16.679 1.00 95.50 736 ALA A C 1
ATOM 5410 O O . ALA A 1 736 ? 18.246 -5.876 -17.575 1.00 95.50 736 ALA A O 1
ATOM 5411 N N . ALA A 1 737 ? 17.619 -6.316 -15.477 1.00 92.56 737 ALA A N 1
ATOM 5412 C CA . ALA A 1 737 ? 18.852 -7.035 -15.153 1.00 92.56 737 ALA A CA 1
ATOM 5413 C C . ALA A 1 737 ? 18.610 -8.553 -15.039 1.00 92.56 737 ALA A C 1
ATOM 5415 O O . ALA A 1 737 ? 17.712 -9.116 -15.668 1.00 92.56 737 ALA A O 1
ATOM 5416 N N . TYR A 1 738 ? 19.426 -9.233 -14.232 1.00 90.06 738 TYR A N 1
ATOM 5417 C CA . TYR A 1 738 ? 19.363 -10.679 -14.025 1.00 90.06 738 TYR A CA 1
ATOM 5418 C C . TYR A 1 738 ? 17.940 -11.171 -13.713 1.00 90.06 738 TYR A C 1
ATOM 5420 O O . TYR A 1 738 ? 17.319 -10.725 -12.747 1.00 90.06 738 TYR A O 1
ATOM 5428 N N . ALA A 1 739 ? 17.456 -12.114 -14.532 1.00 87.69 739 ALA A N 1
ATOM 5429 C CA . ALA A 1 739 ? 16.117 -12.704 -14.448 1.00 87.69 739 ALA A CA 1
ATOM 5430 C C . ALA A 1 739 ? 14.967 -11.672 -14.449 1.00 87.69 739 ALA A C 1
ATOM 5432 O O . ALA A 1 739 ? 13.921 -11.916 -13.850 1.00 87.69 739 ALA A O 1
ATOM 5433 N N . GLY A 1 740 ? 15.166 -10.523 -15.101 1.00 93.00 740 GLY A N 1
ATOM 5434 C CA . GLY A 1 740 ? 14.208 -9.423 -15.173 1.00 93.00 740 GLY A CA 1
ATOM 5435 C C . GLY A 1 740 ? 13.540 -9.259 -16.535 1.00 93.00 740 GLY A C 1
ATOM 5436 O O . GLY A 1 740 ? 14.166 -9.498 -17.571 1.00 93.00 740 GLY A O 1
ATOM 5437 N N . VAL A 1 741 ? 12.279 -8.825 -16.531 1.00 94.44 741 VAL A N 1
ATOM 5438 C CA . VAL A 1 741 ? 11.529 -8.401 -17.721 1.00 94.44 741 VAL A CA 1
ATOM 5439 C C . VAL A 1 741 ? 10.790 -7.098 -17.441 1.00 94.44 741 VAL A C 1
ATOM 5441 O O . VAL A 1 741 ? 10.017 -7.008 -16.487 1.00 94.44 741 VAL A O 1
ATOM 5444 N N . VAL A 1 742 ? 10.975 -6.098 -18.298 1.00 98.19 742 VAL A N 1
ATOM 5445 C CA . VAL A 1 742 ? 10.160 -4.875 -18.286 1.00 98.19 742 VAL A CA 1
ATOM 5446 C C . VAL A 1 742 ? 9.337 -4.816 -19.565 1.00 98.19 742 VAL A C 1
ATOM 5448 O O . VAL A 1 742 ? 9.888 -4.859 -20.663 1.00 98.19 742 VAL A O 1
ATOM 5451 N N . ASN A 1 743 ? 8.021 -4.679 -19.426 1.00 97.69 743 ASN A N 1
ATOM 5452 C CA . ASN A 1 743 ? 7.096 -4.512 -20.540 1.00 97.69 743 ASN A CA 1
ATOM 5453 C C . ASN A 1 743 ? 6.370 -3.174 -20.399 1.00 97.69 743 ASN A C 1
ATOM 5455 O O . ASN A 1 743 ? 5.668 -2.952 -19.412 1.00 97.69 743 ASN A O 1
ATOM 5459 N N . ILE A 1 744 ? 6.492 -2.302 -21.397 1.00 97.44 744 ILE A N 1
ATOM 5460 C CA . ILE A 1 744 ? 5.768 -1.030 -21.466 1.00 97.44 744 ILE A CA 1
ATOM 5461 C C . ILE A 1 744 ? 5.012 -0.996 -22.779 1.00 97.44 744 ILE A C 1
ATOM 5463 O O . ILE A 1 744 ? 5.618 -1.045 -23.845 1.00 97.44 744 ILE A O 1
ATOM 5467 N N . LYS A 1 745 ? 3.684 -0.918 -22.714 1.00 93.56 745 LYS A N 1
ATOM 5468 C CA . LYS A 1 745 ? 2.842 -0.909 -23.909 1.00 93.56 745 LYS A CA 1
ATOM 5469 C C . LYS A 1 745 ? 1.579 -0.080 -23.721 1.00 93.56 745 LYS A C 1
ATOM 5471 O O . LYS A 1 745 ? 1.108 0.072 -22.593 1.00 93.56 745 LYS A O 1
ATOM 5476 N N . PRO A 1 746 ? 0.990 0.437 -24.808 1.00 89.94 746 PRO A N 1
ATOM 5477 C CA . PRO A 1 746 ? -0.324 1.047 -24.720 1.00 89.94 746 PRO A CA 1
ATOM 5478 C C . PRO A 1 746 ? -1.361 -0.016 -24.340 1.00 89.94 746 PRO A C 1
ATOM 5480 O O . PRO A 1 746 ? -1.318 -1.146 -24.827 1.00 89.94 746 PRO A O 1
ATOM 5483 N N . GLN A 1 747 ? -2.319 0.347 -23.489 1.00 87.94 747 GLN A N 1
ATOM 5484 C CA . GLN A 1 747 ? -3.463 -0.507 -23.177 1.00 87.94 747 GLN A CA 1
ATOM 5485 C C . GLN A 1 747 ? -4.300 -0.724 -24.452 1.00 87.94 747 GLN A C 1
ATOM 5487 O O . GLN A 1 747 ? -4.624 0.245 -25.144 1.00 87.94 747 GLN A O 1
ATOM 5492 N N . ASP A 1 748 ? -4.644 -1.977 -24.777 1.00 69.75 748 ASP A N 1
ATOM 5493 C CA . ASP A 1 748 ? -5.330 -2.342 -26.027 1.00 69.75 748 ASP A CA 1
ATOM 5494 C C . ASP A 1 748 ? -6.602 -1.502 -26.258 1.00 69.75 748 ASP A C 1
ATOM 5496 O O . ASP A 1 748 ? -7.653 -1.700 -25.642 1.00 69.75 748 ASP A O 1
ATOM 5500 N N . SER A 1 749 ? -6.526 -0.553 -27.196 1.00 52.59 749 SER A N 1
ATOM 5501 C CA . SER A 1 749 ? -7.677 0.223 -27.650 1.00 52.59 749 SER A CA 1
ATOM 5502 C C . SER A 1 749 ? -8.479 -0.639 -28.622 1.00 52.59 749 SER A C 1
ATOM 5504 O O . SER A 1 749 ? -8.111 -0.816 -29.783 1.00 52.59 749 SER A O 1
ATOM 5506 N N . THR A 1 750 ? -9.627 -1.143 -28.184 1.00 44.16 750 THR A N 1
ATOM 5507 C CA . THR A 1 750 ? -10.524 -1.915 -29.052 1.00 44.16 750 THR A CA 1
ATOM 5508 C C . THR A 1 750 ? -11.209 -1.097 -30.155 1.00 44.16 750 THR A C 1
ATOM 5510 O O . THR A 1 750 ? -11.997 -1.694 -30.882 1.00 44.16 750 THR A O 1
ATOM 5513 N N . THR A 1 751 ? -10.989 0.221 -30.345 1.00 41.09 751 THR A N 1
ATOM 5514 C CA . THR A 1 751 ? -11.861 0.967 -31.292 1.00 41.09 751 THR A CA 1
ATOM 5515 C C . THR A 1 751 ? -11.368 2.224 -32.033 1.00 41.09 751 THR A C 1
ATOM 5517 O O . THR A 1 751 ? -12.178 2.739 -32.805 1.00 41.09 751 THR A O 1
ATOM 5520 N N . ARG A 1 752 ? -10.139 2.762 -31.920 1.00 46.31 752 ARG A N 1
ATOM 5521 C CA . ARG A 1 752 ? -9.775 3.948 -32.747 1.00 46.31 752 ARG A CA 1
ATOM 5522 C C . ARG A 1 752 ? -8.353 3.907 -33.307 1.00 46.31 752 ARG A C 1
ATOM 5524 O O . ARG A 1 752 ? -7.388 3.985 -32.564 1.00 46.31 752 ARG A O 1
ATOM 5531 N N . THR A 1 753 ? -8.277 3.843 -34.631 1.00 46.75 753 THR A N 1
ATOM 5532 C CA . THR A 1 753 ? -7.080 3.766 -35.484 1.00 46.75 753 THR A CA 1
ATOM 5533 C C . THR A 1 753 ? -6.390 5.110 -35.747 1.00 46.75 753 THR A C 1
ATOM 5535 O O . THR A 1 753 ? -5.428 5.138 -36.500 1.00 46.75 753 THR A O 1
ATOM 5538 N N . ASP A 1 754 ? -6.854 6.218 -35.154 1.00 48.56 754 ASP A N 1
ATOM 5539 C CA . ASP A 1 754 ? -6.564 7.550 -35.716 1.00 48.56 754 ASP A CA 1
ATOM 5540 C C . ASP A 1 754 ? -5.810 8.505 -34.763 1.00 48.56 754 ASP A C 1
ATOM 5542 O O . ASP A 1 754 ? -5.667 9.680 -35.089 1.00 48.56 754 ASP A O 1
ATOM 5546 N N . ASP A 1 755 ? -5.382 8.054 -33.575 1.00 52.94 755 ASP A N 1
ATOM 5547 C CA . ASP A 1 755 ? -4.599 8.889 -32.640 1.00 52.94 755 ASP A CA 1
ATOM 5548 C C . ASP A 1 755 ? -3.817 8.000 -31.642 1.00 52.94 755 ASP A C 1
ATOM 5550 O O . ASP A 1 755 ? -4.367 7.623 -30.598 1.00 52.94 755 ASP A O 1
ATOM 5554 N N . PRO A 1 756 ? -2.582 7.558 -31.956 1.00 58.34 756 PRO A N 1
ATOM 5555 C CA . PRO A 1 756 ? -1.778 6.799 -31.003 1.00 58.34 756 PRO A CA 1
ATOM 5556 C C . PRO A 1 756 ? -1.405 7.721 -29.837 1.00 58.34 756 PRO A C 1
ATOM 5558 O O . PRO A 1 756 ? -0.819 8.775 -30.055 1.00 58.34 756 PRO A O 1
ATOM 5561 N N . TYR A 1 757 ? -1.738 7.361 -28.594 1.00 77.94 757 TYR A N 1
ATOM 5562 C CA . TYR A 1 757 ? -1.181 8.041 -27.416 1.00 77.94 757 TYR A CA 1
ATOM 5563 C C . TYR A 1 757 ? 0.206 7.487 -27.129 1.00 77.94 757 TYR A C 1
ATOM 5565 O O . TYR A 1 757 ? 0.433 6.289 -27.285 1.00 77.94 757 TYR A O 1
ATOM 5573 N N . GLY A 1 758 ? 1.112 8.366 -26.716 1.00 89.62 758 GLY A N 1
ATOM 5574 C CA . GLY A 1 758 ? 2.494 8.032 -26.413 1.00 89.62 758 GLY A CA 1
ATOM 5575 C C . GLY A 1 758 ? 2.836 8.104 -24.932 1.00 89.62 758 GLY A C 1
ATOM 5576 O O . GLY A 1 758 ? 2.060 8.609 -24.106 1.00 89.62 758 GLY A O 1
ATOM 5577 N N . ILE A 1 759 ? 4.034 7.624 -24.620 1.00 94.38 759 ILE A N 1
ATOM 5578 C CA . ILE A 1 759 ? 4.690 7.782 -23.325 1.00 94.38 759 ILE A CA 1
ATOM 5579 C C . ILE A 1 759 ? 6.037 8.480 -23.501 1.00 94.38 759 ILE A C 1
ATOM 5581 O O . ILE A 1 759 ? 6.808 8.151 -24.397 1.00 94.38 759 ILE A O 1
ATOM 5585 N N . ASN A 1 760 ? 6.291 9.480 -22.660 1.00 95.94 760 ASN A N 1
ATOM 5586 C CA . ASN A 1 760 ? 7.534 10.236 -22.657 1.00 95.94 760 ASN A CA 1
ATOM 5587 C C . ASN A 1 760 ? 8.489 9.638 -21.623 1.00 95.94 760 ASN A C 1
ATOM 5589 O O . ASN A 1 760 ? 8.185 9.655 -20.434 1.00 95.94 760 ASN A O 1
ATOM 5593 N N . ILE A 1 761 ? 9.629 9.125 -22.057 1.00 97.25 761 ILE A N 1
ATOM 5594 C CA . ILE A 1 761 ? 10.652 8.547 -21.193 1.00 97.25 761 ILE A CA 1
ATOM 5595 C C . ILE A 1 761 ? 11.866 9.473 -21.228 1.00 97.25 761 ILE A C 1
ATOM 5597 O O . ILE A 1 761 ? 12.398 9.750 -22.299 1.00 97.25 761 ILE A O 1
ATOM 5601 N N . GLN A 1 762 ? 12.275 9.963 -20.062 1.00 95.31 762 GLN A N 1
ATOM 5602 C CA . GLN A 1 762 ? 13.539 10.664 -19.868 1.00 95.31 762 GLN A CA 1
ATOM 5603 C C . GLN A 1 762 ? 14.425 9.797 -18.973 1.00 95.31 762 GLN A C 1
ATOM 5605 O O . GLN A 1 762 ? 14.207 9.755 -17.761 1.00 95.31 762 GLN A O 1
ATOM 5610 N N . GLY A 1 763 ? 15.387 9.113 -19.584 1.00 94.12 763 GLY A N 1
ATOM 5611 C CA . GLY A 1 763 ? 16.351 8.239 -18.926 1.00 94.12 763 GLY A CA 1
ATOM 5612 C C . GLY A 1 763 ? 16.856 7.115 -19.827 1.00 94.12 763 GLY A C 1
ATOM 5613 O O . GLY A 1 763 ? 16.304 6.879 -20.906 1.00 94.12 763 GLY A O 1
ATOM 5614 N N . ASP A 1 764 ? 17.910 6.437 -19.381 1.00 95.31 764 ASP A N 1
ATOM 5615 C CA . ASP A 1 764 ? 18.553 5.360 -20.131 1.00 95.31 764 ASP A CA 1
ATOM 5616 C C . ASP A 1 764 ? 17.739 4.054 -20.046 1.00 95.31 764 ASP A C 1
ATOM 5618 O O . ASP A 1 764 ? 17.139 3.728 -19.017 1.00 95.31 764 ASP A O 1
ATOM 5622 N N . LEU A 1 765 ? 17.734 3.277 -21.134 1.00 97.56 765 LEU A N 1
ATOM 5623 C CA . LEU A 1 765 ? 17.177 1.924 -21.189 1.00 97.56 765 LEU A CA 1
ATOM 5624 C C . LEU A 1 765 ? 18.321 0.909 -21.157 1.00 97.56 765 LEU A C 1
ATOM 5626 O O . LEU A 1 765 ? 19.024 0.729 -22.150 1.00 97.56 765 LEU A O 1
ATOM 5630 N N . LEU A 1 766 ? 18.500 0.238 -20.020 1.00 96.06 766 LEU A N 1
ATOM 5631 C CA . LEU A 1 766 ? 19.646 -0.630 -19.763 1.00 96.06 766 LEU A CA 1
ATOM 5632 C C . LEU A 1 766 ? 19.192 -2.081 -19.572 1.00 96.06 766 LEU A C 1
ATOM 5634 O O . LEU A 1 766 ? 18.424 -2.381 -18.649 1.00 96.06 766 LEU A O 1
ATOM 5638 N N . ALA A 1 767 ? 19.688 -2.998 -20.405 1.00 94.69 767 ALA A N 1
ATOM 5639 C CA . ALA A 1 767 ? 19.406 -4.427 -20.279 1.00 94.69 767 ALA A CA 1
ATOM 5640 C C . ALA A 1 767 ? 20.690 -5.258 -20.253 1.00 94.69 767 ALA A C 1
ATOM 5642 O O . ALA A 1 767 ? 21.464 -5.243 -21.195 1.00 94.69 767 ALA A O 1
ATOM 5643 N N . GLY A 1 768 ? 20.910 -6.031 -19.190 1.00 90.69 768 GLY A N 1
ATOM 5644 C CA . GLY A 1 768 ? 22.135 -6.820 -19.026 1.00 90.69 768 GLY A CA 1
ATOM 5645 C C . GLY A 1 768 ? 21.922 -8.072 -18.184 1.00 90.69 768 GLY A C 1
ATOM 5646 O O . GLY A 1 768 ? 20.902 -8.224 -17.511 1.00 90.69 768 GLY A O 1
ATOM 5647 N N . ASN A 1 769 ? 22.888 -8.991 -18.202 1.00 89.06 769 ASN A N 1
ATOM 5648 C CA . ASN A 1 769 ? 22.804 -10.304 -17.550 1.00 89.06 769 ASN A CA 1
ATOM 5649 C C . ASN A 1 769 ? 21.549 -11.100 -17.956 1.00 89.06 769 ASN A C 1
ATOM 5651 O O . ASN A 1 769 ? 20.912 -11.740 -17.114 1.00 89.06 769 ASN A O 1
ATOM 5655 N N . GLY A 1 770 ? 21.181 -11.037 -19.240 1.00 86.94 770 GLY A N 1
ATOM 5656 C CA . GLY A 1 770 ? 19.997 -11.706 -19.776 1.00 86.94 770 GLY A CA 1
ATOM 5657 C C . GLY A 1 770 ? 18.662 -11.031 -19.451 1.00 86.94 770 GLY A C 1
ATOM 5658 O O . GLY A 1 770 ? 17.615 -11.643 -19.671 1.00 86.94 770 GLY A O 1
ATOM 5659 N N . GLY A 1 771 ? 18.651 -9.817 -18.897 1.00 92.12 771 GLY A N 1
ATOM 5660 C CA . GLY A 1 771 ? 17.423 -9.035 -18.736 1.00 92.12 771 GLY A CA 1
ATOM 5661 C C . GLY A 1 771 ? 16.779 -8.691 -20.080 1.00 92.12 771 GLY A C 1
ATOM 5662 O O . GLY A 1 771 ? 17.478 -8.557 -21.079 1.00 92.12 771 GLY A O 1
ATOM 5663 N N . VAL A 1 772 ? 15.449 -8.584 -20.117 1.00 92.69 772 VAL A N 1
ATOM 5664 C CA . VAL A 1 772 ? 14.688 -8.324 -21.352 1.00 92.69 772 VAL A CA 1
ATOM 5665 C C . VAL A 1 772 ? 13.797 -7.101 -21.176 1.00 92.69 772 VAL A C 1
ATOM 5667 O O . VAL A 1 772 ? 13.100 -6.962 -20.172 1.00 92.69 772 VAL A O 1
ATOM 5670 N N . MET A 1 773 ? 13.786 -6.225 -22.171 1.00 95.94 773 MET A N 1
ATOM 5671 C CA . MET A 1 773 ? 12.977 -5.019 -22.190 1.00 95.94 773 MET A CA 1
ATOM 5672 C C . MET A 1 773 ? 12.149 -4.961 -23.476 1.00 95.94 773 MET A C 1
ATOM 5674 O O . MET A 1 773 ? 12.701 -5.028 -24.570 1.00 95.94 773 MET A O 1
ATOM 5678 N N . ASN A 1 774 ? 10.830 -4.816 -23.353 1.00 96.62 774 ASN A N 1
ATOM 5679 C CA . ASN A 1 774 ? 9.911 -4.628 -24.476 1.00 96.62 774 ASN A CA 1
ATOM 5680 C C . ASN A 1 774 ? 9.183 -3.291 -24.301 1.00 96.62 774 ASN A C 1
ATOM 5682 O O . ASN A 1 774 ? 8.253 -3.188 -23.496 1.00 96.62 774 ASN A O 1
ATOM 5686 N N . ILE A 1 775 ? 9.622 -2.263 -25.028 1.00 97.75 775 ILE A N 1
ATOM 5687 C CA . ILE A 1 775 ? 9.180 -0.877 -24.848 1.00 97.75 775 ILE A CA 1
ATOM 5688 C C . ILE A 1 775 ? 8.467 -0.383 -26.103 1.00 97.75 775 ILE A C 1
ATOM 5690 O O . ILE A 1 775 ? 9.089 -0.177 -27.137 1.00 97.75 775 ILE A O 1
ATOM 5694 N N . ASP A 1 776 ? 7.167 -0.131 -26.005 1.00 95.31 776 ASP A N 1
ATOM 5695 C CA . ASP A 1 776 ? 6.377 0.545 -27.034 1.00 95.31 776 ASP A CA 1
ATOM 5696 C C . ASP A 1 776 ? 6.046 1.965 -26.574 1.00 95.31 776 ASP A C 1
ATOM 5698 O O . ASP A 1 776 ? 5.162 2.177 -25.737 1.00 95.31 776 ASP A O 1
ATOM 5702 N N . ILE A 1 777 ? 6.756 2.953 -27.127 1.00 94.50 777 ILE A N 1
ATOM 5703 C CA . ILE A 1 777 ? 6.580 4.361 -26.746 1.00 94.50 777 ILE A CA 1
ATOM 5704 C C . ILE A 1 777 ? 5.351 5.018 -27.391 1.00 94.50 777 ILE A C 1
ATOM 5706 O O . ILE A 1 777 ? 5.047 6.179 -27.096 1.00 94.50 777 ILE A O 1
ATOM 5710 N N . GLY A 1 778 ? 4.620 4.310 -28.258 1.00 91.25 778 GLY A N 1
ATOM 5711 C CA . GLY A 1 778 ? 3.494 4.867 -28.999 1.00 91.25 778 GLY A CA 1
ATOM 5712 C C . GLY A 1 778 ? 3.940 6.046 -29.865 1.00 91.25 778 GLY A C 1
ATOM 5713 O O . GLY A 1 778 ? 4.908 5.931 -30.607 1.00 91.25 778 GLY A O 1
ATOM 5714 N N . SER A 1 779 ? 3.251 7.183 -29.754 1.00 88.75 779 SER A N 1
ATOM 5715 C CA . SER A 1 779 ? 3.636 8.475 -30.361 1.00 88.75 779 SER A CA 1
ATOM 5716 C C . SER A 1 779 ? 4.500 9.354 -29.444 1.00 88.75 779 SER A C 1
ATOM 5718 O O . SER A 1 779 ? 4.545 10.575 -29.590 1.00 88.75 779 SER A O 1
ATOM 5720 N N . GLY A 1 780 ? 5.102 8.752 -28.418 1.00 92.25 780 GLY A N 1
ATOM 5721 C CA . GLY A 1 780 ? 5.797 9.453 -27.347 1.00 92.25 780 GLY A CA 1
ATOM 5722 C C . GLY A 1 780 ? 7.225 9.848 -27.704 1.00 92.25 780 GLY A C 1
ATOM 5723 O O . GLY A 1 780 ? 7.649 9.789 -28.859 1.00 92.25 780 GLY A O 1
ATOM 5724 N N . THR A 1 781 ? 7.979 10.266 -26.692 1.00 95.50 781 THR A N 1
ATOM 5725 C CA . THR A 1 781 ? 9.388 10.645 -26.843 1.00 95.50 781 THR A CA 1
ATOM 5726 C C . THR A 1 781 ? 10.268 9.851 -25.892 1.00 95.50 781 THR A C 1
ATOM 5728 O O . THR A 1 781 ? 9.982 9.825 -24.703 1.00 95.50 781 THR A O 1
ATOM 5731 N N . LEU A 1 782 ? 11.350 9.263 -26.388 1.00 97.56 782 LEU A N 1
ATOM 5732 C CA . LEU A 1 782 ? 12.442 8.727 -25.579 1.00 97.56 782 LEU A CA 1
ATOM 5733 C C . LEU A 1 782 ? 13.614 9.713 -25.630 1.00 97.56 782 LEU A C 1
ATOM 5735 O O . LEU A 1 782 ? 14.013 10.130 -26.711 1.00 97.56 782 LEU A O 1
ATOM 5739 N N . GLU A 1 783 ? 14.157 10.104 -24.486 1.00 95.56 783 GLU A N 1
ATOM 5740 C CA . GLU A 1 783 ? 15.376 10.906 -24.365 1.00 95.56 783 GLU A CA 1
ATOM 5741 C C . GLU A 1 783 ? 16.329 10.179 -23.417 1.00 95.56 783 GLU A C 1
ATOM 5743 O O . GLU A 1 783 ? 16.077 10.128 -22.214 1.00 95.56 783 GLU A O 1
ATOM 5748 N N . GLY A 1 784 ? 17.378 9.578 -23.977 1.00 92.75 784 GLY A N 1
ATOM 5749 C CA . GLY A 1 784 ? 18.302 8.702 -23.258 1.00 92.75 784 GLY A CA 1
ATOM 5750 C C . GLY A 1 784 ? 19.034 7.740 -24.193 1.00 92.75 784 GLY A C 1
ATOM 5751 O O . GLY A 1 784 ? 18.704 7.632 -25.382 1.00 92.75 784 GLY A O 1
ATOM 5752 N N . ARG A 1 785 ? 20.027 7.031 -23.654 1.00 92.00 785 ARG A N 1
ATOM 5753 C CA . ARG A 1 785 ? 20.737 5.951 -24.346 1.00 92.00 785 ARG A CA 1
ATOM 5754 C C . ARG A 1 785 ? 19.965 4.643 -24.207 1.00 92.00 785 ARG A C 1
ATOM 5756 O O . ARG A 1 785 ? 19.323 4.391 -23.191 1.00 92.00 785 ARG A O 1
ATOM 5763 N N . ILE A 1 786 ? 20.081 3.783 -25.214 1.00 95.75 786 ILE A N 1
ATOM 5764 C CA . ILE A 1 786 ? 19.712 2.369 -25.096 1.00 95.75 786 ILE A CA 1
ATOM 5765 C C . ILE A 1 786 ? 20.987 1.532 -25.112 1.00 95.75 786 ILE A C 1
ATOM 5767 O O . ILE A 1 786 ? 21.842 1.758 -25.965 1.00 95.75 786 ILE A O 1
ATOM 5771 N N . ASP A 1 787 ? 21.119 0.592 -24.182 1.00 93.69 787 ASP A N 1
ATOM 5772 C CA . ASP A 1 787 ? 22.290 -0.278 -24.085 1.00 93.69 787 ASP A CA 1
ATOM 5773 C C . ASP A 1 787 ? 21.878 -1.701 -23.670 1.00 93.69 787 ASP A C 1
ATOM 5775 O O . ASP A 1 787 ? 21.373 -1.924 -22.562 1.00 93.69 787 ASP A O 1
ATOM 5779 N N . ASP A 1 788 ? 22.049 -2.658 -24.584 1.00 91.06 788 ASP A N 1
ATOM 5780 C CA . ASP A 1 788 ? 21.789 -4.083 -24.357 1.00 91.06 788 ASP A CA 1
ATOM 5781 C C . ASP A 1 788 ? 23.038 -4.873 -23.929 1.00 91.06 788 ASP A C 1
ATOM 5783 O O . ASP A 1 788 ? 22.934 -6.068 -23.631 1.00 91.06 788 ASP A O 1
ATOM 5787 N N . TYR A 1 789 ? 24.208 -4.225 -23.861 1.00 87.94 789 TYR A N 1
ATOM 5788 C CA . TYR A 1 789 ? 25.490 -4.849 -23.530 1.00 87.94 789 TYR A CA 1
ATOM 5789 C C . TYR A 1 789 ? 25.769 -6.135 -24.329 1.00 87.94 789 TYR A C 1
ATOM 5791 O O . TYR A 1 789 ? 26.335 -7.092 -23.786 1.00 87.94 789 TYR A O 1
ATOM 5799 N N . GLY A 1 790 ? 25.324 -6.224 -25.588 1.00 78.56 790 GLY A N 1
ATOM 5800 C CA . GLY A 1 790 ? 25.470 -7.420 -26.425 1.00 78.56 790 GLY A CA 1
ATOM 5801 C C . GLY A 1 790 ? 26.923 -7.882 -26.618 1.00 78.56 790 GLY A C 1
ATOM 5802 O O . GLY A 1 790 ? 27.181 -9.062 -26.851 1.00 78.56 790 GLY A O 1
ATOM 5803 N N . GLU A 1 791 ? 27.880 -6.978 -26.447 1.00 71.94 791 GLU A N 1
ATOM 5804 C CA . GLU A 1 791 ? 29.318 -7.227 -26.460 1.00 71.94 791 GLU A CA 1
ATOM 5805 C C . GLU A 1 791 ? 29.838 -7.935 -25.184 1.00 71.94 791 GLU A C 1
ATOM 5807 O O . GLU A 1 791 ? 30.940 -8.496 -25.168 1.00 71.94 791 GLU A O 1
ATOM 5812 N N . ALA A 1 792 ? 29.045 -7.968 -24.107 1.00 70.00 792 ALA A N 1
ATOM 5813 C CA . ALA A 1 792 ? 29.393 -8.628 -22.853 1.00 70.00 792 ALA A CA 1
ATOM 5814 C C . ALA A 1 792 ? 29.391 -10.158 -22.971 1.00 70.00 792 ALA A C 1
ATOM 5816 O O . ALA A 1 792 ? 28.464 -10.786 -23.490 1.00 70.00 792 ALA A O 1
ATOM 5817 N N . GLY A 1 793 ? 30.425 -10.787 -22.409 1.00 60.56 793 GLY A N 1
ATOM 5818 C CA . GLY A 1 793 ? 30.606 -12.237 -22.454 1.00 60.56 793 GLY A CA 1
ATOM 5819 C C . GLY A 1 793 ? 31.195 -12.754 -23.768 1.00 60.56 793 GLY A C 1
ATOM 5820 O O . GLY A 1 793 ? 31.284 -13.973 -23.943 1.00 60.56 793 GLY A O 1
ATOM 5821 N N . TYR A 1 794 ? 31.630 -11.861 -24.665 1.00 62.12 794 TYR A N 1
ATOM 5822 C CA . TYR A 1 794 ? 32.460 -12.218 -25.811 1.00 62.12 794 TYR A CA 1
ATOM 5823 C C . TYR A 1 794 ? 33.869 -12.593 -25.329 1.00 62.12 794 TYR A C 1
ATOM 5825 O O . TYR A 1 794 ? 34.549 -11.807 -24.663 1.00 62.12 794 TYR A O 1
ATOM 5833 N N . SER A 1 795 ? 34.309 -13.820 -25.618 1.00 50.94 795 SER A N 1
ATOM 5834 C CA . SER A 1 795 ? 35.694 -14.230 -25.375 1.00 50.94 795 SER A CA 1
ATOM 5835 C C . SER A 1 795 ? 36.524 -13.788 -26.566 1.00 50.94 795 SER A C 1
ATOM 5837 O O . SER A 1 795 ? 36.326 -14.312 -27.660 1.00 50.94 795 SER A O 1
ATOM 5839 N N . ALA A 1 796 ? 37.495 -12.901 -26.346 1.00 44.22 796 ALA A N 1
ATOM 5840 C CA . ALA A 1 796 ? 38.613 -12.806 -27.272 1.00 44.22 796 ALA A CA 1
ATOM 5841 C C . ALA A 1 796 ? 39.177 -14.226 -27.456 1.00 44.22 796 ALA A C 1
ATOM 5843 O O . ALA A 1 796 ? 39.355 -14.971 -26.482 1.00 44.22 796 ALA A O 1
ATOM 5844 N N . THR A 1 797 ? 39.357 -14.651 -28.702 1.00 38.62 797 THR A N 1
ATOM 5845 C CA . THR A 1 797 ? 40.043 -15.905 -29.023 1.00 38.62 797 THR A CA 1
ATOM 5846 C C . THR A 1 797 ? 41.444 -15.899 -28.401 1.00 38.62 797 THR A C 1
ATOM 5848 O O . THR A 1 797 ? 41.992 -14.829 -28.152 1.00 38.62 797 THR A O 1
ATOM 5851 N N . GLU A 1 798 ? 42.019 -17.079 -28.136 1.00 36.97 798 GLU A N 1
ATOM 5852 C CA . GLU A 1 798 ? 43.234 -17.335 -27.324 1.00 36.97 798 GLU A CA 1
ATOM 5853 C C . GLU A 1 798 ? 44.529 -16.545 -27.674 1.00 36.97 798 GLU A C 1
ATOM 5855 O O . GLU A 1 798 ? 45.564 -16.799 -27.060 1.00 36.97 798 GLU A O 1
ATOM 5860 N N . ASP A 1 799 ? 44.505 -15.585 -28.601 1.00 39.88 799 ASP A N 1
ATOM 5861 C CA . ASP A 1 799 ? 45.675 -14.847 -29.098 1.00 39.88 799 ASP A CA 1
ATOM 5862 C C . ASP A 1 799 ? 45.729 -13.350 -28.712 1.00 39.88 799 ASP A C 1
ATOM 5864 O O . ASP A 1 799 ? 46.602 -12.611 -29.161 1.00 39.88 799 ASP A O 1
ATOM 5868 N N . SER A 1 800 ? 44.856 -12.864 -27.824 1.00 39.97 800 SER A N 1
ATOM 5869 C CA . SER A 1 800 ? 44.949 -11.482 -27.314 1.00 39.97 800 SER A CA 1
ATOM 5870 C C . SER A 1 800 ? 45.875 -11.399 -26.094 1.00 39.97 800 SER A C 1
ATOM 5872 O O . SER A 1 800 ? 45.439 -11.324 -24.948 1.00 39.97 800 SER A O 1
ATOM 5874 N N . THR A 1 801 ? 47.190 -11.420 -26.333 1.00 34.31 801 THR A N 1
ATOM 5875 C CA . THR A 1 801 ? 48.227 -11.175 -25.304 1.00 34.31 801 THR A CA 1
ATOM 5876 C C . THR A 1 801 ? 48.574 -9.690 -25.104 1.00 34.31 801 THR A C 1
ATOM 5878 O O . THR A 1 801 ? 49.578 -9.369 -24.462 1.00 34.31 801 THR A O 1
ATOM 5881 N N . SER A 1 802 ? 47.763 -8.752 -25.602 1.00 35.53 802 SER A N 1
ATOM 5882 C CA . SER A 1 802 ? 47.979 -7.322 -25.364 1.00 35.53 802 SER A CA 1
ATOM 5883 C C . SER A 1 802 ? 47.433 -6.902 -23.995 1.00 35.53 802 SER A C 1
ATOM 5885 O O . SER A 1 802 ? 46.266 -6.584 -23.800 1.00 35.53 802 SER A O 1
ATOM 5887 N N . THR A 1 803 ? 48.327 -6.856 -23.011 1.00 34.50 803 THR A N 1
ATOM 5888 C CA . THR A 1 803 ? 48.117 -6.106 -21.771 1.00 34.50 803 THR A CA 1
ATOM 5889 C C . THR A 1 803 ? 48.021 -4.610 -22.096 1.00 34.50 803 THR A C 1
ATOM 5891 O O . THR A 1 803 ? 49.049 -3.931 -22.169 1.00 34.50 803 THR A O 1
ATOM 5894 N N . LEU A 1 804 ? 46.813 -4.091 -22.310 1.00 35.47 804 LEU A N 1
ATOM 5895 C CA . LEU A 1 804 ? 46.548 -2.655 -22.238 1.00 35.47 804 LEU A CA 1
ATOM 5896 C C . LEU A 1 804 ? 46.106 -2.318 -20.808 1.00 35.47 804 LEU A C 1
ATOM 5898 O O . LEU A 1 804 ? 44.953 -2.502 -20.427 1.00 35.47 804 LEU A O 1
ATOM 5902 N N . ASP A 1 805 ? 47.064 -1.846 -20.006 1.00 33.25 805 ASP A N 1
ATOM 5903 C CA . ASP A 1 805 ? 46.838 -1.189 -18.712 1.00 33.25 805 ASP A CA 1
ATOM 5904 C C . ASP A 1 805 ? 46.082 0.140 -18.945 1.00 33.25 805 ASP A C 1
ATOM 5906 O O . ASP A 1 805 ? 46.695 1.204 -19.017 1.00 33.25 805 ASP A O 1
ATOM 5910 N N . ASN A 1 806 ? 44.750 0.105 -19.055 1.00 36.50 806 ASN A N 1
ATOM 5911 C CA . ASN A 1 806 ? 43.899 1.305 -19.025 1.00 36.50 806 ASN A CA 1
ATOM 5912 C C . ASN A 1 806 ? 43.192 1.428 -17.666 1.00 36.50 806 ASN A C 1
ATOM 5914 O O . ASN A 1 806 ? 41.971 1.364 -17.543 1.00 36.50 806 ASN A O 1
ATOM 5918 N N . ALA A 1 807 ? 43.995 1.624 -16.620 1.00 33.47 807 ALA A N 1
ATOM 5919 C CA . ALA A 1 807 ? 43.559 1.672 -15.224 1.00 33.47 807 ALA A CA 1
ATOM 5920 C C . ALA A 1 807 ? 42.883 2.993 -14.775 1.00 33.47 807 ALA A C 1
ATOM 5922 O O . ALA A 1 807 ? 42.778 3.226 -13.572 1.00 33.47 807 ALA A O 1
ATOM 5923 N N . GLU A 1 808 ? 42.412 3.856 -15.684 1.00 36.50 808 GLU A N 1
ATOM 5924 C CA . GLU A 1 808 ? 41.729 5.114 -15.307 1.00 36.50 808 GLU A CA 1
ATOM 5925 C C . GLU A 1 808 ? 40.214 5.155 -15.612 1.00 36.50 808 GLU A C 1
ATOM 5927 O O . GLU A 1 808 ? 39.534 5.987 -15.022 1.00 36.50 808 GLU A O 1
ATOM 5932 N N . ASN A 1 809 ? 39.646 4.204 -16.377 1.00 38.94 809 ASN A N 1
ATOM 5933 C CA . ASN A 1 809 ? 38.210 4.190 -16.748 1.00 38.94 809 ASN A CA 1
ATOM 5934 C C . ASN A 1 809 ? 37.413 2.960 -16.250 1.00 38.94 809 ASN A C 1
ATOM 5936 O O . ASN A 1 809 ? 36.396 2.595 -16.828 1.00 38.94 809 ASN A O 1
ATOM 5940 N N . GLY A 1 810 ? 37.850 2.287 -15.179 1.00 39.53 810 GLY A N 1
ATOM 5941 C CA . GLY A 1 810 ? 37.090 1.164 -14.596 1.00 39.53 810 GLY A CA 1
ATOM 5942 C C . GLY A 1 810 ? 37.054 -0.116 -15.448 1.00 39.53 810 GLY A C 1
ATOM 5943 O O . GLY A 1 810 ? 36.251 -1.007 -15.180 1.00 39.53 810 GLY A O 1
ATOM 5944 N N . TRP A 1 811 ? 37.938 -0.224 -16.442 1.00 35.78 811 TRP A N 1
ATOM 5945 C CA . TRP A 1 811 ? 38.089 -1.388 -17.311 1.00 35.78 811 TRP A CA 1
ATOM 5946 C C . TRP A 1 811 ? 39.261 -2.245 -16.811 1.00 35.78 811 TRP A C 1
ATOM 5948 O O . TRP A 1 811 ? 40.411 -1.810 -16.831 1.00 35.78 811 TRP A O 1
ATOM 5958 N N . THR A 1 812 ? 38.994 -3.457 -16.323 1.00 31.16 812 THR A N 1
ATOM 5959 C CA . THR A 1 812 ? 40.042 -4.452 -16.039 1.00 31.16 812 THR A CA 1
ATOM 5960 C C . THR A 1 812 ? 39.631 -5.783 -16.659 1.00 31.16 812 THR A C 1
ATOM 5962 O O . THR A 1 812 ? 38.827 -6.493 -16.053 1.00 31.16 812 THR A O 1
ATOM 5965 N N . PRO A 1 813 ? 40.143 -6.143 -17.847 1.00 34.81 813 PRO A N 1
ATOM 5966 C CA . PRO A 1 813 ? 39.993 -7.493 -18.367 1.00 34.81 813 PRO A CA 1
ATOM 5967 C C . PRO A 1 813 ? 40.945 -8.407 -17.584 1.00 34.81 813 PRO A C 1
ATOM 5969 O O . PRO A 1 813 ? 42.163 -8.243 -17.658 1.00 34.81 813 PRO A O 1
ATOM 5972 N N . ASP A 1 814 ? 40.412 -9.356 -16.811 1.00 33.31 814 ASP A N 1
ATOM 5973 C CA . ASP A 1 814 ? 41.220 -10.475 -16.318 1.00 33.31 814 ASP A CA 1
ATOM 5974 C C . ASP A 1 814 ? 41.394 -11.472 -17.473 1.00 33.31 814 ASP A C 1
ATOM 5976 O O . ASP A 1 814 ? 40.426 -11.908 -18.103 1.00 33.31 814 ASP A O 1
ATOM 5980 N N . ALA A 1 815 ? 42.646 -11.782 -17.806 1.00 33.53 815 ALA A N 1
ATOM 5981 C CA . ALA A 1 815 ? 43.003 -12.605 -18.953 1.00 33.53 815 ALA A CA 1
ATOM 5982 C C . ALA A 1 815 ? 42.543 -14.059 -18.730 1.00 33.53 815 ALA A C 1
ATOM 5984 O O . ALA A 1 815 ? 43.231 -14.848 -18.079 1.00 33.53 815 ALA A O 1
ATOM 5985 N N . GLY A 1 816 ? 41.372 -14.417 -19.269 1.00 35.28 816 GLY A N 1
ATOM 5986 C CA . GLY A 1 816 ? 40.852 -15.793 -19.271 1.00 35.28 816 GLY A CA 1
ATOM 5987 C C . GLY A 1 816 ? 39.327 -15.953 -19.225 1.00 35.28 816 GLY A C 1
ATOM 5988 O O . GLY A 1 816 ? 38.841 -17.075 -19.362 1.00 35.28 816 GLY A O 1
ATOM 5989 N N . SER A 1 817 ? 38.563 -14.873 -19.060 1.00 38.06 817 SER A N 1
ATOM 5990 C CA . SER A 1 817 ? 37.092 -14.853 -19.108 1.00 38.06 817 SER A CA 1
ATOM 5991 C C . SER A 1 817 ? 36.642 -13.671 -19.966 1.00 38.06 817 SER A C 1
ATOM 5993 O O . SER A 1 817 ? 37.270 -12.623 -19.881 1.00 38.06 817 SER A O 1
ATOM 5995 N N . GLY A 1 818 ? 35.612 -13.831 -20.806 1.00 50.72 818 GLY A N 1
ATOM 5996 C CA . GLY A 1 818 ? 35.166 -12.806 -21.767 1.00 50.72 818 GLY A CA 1
ATOM 5997 C C . GLY A 1 818 ? 34.932 -11.404 -21.183 1.00 50.72 818 GLY A C 1
ATOM 5998 O O . GLY A 1 818 ? 34.857 -11.234 -19.968 1.00 50.72 818 GLY A O 1
ATOM 5999 N N . GLN A 1 819 ? 34.815 -10.395 -22.052 1.00 59.88 819 GLN A N 1
ATOM 6000 C CA . GLN A 1 819 ? 34.679 -8.988 -21.647 1.00 59.88 819 GLN A CA 1
ATOM 6001 C C . GLN A 1 819 ? 33.488 -8.789 -20.683 1.00 59.88 819 GLN A C 1
ATOM 6003 O O . GLN A 1 819 ? 32.369 -9.207 -20.988 1.00 59.88 819 GLN A O 1
ATOM 6008 N N . THR A 1 820 ? 33.717 -8.169 -19.518 1.00 61.22 820 THR A N 1
ATOM 6009 C CA . THR A 1 820 ? 32.673 -7.841 -18.524 1.00 61.22 820 THR A CA 1
ATOM 6010 C C . THR A 1 820 ? 32.539 -6.335 -18.339 1.00 61.22 820 THR A C 1
ATOM 6012 O O . THR A 1 820 ? 33.554 -5.638 -18.303 1.00 61.22 820 THR A O 1
ATOM 6015 N N . PHE A 1 821 ? 31.318 -5.847 -18.106 1.00 76.62 821 PHE A N 1
ATOM 6016 C CA . PHE A 1 821 ? 31.033 -4.416 -17.927 1.00 76.62 821 PHE A CA 1
ATOM 6017 C C . PHE A 1 821 ? 30.609 -4.076 -16.496 1.00 76.62 821 PHE A C 1
ATOM 6019 O O . PHE A 1 821 ? 30.207 -4.937 -15.701 1.00 76.62 821 PHE A O 1
ATOM 6026 N N . ARG A 1 822 ? 30.708 -2.788 -16.155 1.00 81.38 822 ARG A N 1
ATOM 6027 C CA . ARG A 1 822 ? 30.192 -2.208 -14.914 1.00 81.38 822 ARG A CA 1
ATOM 6028 C C . ARG A 1 822 ? 29.371 -0.973 -15.211 1.00 81.38 822 ARG A C 1
ATOM 6030 O O . ARG A 1 822 ? 29.868 -0.042 -15.827 1.00 81.38 822 ARG A O 1
ATOM 6037 N N . ASN A 1 823 ? 28.152 -0.955 -14.690 1.00 85.12 823 ASN A N 1
ATOM 6038 C CA . ASN A 1 823 ? 27.285 0.211 -14.695 1.00 85.12 823 ASN A CA 1
ATOM 6039 C C . ASN A 1 823 ? 26.646 0.353 -13.291 1.00 85.12 823 ASN A C 1
ATOM 6041 O O . ASN A 1 823 ? 26.168 -0.657 -12.766 1.00 85.12 823 ASN A O 1
ATOM 6045 N N . PRO A 1 824 ? 26.653 1.553 -12.668 1.00 85.50 824 PRO A N 1
ATOM 6046 C CA . PRO A 1 824 ? 26.073 1.802 -11.341 1.00 85.50 824 PRO A CA 1
ATOM 6047 C C . PRO A 1 824 ? 24.612 1.370 -11.154 1.00 85.50 824 PRO A C 1
ATOM 6049 O O . PRO A 1 824 ? 24.236 1.028 -10.030 1.00 85.50 824 PRO A O 1
ATOM 6052 N N . ALA A 1 825 ? 23.816 1.321 -12.227 1.00 87.69 825 ALA A N 1
ATOM 6053 C CA . ALA A 1 825 ? 22.428 0.861 -12.170 1.00 87.69 825 ALA A CA 1
ATOM 6054 C C . ALA A 1 825 ? 22.337 -0.624 -11.770 1.00 87.69 825 ALA A C 1
ATOM 6056 O O . ALA A 1 825 ? 21.380 -1.059 -11.119 1.00 87.69 825 ALA A O 1
ATOM 6057 N N . PHE A 1 826 ? 23.358 -1.412 -12.125 1.00 89.62 826 PHE A N 1
ATOM 6058 C CA . PHE A 1 826 ? 23.415 -2.846 -11.883 1.00 89.62 826 PHE A CA 1
ATOM 6059 C C . PHE A 1 826 ? 24.001 -3.173 -10.510 1.00 89.62 826 PHE A C 1
ATOM 6061 O O . PHE A 1 826 ? 24.959 -2.580 -10.022 1.00 89.62 826 PHE A O 1
ATOM 6068 N N . SER A 1 827 ? 23.449 -4.218 -9.903 1.00 86.62 827 SER A N 1
ATOM 6069 C CA . SER A 1 827 ? 23.869 -4.725 -8.593 1.00 86.62 827 SER A CA 1
ATOM 6070 C C . SER A 1 827 ? 25.078 -5.679 -8.651 1.00 86.62 827 SER A C 1
ATOM 6072 O O . SER A 1 827 ? 25.537 -6.143 -7.611 1.00 86.62 827 SER A O 1
ATOM 6074 N N . SER A 1 828 ? 25.586 -5.988 -9.851 1.00 87.31 828 SER A N 1
ATOM 6075 C CA . SER A 1 828 ? 26.694 -6.922 -10.124 1.00 87.31 828 SER A CA 1
ATOM 6076 C C . SER A 1 828 ? 27.421 -6.561 -11.428 1.00 87.31 828 SER A C 1
ATOM 6078 O O . SER A 1 828 ? 26.969 -5.689 -12.168 1.00 87.31 828 SER A O 1
ATOM 6080 N N . GLU A 1 829 ? 28.525 -7.261 -11.732 1.00 88.75 829 GLU A N 1
ATOM 6081 C CA . GLU A 1 829 ? 29.135 -7.243 -13.073 1.00 88.75 829 GLU A CA 1
ATOM 6082 C C . GLU A 1 829 ? 28.122 -7.653 -14.152 1.00 88.75 829 GLU A C 1
ATOM 6084 O O . GLU A 1 829 ? 27.231 -8.470 -13.895 1.00 88.75 829 GLU A O 1
ATOM 6089 N N . ILE A 1 830 ? 28.283 -7.121 -15.363 1.00 87.62 830 ILE A N 1
ATOM 6090 C CA . ILE A 1 830 ? 27.530 -7.553 -16.541 1.00 87.62 830 ILE A CA 1
ATOM 6091 C C . ILE A 1 830 ? 28.375 -8.596 -17.277 1.00 87.62 830 ILE A C 1
ATOM 6093 O O . ILE A 1 830 ? 29.409 -8.270 -17.859 1.00 87.62 830 ILE A O 1
ATOM 6097 N N . TYR A 1 831 ? 27.946 -9.854 -17.204 1.00 84.69 831 TYR A N 1
ATOM 6098 C CA . TYR A 1 831 ? 28.633 -11.022 -17.767 1.00 84.69 831 TYR A CA 1
ATOM 6099 C C . TYR A 1 831 ? 28.128 -11.425 -19.155 1.00 84.69 831 TYR A C 1
ATOM 6101 O O . TYR A 1 831 ? 28.815 -12.149 -19.871 1.00 84.69 831 TYR A O 1
ATOM 6109 N N . LYS A 1 832 ? 26.897 -11.035 -19.488 1.00 84.81 832 LYS A N 1
ATOM 6110 C CA . LYS A 1 832 ? 26.194 -11.347 -20.737 1.00 84.81 832 LYS A CA 1
ATOM 6111 C C . LYS A 1 832 ? 25.287 -10.175 -21.092 1.00 84.81 832 LYS A C 1
ATOM 6113 O O . LYS A 1 832 ? 24.728 -9.568 -20.175 1.00 84.81 832 LYS A O 1
ATOM 6118 N N . GLY A 1 833 ? 25.097 -9.921 -22.382 1.00 85.06 833 GLY A N 1
ATOM 6119 C CA . GLY A 1 833 ? 24.096 -8.965 -22.854 1.00 85.06 833 GLY A CA 1
ATOM 6120 C C . GLY A 1 833 ? 22.675 -9.309 -22.401 1.00 85.06 833 GLY A C 1
ATOM 6121 O O . GLY A 1 833 ? 22.361 -10.457 -22.059 1.00 85.06 833 GLY A O 1
ATOM 6122 N N . GLY A 1 834 ? 21.832 -8.287 -22.322 1.00 90.25 834 GLY A N 1
ATOM 6123 C CA . GLY A 1 834 ? 20.380 -8.401 -22.239 1.00 90.25 834 GLY A CA 1
ATOM 6124 C C . GLY A 1 834 ? 19.745 -8.159 -23.605 1.00 90.25 834 GLY A C 1
ATOM 6125 O O . GLY A 1 834 ? 20.422 -8.244 -24.617 1.00 90.25 834 GLY A O 1
ATOM 6126 N N . ALA A 1 835 ? 18.447 -7.864 -23.636 1.00 91.38 835 ALA A N 1
ATOM 6127 C CA . ALA A 1 835 ? 17.740 -7.511 -24.861 1.00 91.38 835 ALA A CA 1
ATOM 6128 C C . ALA A 1 835 ? 16.876 -6.262 -24.667 1.00 91.38 835 ALA A C 1
ATOM 6130 O O . ALA A 1 835 ? 16.097 -6.200 -23.713 1.00 91.38 835 ALA A O 1
ATOM 6131 N N . VAL A 1 836 ? 16.956 -5.305 -25.594 1.00 96.56 836 VAL A N 1
ATOM 6132 C CA . VAL A 1 836 ? 16.056 -4.142 -25.662 1.00 96.56 836 VAL A CA 1
ATOM 6133 C C . VAL A 1 836 ? 15.329 -4.110 -27.004 1.00 96.56 836 VAL A C 1
ATOM 6135 O O . VAL A 1 836 ? 15.932 -3.898 -28.056 1.00 96.56 836 VAL A O 1
ATOM 6138 N N . ASN A 1 837 ? 14.010 -4.297 -26.953 1.00 96.69 837 ASN A N 1
ATOM 6139 C CA . ASN A 1 837 ? 13.107 -4.265 -28.098 1.00 96.69 837 ASN A CA 1
ATOM 6140 C C . ASN A 1 837 ? 12.262 -2.987 -28.052 1.00 96.69 837 ASN A C 1
ATOM 6142 O O . ASN A 1 837 ? 11.356 -2.863 -27.223 1.00 96.69 837 ASN A O 1
ATOM 6146 N N . LEU A 1 838 ? 12.553 -2.043 -28.945 1.00 97.81 838 LEU A N 1
ATOM 6147 C CA . LEU A 1 838 ? 11.875 -0.754 -29.046 1.00 97.81 838 LEU A CA 1
ATOM 6148 C C . LEU A 1 838 ? 10.828 -0.774 -30.168 1.00 97.81 838 LEU A C 1
ATOM 6150 O O . LEU A 1 838 ? 11.124 -1.092 -31.317 1.00 97.81 838 LEU A O 1
ATOM 6154 N N . THR A 1 839 ? 9.597 -0.381 -29.852 1.00 95.50 839 THR A N 1
ATOM 6155 C CA . THR A 1 839 ? 8.530 -0.125 -30.826 1.00 95.50 839 THR A CA 1
ATOM 6156 C C . THR A 1 839 ? 8.208 1.365 -30.860 1.00 95.50 839 THR A C 1
ATOM 6158 O O . THR A 1 839 ? 7.909 1.977 -29.833 1.00 95.50 839 THR A O 1
ATOM 6161 N N . MET A 1 840 ? 8.252 1.939 -32.059 1.00 93.44 840 MET A N 1
ATOM 6162 C CA . MET A 1 840 ? 8.017 3.354 -32.336 1.00 93.44 840 MET A CA 1
ATOM 6163 C C . MET A 1 840 ? 6.864 3.493 -33.336 1.00 93.44 840 MET A C 1
ATOM 6165 O O . MET A 1 840 ? 6.832 2.806 -34.357 1.00 93.44 840 MET A O 1
ATOM 6169 N N . ARG A 1 841 ? 5.890 4.364 -33.044 1.00 89.38 841 ARG A N 1
ATOM 6170 C CA . ARG A 1 841 ? 4.711 4.600 -33.901 1.00 89.38 841 ARG A CA 1
ATOM 6171 C C . ARG A 1 841 ? 4.681 6.034 -34.417 1.00 89.38 841 ARG A C 1
ATOM 6173 O O . ARG A 1 841 ? 5.617 6.803 -34.206 1.00 89.38 841 ARG A O 1
ATOM 6180 N N . ASP A 1 842 ? 3.586 6.402 -35.068 1.00 85.62 842 ASP A N 1
ATOM 6181 C CA . ASP A 1 842 ? 3.419 7.704 -35.701 1.00 85.62 842 ASP A CA 1
ATOM 6182 C C . ASP A 1 842 ? 3.825 8.877 -34.795 1.00 85.62 842 ASP A C 1
ATOM 6184 O O . ASP A 1 842 ? 3.330 9.012 -33.673 1.00 85.62 842 ASP A O 1
ATOM 6188 N N . ASN A 1 843 ? 4.648 9.781 -35.330 1.00 85.75 843 ASN A N 1
ATOM 6189 C CA . ASN A 1 843 ? 5.165 10.990 -34.670 1.00 85.75 843 ASN A CA 1
ATOM 6190 C C . ASN A 1 843 ? 6.062 10.742 -33.440 1.00 85.75 843 ASN A C 1
ATOM 6192 O O . ASN A 1 843 ? 6.363 11.693 -32.717 1.00 85.75 843 ASN A O 1
ATOM 6196 N N . SER A 1 844 ? 6.476 9.501 -33.177 1.00 92.06 844 SER A N 1
ATOM 6197 C CA . SER A 1 844 ? 7.402 9.220 -32.079 1.00 92.06 844 SER A CA 1
ATOM 6198 C C . SER A 1 844 ? 8.802 9.763 -32.347 1.00 92.06 844 SER A C 1
ATOM 6200 O O . SER A 1 844 ? 9.240 9.879 -33.494 1.00 92.06 844 SER A O 1
ATOM 6202 N N . VAL A 1 845 ? 9.503 10.105 -31.267 1.00 94.88 845 VAL A N 1
ATOM 6203 C CA . VAL A 1 845 ? 10.858 10.660 -31.324 1.00 94.88 845 VAL A CA 1
ATOM 6204 C C . VAL A 1 845 ? 11.755 9.929 -30.337 1.00 94.88 845 VAL A C 1
ATOM 6206 O O . VAL A 1 845 ? 11.407 9.810 -29.168 1.00 94.88 845 VAL A O 1
ATOM 6209 N N . TRP A 1 846 ? 12.930 9.495 -30.771 1.00 97.38 846 TRP A N 1
ATOM 6210 C CA . TRP A 1 846 ? 14.003 9.082 -29.878 1.00 97.38 846 TRP A CA 1
ATOM 6211 C C . TRP A 1 846 ? 15.171 10.052 -30.021 1.00 97.38 846 TRP A C 1
ATOM 6213 O O . TRP A 1 846 ? 15.748 10.165 -31.093 1.00 97.38 846 TRP A O 1
ATOM 6223 N N . LYS A 1 847 ? 15.497 10.772 -28.951 1.00 95.69 847 LYS A N 1
ATOM 6224 C CA . LYS A 1 847 ? 16.684 11.617 -28.835 1.00 95.69 847 LYS A CA 1
ATOM 6225 C C . LYS A 1 847 ? 17.810 10.817 -28.194 1.00 95.69 847 LYS A C 1
ATOM 6227 O O . LYS A 1 847 ? 17.749 10.505 -27.002 1.00 95.69 847 LYS A O 1
ATOM 6232 N N . VAL A 1 848 ? 18.808 10.482 -28.993 1.00 92.94 848 VAL A N 1
ATOM 6233 C CA . VAL A 1 848 ? 19.955 9.676 -28.586 1.00 92.94 848 VAL A CA 1
ATOM 6234 C C . VAL A 1 848 ? 20.960 10.566 -27.856 1.00 92.94 848 VAL A C 1
ATOM 6236 O O . VAL A 1 848 ? 21.410 11.580 -28.386 1.00 92.94 848 VAL A O 1
ATOM 6239 N N . THR A 1 849 ? 21.297 10.224 -26.614 1.00 88.88 849 THR A N 1
ATOM 6240 C CA . THR A 1 849 ? 22.147 11.070 -25.752 1.00 88.88 849 THR A CA 1
ATOM 6241 C C . THR A 1 849 ? 23.606 10.620 -25.682 1.00 88.88 849 THR A C 1
ATOM 6243 O O . THR A 1 849 ? 24.460 11.428 -25.321 1.00 88.88 849 THR A O 1
ATOM 6246 N N . LYS A 1 850 ? 23.893 9.357 -26.020 1.00 88.00 850 LYS A N 1
ATOM 6247 C CA . LYS A 1 850 ? 25.224 8.719 -26.064 1.00 88.00 850 LYS A CA 1
ATOM 6248 C C . LYS A 1 850 ? 25.216 7.583 -27.091 1.00 88.00 850 LYS A C 1
ATOM 6250 O O . LYS A 1 850 ? 24.146 7.249 -27.613 1.00 88.00 850 LYS A O 1
ATOM 6255 N N . GLN A 1 851 ? 26.367 6.953 -27.344 1.00 89.12 851 GLN A N 1
ATOM 6256 C CA . GLN A 1 851 ? 26.402 5.735 -28.158 1.00 89.12 851 GLN A CA 1
ATOM 6257 C C . GLN A 1 851 ? 25.353 4.731 -27.668 1.00 89.12 851 GLN A C 1
ATOM 6259 O O . GLN A 1 851 ? 25.193 4.565 -26.459 1.00 89.12 851 GLN A O 1
ATOM 6264 N N . SER A 1 852 ? 24.640 4.076 -28.579 1.00 93.50 852 SER A N 1
ATOM 6265 C CA . SER A 1 852 ? 23.530 3.189 -28.219 1.00 93.50 852 SER A CA 1
ATOM 6266 C C . SER A 1 852 ? 23.612 1.840 -28.925 1.00 93.50 852 SER A C 1
ATOM 6268 O O . SER A 1 852 ? 23.948 1.774 -30.107 1.00 93.50 852 SER A O 1
ATOM 6270 N N . TRP A 1 853 ? 23.256 0.783 -28.198 1.00 92.81 853 TRP A N 1
ATOM 6271 C CA . TRP A 1 853 ? 23.205 -0.606 -28.649 1.00 92.81 853 TRP A CA 1
ATOM 6272 C C . TRP A 1 853 ? 21.801 -1.160 -28.423 1.00 92.81 853 TRP A C 1
ATOM 6274 O O . TRP A 1 853 ? 21.324 -1.229 -27.291 1.00 92.81 853 TRP A O 1
ATOM 6284 N N . VAL A 1 854 ? 21.115 -1.512 -29.513 1.00 94.25 854 VAL A N 1
ATOM 6285 C CA . VAL A 1 854 ? 19.702 -1.913 -29.496 1.00 94.25 854 VAL A CA 1
ATOM 6286 C C . VAL A 1 854 ? 19.518 -3.276 -30.140 1.00 94.25 854 VAL A C 1
ATOM 6288 O O . VAL A 1 854 ? 19.930 -3.512 -31.278 1.00 94.25 854 VAL A O 1
ATOM 6291 N N . THR A 1 855 ? 18.795 -4.158 -29.457 1.00 94.38 855 THR A N 1
ATOM 6292 C CA . THR A 1 855 ? 18.502 -5.498 -29.967 1.00 94.38 855 THR A CA 1
ATOM 6293 C C . THR A 1 855 ? 17.506 -5.453 -31.118 1.00 94.38 855 THR A C 1
ATOM 6295 O O . THR A 1 855 ? 17.739 -6.044 -32.172 1.00 94.38 855 THR A O 1
ATOM 6298 N N . SER A 1 856 ? 16.390 -4.736 -30.964 1.00 95.88 856 SER A N 1
ATOM 6299 C CA . SER A 1 856 ? 15.483 -4.529 -32.090 1.00 95.88 856 SER A CA 1
ATOM 6300 C C . SER A 1 856 ? 14.747 -3.199 -32.067 1.00 95.88 856 SER A C 1
ATOM 6302 O O . SER A 1 856 ? 14.378 -2.688 -31.011 1.00 95.88 856 SER A O 1
ATOM 6304 N N . ILE A 1 857 ? 14.507 -2.662 -33.263 1.00 96.94 857 ILE A N 1
ATOM 6305 C CA . ILE A 1 857 ? 13.640 -1.509 -33.500 1.00 96.94 857 ILE A CA 1
ATOM 6306 C C . ILE A 1 857 ? 12.545 -1.931 -34.477 1.00 96.94 857 ILE A C 1
ATOM 6308 O O . ILE A 1 857 ? 12.821 -2.490 -35.541 1.00 96.94 857 ILE A O 1
ATOM 6312 N N . THR A 1 858 ? 11.294 -1.670 -34.104 1.00 95.19 858 THR A N 1
ATOM 6313 C CA . THR A 1 858 ? 10.119 -1.917 -34.944 1.00 95.19 858 THR A CA 1
ATOM 6314 C C . THR A 1 858 ? 9.337 -0.628 -35.164 1.00 95.19 858 THR A C 1
ATOM 6316 O O . THR A 1 858 ? 8.896 0.015 -34.208 1.00 95.19 858 THR A O 1
ATOM 6319 N N . THR A 1 859 ? 9.114 -0.291 -36.431 1.00 92.62 859 THR A N 1
ATOM 6320 C CA . THR A 1 859 ? 8.237 0.793 -36.890 1.00 92.62 859 THR A CA 1
ATOM 6321 C C . THR A 1 859 ? 7.232 0.264 -37.919 1.00 92.62 859 THR A C 1
ATOM 6323 O O . THR A 1 859 ? 7.245 -0.916 -38.282 1.00 92.62 859 THR A O 1
ATOM 6326 N N . ALA A 1 860 ? 6.297 1.112 -38.357 1.00 87.06 860 ALA A N 1
ATOM 6327 C CA . ALA A 1 860 ? 5.410 0.778 -39.469 1.00 87.06 860 ALA A CA 1
ATOM 6328 C C . ALA A 1 860 ? 6.118 0.946 -40.829 1.00 87.06 860 ALA A C 1
ATOM 6330 O O . ALA A 1 860 ? 7.126 1.641 -40.939 1.00 87.06 860 ALA A O 1
ATOM 6331 N N . ASP A 1 861 ? 5.556 0.316 -41.858 1.00 83.88 861 ASP A N 1
ATOM 6332 C CA . ASP A 1 861 ? 5.872 0.584 -43.264 1.00 83.88 861 ASP A CA 1
ATOM 6333 C C . ASP A 1 861 ? 5.073 1.823 -43.708 1.00 83.88 861 ASP A C 1
ATOM 6335 O O . ASP A 1 861 ? 3.837 1.797 -43.758 1.00 83.88 861 ASP A O 1
ATOM 6339 N N . TYR A 1 862 ? 5.776 2.929 -43.935 1.00 78.88 862 TYR A N 1
ATOM 6340 C CA . TYR A 1 862 ? 5.219 4.226 -44.306 1.00 78.88 862 TYR A CA 1
ATOM 6341 C C . TYR A 1 862 ? 5.341 4.504 -45.804 1.00 78.88 862 TYR A C 1
ATOM 6343 O O . TYR A 1 862 ? 4.506 5.242 -46.330 1.00 78.88 862 TYR A O 1
ATOM 6351 N N . PHE A 1 863 ? 6.348 3.958 -46.487 1.00 72.06 863 PHE A N 1
ATOM 6352 C CA . PHE A 1 863 ? 6.620 4.243 -47.898 1.00 72.06 863 PHE A CA 1
ATOM 6353 C C . PHE A 1 863 ? 6.020 3.203 -48.863 1.00 72.06 863 PHE A C 1
ATOM 6355 O O . PHE A 1 863 ? 5.711 3.543 -50.014 1.00 72.06 863 PHE A O 1
ATOM 6362 N N . GLY A 1 864 ? 5.767 1.975 -48.398 1.00 67.31 864 GLY A N 1
ATOM 6363 C CA . GLY A 1 864 ? 5.286 0.853 -49.203 1.00 67.31 864 GLY A CA 1
ATOM 6364 C C . GLY A 1 864 ? 6.232 0.484 -50.355 1.00 67.31 864 GLY A C 1
ATOM 6365 O O . GLY A 1 864 ? 7.355 0.964 -50.450 1.00 67.31 864 GLY A O 1
ATOM 6366 N N . ASP A 1 865 ? 5.748 -0.309 -51.320 1.00 64.19 865 ASP A N 1
ATOM 6367 C CA . ASP A 1 865 ? 6.558 -0.849 -52.436 1.00 64.19 865 ASP A CA 1
ATOM 6368 C C . ASP A 1 865 ? 7.262 0.199 -53.337 1.00 64.19 865 ASP A C 1
ATOM 6370 O O . ASP A 1 865 ? 8.049 -0.168 -54.212 1.00 64.19 865 ASP A O 1
ATOM 6374 N N . ASN A 1 866 ? 6.942 1.494 -53.212 1.00 58.47 866 ASN A N 1
ATOM 6375 C CA . ASN A 1 866 ? 7.501 2.551 -54.065 1.00 58.47 866 ASN A CA 1
ATOM 6376 C C . ASN A 1 866 ? 8.755 3.213 -53.478 1.00 58.47 866 ASN A C 1
ATOM 6378 O O . ASN A 1 866 ? 9.399 3.994 -54.185 1.00 58.47 866 ASN A O 1
ATOM 6382 N N . GLY A 1 867 ? 9.083 2.920 -52.218 1.00 59.66 867 GLY A N 1
ATOM 6383 C CA . GLY A 1 867 ? 10.150 3.582 -51.487 1.00 59.66 867 GLY A CA 1
ATOM 6384 C C . GLY A 1 867 ? 9.922 5.087 -51.290 1.00 59.66 867 GLY A C 1
ATOM 6385 O O . GLY A 1 867 ? 8.910 5.662 -51.714 1.00 59.66 867 GLY A O 1
ATOM 6386 N N . PRO A 1 868 ? 10.864 5.778 -50.635 1.00 63.50 868 PRO A N 1
ATOM 6387 C CA . PRO A 1 868 ? 10.750 7.207 -50.395 1.00 63.50 868 PRO A CA 1
ATOM 6388 C C . PRO A 1 868 ? 10.883 7.963 -51.733 1.00 63.50 868 PRO A C 1
ATOM 6390 O O . PRO A 1 868 ? 11.957 7.965 -52.326 1.00 63.50 868 PRO A O 1
ATOM 6393 N N . ASP A 1 869 ? 9.839 8.662 -52.212 1.00 56.19 869 ASP A N 1
ATOM 6394 C CA . ASP A 1 869 ? 9.843 9.465 -53.466 1.00 56.19 869 ASP A CA 1
ATOM 6395 C C . ASP A 1 869 ? 10.085 10.971 -53.215 1.00 56.19 869 ASP A C 1
ATOM 6397 O O . ASP A 1 869 ? 9.583 11.545 -52.258 1.00 56.19 869 ASP A O 1
ATOM 6401 N N . ALA A 1 870 ? 10.880 11.635 -54.066 1.00 44.53 870 ALA A N 1
ATOM 6402 C CA . ALA A 1 870 ? 11.214 13.063 -54.015 1.00 44.53 870 ALA A CA 1
ATOM 6403 C C . ALA A 1 870 ? 9.998 13.983 -54.194 1.00 44.53 870 ALA A C 1
ATOM 6405 O O . ALA A 1 870 ? 10.020 15.125 -53.734 1.00 44.53 870 ALA A O 1
ATOM 6406 N N . THR A 1 871 ? 8.944 13.523 -54.878 1.00 46.28 871 THR A N 1
ATOM 6407 C CA . THR A 1 871 ? 7.738 14.343 -55.082 1.00 46.28 871 THR A CA 1
ATOM 6408 C C . THR A 1 871 ? 6.853 14.421 -53.835 1.00 46.28 871 THR A C 1
ATOM 6410 O O . THR A 1 871 ? 6.250 15.469 -53.603 1.00 46.28 871 THR A O 1
ATOM 6413 N N . SER A 1 872 ? 6.928 13.407 -52.967 1.00 48.06 872 SER A N 1
ATOM 6414 C CA . SER A 1 872 ? 6.306 13.348 -51.636 1.00 48.06 872 SER A CA 1
ATOM 6415 C C . SER A 1 872 ? 6.993 14.253 -50.594 1.00 48.06 872 SER A C 1
ATOM 6417 O O . SER A 1 872 ? 6.459 14.484 -49.514 1.00 48.06 872 SER A O 1
ATOM 6419 N N . TYR A 1 873 ? 8.183 14.792 -50.906 1.00 51.56 873 TYR A N 1
ATOM 6420 C CA . TYR A 1 873 ? 8.978 15.673 -50.026 1.00 51.56 873 TYR A CA 1
ATOM 6421 C C . TYR A 1 873 ? 8.602 17.155 -50.111 1.00 51.56 873 TYR A C 1
ATOM 6423 O O . TYR A 1 873 ? 9.213 18.010 -49.460 1.00 51.56 873 TYR A O 1
ATOM 6431 N N . GLY A 1 874 ? 7.598 17.501 -50.917 1.00 44.03 874 GLY A N 1
ATOM 6432 C CA . GLY A 1 874 ? 7.066 18.850 -50.924 1.00 44.03 874 GLY A CA 1
ATOM 6433 C C . GLY A 1 874 ? 6.382 19.149 -49.594 1.00 44.03 874 GLY A C 1
ATOM 6434 O O . GLY A 1 874 ? 5.256 18.707 -49.389 1.00 44.03 874 GLY A O 1
ATOM 6435 N N . TRP A 1 875 ? 7.002 19.983 -48.745 1.00 44.22 875 TRP A N 1
ATOM 6436 C CA . TRP A 1 875 ? 6.314 20.788 -47.723 1.00 44.22 875 TRP A CA 1
ATOM 6437 C C . TRP A 1 875 ? 5.266 21.666 -48.418 1.00 44.22 875 TRP A C 1
ATOM 6439 O O . TRP A 1 875 ? 5.455 22.850 -48.706 1.00 44.22 875 TRP A O 1
ATOM 6449 N N . THR A 1 876 ? 4.170 21.040 -48.804 1.00 39.09 876 THR A N 1
ATOM 6450 C CA . THR A 1 876 ? 3.006 21.662 -49.389 1.00 39.09 876 THR A CA 1
ATOM 6451 C C . THR A 1 876 ? 1.937 21.591 -48.320 1.00 39.09 876 THR A C 1
ATOM 6453 O O . THR A 1 876 ? 1.581 20.526 -47.827 1.00 39.09 876 THR A O 1
ATOM 6456 N N . GLU A 1 877 ? 1.403 22.754 -47.944 1.00 38.19 877 GLU A N 1
ATOM 6457 C CA . GLU A 1 877 ? 0.258 22.886 -47.032 1.00 38.19 877 GLU A CA 1
ATOM 6458 C C . GLU A 1 877 ? -1.027 22.202 -47.554 1.00 38.19 877 GLU A C 1
ATOM 6460 O O . GLU A 1 877 ? -2.100 22.358 -46.978 1.00 38.19 877 GLU A O 1
ATOM 6465 N N . ASN A 1 878 ? -0.958 21.432 -48.637 1.00 37.25 878 ASN A N 1
ATOM 6466 C CA . ASN A 1 878 ? -2.023 20.560 -49.085 1.00 37.25 878 ASN A CA 1
ATOM 6467 C C . ASN A 1 878 ? -1.413 19.275 -49.625 1.00 37.25 878 ASN A C 1
ATOM 6469 O O . ASN A 1 878 ? -0.618 19.333 -50.556 1.00 37.25 878 ASN A O 1
ATOM 6473 N N . THR A 1 879 ? -1.858 18.170 -49.027 1.00 38.22 879 THR A N 1
ATOM 6474 C CA . THR A 1 879 ? -1.895 16.812 -49.581 1.00 38.22 879 THR A CA 1
ATOM 6475 C C . THR A 1 879 ? -1.650 16.783 -51.087 1.00 38.22 879 THR A C 1
ATOM 6477 O O . THR A 1 879 ? -2.481 17.289 -51.849 1.00 38.22 879 THR A O 1
ATOM 6480 N N . ASP A 1 880 ? -0.554 16.164 -51.511 1.00 39.34 880 ASP A N 1
ATOM 6481 C CA . ASP A 1 880 ? -0.567 15.512 -52.808 1.00 39.34 880 ASP A CA 1
ATOM 6482 C C . ASP A 1 880 ? -1.437 14.246 -52.722 1.00 39.34 880 ASP A C 1
ATOM 6484 O O . ASP A 1 880 ? -1.793 13.764 -51.640 1.00 39.34 880 ASP A O 1
ATOM 6488 N N . ASP A 1 881 ? -1.851 13.741 -53.878 1.00 40.94 881 ASP A N 1
ATOM 6489 C CA . ASP A 1 881 ? -2.814 12.646 -54.004 1.00 40.94 881 ASP A CA 1
ATOM 6490 C C . ASP A 1 881 ? -2.264 11.270 -53.527 1.00 40.94 881 ASP A C 1
ATOM 6492 O O . ASP A 1 881 ? -2.941 10.261 -53.727 1.00 40.94 881 ASP A O 1
ATOM 6496 N N . ASN A 1 882 ? -1.091 11.224 -52.863 1.00 41.78 882 ASN A N 1
ATOM 6497 C CA . ASN A 1 882 ? -0.463 10.018 -52.294 1.00 41.78 882 ASN A CA 1
ATOM 6498 C C . ASN A 1 882 ? -0.284 10.040 -50.754 1.00 41.78 882 ASN A C 1
ATOM 6500 O O . ASN A 1 882 ? -0.019 8.995 -50.168 1.00 41.78 882 ASN A O 1
ATOM 6504 N N . GLY A 1 883 ? -0.513 11.165 -50.066 1.00 42.56 883 GLY A N 1
ATOM 6505 C CA . GLY A 1 883 ? -0.963 11.167 -48.662 1.00 42.56 883 GLY A CA 1
ATOM 6506 C C . GLY A 1 883 ? 0.039 10.883 -47.525 1.00 42.56 883 GLY A C 1
ATOM 6507 O O . GLY A 1 883 ? -0.416 10.802 -46.384 1.00 42.56 883 GLY A O 1
ATOM 6508 N N . ILE A 1 884 ? 1.355 10.787 -47.751 1.00 47.25 884 ILE A N 1
ATOM 6509 C CA . ILE A 1 884 ? 2.345 10.600 -46.663 1.00 47.25 884 ILE A CA 1
ATOM 6510 C C . ILE A 1 884 ? 2.845 11.965 -46.157 1.00 47.25 884 ILE A C 1
ATOM 6512 O O . ILE A 1 884 ? 3.374 12.766 -46.922 1.00 47.25 884 ILE A O 1
ATOM 6516 N N . ARG A 1 885 ? 2.693 12.249 -44.854 1.00 55.84 885 ARG A N 1
ATOM 6517 C CA . ARG A 1 885 ? 3.275 13.434 -44.191 1.00 55.84 885 ARG A CA 1
ATOM 6518 C C . ARG A 1 885 ? 4.558 13.020 -43.466 1.00 55.84 885 ARG A C 1
ATOM 6520 O O . ARG A 1 885 ? 4.479 12.216 -42.546 1.00 55.84 885 ARG A O 1
ATOM 6527 N N . LEU A 1 886 ? 5.709 13.610 -43.805 1.00 55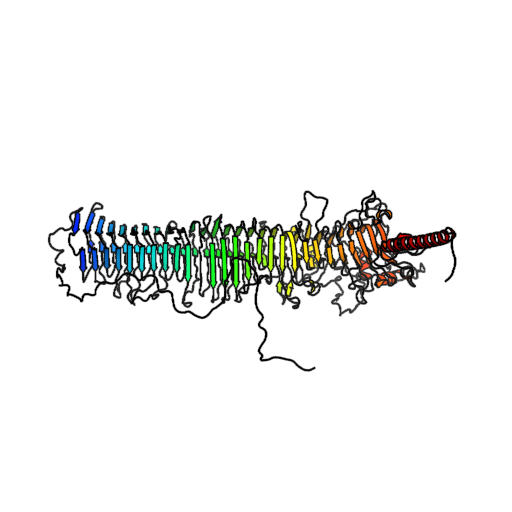.38 886 LEU A N 1
ATOM 6528 C CA . LEU A 1 886 ? 7.003 13.325 -43.147 1.00 55.38 886 LEU A CA 1
ATOM 6529 C C . LEU A 1 886 ? 6.947 13.447 -41.616 1.00 55.38 886 LEU A C 1
ATOM 6531 O O . LEU A 1 886 ? 7.586 12.680 -40.911 1.00 55.38 886 LEU A O 1
ATOM 6535 N N . ASN A 1 887 ? 6.128 14.357 -41.085 1.00 61.19 887 ASN A N 1
ATOM 6536 C CA . ASN A 1 887 ? 5.982 14.544 -39.637 1.00 61.19 887 ASN A CA 1
ATOM 6537 C C . ASN A 1 887 ? 5.360 13.330 -38.919 1.00 61.19 887 ASN A C 1
ATOM 6539 O O . ASN A 1 887 ? 5.391 13.286 -37.697 1.00 61.19 887 ASN A O 1
ATOM 6543 N N . THR A 1 888 ? 4.777 12.384 -39.661 1.00 74.38 888 THR A N 1
ATOM 6544 C CA . THR A 1 888 ? 4.136 11.177 -39.129 1.00 74.38 888 THR A CA 1
ATOM 6545 C C . THR A 1 888 ? 5.120 10.015 -38.975 1.00 74.38 888 THR A C 1
ATOM 6547 O O . THR A 1 888 ? 4.863 9.133 -38.167 1.00 74.38 888 THR A O 1
ATOM 6550 N N . ILE A 1 889 ? 6.258 10.019 -39.673 1.00 84.81 889 ILE A N 1
ATOM 6551 C CA . ILE A 1 889 ? 7.252 8.935 -39.614 1.00 84.81 889 ILE A CA 1
ATOM 6552 C C . ILE A 1 889 ? 8.106 9.089 -38.339 1.00 84.81 889 ILE A C 1
ATOM 6554 O O . ILE A 1 889 ? 8.537 10.213 -38.061 1.00 84.81 889 ILE A O 1
ATOM 6558 N N . PRO A 1 890 ? 8.389 8.008 -37.585 1.00 92.06 890 PRO A N 1
ATOM 6559 C CA . PRO A 1 890 ? 9.273 8.028 -36.421 1.00 92.06 890 PRO A CA 1
ATOM 6560 C C . PRO A 1 890 ? 10.619 8.704 -36.699 1.00 92.06 890 PRO A C 1
ATOM 6562 O O . PRO A 1 890 ? 11.229 8.469 -37.744 1.00 92.06 890 PRO A O 1
ATOM 6565 N N . LEU A 1 891 ? 11.084 9.528 -35.758 1.00 93.50 891 LEU A N 1
ATOM 6566 C CA . LEU A 1 891 ? 12.369 10.225 -35.833 1.00 93.50 891 LEU A CA 1
ATOM 6567 C C . LEU A 1 891 ? 13.337 9.693 -34.775 1.00 93.50 891 LEU A C 1
ATOM 6569 O O . LEU A 1 891 ? 13.050 9.755 -33.583 1.00 93.50 891 LEU A O 1
ATOM 6573 N N . ILE A 1 892 ? 14.512 9.259 -35.210 1.00 96.56 892 ILE A N 1
ATOM 6574 C CA . ILE A 1 892 ? 15.666 8.969 -34.363 1.00 96.56 892 ILE A CA 1
ATOM 6575 C C . ILE A 1 892 ? 16.654 10.126 -34.545 1.00 96.56 892 ILE A C 1
ATOM 6577 O O . ILE A 1 892 ? 17.175 10.357 -35.633 1.00 96.56 892 ILE A O 1
ATOM 6581 N N . ASP A 1 893 ? 16.853 10.916 -33.500 1.00 94.12 893 ASP A N 1
ATOM 6582 C CA . ASP A 1 893 ? 17.694 12.107 -33.503 1.00 94.12 893 ASP A CA 1
ATOM 6583 C C . ASP A 1 893 ? 19.043 11.790 -32.855 1.00 94.12 893 ASP A C 1
ATOM 6585 O O . ASP A 1 893 ? 19.121 11.615 -31.639 1.00 94.12 893 ASP A O 1
ATOM 6589 N N . LEU A 1 894 ? 20.091 11.690 -33.676 1.00 90.94 894 LEU A N 1
ATOM 6590 C CA . LEU A 1 894 ? 21.476 11.491 -33.238 1.00 90.94 894 LEU A CA 1
ATOM 6591 C C . LEU A 1 894 ? 22.167 12.826 -32.905 1.00 90.94 894 LEU A C 1
ATOM 6593 O O . LEU A 1 894 ? 23.156 12.845 -32.177 1.00 90.94 894 LEU A O 1
ATOM 6597 N N . ASN A 1 895 ? 21.570 13.954 -33.306 1.00 81.69 895 ASN A N 1
ATOM 6598 C CA . ASN A 1 895 ? 22.098 15.301 -33.071 1.00 81.69 895 ASN A CA 1
ATOM 6599 C C . ASN A 1 895 ? 21.712 15.886 -31.708 1.00 81.69 895 ASN A C 1
ATOM 6601 O O . ASN A 1 895 ? 21.973 17.062 -31.446 1.00 81.69 895 ASN A O 1
ATOM 6605 N N . SER A 1 896 ? 21.068 15.119 -30.826 1.00 68.69 896 SER A N 1
ATOM 6606 C CA . SER A 1 896 ? 20.817 15.571 -29.451 1.00 68.69 896 SER A CA 1
ATOM 6607 C C . SER A 1 896 ? 22.082 15.645 -28.594 1.00 68.69 896 SER A C 1
ATOM 6609 O O . SER A 1 896 ? 22.036 16.220 -27.505 1.00 68.69 896 SER A O 1
ATOM 6611 N N . ILE A 1 897 ? 23.198 15.104 -29.080 1.00 66.12 897 ILE A N 1
ATOM 6612 C CA . ILE A 1 897 ? 24.509 15.184 -28.444 1.00 66.12 897 ILE A CA 1
ATOM 6613 C C . ILE A 1 897 ? 25.215 16.487 -28.852 1.00 66.12 897 ILE A C 1
ATOM 6615 O O . ILE A 1 897 ? 25.366 16.777 -30.036 1.00 66.12 897 ILE A O 1
ATOM 6619 N N . GLU A 1 898 ? 25.683 17.282 -27.881 1.00 64.44 898 GLU A N 1
ATOM 6620 C CA . GLU A 1 898 ? 26.542 18.436 -28.179 1.00 64.44 898 GLU A CA 1
ATOM 6621 C C . GLU A 1 898 ? 27.955 17.948 -28.537 1.00 64.44 898 GLU A C 1
ATOM 6623 O O . GLU A 1 898 ? 28.682 17.438 -27.680 1.00 64.44 898 GLU A O 1
ATOM 6628 N N . ILE A 1 899 ? 28.345 18.113 -29.805 1.00 64.69 899 ILE A N 1
ATOM 6629 C CA . ILE A 1 899 ? 29.681 17.746 -30.291 1.00 64.69 899 ILE A CA 1
ATOM 6630 C C . ILE A 1 899 ? 30.732 18.589 -29.565 1.00 64.69 899 ILE A C 1
ATOM 6632 O O . ILE A 1 899 ? 30.679 19.823 -29.549 1.00 64.69 899 ILE A O 1
ATOM 6636 N N . SER A 1 900 ? 31.710 17.919 -28.960 1.00 61.62 900 SER A N 1
ATOM 6637 C CA . SER A 1 900 ? 32.796 18.552 -28.211 1.00 61.62 900 SER A CA 1
ATOM 6638 C C . SER A 1 900 ? 34.095 17.764 -28.368 1.00 61.62 900 SER A C 1
ATOM 6640 O O . SER A 1 900 ? 34.099 16.647 -28.870 1.00 61.62 900 SER A O 1
ATOM 6642 N N . SER A 1 901 ? 35.217 18.294 -27.873 1.00 56.84 901 SER A N 1
ATOM 6643 C CA . SER A 1 901 ? 36.492 17.556 -27.890 1.00 56.84 901 SER A CA 1
ATOM 6644 C C . SER A 1 901 ? 36.464 16.231 -27.114 1.00 56.84 901 SER A C 1
ATOM 6646 O O . SER A 1 901 ? 37.377 15.425 -27.272 1.00 56.84 901 SER A O 1
ATOM 6648 N N . GLU A 1 902 ? 35.464 16.036 -26.249 1.00 55.03 902 GLU A N 1
ATOM 6649 C CA . GLU A 1 902 ? 35.255 14.826 -25.444 1.00 55.03 902 GLU A CA 1
ATOM 6650 C C . GLU A 1 902 ? 34.139 13.930 -26.015 1.00 55.03 902 GLU A C 1
ATOM 6652 O O . GLU A 1 902 ? 34.057 12.763 -25.644 1.00 55.03 902 GLU A O 1
ATOM 6657 N N . ASN A 1 903 ? 33.324 14.442 -26.947 1.00 61.66 903 ASN A N 1
ATOM 6658 C CA . ASN A 1 903 ? 32.179 13.743 -27.523 1.00 61.66 903 ASN A CA 1
ATOM 6659 C C . ASN A 1 903 ? 32.156 13.935 -29.045 1.00 61.66 903 ASN A C 1
ATOM 6661 O O . ASN A 1 903 ? 31.659 14.943 -29.554 1.00 61.66 903 ASN A O 1
ATOM 6665 N N . LYS A 1 904 ? 32.777 12.981 -29.741 1.00 69.12 904 LYS A N 1
ATOM 6666 C CA . LYS A 1 904 ? 32.875 12.923 -31.202 1.00 69.12 904 LYS A CA 1
ATOM 6667 C C . LYS A 1 904 ? 31.677 12.109 -31.713 1.00 69.12 904 LYS A C 1
ATOM 6669 O O . LYS A 1 904 ? 31.421 11.076 -31.106 1.00 69.12 904 LYS A O 1
ATOM 6674 N N . GLY A 1 905 ? 30.959 12.595 -32.736 1.00 77.56 905 GLY A N 1
ATOM 6675 C CA . GLY A 1 905 ? 29.656 12.143 -33.286 1.00 77.56 905 GLY A CA 1
ATOM 6676 C C . GLY A 1 905 ? 28.997 10.856 -32.747 1.00 77.56 905 GLY A C 1
ATOM 6677 O O . GLY A 1 905 ? 29.634 9.819 -32.586 1.00 77.56 905 GLY A O 1
ATOM 6678 N N . ALA A 1 906 ? 27.680 10.862 -32.561 1.00 84.56 906 ALA A N 1
ATOM 6679 C CA . ALA A 1 906 ? 26.926 9.743 -31.998 1.00 84.56 906 ALA A CA 1
ATOM 6680 C C . ALA A 1 906 ? 26.970 8.476 -32.873 1.00 84.56 906 ALA A C 1
ATOM 6682 O O . ALA A 1 906 ? 26.934 8.537 -34.103 1.00 84.56 906 ALA A O 1
ATOM 6683 N N . ALA A 1 907 ? 26.966 7.304 -32.241 1.00 91.19 907 ALA A N 1
ATOM 6684 C CA . ALA A 1 907 ? 26.835 6.022 -32.922 1.00 91.19 907 ALA A CA 1
ATOM 6685 C C . ALA A 1 907 ? 25.603 5.242 -32.451 1.00 91.19 907 ALA A C 1
ATOM 6687 O O . ALA A 1 907 ? 25.351 5.118 -31.250 1.00 91.19 907 ALA A O 1
ATOM 6688 N N . LEU A 1 908 ? 24.868 4.669 -33.402 1.00 95.00 908 LEU A N 1
ATOM 6689 C CA . LEU A 1 908 ? 23.738 3.783 -33.143 1.00 95.00 908 LEU A CA 1
ATOM 6690 C C . LEU A 1 908 ? 23.983 2.413 -33.771 1.00 95.00 908 LEU A C 1
ATOM 6692 O O . LEU A 1 908 ? 24.058 2.290 -34.993 1.00 95.00 908 LEU A O 1
ATOM 6696 N N . THR A 1 909 ? 24.047 1.389 -32.928 1.00 93.81 909 THR A N 1
ATOM 6697 C CA . THR A 1 909 ? 24.192 -0.013 -33.321 1.00 93.81 909 THR A CA 1
ATOM 6698 C C . THR A 1 909 ? 22.874 -0.752 -33.102 1.00 93.81 909 THR A C 1
ATOM 6700 O O . THR A 1 909 ? 22.315 -0.723 -32.006 1.00 93.81 909 THR A O 1
ATOM 6703 N N . VAL A 1 910 ? 22.362 -1.422 -34.138 1.00 94.56 910 VAL A N 1
ATOM 6704 C CA . VAL A 1 910 ? 21.067 -2.118 -34.117 1.00 94.56 910 VAL A CA 1
ATOM 6705 C C . VAL A 1 910 ? 21.211 -3.533 -34.668 1.00 94.56 910 VAL A C 1
ATOM 6707 O O . VAL A 1 910 ? 21.592 -3.719 -35.823 1.00 94.56 910 VAL A O 1
ATOM 6710 N N . TYR A 1 911 ? 20.859 -4.555 -33.886 1.00 91.69 911 TYR A N 1
ATOM 6711 C CA . TYR A 1 911 ? 20.874 -5.934 -34.391 1.00 91.69 911 TYR A CA 1
ATOM 6712 C C . TYR A 1 911 ? 19.774 -6.157 -35.434 1.00 91.69 911 TYR A C 1
ATOM 6714 O O . TYR A 1 911 ? 20.047 -6.688 -36.508 1.00 91.69 911 TYR A O 1
ATOM 6722 N N . LYS A 1 912 ? 18.538 -5.729 -35.150 1.00 93.50 912 LYS A N 1
ATOM 6723 C CA . LYS A 1 912 ? 17.412 -5.882 -36.077 1.00 93.50 912 LYS A CA 1
ATOM 6724 C C . LYS A 1 912 ? 16.569 -4.618 -36.209 1.00 93.50 912 LYS A C 1
ATOM 6726 O O . LYS A 1 912 ? 15.979 -4.167 -35.233 1.00 93.50 912 LYS A O 1
ATOM 6731 N N . PHE A 1 913 ? 16.433 -4.097 -37.424 1.00 95.12 913 PHE A N 1
ATOM 6732 C CA . PHE A 1 913 ? 15.547 -2.974 -37.732 1.00 95.12 913 PHE A CA 1
ATOM 6733 C C . PHE A 1 913 ? 14.474 -3.406 -38.736 1.00 95.12 913 PHE A C 1
ATOM 6735 O O . PHE A 1 913 ? 14.793 -3.809 -39.853 1.00 95.12 913 PHE A O 1
ATOM 6742 N N . ASN A 1 914 ? 13.197 -3.304 -38.363 1.00 93.12 914 ASN A N 1
ATOM 6743 C CA . ASN A 1 914 ? 12.081 -3.579 -39.269 1.00 93.12 914 ASN A CA 1
ATOM 6744 C C . ASN A 1 914 ? 11.098 -2.401 -39.343 1.00 93.12 914 ASN A C 1
ATOM 6746 O O . ASN A 1 914 ? 10.554 -1.995 -38.316 1.00 93.12 914 ASN A O 1
ATOM 6750 N N . GLY A 1 915 ? 10.825 -1.930 -40.562 1.00 90.75 915 GLY A N 1
ATOM 6751 C CA . GLY A 1 915 ? 9.978 -0.770 -40.855 1.00 90.75 915 GLY A CA 1
ATOM 6752 C C . GLY A 1 915 ? 10.784 0.485 -41.202 1.00 90.75 915 GLY A C 1
ATOM 6753 O O . GLY A 1 915 ? 12.017 0.460 -41.225 1.00 90.75 915 GLY A O 1
ATOM 6754 N N . ASP A 1 916 ? 10.077 1.587 -41.451 1.00 90.75 916 ASP A N 1
ATOM 6755 C CA . ASP A 1 916 ? 10.668 2.825 -41.964 1.00 90.75 916 ASP A CA 1
ATOM 6756 C C . ASP A 1 916 ? 10.907 3.857 -40.857 1.00 90.75 916 ASP A C 1
ATOM 6758 O O . ASP A 1 916 ? 10.168 3.917 -39.866 1.00 90.75 916 ASP A O 1
ATOM 6762 N N . ALA A 1 917 ? 11.930 4.697 -41.029 1.00 93.56 917 ALA A N 1
ATOM 6763 C CA . ALA A 1 917 ? 12.286 5.729 -40.057 1.00 93.56 917 ALA A CA 1
ATOM 6764 C C . ALA A 1 917 ? 13.039 6.915 -40.673 1.00 93.56 917 ALA A C 1
ATOM 6766 O O . ALA A 1 917 ? 13.651 6.831 -41.742 1.00 93.56 917 ALA A O 1
ATOM 6767 N N . GLN A 1 918 ? 13.018 8.031 -39.948 1.00 93.00 918 GLN A N 1
ATOM 6768 C CA . GLN A 1 918 ? 13.879 9.182 -40.189 1.00 93.00 918 GLN A CA 1
ATOM 6769 C C . GLN A 1 918 ? 15.019 9.190 -39.175 1.00 93.00 918 GLN A C 1
ATOM 6771 O O . GLN A 1 918 ? 14.786 9.004 -37.984 1.00 93.00 918 GLN A O 1
ATOM 6776 N N . PHE A 1 919 ? 16.226 9.494 -39.634 1.00 94.69 919 PHE A N 1
ATOM 6777 C CA . PHE A 1 919 ? 17.389 9.745 -38.798 1.00 94.69 919 PHE A CA 1
ATOM 6778 C C . PHE A 1 919 ? 17.822 11.186 -38.983 1.00 94.69 919 PHE A C 1
ATOM 6780 O O . PHE A 1 919 ? 18.012 11.631 -40.114 1.00 94.69 919 PHE A O 1
ATOM 6787 N N . ARG A 1 920 ? 17.995 11.929 -37.896 1.00 92.25 920 ARG A N 1
ATOM 6788 C CA . ARG A 1 920 ? 18.680 13.220 -37.944 1.00 92.25 920 ARG A CA 1
ATOM 6789 C C . ARG A 1 920 ? 20.134 13.009 -37.553 1.00 92.25 920 ARG A C 1
ATOM 6791 O O . ARG A 1 920 ? 20.373 12.450 -36.492 1.00 92.25 920 ARG A O 1
ATOM 6798 N N . MET A 1 921 ? 21.052 13.429 -38.422 1.00 92.19 921 MET A N 1
ATOM 6799 C CA . MET A 1 921 ? 22.486 13.154 -38.295 1.00 92.19 921 MET A CA 1
ATOM 6800 C C . MET A 1 921 ? 23.338 14.395 -38.574 1.00 92.19 921 MET A C 1
ATOM 6802 O O . MET A 1 921 ? 22.940 15.304 -39.317 1.00 92.19 921 MET A O 1
ATOM 6806 N N . HIS A 1 922 ? 24.526 14.415 -37.989 1.00 90.38 922 HIS A N 1
ATOM 6807 C CA . HIS A 1 922 ? 25.603 15.353 -38.232 1.00 90.38 922 HIS A CA 1
ATOM 6808 C C . HIS A 1 922 ? 26.726 14.614 -38.951 1.00 90.38 922 HIS A C 1
ATOM 6810 O O . HIS A 1 922 ? 27.228 13.615 -38.454 1.00 90.38 922 HIS A O 1
ATOM 6816 N N . LEU A 1 923 ? 27.119 15.086 -40.133 1.00 90.31 923 LEU A N 1
ATOM 6817 C CA . LEU A 1 923 ? 28.214 14.500 -40.904 1.00 90.31 923 LEU A CA 1
ATOM 6818 C C . LEU A 1 923 ? 29.235 15.591 -41.226 1.00 90.31 923 LEU A C 1
ATOM 6820 O O . LEU A 1 923 ? 28.846 16.674 -41.670 1.00 90.31 923 LEU A O 1
ATOM 6824 N N . ASP A 1 924 ? 30.515 15.280 -41.043 1.00 87.25 924 ASP A N 1
ATOM 6825 C CA . ASP A 1 924 ? 31.636 16.213 -41.176 1.00 87.25 924 ASP A CA 1
ATOM 6826 C C . ASP A 1 924 ? 32.825 15.577 -41.933 1.00 87.25 924 ASP A C 1
ATOM 6828 O O . ASP A 1 924 ? 32.989 14.354 -42.009 1.00 87.25 924 ASP A O 1
ATOM 6832 N N . GLY A 1 925 ? 33.671 16.417 -42.534 1.00 86.12 925 GLY A N 1
ATOM 6833 C CA . GLY A 1 925 ? 34.921 15.991 -43.165 1.00 86.12 925 GLY A CA 1
ATOM 6834 C C . GLY A 1 925 ? 35.902 15.340 -42.187 1.00 86.12 925 GLY A C 1
ATOM 6835 O O . GLY A 1 925 ? 36.662 14.453 -42.587 1.00 86.12 925 GLY A O 1
ATOM 6836 N N . GLU A 1 926 ? 35.851 15.736 -40.915 1.00 87.12 926 GLU A N 1
ATOM 6837 C CA . GLU A 1 926 ? 36.526 15.065 -39.807 1.00 87.12 926 GLU A CA 1
ATOM 6838 C C . GLU A 1 926 ? 35.705 13.833 -39.383 1.00 87.12 926 GLU A C 1
ATOM 6840 O O . GLU A 1 926 ? 34.646 13.929 -38.761 1.00 87.12 926 GLU A O 1
ATOM 6845 N N . ARG A 1 927 ? 36.175 12.638 -39.766 1.00 86.31 927 ARG A N 1
ATOM 6846 C CA . ARG A 1 927 ? 35.386 11.389 -39.696 1.00 86.31 927 ARG A CA 1
ATOM 6847 C C . ARG A 1 927 ? 34.947 11.020 -38.282 1.00 86.31 927 ARG A C 1
ATOM 6849 O O . ARG A 1 927 ? 33.849 10.499 -38.104 1.00 86.31 927 ARG A O 1
ATOM 6856 N N . GLU A 1 928 ? 35.775 11.340 -37.293 1.00 83.50 928 GLU A N 1
ATOM 6857 C CA . GLU A 1 928 ? 35.488 11.054 -35.889 1.00 83.50 928 GLU A CA 1
ATOM 6858 C C . GLU A 1 928 ? 34.282 11.867 -35.380 1.00 83.50 928 GLU A C 1
ATOM 6860 O O . GLU A 1 928 ? 33.552 11.385 -34.516 1.00 83.50 928 GLU A O 1
ATOM 6865 N N . ASP A 1 929 ? 34.036 13.058 -35.940 1.00 86.44 929 ASP A N 1
ATOM 6866 C CA . ASP A 1 929 ? 32.949 13.961 -35.539 1.00 86.44 929 ASP A CA 1
ATOM 6867 C C . ASP A 1 929 ? 31.613 13.633 -36.231 1.00 86.44 929 ASP A C 1
ATOM 6869 O O . ASP A 1 929 ? 30.570 14.148 -35.832 1.00 86.44 929 ASP A O 1
ATOM 6873 N N . SER A 1 930 ? 31.621 12.755 -37.239 1.00 88.56 930 SER A N 1
ATOM 6874 C CA . SER A 1 930 ? 30.419 12.342 -37.978 1.00 88.56 930 SER A CA 1
ATOM 6875 C C . SER A 1 930 ? 29.621 11.290 -37.226 1.00 88.56 930 SER A C 1
ATOM 6877 O O . SER A 1 930 ? 30.205 10.339 -36.726 1.00 88.56 930 SER A O 1
ATOM 6879 N N . ASP A 1 931 ? 28.298 11.370 -37.217 1.00 91.81 931 ASP A N 1
ATOM 6880 C CA . ASP A 1 931 ? 27.441 10.314 -36.682 1.00 91.81 931 ASP A CA 1
ATOM 6881 C C . ASP A 1 931 ? 27.503 9.032 -37.523 1.00 91.81 931 ASP A C 1
ATOM 6883 O O . ASP A 1 931 ? 27.714 9.069 -38.738 1.00 91.81 931 ASP A O 1
ATOM 6887 N N . MET A 1 932 ? 27.263 7.888 -36.878 1.00 93.12 932 MET A N 1
ATOM 6888 C CA . MET A 1 932 ? 27.367 6.565 -37.495 1.00 93.12 932 MET A CA 1
ATOM 6889 C C . MET A 1 932 ? 26.174 5.661 -37.174 1.00 93.12 932 MET A C 1
ATOM 6891 O O . MET A 1 932 ? 25.739 5.557 -36.028 1.00 93.12 932 MET A O 1
ATOM 6895 N N . LEU A 1 933 ? 25.683 4.947 -38.189 1.00 95.81 933 LEU A N 1
ATOM 6896 C CA . LEU A 1 933 ? 24.623 3.944 -38.069 1.00 95.81 933 LEU A CA 1
ATOM 6897 C C . LEU A 1 933 ? 25.143 2.547 -38.445 1.00 95.81 933 LEU A C 1
ATOM 6899 O O . LEU A 1 933 ? 25.566 2.320 -39.576 1.00 95.81 933 LEU A O 1
ATOM 6903 N N . TYR A 1 934 ? 25.071 1.584 -37.532 1.00 94.25 934 TYR A N 1
ATOM 6904 C CA . TYR A 1 934 ? 25.447 0.189 -37.782 1.00 94.25 934 TYR A CA 1
ATOM 6905 C C . TYR A 1 934 ? 24.219 -0.704 -37.624 1.00 94.25 934 TYR A C 1
ATOM 6907 O O . TYR A 1 934 ? 23.630 -0.747 -36.547 1.00 94.25 934 TYR A O 1
ATOM 6915 N N . ILE A 1 935 ? 23.818 -1.424 -38.675 1.00 94.44 935 ILE A N 1
ATOM 6916 C CA . ILE A 1 935 ? 22.657 -2.324 -38.612 1.00 94.44 935 ILE A CA 1
ATOM 6917 C C . ILE A 1 935 ? 23.029 -3.717 -39.117 1.00 94.44 935 ILE A C 1
ATOM 6919 O O . ILE A 1 935 ? 23.466 -3.862 -40.255 1.00 94.44 935 ILE A O 1
ATOM 6923 N N . LYS A 1 936 ? 22.842 -4.758 -38.297 1.00 90.56 936 LYS A N 1
ATOM 6924 C CA . LYS A 1 936 ? 23.158 -6.144 -38.697 1.00 90.56 936 LYS A CA 1
ATOM 6925 C C . LYS A 1 936 ? 22.124 -6.691 -39.684 1.00 90.56 936 LYS A C 1
ATOM 6927 O O . LYS A 1 936 ? 22.498 -7.172 -40.746 1.00 90.56 936 LYS A O 1
ATOM 6932 N N . GLU A 1 937 ? 20.839 -6.593 -39.348 1.00 91.56 937 GLU A N 1
ATOM 6933 C CA . GLU A 1 937 ? 19.713 -6.989 -40.201 1.00 91.56 937 GLU A CA 1
ATOM 6934 C C . GLU A 1 937 ? 18.716 -5.830 -40.313 1.00 91.56 937 GLU A C 1
ATOM 6936 O O . GLU A 1 937 ? 18.164 -5.374 -39.310 1.00 91.56 937 GLU A O 1
ATOM 6941 N N . ALA A 1 938 ? 18.456 -5.369 -41.534 1.00 91.94 938 ALA A N 1
ATOM 6942 C CA . ALA A 1 938 ? 17.524 -4.281 -41.797 1.00 91.94 938 ALA A CA 1
ATOM 6943 C C . ALA A 1 938 ? 16.527 -4.628 -42.909 1.00 91.94 938 ALA A C 1
ATOM 6945 O O . ALA A 1 938 ? 16.896 -5.181 -43.947 1.00 91.94 938 ALA A O 1
ATOM 6946 N N . ASN A 1 939 ? 15.262 -4.275 -42.694 1.00 91.19 939 ASN A N 1
ATOM 6947 C CA . ASN A 1 939 ? 14.199 -4.356 -43.689 1.00 91.19 939 ASN A CA 1
ATOM 6948 C C . ASN A 1 939 ? 13.311 -3.112 -43.586 1.00 91.19 939 ASN A C 1
ATOM 6950 O O . ASN A 1 939 ? 12.442 -3.044 -42.712 1.00 91.19 939 ASN A O 1
ATOM 6954 N N . GLY A 1 940 ? 13.553 -2.134 -44.453 1.00 90.25 940 GLY A N 1
ATOM 6955 C CA . GLY A 1 940 ? 12.817 -0.874 -44.452 1.00 90.25 940 GLY A CA 1
ATOM 6956 C C . GLY A 1 940 ? 13.509 0.232 -45.234 1.00 90.25 940 GLY A C 1
ATOM 6957 O O . GLY A 1 940 ? 14.645 0.095 -45.698 1.00 90.25 940 GLY A O 1
ATOM 6958 N N . ASP A 1 941 ? 12.806 1.348 -45.358 1.00 89.31 941 ASP A N 1
ATOM 6959 C CA . ASP A 1 941 ? 13.262 2.533 -46.062 1.00 89.31 941 ASP A CA 1
ATOM 6960 C C . ASP A 1 941 ? 13.595 3.668 -45.084 1.00 89.31 941 ASP A C 1
ATOM 6962 O O . ASP A 1 941 ? 12.797 4.065 -44.229 1.00 89.31 941 ASP A O 1
ATOM 6966 N N . TYR A 1 942 ? 14.795 4.232 -45.233 1.00 93.12 942 TYR A N 1
ATOM 6967 C CA . TYR A 1 942 ? 15.360 5.181 -44.281 1.00 93.12 942 TYR A CA 1
ATOM 6968 C C . TYR A 1 942 ? 15.670 6.535 -44.907 1.00 93.12 942 TYR A C 1
ATOM 6970 O O . TYR A 1 942 ? 16.225 6.664 -46.004 1.00 93.12 942 TYR A O 1
ATOM 6978 N N . VAL A 1 943 ? 15.355 7.577 -44.146 1.00 90.88 943 VAL A N 1
ATOM 6979 C CA . VAL A 1 943 ? 15.581 8.969 -44.527 1.00 90.88 943 VAL A CA 1
ATOM 6980 C C . VAL A 1 943 ? 16.600 9.581 -43.589 1.00 90.88 943 VAL A C 1
ATOM 6982 O O . VAL A 1 943 ? 16.347 9.675 -42.395 1.00 90.88 943 VAL A O 1
ATOM 6985 N N . ILE A 1 944 ? 17.709 10.075 -44.126 1.00 93.12 944 ILE A N 1
ATOM 6986 C CA . ILE A 1 944 ? 18.702 10.822 -43.357 1.00 93.12 944 ILE A CA 1
ATOM 6987 C C . ILE A 1 944 ? 18.465 12.322 -43.552 1.00 93.12 944 ILE A C 1
ATOM 6989 O O . ILE A 1 944 ? 18.431 12.824 -44.678 1.00 93.12 944 ILE A O 1
ATOM 6993 N N . LEU A 1 945 ? 18.306 13.040 -42.446 1.00 89.75 945 LEU A N 1
ATOM 6994 C CA . LEU A 1 945 ? 18.148 14.485 -42.367 1.00 89.75 945 LEU A CA 1
ATOM 6995 C C . LEU A 1 945 ? 19.423 15.090 -41.780 1.00 89.75 945 LEU A C 1
ATOM 6997 O O . LEU A 1 945 ? 19.709 14.935 -40.594 1.00 89.75 945 LEU A O 1
ATOM 7001 N N . LEU A 1 946 ? 20.175 15.796 -42.614 1.00 89.38 946 LEU A N 1
ATOM 7002 C CA . LEU A 1 946 ? 21.402 16.477 -42.226 1.00 89.38 946 LEU A CA 1
ATOM 7003 C C . LEU A 1 946 ? 21.085 17.859 -41.659 1.00 89.38 946 LEU A C 1
ATOM 7005 O O . LEU A 1 946 ? 20.390 18.652 -42.303 1.00 89.38 946 LEU A O 1
ATOM 7009 N N . ASP A 1 947 ? 21.633 18.154 -40.482 1.00 80.00 947 ASP A N 1
ATOM 7010 C CA . ASP A 1 947 ? 21.461 19.454 -39.818 1.00 80.00 947 ASP A CA 1
ATOM 7011 C C . ASP A 1 947 ? 22.143 20.590 -40.588 1.00 80.00 947 ASP A C 1
ATOM 7013 O O . ASP A 1 947 ? 21.589 21.680 -40.733 1.00 80.00 947 ASP A O 1
ATOM 7017 N N . ASN A 1 948 ? 23.309 20.302 -41.172 1.00 83.12 948 ASN A N 1
ATOM 7018 C CA . ASN A 1 948 ? 24.042 21.236 -42.016 1.00 83.12 948 ASN A CA 1
ATOM 7019 C C . ASN A 1 948 ? 24.313 20.637 -43.404 1.00 83.12 948 ASN A C 1
ATOM 7021 O O . ASN A 1 948 ? 24.506 19.425 -43.527 1.00 83.12 948 ASN A O 1
ATOM 7025 N N . PRO A 1 949 ? 24.338 21.459 -44.469 1.00 85.56 949 PRO A N 1
ATOM 7026 C CA . PRO A 1 949 ? 24.712 20.989 -45.789 1.00 85.56 949 PRO A CA 1
ATOM 7027 C C . PRO A 1 949 ? 26.180 20.566 -45.809 1.00 85.56 949 PRO A C 1
ATOM 7029 O O . PRO A 1 949 ? 27.060 21.365 -45.495 1.00 85.56 949 PRO A O 1
ATOM 7032 N N . VAL A 1 950 ? 26.432 19.346 -46.265 1.00 88.12 950 VAL A N 1
ATOM 7033 C CA . VAL A 1 950 ? 27.778 18.811 -46.500 1.00 88.12 950 VAL A CA 1
ATOM 7034 C C . VAL A 1 950 ? 28.366 19.407 -47.785 1.00 88.12 950 VAL A C 1
ATOM 7036 O O . VAL A 1 950 ? 27.661 19.561 -48.793 1.00 88.12 950 VAL A O 1
ATOM 7039 N N . THR A 1 951 ? 29.654 19.751 -47.761 1.00 87.31 951 THR A N 1
ATOM 7040 C CA . THR A 1 951 ? 30.406 20.329 -48.883 1.00 87.31 951 THR A CA 1
ATOM 7041 C C . THR A 1 951 ? 31.277 19.298 -49.602 1.00 87.31 951 THR A C 1
ATOM 7043 O O . THR A 1 951 ? 31.443 18.164 -49.163 1.00 87.31 951 THR A O 1
ATOM 7046 N N . ASN A 1 952 ? 31.884 19.693 -50.727 1.00 86.44 952 ASN A N 1
ATOM 7047 C CA . ASN A 1 952 ? 32.796 18.805 -51.451 1.00 86.44 952 ASN A CA 1
ATOM 7048 C C . ASN A 1 952 ? 34.015 18.396 -50.622 1.00 86.44 952 ASN A C 1
ATOM 7050 O O . ASN A 1 952 ? 34.454 17.264 -50.748 1.00 86.44 952 ASN A O 1
ATOM 7054 N N . THR A 1 953 ? 34.551 19.313 -49.812 1.00 85.75 953 THR A N 1
ATOM 7055 C CA . THR A 1 953 ? 35.721 19.054 -48.958 1.00 85.75 953 THR A CA 1
ATOM 7056 C C . THR A 1 953 ? 35.386 18.087 -47.827 1.00 85.75 953 THR A C 1
ATOM 7058 O O . THR A 1 953 ? 36.256 17.364 -47.359 1.00 85.75 953 THR A O 1
ATOM 7061 N N . ASP A 1 954 ? 34.125 18.078 -47.396 1.00 87.56 954 ASP A N 1
ATOM 7062 C CA . ASP A 1 954 ? 33.663 17.163 -46.357 1.00 87.56 954 ASP A CA 1
ATOM 7063 C C . ASP A 1 954 ? 33.504 15.748 -46.927 1.00 87.56 954 ASP A C 1
ATOM 7065 O O . ASP A 1 954 ? 33.731 14.768 -46.231 1.00 87.56 954 ASP A O 1
ATOM 7069 N N . ILE A 1 955 ? 33.152 15.616 -48.211 1.00 86.75 955 ILE A N 1
ATOM 7070 C CA . ILE A 1 955 ? 33.025 14.311 -48.876 1.00 86.75 955 ILE A CA 1
ATOM 7071 C C . ILE A 1 955 ? 34.390 13.764 -49.292 1.00 86.75 955 ILE A C 1
ATOM 7073 O O . ILE A 1 955 ? 34.727 12.652 -48.901 1.00 86.75 955 ILE A O 1
ATOM 7077 N N . GLU A 1 956 ? 35.180 14.550 -50.025 1.00 84.00 956 GLU A N 1
ATOM 7078 C CA . GLU A 1 956 ? 36.520 14.179 -50.490 1.00 84.00 956 GLU A CA 1
ATOM 7079 C C . GLU A 1 956 ? 37.589 14.952 -49.702 1.00 84.00 956 GLU A C 1
ATOM 7081 O O . GLU A 1 956 ? 37.688 16.181 -49.810 1.00 84.00 956 GLU A O 1
ATOM 7086 N N . ASN A 1 957 ? 38.429 14.235 -48.951 1.00 78.88 957 ASN A N 1
ATOM 7087 C CA . ASN A 1 957 ? 39.591 14.795 -48.256 1.00 78.88 957 ASN A CA 1
ATOM 7088 C C . ASN A 1 957 ? 40.900 14.104 -48.701 1.00 78.88 957 ASN A C 1
ATOM 7090 O O . ASN A 1 957 ? 40.930 13.424 -49.722 1.00 78.88 957 ASN A O 1
ATOM 7094 N N . SER A 1 958 ? 42.029 14.346 -48.019 1.00 74.44 958 SER A N 1
ATOM 7095 C CA . SER A 1 958 ? 43.324 13.764 -48.424 1.00 74.44 958 SER A CA 1
ATOM 7096 C C . SER A 1 958 ? 43.386 12.243 -48.338 1.00 74.44 958 SER A C 1
ATOM 7098 O O . SER A 1 958 ? 44.242 11.652 -48.996 1.00 74.44 958 SER A O 1
ATOM 7100 N N . ASP A 1 959 ? 42.521 11.655 -47.518 1.00 72.56 959 ASP A N 1
ATOM 7101 C CA . ASP A 1 959 ? 42.620 10.276 -47.060 1.00 72.56 959 ASP A CA 1
ATOM 7102 C C . ASP A 1 959 ? 41.398 9.439 -47.485 1.00 72.56 959 ASP A C 1
ATOM 7104 O O . ASP A 1 959 ? 41.488 8.216 -47.497 1.00 72.56 959 ASP A O 1
ATOM 7108 N N . PHE A 1 960 ? 40.283 10.073 -47.883 1.00 78.69 960 PHE A N 1
ATOM 7109 C CA . PHE A 1 960 ? 39.029 9.404 -48.248 1.00 78.69 960 PHE A CA 1
ATOM 7110 C C . PHE A 1 960 ? 38.269 10.129 -49.374 1.00 78.69 960 PHE A C 1
ATOM 7112 O O . PHE A 1 960 ? 38.138 11.354 -49.352 1.00 78.69 960 PHE A O 1
ATOM 7119 N N . ASP A 1 961 ? 37.678 9.355 -50.290 1.00 83.00 961 ASP A N 1
ATOM 7120 C CA . ASP A 1 961 ? 36.930 9.849 -51.464 1.00 83.00 961 ASP A CA 1
ATOM 7121 C C . ASP A 1 961 ? 35.396 9.907 -51.253 1.00 83.00 961 ASP A C 1
ATOM 7123 O O . ASP A 1 961 ? 34.637 10.280 -52.152 1.00 83.00 961 ASP A O 1
ATOM 7127 N N . ASN A 1 962 ? 34.910 9.508 -50.075 1.00 86.38 962 ASN A N 1
ATOM 7128 C CA . ASN A 1 962 ? 33.491 9.492 -49.722 1.00 86.38 962 ASN A CA 1
ATOM 7129 C C . ASN A 1 962 ? 33.273 9.848 -48.240 1.00 86.38 962 ASN A C 1
ATOM 7131 O O . ASN A 1 962 ? 34.212 9.831 -47.443 1.00 86.38 962 ASN A O 1
ATOM 7135 N N . LEU A 1 963 ? 32.026 10.162 -47.866 1.00 89.75 963 LEU A N 1
ATOM 7136 C CA . LEU A 1 963 ? 31.627 10.410 -46.474 1.00 89.75 963 LEU A CA 1
ATOM 7137 C C . LEU A 1 963 ? 30.615 9.356 -46.011 1.00 89.75 963 LEU A C 1
ATOM 7139 O O . LEU A 1 963 ? 29.421 9.461 -46.301 1.00 89.75 963 LEU A O 1
ATOM 7143 N N . ARG A 1 964 ? 31.106 8.320 -45.324 1.00 90.94 964 ARG A N 1
ATOM 7144 C CA . ARG A 1 964 ? 30.305 7.224 -44.757 1.00 90.94 964 ARG A CA 1
ATOM 7145 C C . ARG A 1 964 ? 29.366 7.729 -43.660 1.00 90.94 964 ARG A C 1
ATOM 7147 O O . ARG A 1 964 ? 29.755 8.574 -42.864 1.00 90.94 964 ARG A O 1
ATOM 7154 N N . PHE A 1 965 ? 28.156 7.174 -43.615 1.00 93.06 965 PHE A N 1
ATOM 7155 C CA . PHE A 1 965 ? 27.182 7.423 -42.542 1.00 93.06 965 PHE A CA 1
ATOM 7156 C C . PHE A 1 965 ? 26.535 6.139 -42.005 1.00 93.06 965 PHE A C 1
ATOM 7158 O O . PHE A 1 965 ? 25.998 6.144 -40.899 1.00 93.06 965 PHE A O 1
ATOM 7165 N N . ALA A 1 966 ? 26.579 5.028 -42.754 1.00 95.25 966 ALA A N 1
ATOM 7166 C CA . ALA A 1 966 ? 26.043 3.757 -42.279 1.00 95.25 966 ALA A CA 1
ATOM 7167 C C . ALA A 1 966 ? 26.843 2.536 -42.751 1.00 95.25 966 ALA A C 1
ATOM 7169 O O . ALA A 1 966 ? 27.491 2.571 -43.795 1.00 95.25 966 ALA A O 1
ATOM 7170 N N . THR A 1 967 ? 26.756 1.442 -41.993 1.00 92.69 967 THR A N 1
ATOM 7171 C CA . THR A 1 967 ? 27.174 0.092 -42.403 1.00 92.69 967 THR A CA 1
ATOM 7172 C C . THR A 1 967 ? 26.027 -0.880 -42.150 1.00 92.69 967 THR A C 1
ATOM 7174 O O . THR A 1 967 ? 25.487 -0.910 -41.043 1.00 92.69 967 THR A O 1
ATOM 7177 N N . VAL A 1 968 ? 25.640 -1.663 -43.159 1.00 93.25 968 VAL A N 1
ATOM 7178 C CA . VAL A 1 968 ? 24.496 -2.587 -43.083 1.00 93.25 968 VAL A CA 1
ATOM 7179 C C . VAL A 1 968 ? 24.914 -4.000 -43.467 1.00 93.25 968 VAL A C 1
ATOM 7181 O O . VAL A 1 968 ? 25.619 -4.187 -44.455 1.00 93.25 968 VAL A O 1
ATOM 7184 N N . GLY A 1 969 ? 24.478 -4.990 -42.690 1.00 90.31 969 GLY A N 1
ATOM 7185 C CA . GLY A 1 969 ? 24.885 -6.380 -42.862 1.00 90.31 969 GLY A CA 1
ATOM 7186 C C . GLY A 1 969 ? 24.237 -7.089 -44.054 1.00 90.31 969 GLY A C 1
ATOM 7187 O O . GLY A 1 969 ? 23.151 -6.719 -44.522 1.00 90.31 969 GLY A O 1
ATOM 7188 N N . ALA A 1 970 ? 24.904 -8.142 -44.526 1.00 86.19 970 ALA A N 1
ATOM 7189 C CA . ALA A 1 970 ? 24.444 -8.995 -45.616 1.00 86.19 970 ALA A CA 1
ATOM 7190 C C . ALA A 1 970 ? 23.036 -9.575 -45.359 1.00 86.19 970 ALA A C 1
ATOM 7192 O O . ALA A 1 970 ? 22.671 -9.932 -44.240 1.00 86.19 970 ALA A O 1
ATOM 7193 N N . GLY A 1 971 ? 22.236 -9.707 -46.418 1.00 84.94 971 GLY A N 1
ATOM 7194 C CA . GLY A 1 971 ? 20.852 -10.189 -46.373 1.00 84.94 971 GLY A CA 1
ATOM 7195 C C . GLY A 1 971 ? 19.802 -9.110 -46.081 1.00 84.94 971 GLY A C 1
ATOM 7196 O O . GLY A 1 971 ? 18.611 -9.383 -46.227 1.00 84.94 971 GLY A O 1
ATOM 7197 N N . SER A 1 972 ? 20.221 -7.893 -45.723 1.00 90.44 972 SER A N 1
ATOM 7198 C CA . SER A 1 972 ? 19.320 -6.759 -45.485 1.00 90.44 972 SER A CA 1
ATOM 7199 C C . SER A 1 972 ? 18.702 -6.217 -46.779 1.00 90.44 972 SER A C 1
ATOM 7201 O O . SER A 1 972 ? 19.326 -6.255 -47.842 1.00 90.44 972 SER A O 1
ATOM 7203 N N . ASN A 1 973 ? 17.491 -5.670 -46.686 1.00 90.31 973 ASN A N 1
ATOM 7204 C CA . ASN A 1 973 ? 16.787 -4.991 -47.772 1.00 90.31 973 ASN A CA 1
ATOM 7205 C C . ASN A 1 973 ? 16.502 -3.542 -47.358 1.00 90.31 973 ASN A C 1
ATOM 7207 O O . ASN A 1 973 ? 15.570 -3.287 -46.595 1.00 90.31 973 ASN A O 1
ATOM 7211 N N . VAL A 1 974 ? 17.345 -2.612 -47.812 1.00 89.75 974 VAL A N 1
ATOM 7212 C CA . VAL A 1 974 ? 17.323 -1.219 -47.351 1.00 89.75 974 VAL A CA 1
ATOM 7213 C C . VAL A 1 974 ? 17.467 -0.220 -48.485 1.00 89.75 974 VAL A C 1
ATOM 7215 O O . VAL A 1 974 ? 18.261 -0.422 -49.408 1.00 89.75 974 VAL A O 1
ATOM 7218 N N . THR A 1 975 ? 16.790 0.917 -48.341 1.00 89.38 975 THR A N 1
ATOM 7219 C CA . THR A 1 975 ? 17.024 2.110 -49.161 1.00 89.38 975 THR A CA 1
ATOM 7220 C C . THR A 1 975 ? 17.347 3.296 -48.263 1.00 89.38 975 THR A C 1
ATOM 7222 O O . THR A 1 975 ? 16.640 3.549 -47.292 1.00 89.38 975 THR A O 1
ATOM 7225 N N . PHE A 1 976 ? 18.372 4.074 -48.617 1.00 91.50 976 PHE A N 1
ATOM 7226 C CA . PHE A 1 976 ? 18.678 5.345 -47.960 1.00 91.50 976 PHE A CA 1
ATOM 7227 C C . PHE A 1 976 ? 18.459 6.518 -48.909 1.00 91.50 976 PHE A C 1
ATOM 7229 O O . PHE A 1 976 ? 18.932 6.508 -50.048 1.00 91.50 976 PHE A O 1
ATOM 7236 N N . ARG A 1 977 ? 17.808 7.572 -48.413 1.00 89.50 977 ARG A N 1
ATOM 7237 C CA . ARG A 1 977 ? 17.789 8.891 -49.060 1.00 89.50 977 ARG A CA 1
ATOM 7238 C C . ARG A 1 977 ? 18.230 9.959 -48.081 1.00 89.50 977 ARG A C 1
ATOM 7240 O O . ARG A 1 977 ? 17.781 9.978 -46.941 1.00 89.50 977 ARG A O 1
ATOM 7247 N N . VAL A 1 978 ? 19.107 10.848 -48.535 1.00 90.62 978 VAL A N 1
ATOM 7248 C CA . VAL A 1 978 ? 19.790 11.811 -47.667 1.00 90.62 978 VAL A CA 1
ATOM 7249 C C . VAL A 1 978 ? 19.473 13.229 -48.114 1.00 90.62 978 VAL A C 1
ATOM 7251 O O . VAL A 1 978 ? 19.648 13.569 -49.287 1.00 90.62 978 VAL A O 1
ATOM 7254 N N . PHE A 1 979 ? 19.038 14.064 -47.172 1.00 87.19 979 PHE A N 1
ATOM 7255 C CA . PHE A 1 979 ? 18.614 15.434 -47.429 1.00 87.19 979 PHE A CA 1
ATOM 7256 C C . PHE A 1 979 ? 19.223 16.424 -46.448 1.00 87.19 979 PHE A C 1
ATOM 7258 O O . PHE A 1 979 ? 19.354 16.133 -45.266 1.00 87.19 979 PHE A O 1
ATOM 7265 N N . SER A 1 980 ? 19.470 17.644 -46.918 1.00 86.31 980 SER A N 1
ATOM 7266 C CA . SER A 1 980 ? 19.565 18.826 -46.060 1.00 86.31 980 SER A CA 1
ATOM 7267 C C . SER A 1 980 ? 18.369 19.728 -46.358 1.00 86.31 980 SER A C 1
ATOM 7269 O O . SER A 1 980 ? 18.173 20.159 -47.500 1.00 86.31 980 SER A O 1
ATOM 7271 N N . LEU A 1 981 ? 17.532 19.964 -45.346 1.00 80.50 981 LEU A N 1
ATOM 7272 C CA . LEU A 1 981 ? 16.280 20.713 -45.468 1.00 80.50 981 LEU A CA 1
ATOM 7273 C C . LEU A 1 981 ? 16.386 22.042 -44.719 1.00 80.50 981 LEU A C 1
ATOM 7275 O O . LEU A 1 981 ? 16.851 22.086 -43.588 1.00 80.50 981 LEU A O 1
ATOM 7279 N N . ASP A 1 982 ? 15.960 23.128 -45.363 1.00 75.44 982 ASP A N 1
ATOM 7280 C CA . ASP A 1 982 ? 15.895 24.491 -44.818 1.00 75.44 982 ASP A CA 1
ATOM 7281 C C . ASP A 1 982 ? 17.202 25.063 -44.226 1.00 75.44 982 ASP A C 1
ATOM 7283 O O . ASP A 1 982 ? 17.202 26.152 -43.654 1.00 75.44 982 ASP A O 1
ATOM 7287 N N . ALA A 1 983 ? 18.346 24.422 -44.474 1.00 75.62 983 ALA A N 1
ATOM 7288 C CA . ALA A 1 983 ? 19.662 24.873 -44.018 1.00 75.62 983 ALA A CA 1
ATOM 7289 C C . ALA A 1 983 ? 20.325 25.921 -44.947 1.00 75.62 983 ALA A C 1
ATOM 7291 O O . ALA A 1 983 ? 21.490 26.289 -44.796 1.00 75.62 983 ALA A O 1
ATOM 7292 N N . GLY A 1 984 ? 19.584 26.435 -45.933 1.00 79.06 984 GLY A N 1
ATOM 7293 C CA . GLY A 1 984 ? 20.072 27.403 -46.916 1.00 79.06 984 GLY A CA 1
ATOM 7294 C C . GLY A 1 984 ? 18.964 27.957 -47.811 1.00 79.06 984 GLY A C 1
ATOM 7295 O O . GLY A 1 984 ? 17.791 27.933 -47.453 1.00 79.06 984 GLY A O 1
ATOM 7296 N N . LEU A 1 985 ? 19.316 28.476 -48.996 1.00 83.12 985 LEU A N 1
ATOM 7297 C CA . LEU A 1 985 ? 18.330 28.901 -50.013 1.00 83.12 985 LEU A CA 1
ATOM 7298 C C . LEU A 1 985 ? 17.662 27.720 -50.732 1.00 83.12 985 LEU A C 1
ATOM 7300 O O . LEU A 1 985 ? 16.598 27.887 -51.333 1.00 83.12 985 LEU A O 1
ATOM 7304 N N . TYR A 1 986 ? 18.301 26.555 -50.696 1.00 81.44 986 TYR A N 1
ATOM 7305 C CA . TYR A 1 986 ? 17.842 25.345 -51.352 1.00 81.44 986 TYR A CA 1
ATOM 7306 C C . TYR A 1 986 ? 17.814 24.191 -50.354 1.00 81.44 986 TYR A C 1
ATOM 7308 O O . TYR A 1 986 ? 18.663 24.125 -49.470 1.00 81.44 986 TYR A O 1
ATOM 7316 N N . ASN A 1 987 ? 16.842 23.305 -50.530 1.00 81.56 987 ASN A N 1
ATOM 7317 C CA . ASN A 1 987 ? 16.847 21.955 -49.993 1.00 81.56 987 ASN A CA 1
ATOM 7318 C C . ASN A 1 987 ? 17.636 21.076 -50.967 1.00 81.56 987 ASN A C 1
ATOM 7320 O O . ASN A 1 987 ? 17.400 21.153 -52.180 1.00 81.56 987 ASN A O 1
ATOM 7324 N N . LEU A 1 988 ? 18.555 20.273 -50.437 1.00 85.38 988 LEU A N 1
ATOM 7325 C CA . LEU A 1 988 ? 19.490 19.456 -51.207 1.00 85.38 988 LEU A CA 1
ATOM 7326 C C . LEU A 1 988 ? 19.222 17.975 -50.952 1.00 85.38 988 LEU A C 1
ATOM 7328 O O . LEU A 1 988 ? 19.067 17.578 -49.801 1.00 85.38 988 LEU A O 1
ATOM 7332 N N . GLU A 1 989 ? 19.203 17.171 -52.011 1.00 86.62 989 GLU A N 1
ATOM 7333 C CA . GLU A 1 989 ? 19.253 15.707 -51.934 1.00 86.62 989 GLU A CA 1
ATOM 7334 C C . GLU A 1 989 ? 20.634 15.233 -52.380 1.00 86.62 989 GLU A C 1
ATOM 7336 O O . GLU A 1 989 ? 21.121 15.687 -53.418 1.00 86.62 989 GLU A O 1
ATOM 7341 N N . TYR A 1 990 ? 21.253 14.325 -51.631 1.00 88.00 990 TYR A N 1
ATOM 7342 C CA . TYR A 1 990 ? 22.619 13.854 -51.874 1.00 88.00 990 TYR A CA 1
ATOM 7343 C C . TYR A 1 990 ? 22.651 12.503 -52.591 1.00 88.00 990 TYR A C 1
ATOM 7345 O O . TYR A 1 990 ? 21.736 11.689 -52.460 1.00 88.00 990 TYR A O 1
ATOM 7353 N N . LYS A 1 991 ? 23.726 12.248 -53.348 1.00 88.25 991 LYS A N 1
ATOM 7354 C CA . LYS A 1 991 ? 23.962 10.924 -53.935 1.00 88.25 991 LYS A CA 1
ATOM 7355 C C . LYS A 1 991 ? 24.476 9.964 -52.863 1.00 88.25 991 LYS A C 1
ATOM 7357 O O . LYS A 1 991 ? 25.506 10.237 -52.255 1.00 88.25 991 LYS A O 1
ATOM 7362 N N . VAL A 1 992 ? 23.801 8.827 -52.708 1.00 90.12 992 VAL A N 1
ATOM 7363 C CA . VAL A 1 992 ? 24.253 7.722 -51.855 1.00 90.12 992 VAL A CA 1
ATOM 7364 C C . VAL A 1 992 ? 24.978 6.682 -52.707 1.00 90.12 992 VAL A C 1
ATOM 7366 O O . VAL A 1 992 ? 24.428 6.186 -53.694 1.00 90.12 992 VAL A O 1
ATOM 7369 N N . GLY A 1 993 ? 26.220 6.399 -52.335 1.00 87.62 993 GLY A N 1
ATOM 7370 C CA . GLY A 1 993 ? 27.047 5.308 -52.831 1.00 87.62 993 GLY A CA 1
ATOM 7371 C C . GLY A 1 993 ? 26.996 4.086 -51.921 1.00 87.62 993 GLY A C 1
ATOM 7372 O O . GLY A 1 993 ? 26.570 4.173 -50.766 1.00 87.62 993 GLY A O 1
ATOM 7373 N N . GLN A 1 994 ? 27.439 2.955 -52.461 1.00 87.62 994 GLN A N 1
ATOM 7374 C CA . GLN A 1 994 ? 27.568 1.682 -51.757 1.00 87.62 994 GLN A CA 1
ATOM 7375 C C . GLN A 1 994 ? 28.959 1.123 -52.031 1.00 87.62 994 GLN A C 1
ATOM 7377 O O . GLN A 1 994 ? 29.373 1.075 -53.191 1.00 87.62 994 GLN A O 1
ATOM 7382 N N . ASP A 1 995 ? 29.641 0.689 -50.979 1.00 81.94 995 ASP A N 1
ATOM 7383 C CA . ASP A 1 995 ? 30.917 -0.015 -51.068 1.00 81.94 995 ASP A CA 1
ATOM 7384 C C . ASP A 1 995 ? 30.903 -1.247 -50.161 1.00 81.94 995 ASP A C 1
ATOM 7386 O O . ASP A 1 995 ? 30.267 -1.235 -49.105 1.00 81.94 995 ASP A O 1
ATOM 7390 N N . ALA A 1 996 ? 31.577 -2.318 -50.563 1.00 73.31 996 ALA A N 1
ATOM 7391 C CA . ALA A 1 996 ? 31.660 -3.523 -49.750 1.00 73.31 996 ALA A CA 1
ATOM 7392 C C . ALA A 1 996 ? 32.474 -3.238 -48.478 1.00 73.31 996 ALA A C 1
ATOM 7394 O O . ALA A 1 996 ? 33.556 -2.653 -48.533 1.00 73.31 996 ALA A O 1
ATOM 7395 N N . ARG A 1 997 ? 31.986 -3.676 -47.315 1.00 71.31 997 ARG A N 1
ATOM 7396 C CA . ARG A 1 997 ? 32.791 -3.707 -46.092 1.00 71.31 997 ARG A CA 1
ATOM 7397 C C . ARG A 1 997 ? 33.791 -4.851 -46.238 1.00 71.31 997 ARG A C 1
ATOM 7399 O O . ARG A 1 997 ? 33.388 -6.008 -46.286 1.00 71.31 997 ARG A O 1
ATOM 7406 N N . THR A 1 998 ? 35.089 -4.558 -46.262 1.00 61.16 998 THR A N 1
ATOM 7407 C CA . THR A 1 998 ? 36.114 -5.609 -46.177 1.00 61.16 998 THR A CA 1
ATOM 7408 C C . THR A 1 998 ? 36.561 -5.776 -44.720 1.00 61.16 998 THR A C 1
ATOM 7410 O O . THR A 1 998 ? 37.094 -4.812 -44.160 1.00 61.16 998 THR A O 1
ATOM 7413 N N . PRO A 1 999 ? 36.369 -6.950 -44.094 1.00 54.84 999 PRO A N 1
ATOM 7414 C CA . PRO A 1 999 ? 36.931 -7.247 -42.778 1.00 54.84 999 PRO A CA 1
ATOM 7415 C C . PRO A 1 999 ? 38.464 -7.247 -42.793 1.00 54.84 999 PRO A C 1
ATOM 7417 O O . PRO A 1 999 ? 39.085 -7.479 -43.835 1.00 54.84 999 PRO A O 1
ATOM 7420 N N . ASP A 1 1000 ? 39.080 -7.044 -41.630 1.00 52.84 1000 ASP A N 1
ATOM 7421 C CA . ASP A 1 1000 ? 40.525 -7.204 -41.451 1.00 52.84 1000 ASP A CA 1
ATOM 7422 C C . ASP A 1 1000 ? 40.914 -8.698 -41.563 1.00 52.84 1000 ASP A C 1
ATOM 7424 O O . ASP A 1 1000 ? 40.885 -9.437 -40.579 1.00 52.84 1000 ASP A O 1
ATOM 7428 N N . GLU A 1 1001 ? 41.323 -9.181 -42.742 1.00 45.19 1001 GLU A N 1
ATOM 7429 C CA . GLU A 1 1001 ? 42.062 -10.451 -42.828 1.00 45.19 1001 GLU A CA 1
ATOM 7430 C C . GLU A 1 1001 ? 43.531 -10.211 -42.436 1.00 45.19 1001 GLU A C 1
ATOM 7432 O O . GLU A 1 1001 ? 44.367 -9.811 -43.249 1.00 45.19 1001 GLU A O 1
ATOM 7437 N N . TYR A 1 1002 ? 43.878 -10.487 -41.175 1.00 42.28 1002 TYR A N 1
ATOM 7438 C CA . TYR A 1 1002 ? 45.274 -10.718 -40.794 1.00 42.28 1002 TYR A CA 1
ATOM 7439 C C . TYR A 1 1002 ? 45.753 -12.044 -41.414 1.00 42.28 1002 TYR A C 1
ATOM 7441 O O . TYR A 1 1002 ? 45.718 -13.091 -40.768 1.00 42.28 1002 TYR A O 1
ATOM 7449 N N . GLU A 1 1003 ? 46.225 -12.035 -42.665 1.00 39.09 1003 GLU A N 1
ATOM 7450 C CA . GLU A 1 1003 ? 46.985 -13.179 -43.181 1.00 39.09 1003 GLU A CA 1
ATOM 7451 C C . GLU A 1 1003 ? 48.397 -13.188 -42.573 1.00 39.09 1003 GLU A C 1
ATOM 7453 O O . GLU A 1 1003 ? 49.278 -12.391 -42.912 1.00 39.09 1003 GLU A O 1
ATOM 7458 N N . GLU A 1 1004 ? 48.638 -14.133 -41.663 1.00 37.28 1004 GLU A N 1
ATOM 7459 C CA . GLU A 1 1004 ? 49.969 -14.414 -41.141 1.00 37.28 1004 GLU A CA 1
ATOM 7460 C C . GLU A 1 1004 ? 50.816 -15.130 -42.218 1.00 37.28 1004 GLU A C 1
ATOM 7462 O O . GLU A 1 1004 ? 50.790 -16.350 -42.370 1.00 37.28 1004 GLU A O 1
ATOM 7467 N N . GLY A 1 1005 ? 51.630 -14.368 -42.958 1.00 47.47 1005 GLY A N 1
ATOM 7468 C CA . GLY A 1 1005 ? 52.909 -14.880 -43.462 1.00 47.47 1005 GLY A CA 1
ATOM 7469 C C . GLY A 1 1005 ? 53.050 -15.317 -44.927 1.00 47.47 1005 GLY A C 1
ATOM 7470 O O . GLY A 1 1005 ? 53.952 -16.115 -45.190 1.00 47.47 1005 GLY A O 1
ATOM 7471 N N . GLU A 1 1006 ? 52.314 -14.765 -45.896 1.00 35.91 1006 GLU A N 1
ATOM 7472 C CA . GLU A 1 1006 ? 52.711 -14.852 -47.316 1.00 35.91 1006 GLU A CA 1
ATOM 7473 C C . GLU A 1 1006 ? 52.921 -13.466 -47.959 1.00 35.91 1006 GLU A C 1
ATOM 7475 O O . GLU A 1 1006 ? 52.128 -12.543 -47.811 1.00 35.91 1006 GLU A O 1
ATOM 7480 N N . ASP A 1 1007 ? 54.037 -13.322 -48.683 1.00 47.84 1007 ASP A N 1
ATOM 7481 C CA . ASP A 1 1007 ? 54.377 -12.168 -49.526 1.00 47.84 1007 ASP A CA 1
ATOM 7482 C C . ASP A 1 1007 ? 53.456 -12.179 -50.759 1.00 47.84 1007 ASP A C 1
ATOM 7484 O O . ASP A 1 1007 ? 53.819 -12.667 -51.834 1.00 47.84 1007 ASP A O 1
ATOM 7488 N N . ILE A 1 1008 ? 52.216 -11.719 -50.575 1.00 37.41 1008 ILE A N 1
ATOM 7489 C CA . ILE A 1 1008 ? 51.217 -11.605 -51.634 1.00 37.41 1008 ILE A CA 1
ATOM 7490 C C . ILE A 1 1008 ? 51.190 -10.161 -52.134 1.00 37.41 1008 ILE A C 1
ATOM 7492 O O . ILE A 1 1008 ? 50.592 -9.256 -51.564 1.00 37.41 1008 ILE A O 1
ATOM 7496 N N . SER A 1 1009 ? 51.823 -9.958 -53.286 1.00 42.00 1009 SER A N 1
ATOM 7497 C CA . SER A 1 1009 ? 51.608 -8.796 -54.138 1.00 42.00 1009 SER A CA 1
ATOM 7498 C C . SER A 1 1009 ? 50.232 -8.887 -54.818 1.00 42.00 1009 SER A C 1
ATOM 7500 O O . SER A 1 1009 ? 50.148 -9.264 -55.993 1.00 42.00 1009 SER A O 1
ATOM 7502 N N . VAL A 1 1010 ? 49.158 -8.562 -54.096 1.00 33.75 1010 VAL A N 1
ATOM 7503 C CA . VAL A 1 1010 ? 47.807 -8.371 -54.647 1.00 33.75 1010 VAL A CA 1
ATOM 7504 C C . VAL A 1 1010 ? 47.162 -7.167 -53.956 1.00 33.75 1010 VAL A C 1
ATOM 7506 O O . VAL A 1 1010 ? 46.812 -7.268 -52.795 1.00 33.75 1010 VAL A O 1
ATOM 7509 N N . GLY A 1 1011 ? 47.001 -6.066 -54.703 1.00 35.47 1011 GLY A N 1
ATOM 7510 C CA . GLY A 1 1011 ? 46.099 -4.944 -54.389 1.00 35.47 1011 GLY A CA 1
ATOM 7511 C C . GLY A 1 1011 ? 46.490 -4.064 -53.196 1.00 35.47 1011 GLY A C 1
ATOM 7512 O O . GLY A 1 1011 ? 46.947 -4.542 -52.176 1.00 35.47 1011 GLY A O 1
ATOM 7513 N N . GLN A 1 1012 ? 46.314 -2.753 -53.319 1.00 37.25 1012 GLN A N 1
ATOM 7514 C CA . GLN A 1 1012 ? 46.552 -1.789 -52.238 1.00 37.25 1012 GLN A CA 1
ATOM 7515 C C . GLN A 1 1012 ? 45.389 -1.705 -51.222 1.00 37.25 1012 GLN A C 1
ATOM 7517 O O . GLN A 1 1012 ? 45.468 -0.889 -50.315 1.00 37.25 1012 GLN A O 1
ATOM 7522 N N . ASP A 1 1013 ? 44.352 -2.544 -51.324 1.00 43.97 1013 ASP A N 1
ATOM 7523 C CA . ASP A 1 1013 ? 43.047 -2.264 -50.694 1.00 43.97 1013 ASP A CA 1
ATOM 7524 C C . ASP A 1 1013 ? 42.897 -2.733 -49.230 1.00 43.97 1013 ASP A C 1
ATOM 7526 O O . ASP A 1 1013 ? 42.041 -2.223 -48.517 1.00 43.97 1013 ASP A O 1
ATOM 7530 N N . SER A 1 1014 ? 43.720 -3.661 -48.719 1.00 40.16 1014 SER A N 1
ATOM 7531 C CA . SER A 1 1014 ? 43.523 -4.210 -47.358 1.00 40.16 1014 SER A CA 1
ATOM 7532 C C . SER A 1 1014 ? 44.159 -3.394 -46.222 1.00 40.16 1014 SER A C 1
ATOM 7534 O O . SER A 1 1014 ? 43.886 -3.656 -45.056 1.00 40.16 1014 SER A O 1
ATOM 7536 N N . HIS A 1 1015 ? 45.009 -2.403 -46.516 1.00 38.03 1015 HIS A N 1
ATOM 7537 C CA . HIS A 1 1015 ? 45.587 -1.510 -45.494 1.00 38.03 1015 HIS A CA 1
ATOM 7538 C C . HIS A 1 1015 ? 44.828 -0.182 -45.330 1.00 38.03 1015 HIS A C 1
ATOM 7540 O O . HIS A 1 1015 ? 44.984 0.461 -44.295 1.00 38.03 1015 HIS A O 1
ATOM 7546 N N . GLU A 1 1016 ? 44.005 0.228 -46.302 1.00 44.53 1016 GLU A N 1
ATOM 7547 C CA . GLU A 1 1016 ? 43.262 1.502 -46.257 1.00 44.53 1016 GLU A CA 1
ATOM 7548 C C . GLU A 1 1016 ? 41.974 1.406 -45.405 1.00 44.53 1016 GLU A C 1
ATOM 7550 O O . GLU A 1 1016 ? 41.583 2.380 -44.753 1.00 44.53 1016 GLU A O 1
ATOM 7555 N N . ASN A 1 1017 ? 41.375 0.213 -45.289 1.00 47.81 1017 ASN A N 1
ATOM 7556 C CA . ASN A 1 1017 ? 40.127 0.004 -44.540 1.00 47.81 1017 ASN A CA 1
ATOM 7557 C C . ASN A 1 1017 ? 40.277 -0.014 -43.007 1.00 47.81 1017 ASN A C 1
ATOM 7559 O O . ASN A 1 1017 ? 39.364 0.434 -42.314 1.00 47.81 1017 ASN A O 1
ATOM 7563 N N . ASN A 1 1018 ? 41.434 -0.402 -42.458 1.00 54.97 1018 ASN A N 1
ATOM 7564 C CA . ASN A 1 1018 ? 41.695 -0.283 -41.015 1.00 54.97 1018 ASN A CA 1
ATOM 7565 C C . ASN A 1 1018 ? 41.745 1.199 -40.592 1.00 54.97 1018 ASN A C 1
ATOM 7567 O O . ASN A 1 1018 ? 41.054 1.611 -39.662 1.00 54.97 1018 ASN A O 1
ATOM 7571 N N . SER A 1 1019 ? 42.460 2.045 -41.349 1.00 64.25 1019 SER A N 1
ATOM 7572 C CA . SER A 1 1019 ? 42.476 3.490 -41.085 1.00 64.25 1019 SER A CA 1
ATOM 7573 C C . SER A 1 1019 ? 41.104 4.143 -41.236 1.00 64.25 1019 SER A C 1
ATOM 7575 O O . SER A 1 1019 ? 40.808 5.075 -40.493 1.00 64.25 1019 SER A O 1
ATOM 7577 N N . GLN A 1 1020 ? 40.262 3.663 -42.158 1.00 71.69 1020 GLN A N 1
ATOM 7578 C CA . GLN A 1 1020 ? 38.914 4.198 -42.333 1.00 71.69 1020 GLN A CA 1
ATOM 7579 C C . GLN A 1 1020 ? 37.987 3.794 -41.180 1.00 71.69 1020 GLN A C 1
ATOM 7581 O O . GLN A 1 1020 ? 37.327 4.660 -40.611 1.00 71.69 1020 GLN A O 1
ATOM 7586 N N . ASN A 1 1021 ? 37.964 2.516 -40.791 1.00 77.81 1021 ASN A N 1
ATOM 7587 C CA . ASN A 1 1021 ? 37.147 2.052 -39.666 1.00 77.81 1021 ASN A CA 1
ATOM 7588 C C . ASN A 1 1021 ? 37.560 2.743 -38.363 1.00 77.81 1021 ASN A C 1
ATOM 7590 O O . ASN A 1 1021 ? 36.711 3.314 -37.689 1.00 77.81 1021 ASN A O 1
ATOM 7594 N N . VAL A 1 1022 ? 38.860 2.820 -38.063 1.00 79.88 1022 VAL A N 1
ATOM 7595 C CA . VAL A 1 1022 ? 39.361 3.547 -36.884 1.00 79.88 1022 VAL A CA 1
ATOM 7596 C C . VAL A 1 1022 ? 38.994 5.037 -36.927 1.00 79.88 1022 VAL A C 1
ATOM 7598 O O . VAL A 1 1022 ? 38.655 5.603 -35.891 1.00 79.88 1022 VAL A O 1
ATOM 7601 N N . ALA A 1 1023 ? 39.003 5.676 -38.102 1.00 83.94 1023 ALA A N 1
ATOM 7602 C CA . ALA A 1 1023 ? 38.665 7.096 -38.230 1.00 83.94 1023 ALA A CA 1
ATOM 7603 C C . ALA A 1 1023 ? 37.187 7.413 -37.940 1.00 83.94 1023 ALA A C 1
ATOM 7605 O O . ALA A 1 1023 ? 36.888 8.509 -37.482 1.00 83.94 1023 ALA A O 1
ATOM 7606 N N . TYR A 1 1024 ? 36.260 6.491 -38.200 1.00 86.88 1024 TYR A N 1
ATOM 7607 C CA . TYR A 1 1024 ? 34.829 6.692 -37.922 1.00 86.88 1024 TYR A CA 1
ATOM 7608 C C . TYR A 1 1024 ? 34.392 6.105 -36.576 1.00 86.88 1024 TYR A C 1
ATOM 7610 O O . TYR A 1 1024 ? 33.548 6.680 -35.886 1.00 86.88 1024 TYR A O 1
ATOM 7618 N N . ASP A 1 1025 ? 34.950 4.950 -36.220 1.00 84.38 1025 ASP A N 1
ATOM 7619 C CA . ASP A 1 1025 ? 34.515 4.132 -35.089 1.00 84.38 1025 ASP A CA 1
ATOM 7620 C C . ASP A 1 1025 ? 35.330 4.444 -33.823 1.00 84.38 1025 ASP A C 1
ATOM 7622 O O . ASP A 1 1025 ? 34.910 4.098 -32.721 1.00 84.38 1025 ASP A O 1
ATOM 7626 N N . GLY A 1 1026 ? 36.488 5.097 -33.970 1.00 82.44 1026 GLY A N 1
ATOM 7627 C CA . GLY A 1 1026 ? 37.483 5.294 -32.919 1.00 82.44 1026 GLY A CA 1
ATOM 7628 C C . GLY A 1 1026 ? 38.356 4.055 -32.687 1.00 82.44 1026 GLY A C 1
ATOM 7629 O O . GLY A 1 1026 ? 37.942 2.923 -32.922 1.00 82.44 1026 GLY A O 1
ATOM 7630 N N . ASP A 1 1027 ? 39.578 4.260 -32.191 1.00 76.94 1027 ASP A N 1
ATOM 7631 C CA . ASP A 1 1027 ? 40.501 3.162 -31.840 1.00 76.94 1027 ASP A CA 1
ATOM 7632 C C . ASP A 1 1027 ? 39.988 2.347 -30.636 1.00 76.94 1027 ASP A C 1
ATOM 7634 O O . ASP A 1 1027 ? 40.134 1.131 -30.569 1.00 76.94 1027 ASP A O 1
ATOM 7638 N N . ALA A 1 1028 ? 39.314 3.019 -29.698 1.00 77.25 1028 ALA A N 1
ATOM 7639 C CA . ALA A 1 1028 ? 38.714 2.420 -28.513 1.00 77.25 1028 ALA A CA 1
ATOM 7640 C C . ALA A 1 1028 ? 37.303 2.985 -28.267 1.00 77.25 1028 ALA A C 1
ATOM 7642 O O . ALA A 1 1028 ? 36.996 4.085 -28.740 1.00 77.25 1028 ALA A O 1
ATOM 7643 N N . PRO A 1 1029 ? 36.459 2.279 -27.492 1.00 77.75 1029 PRO A N 1
ATOM 7644 C CA . PRO A 1 1029 ? 35.127 2.762 -27.144 1.00 77.75 1029 PRO A CA 1
ATOM 7645 C C . PRO A 1 1029 ? 35.183 4.084 -26.363 1.00 77.75 1029 PRO A C 1
ATOM 7647 O O . PRO A 1 1029 ? 36.050 4.285 -25.510 1.00 77.75 1029 PRO A O 1
ATOM 7650 N N . SER A 1 1030 ? 34.234 4.978 -26.629 1.00 78.88 1030 SER A N 1
ATOM 7651 C CA . SER A 1 1030 ? 34.071 6.289 -25.987 1.00 78.88 1030 SER A CA 1
ATOM 7652 C C . SER A 1 1030 ? 32.587 6.590 -25.730 1.00 78.88 1030 SER A C 1
ATOM 7654 O O . SER A 1 1030 ? 31.728 5.768 -26.037 1.00 78.88 1030 SER A O 1
ATOM 7656 N N . GLU A 1 1031 ? 32.256 7.762 -25.172 1.00 76.25 1031 GLU A N 1
ATOM 7657 C CA . GLU A 1 1031 ? 30.849 8.140 -24.941 1.00 76.25 1031 GLU A CA 1
ATOM 7658 C C . GLU A 1 1031 ? 30.026 8.246 -26.236 1.00 76.25 1031 GLU A C 1
ATOM 7660 O O . GLU A 1 1031 ? 28.824 7.973 -26.217 1.00 76.25 1031 GLU A O 1
ATOM 7665 N N . GLY A 1 1032 ? 30.662 8.626 -27.349 1.00 79.56 1032 GLY A N 1
ATOM 7666 C CA . GLY A 1 1032 ? 30.012 8.784 -28.654 1.00 79.56 1032 GLY A CA 1
ATOM 7667 C C . GLY A 1 1032 ? 30.236 7.618 -29.619 1.00 79.56 1032 GLY A C 1
ATOM 7668 O O . GLY A 1 1032 ? 29.389 7.379 -30.479 1.00 79.56 1032 GLY A O 1
ATOM 7669 N N . LYS A 1 1033 ? 31.339 6.865 -29.467 1.00 85.50 1033 LYS A N 1
ATOM 7670 C CA . LYS A 1 1033 ? 31.823 5.901 -30.473 1.00 85.50 1033 LYS A CA 1
ATOM 7671 C C . LYS A 1 1033 ? 32.092 4.489 -29.939 1.00 85.50 1033 LYS A C 1
ATOM 7673 O O . LYS A 1 1033 ? 32.756 4.374 -28.908 1.00 85.50 1033 LYS A O 1
ATOM 7678 N N . PRO A 1 1034 ? 31.713 3.427 -30.681 1.00 83.88 1034 PRO A N 1
ATOM 7679 C CA . PRO A 1 1034 ? 31.794 2.036 -30.224 1.00 83.88 1034 PRO A CA 1
ATOM 7680 C C . PRO A 1 1034 ? 33.197 1.439 -30.215 1.00 83.88 1034 PRO A C 1
ATOM 7682 O O . PRO A 1 1034 ? 33.395 0.440 -29.529 1.00 83.88 1034 PRO A O 1
ATOM 7685 N N . GLY A 1 1035 ? 34.168 2.024 -30.917 1.00 82.75 1035 GLY A N 1
ATOM 7686 C CA . GLY A 1 1035 ? 35.482 1.431 -31.151 1.00 82.75 1035 GLY A CA 1
ATOM 7687 C C . GLY A 1 1035 ? 35.467 0.454 -32.330 1.00 82.75 1035 GLY A C 1
ATOM 7688 O O . GLY A 1 1035 ? 34.563 -0.378 -32.450 1.00 82.75 1035 GLY A O 1
ATOM 7689 N N . ALA A 1 1036 ? 36.490 0.520 -33.182 1.00 80.50 1036 ALA A N 1
ATOM 7690 C CA . ALA A 1 1036 ? 36.597 -0.285 -34.401 1.00 80.50 1036 ALA A CA 1
ATOM 7691 C C . ALA A 1 1036 ? 36.545 -1.798 -34.122 1.00 80.50 1036 ALA A C 1
ATOM 7693 O O . ALA A 1 1036 ? 35.876 -2.536 -34.843 1.00 80.50 1036 ALA A O 1
ATOM 7694 N N . GLU A 1 1037 ? 37.173 -2.267 -33.036 1.00 77.62 1037 GLU A N 1
ATOM 7695 C CA . GLU A 1 1037 ? 37.143 -3.686 -32.651 1.00 77.62 1037 GLU A CA 1
ATOM 7696 C C . GLU A 1 1037 ? 35.719 -4.172 -32.336 1.00 77.62 1037 GLU A C 1
ATOM 7698 O O . GLU A 1 1037 ? 35.321 -5.254 -32.766 1.00 77.62 1037 GLU A O 1
ATOM 7703 N N . ASN A 1 1038 ? 34.917 -3.370 -31.630 1.00 78.12 1038 ASN A N 1
ATOM 7704 C CA . ASN A 1 1038 ? 33.544 -3.743 -31.290 1.00 78.12 1038 ASN A CA 1
ATOM 7705 C C . ASN A 1 1038 ? 32.645 -3.775 -32.526 1.00 78.12 1038 ASN A C 1
ATOM 7707 O O . ASN A 1 1038 ? 31.814 -4.673 -32.654 1.00 78.12 1038 ASN A O 1
ATOM 7711 N N . VAL A 1 1039 ? 32.834 -2.835 -33.455 1.00 82.69 1039 VAL A N 1
ATOM 7712 C CA . VAL A 1 1039 ? 32.107 -2.826 -34.730 1.00 82.69 1039 VAL A CA 1
ATOM 7713 C C . VAL A 1 1039 ? 32.512 -4.028 -35.585 1.00 82.69 1039 VAL A C 1
ATOM 7715 O O . VAL A 1 1039 ? 31.642 -4.692 -36.143 1.00 82.69 1039 VAL A O 1
ATOM 7718 N N . ASN A 1 1040 ? 33.805 -4.354 -35.667 1.00 78.56 1040 ASN A N 1
ATOM 7719 C CA . ASN A 1 1040 ? 34.283 -5.561 -36.347 1.00 78.56 1040 ASN A CA 1
ATOM 7720 C C . ASN A 1 1040 ? 33.662 -6.817 -35.733 1.00 78.56 1040 ASN A C 1
ATOM 7722 O O . ASN A 1 1040 ? 33.005 -7.575 -36.436 1.00 78.56 1040 ASN A O 1
ATOM 7726 N N . ASN A 1 1041 ? 33.729 -6.986 -34.411 1.00 76.31 1041 ASN A N 1
ATOM 7727 C CA . ASN A 1 1041 ? 33.108 -8.124 -33.728 1.00 76.31 1041 ASN A CA 1
ATOM 7728 C C . ASN A 1 1041 ? 31.591 -8.212 -33.969 1.00 76.31 1041 ASN A C 1
ATOM 7730 O O . ASN A 1 1041 ? 31.055 -9.312 -34.118 1.00 76.31 1041 ASN A O 1
ATOM 7734 N N . PHE A 1 1042 ? 30.897 -7.074 -34.039 1.00 81.31 1042 PHE A N 1
ATOM 7735 C CA . PHE A 1 1042 ? 29.467 -7.029 -34.326 1.00 81.31 1042 PHE A CA 1
ATOM 7736 C C . PHE A 1 1042 ? 29.133 -7.587 -35.717 1.00 81.31 1042 PHE A C 1
ATOM 7738 O O . PHE A 1 1042 ? 28.154 -8.323 -35.835 1.00 81.31 1042 PHE A O 1
ATOM 7745 N N . PHE A 1 1043 ? 29.938 -7.315 -36.752 1.00 80.56 1043 PHE A N 1
ATOM 7746 C CA . PHE A 1 1043 ? 29.710 -7.795 -38.126 1.00 80.56 1043 PHE A CA 1
ATOM 7747 C C . PHE A 1 1043 ? 30.380 -9.149 -38.434 1.00 80.56 1043 PHE A C 1
ATOM 7749 O O . PHE A 1 1043 ? 29.696 -10.044 -38.934 1.00 80.56 1043 PHE A O 1
ATOM 7756 N N . ASP A 1 1044 ? 31.638 -9.341 -38.034 1.00 72.19 1044 ASP A N 1
ATOM 7757 C CA . ASP A 1 1044 ? 32.473 -10.523 -38.315 1.00 72.19 1044 ASP A CA 1
ATOM 7758 C C . ASP A 1 1044 ? 32.180 -11.699 -37.379 1.00 72.19 1044 ASP A C 1
ATOM 7760 O O . ASP A 1 1044 ? 32.372 -12.871 -37.717 1.00 72.19 1044 ASP A O 1
ATOM 7764 N N . GLY A 1 1045 ? 31.731 -11.393 -36.163 1.00 59.47 1045 GLY A N 1
ATOM 7765 C CA . GLY A 1 1045 ? 31.433 -12.401 -35.169 1.00 59.47 1045 GLY A CA 1
ATOM 7766 C C . GLY A 1 1045 ? 30.237 -13.259 -35.568 1.00 59.47 1045 GLY A C 1
ATOM 7767 O O . GLY A 1 1045 ? 29.274 -12.816 -36.203 1.00 59.47 1045 GLY A O 1
ATOM 7768 N N . ASN A 1 1046 ? 30.217 -14.471 -35.012 1.00 44.50 1046 ASN A N 1
ATOM 7769 C CA . ASN A 1 1046 ? 29.025 -15.307 -34.851 1.00 44.50 1046 ASN A CA 1
ATOM 7770 C C . ASN A 1 1046 ? 27.993 -14.659 -33.894 1.00 44.50 1046 ASN A C 1
ATOM 7772 O O . ASN A 1 1046 ? 27.265 -15.392 -33.226 1.00 44.50 1046 ASN A O 1
ATOM 7776 N N . GLY A 1 1047 ? 27.999 -13.320 -33.780 1.00 45.06 1047 GLY A N 1
ATOM 7777 C CA . GLY A 1 1047 ? 27.241 -12.485 -32.862 1.00 45.06 1047 GLY A CA 1
ATOM 7778 C C . GLY A 1 1047 ? 25.782 -12.878 -32.910 1.00 45.06 1047 GLY A C 1
ATOM 7779 O O . GLY A 1 1047 ? 25.031 -12.487 -33.801 1.00 45.06 1047 GLY A O 1
ATOM 7780 N N . THR A 1 1048 ? 25.408 -13.742 -31.979 1.00 47.12 1048 THR A N 1
ATOM 7781 C CA . THR A 1 1048 ? 24.031 -14.139 -31.775 1.00 47.12 1048 THR A CA 1
ATOM 7782 C C . THR A 1 1048 ? 23.311 -12.912 -31.259 1.00 47.12 1048 THR A C 1
ATOM 7784 O O . THR A 1 1048 ? 23.773 -12.322 -30.282 1.00 47.12 1048 THR A O 1
ATOM 7787 N N . VAL A 1 1049 ? 22.193 -12.552 -31.896 1.00 53.12 1049 VAL A N 1
ATOM 7788 C CA . VAL A 1 1049 ? 21.214 -11.624 -31.316 1.00 53.12 1049 VAL A CA 1
ATOM 7789 C C . VAL A 1 1049 ? 21.076 -11.988 -29.838 1.00 53.12 1049 VAL A C 1
ATOM 7791 O O . VAL A 1 1049 ? 20.863 -13.177 -29.565 1.00 53.12 1049 VAL A O 1
ATOM 7794 N N . PRO A 1 1050 ? 21.235 -11.040 -28.901 1.00 54.12 1050 PRO A N 1
ATOM 7795 C CA . PRO A 1 1050 ? 20.958 -11.293 -27.499 1.00 54.12 1050 PRO A CA 1
ATOM 7796 C C . PRO A 1 1050 ? 19.523 -11.821 -27.366 1.00 54.12 1050 PRO A C 1
ATOM 7798 O O . PRO A 1 1050 ? 18.543 -11.090 -27.456 1.00 54.12 1050 PRO A O 1
ATOM 7801 N N . SER A 1 1051 ? 19.390 -13.140 -27.277 1.00 46.12 1051 SER A N 1
ATOM 7802 C CA . SER A 1 1051 ? 18.124 -13.860 -27.320 1.00 46.12 1051 SER A CA 1
ATOM 7803 C C . SER A 1 1051 ? 18.108 -14.818 -26.145 1.00 46.12 1051 SER A C 1
ATOM 7805 O O . SER A 1 1051 ? 19.088 -15.514 -25.879 1.00 46.12 1051 SER A O 1
ATOM 7807 N N . THR A 1 1052 ? 16.980 -14.863 -25.444 1.00 41.28 1052 THR A N 1
ATOM 7808 C CA . THR A 1 1052 ? 16.696 -15.873 -24.416 1.00 41.28 1052 THR A CA 1
ATOM 7809 C C . THR A 1 1052 ? 16.497 -17.268 -25.019 1.00 41.28 1052 THR A C 1
ATOM 7811 O O . THR A 1 1052 ? 16.638 -18.268 -24.319 1.00 41.28 1052 THR A O 1
ATOM 7814 N N . ASP A 1 1053 ? 16.252 -17.355 -26.330 1.00 38.34 1053 ASP A N 1
ATOM 7815 C CA . ASP A 1 1053 ? 16.228 -18.599 -27.091 1.00 38.34 1053 ASP A CA 1
ATOM 7816 C C . ASP A 1 1053 ? 17.527 -18.762 -27.893 1.00 38.34 1053 ASP A C 1
ATOM 7818 O O . ASP A 1 1053 ? 17.731 -18.100 -28.913 1.00 38.34 1053 ASP A O 1
ATOM 7822 N N . GLU A 1 1054 ? 18.362 -19.734 -27.509 1.00 32.94 1054 GLU A N 1
ATOM 7823 C CA . GLU A 1 1054 ? 19.477 -20.249 -28.328 1.00 32.94 1054 GLU A CA 1
ATOM 7824 C C . GLU A 1 1054 ? 18.992 -21.037 -29.569 1.00 32.94 1054 GLU A C 1
ATOM 7826 O O . GLU A 1 1054 ? 19.656 -21.952 -30.066 1.00 32.94 1054 GLU A O 1
ATOM 7831 N N . THR A 1 1055 ? 17.830 -20.692 -30.128 1.00 29.19 1055 THR A N 1
ATOM 7832 C CA . THR A 1 1055 ? 17.508 -21.086 -31.500 1.00 29.19 1055 THR A CA 1
ATOM 7833 C C . THR A 1 1055 ? 18.126 -20.064 -32.433 1.00 29.19 1055 THR A C 1
ATOM 7835 O O . THR A 1 1055 ? 17.498 -19.130 -32.913 1.00 29.19 1055 THR A O 1
ATOM 7838 N N . ASN A 1 1056 ? 19.423 -20.267 -32.651 1.00 31.12 1056 ASN A N 1
ATOM 7839 C CA . ASN A 1 1056 ? 20.194 -19.694 -33.743 1.00 31.12 1056 ASN A CA 1
ATOM 7840 C C . ASN A 1 1056 ? 19.288 -19.603 -34.993 1.00 31.12 1056 ASN A C 1
ATOM 7842 O O . ASN A 1 1056 ? 18.842 -20.664 -35.460 1.00 31.12 1056 ASN A O 1
ATOM 7846 N N . PRO A 1 1057 ? 18.957 -18.411 -35.532 1.00 30.75 1057 PRO A N 1
ATOM 7847 C CA . PRO A 1 1057 ? 18.263 -18.342 -36.802 1.00 30.75 1057 PRO A CA 1
ATOM 7848 C C . PRO A 1 1057 ? 19.230 -18.875 -37.856 1.00 30.75 1057 PRO A C 1
ATOM 7850 O O . PRO A 1 1057 ? 20.163 -18.217 -38.309 1.00 30.75 1057 PRO A O 1
ATOM 7853 N N . SER A 1 1058 ? 19.033 -20.146 -38.183 1.00 29.80 1058 SER A N 1
ATOM 7854 C CA . SER A 1 1058 ? 19.707 -20.837 -39.260 1.00 29.80 1058 SER A CA 1
ATOM 7855 C C . SER A 1 1058 ? 19.460 -20.087 -40.564 1.00 29.80 1058 SER A C 1
ATOM 7857 O O . SER A 1 1058 ? 18.322 -19.994 -41.012 1.00 29.80 1058 SER A O 1
ATOM 7859 N N . THR A 1 1059 ? 20.566 -19.687 -41.193 1.00 30.44 1059 THR A N 1
ATOM 7860 C CA . THR A 1 1059 ? 20.786 -19.632 -42.646 1.00 30.44 1059 THR A CA 1
ATOM 7861 C C . THR A 1 1059 ? 19.783 -18.822 -43.465 1.00 30.44 1059 THR A C 1
ATOM 7863 O O . THR A 1 1059 ? 18.706 -19.316 -43.796 1.00 30.44 1059 THR A O 1
ATOM 7866 N N . THR A 1 1060 ? 20.228 -17.629 -43.872 1.00 38.88 1060 THR A N 1
ATOM 7867 C CA . THR A 1 1060 ? 20.107 -17.099 -45.242 1.00 38.88 1060 THR A CA 1
ATOM 7868 C C . THR A 1 1060 ? 18.919 -17.648 -46.038 1.00 38.88 1060 THR A C 1
ATOM 7870 O O . THR A 1 1060 ? 19.048 -18.543 -46.878 1.00 38.88 1060 THR A O 1
ATOM 7873 N N . ALA A 1 1061 ? 17.739 -17.079 -45.797 1.00 34.44 1061 ALA A N 1
ATOM 7874 C CA . ALA A 1 1061 ? 16.745 -17.038 -46.853 1.00 34.44 1061 ALA A CA 1
ATOM 7875 C C . ALA A 1 1061 ? 17.269 -16.043 -47.894 1.00 34.44 1061 ALA A C 1
ATOM 7877 O O . ALA A 1 1061 ? 17.461 -14.870 -47.595 1.00 34.44 1061 ALA A O 1
ATOM 7878 N N . ASP A 1 1062 ? 17.571 -16.556 -49.081 1.00 39.97 1062 ASP A N 1
ATOM 7879 C CA . ASP A 1 1062 ? 17.921 -15.790 -50.273 1.00 39.97 1062 ASP A CA 1
ATOM 7880 C C . ASP A 1 1062 ? 16.698 -14.926 -50.636 1.00 39.97 1062 ASP A C 1
ATOM 7882 O O . ASP A 1 1062 ? 15.792 -15.356 -51.358 1.00 39.97 1062 ASP A O 1
ATOM 7886 N N . THR A 1 1063 ? 16.586 -13.754 -50.012 1.00 42.16 1063 THR A N 1
ATOM 7887 C CA . THR A 1 1063 ? 15.569 -12.761 -50.352 1.00 42.16 1063 THR A CA 1
ATOM 7888 C C . THR A 1 1063 ? 16.002 -12.156 -51.682 1.00 42.16 1063 THR A C 1
ATOM 7890 O O . THR A 1 1063 ? 17.050 -11.515 -51.749 1.00 42.16 1063 THR A O 1
ATOM 7893 N N . GLU A 1 1064 ? 15.244 -12.394 -52.759 1.00 48.31 1064 GLU A N 1
ATOM 7894 C CA . GLU A 1 1064 ? 15.509 -11.779 -54.069 1.00 48.31 1064 GLU A CA 1
ATOM 7895 C C . GLU A 1 1064 ? 15.674 -10.255 -53.898 1.00 48.31 1064 GLU A C 1
ATOM 7897 O O . GLU A 1 1064 ? 14.696 -9.556 -53.655 1.00 48.31 1064 GLU A O 1
ATOM 7902 N N . GLY A 1 1065 ? 16.907 -9.748 -54.026 1.00 61.94 1065 GLY A N 1
ATOM 7903 C CA . GLY A 1 1065 ? 17.220 -8.313 -53.970 1.00 61.94 1065 GLY A CA 1
ATOM 7904 C C . GLY A 1 1065 ? 17.908 -7.793 -52.699 1.00 61.94 1065 GLY A C 1
ATOM 7905 O O . GLY A 1 1065 ? 18.227 -6.609 -52.675 1.00 61.94 1065 GLY A O 1
ATOM 7906 N N . GLY A 1 1066 ? 18.169 -8.627 -51.683 1.00 76.69 1066 GLY A N 1
ATOM 7907 C CA . GLY A 1 1066 ? 18.928 -8.216 -50.488 1.00 76.69 1066 GLY A CA 1
ATOM 7908 C C . GLY A 1 1066 ? 20.433 -8.018 -50.741 1.00 76.69 1066 GLY A C 1
ATOM 7909 O O . GLY A 1 1066 ? 20.977 -8.516 -51.730 1.00 76.69 1066 GLY A O 1
ATOM 7910 N N . LEU A 1 1067 ? 21.116 -7.304 -49.838 1.00 82.94 1067 LEU A N 1
ATOM 7911 C CA . LEU A 1 1067 ? 22.572 -7.101 -49.877 1.00 82.94 1067 LEU A CA 1
ATOM 7912 C C . LEU A 1 1067 ? 23.314 -8.448 -49.855 1.00 82.94 1067 LEU A C 1
ATOM 7914 O O . LEU A 1 1067 ? 22.977 -9.336 -49.074 1.00 82.94 1067 LEU A O 1
ATOM 7918 N N . THR A 1 1068 ? 24.336 -8.617 -50.695 1.00 80.56 1068 THR A N 1
ATOM 7919 C CA . THR A 1 1068 ? 25.091 -9.882 -50.797 1.00 80.56 1068 THR A CA 1
ATOM 7920 C C . THR A 1 1068 ? 26.257 -9.987 -49.818 1.00 80.56 1068 THR A C 1
ATOM 7922 O O . THR A 1 1068 ? 26.731 -11.087 -49.548 1.00 80.56 1068 THR A O 1
ATOM 7925 N N . GLU A 1 1069 ? 26.717 -8.849 -49.311 1.00 82.69 1069 GLU A N 1
ATOM 7926 C CA . GLU A 1 1069 ? 27.821 -8.693 -48.368 1.00 82.69 1069 GLU A CA 1
ATOM 7927 C C . GLU A 1 1069 ? 27.527 -7.503 -47.448 1.00 82.69 1069 GLU A C 1
ATOM 7929 O O . GLU A 1 1069 ? 26.646 -6.686 -47.743 1.00 82.69 1069 GLU A O 1
ATOM 7934 N N . ASP A 1 1070 ? 28.242 -7.411 -46.329 1.00 85.44 1070 ASP A N 1
ATOM 7935 C CA . ASP A 1 1070 ? 28.169 -6.235 -45.465 1.00 85.44 1070 ASP A CA 1
ATOM 7936 C C . ASP A 1 1070 ? 28.577 -5.001 -46.285 1.00 85.44 1070 ASP A C 1
ATOM 7938 O O . ASP A 1 1070 ? 29.572 -5.025 -47.003 1.00 85.44 1070 ASP A O 1
ATOM 7942 N N . THR A 1 1071 ? 27.782 -3.934 -46.241 1.00 88.62 1071 THR A N 1
ATOM 7943 C CA . THR A 1 1071 ? 27.887 -2.800 -47.172 1.00 88.62 1071 THR A CA 1
ATOM 7944 C C . THR A 1 1071 ? 27.984 -1.479 -46.411 1.00 88.62 1071 THR A C 1
ATOM 7946 O O . THR A 1 1071 ? 27.133 -1.163 -45.576 1.00 88.62 1071 THR A O 1
ATOM 7949 N N . ASN A 1 1072 ? 28.998 -0.680 -46.733 1.00 89.25 1072 ASN A N 1
ATOM 7950 C CA . ASN A 1 1072 ? 29.149 0.710 -46.318 1.00 89.25 1072 ASN A CA 1
ATOM 7951 C C . ASN A 1 1072 ? 28.295 1.619 -47.217 1.00 89.25 1072 ASN A C 1
ATOM 7953 O O . ASN A 1 1072 ? 28.388 1.563 -48.443 1.00 89.25 1072 ASN A O 1
ATOM 7957 N N . PHE A 1 1073 ? 27.504 2.503 -46.611 1.00 92.31 1073 PHE A N 1
ATOM 7958 C CA . PHE A 1 1073 ? 26.748 3.547 -47.300 1.00 92.31 1073 PHE A CA 1
ATOM 7959 C C . PHE A 1 1073 ? 27.388 4.909 -47.033 1.00 92.31 1073 PHE A C 1
ATOM 7961 O O . PHE A 1 1073 ? 27.618 5.295 -45.881 1.00 92.31 1073 PHE A O 1
ATOM 7968 N N . ALA A 1 1074 ? 27.670 5.640 -48.110 1.00 91.06 1074 ALA A N 1
ATOM 7969 C CA . ALA A 1 1074 ? 28.401 6.901 -48.058 1.00 91.06 1074 ALA A CA 1
ATOM 7970 C C . ALA A 1 1074 ? 27.834 7.945 -49.024 1.00 91.06 1074 ALA A C 1
ATOM 7972 O O . ALA A 1 1074 ? 27.201 7.612 -50.024 1.00 91.06 1074 ALA A O 1
ATOM 7973 N N . LEU A 1 1075 ? 28.068 9.224 -48.735 1.00 91.38 1075 LEU A N 1
ATOM 7974 C CA . LEU A 1 1075 ? 27.817 10.312 -49.673 1.00 91.38 1075 LEU A CA 1
ATOM 7975 C C . LEU A 1 1075 ? 28.946 10.373 -50.699 1.00 91.38 1075 LEU A C 1
ATOM 7977 O O . LEU A 1 1075 ? 30.121 10.321 -50.336 1.00 91.38 1075 LEU A O 1
ATOM 7981 N N . GLU A 1 1076 ? 28.584 10.526 -51.971 1.00 88.06 1076 GLU A N 1
ATOM 7982 C CA . GLU A 1 1076 ? 29.531 10.616 -53.085 1.00 88.06 1076 GLU A CA 1
ATOM 7983 C C . GLU A 1 1076 ? 29.371 11.921 -53.863 1.00 88.06 1076 GLU A C 1
ATOM 7985 O O . GLU A 1 1076 ? 28.265 12.451 -54.024 1.00 88.06 1076 GLU A O 1
ATOM 7990 N N . LEU A 1 1077 ? 30.467 12.400 -54.455 1.00 82.94 1077 LEU A N 1
ATOM 7991 C CA . LEU A 1 1077 ? 30.385 13.495 -55.410 1.00 82.94 1077 LEU A CA 1
ATOM 7992 C C . LEU A 1 1077 ? 29.772 13.054 -56.738 1.00 82.94 1077 LEU A C 1
ATOM 7994 O O . LEU A 1 1077 ? 30.008 11.973 -57.284 1.00 82.94 1077 LEU A O 1
ATOM 7998 N N . THR A 1 1078 ? 29.012 13.971 -57.324 1.00 74.12 1078 THR A N 1
ATOM 7999 C CA . THR A 1 1078 ? 28.646 13.921 -58.734 1.00 74.12 1078 THR A CA 1
ATOM 8000 C C . THR A 1 1078 ? 29.490 14.911 -59.525 1.00 74.12 1078 THR A C 1
ATOM 8002 O O . THR A 1 1078 ? 30.080 15.843 -58.980 1.00 74.12 1078 THR A O 1
ATOM 8005 N N . GLY A 1 1079 ? 29.481 14.793 -60.856 1.00 68.50 1079 GLY A N 1
ATOM 8006 C CA . GLY A 1 1079 ? 30.131 15.774 -61.734 1.00 68.50 1079 GLY A CA 1
ATOM 8007 C C . GLY A 1 1079 ? 29.607 17.219 -61.602 1.00 68.50 1079 GLY A C 1
ATOM 8008 O O . GLY A 1 1079 ? 30.123 18.098 -62.289 1.00 68.50 1079 GLY A O 1
ATOM 8009 N N . GLN A 1 1080 ? 28.584 17.470 -60.772 1.00 66.38 1080 GLN A N 1
ATOM 8010 C CA . GLN A 1 1080 ? 28.008 18.788 -60.483 1.00 66.38 1080 GLN A CA 1
ATOM 8011 C C . GLN A 1 1080 ? 28.114 19.203 -59.001 1.00 66.38 1080 GLN A C 1
ATOM 8013 O O . GLN A 1 1080 ? 27.633 20.279 -58.656 1.00 66.38 1080 GLN A O 1
ATOM 8018 N N . GLY A 1 1081 ? 28.775 18.412 -58.146 1.00 72.50 1081 GLY A N 1
ATOM 8019 C CA . GLY A 1 1081 ? 28.815 18.617 -56.693 1.00 72.50 1081 GLY A CA 1
ATOM 8020 C C . GLY A 1 1081 ? 28.112 17.488 -55.926 1.00 72.50 1081 GLY A C 1
ATOM 8021 O O . GLY A 1 1081 ? 27.835 16.439 -56.511 1.00 72.50 1081 GLY A O 1
ATOM 8022 N N . PRO A 1 1082 ? 27.824 17.671 -54.631 1.00 72.19 1082 PRO A N 1
ATOM 8023 C CA . PRO A 1 1082 ? 27.384 16.590 -53.753 1.00 72.19 1082 PRO A CA 1
ATOM 8024 C C . PRO A 1 1082 ? 25.868 16.346 -53.833 1.00 72.19 1082 PRO A C 1
ATOM 8026 O O . PRO A 1 1082 ? 25.391 15.250 -53.546 1.00 72.19 1082 PRO A O 1
ATOM 8029 N N . ALA A 1 1083 ? 25.111 17.352 -54.282 1.00 77.50 1083 ALA A N 1
ATOM 8030 C CA . ALA A 1 1083 ? 23.668 17.279 -54.453 1.00 77.50 1083 ALA A CA 1
ATOM 8031 C C . ALA A 1 1083 ? 23.283 16.758 -55.850 1.00 77.50 1083 ALA A C 1
ATOM 8033 O O . ALA A 1 1083 ? 23.824 17.198 -56.867 1.00 77.50 1083 ALA A O 1
ATOM 8034 N N . ILE A 1 1084 ? 22.309 15.848 -55.901 1.00 78.75 1084 ILE A N 1
ATOM 8035 C CA . ILE A 1 1084 ? 21.692 15.322 -57.131 1.00 78.75 1084 ILE A CA 1
ATOM 8036 C C . ILE A 1 1084 ? 20.426 16.079 -57.526 1.00 78.75 1084 ILE A C 1
ATOM 8038 O O . ILE A 1 1084 ? 20.035 16.061 -58.695 1.00 78.75 1084 ILE A O 1
ATOM 8042 N N . SER A 1 1085 ? 19.787 16.750 -56.569 1.00 77.00 1085 SER A N 1
ATOM 8043 C CA . SER A 1 1085 ? 18.622 17.591 -56.809 1.00 77.00 1085 SER A CA 1
ATOM 8044 C C . SER A 1 1085 ? 18.620 18.802 -55.868 1.00 77.00 1085 SER A C 1
ATOM 8046 O O . SER A 1 1085 ? 19.103 18.734 -54.737 1.00 77.00 1085 SER A O 1
ATOM 8048 N N . GLU A 1 1086 ? 18.101 19.931 -56.361 1.00 78.50 1086 GLU A N 1
ATOM 8049 C CA . GLU A 1 1086 ? 17.939 21.169 -55.596 1.00 78.50 1086 GLU A CA 1
ATOM 8050 C C . GLU A 1 1086 ? 16.494 21.665 -55.730 1.00 78.50 1086 GLU A C 1
ATOM 8052 O O . GLU A 1 1086 ? 15.954 21.777 -56.837 1.00 78.50 1086 GLU A O 1
ATOM 8057 N N . SER A 1 1087 ? 15.862 22.017 -54.611 1.00 79.50 1087 SER A N 1
ATOM 8058 C CA . SER A 1 1087 ? 14.557 22.690 -54.590 1.00 79.50 1087 SER A CA 1
ATOM 8059 C C . SER A 1 1087 ? 14.601 23.916 -53.680 1.00 79.50 1087 SER A C 1
ATOM 8061 O O . SER A 1 1087 ? 15.434 23.991 -52.791 1.00 79.50 1087 SER A O 1
ATOM 8063 N N . LEU A 1 1088 ? 13.765 24.935 -53.909 1.00 77.19 1088 LEU A N 1
ATOM 8064 C CA . LEU A 1 1088 ? 13.787 26.139 -53.062 1.00 77.19 1088 LEU A CA 1
ATOM 8065 C C . LEU A 1 1088 ? 13.292 25.812 -51.648 1.00 77.19 1088 LEU A C 1
ATOM 8067 O O . LEU A 1 1088 ? 12.143 25.391 -51.496 1.00 77.19 1088 LEU A O 1
ATOM 8071 N N . SER A 1 1089 ? 14.122 26.106 -50.646 1.00 80.25 1089 SER A N 1
ATOM 8072 C CA . SER A 1 1089 ? 13.740 26.065 -49.229 1.00 80.25 1089 SER A CA 1
ATOM 8073 C C . SER A 1 1089 ? 12.711 27.149 -48.903 1.00 80.25 1089 SER A C 1
ATOM 8075 O O . SER A 1 1089 ? 12.448 28.039 -49.724 1.00 80.25 1089 SER A O 1
ATOM 8077 N N . ASP A 1 1090 ? 12.153 27.158 -47.697 1.00 77.81 1090 ASP A N 1
ATOM 8078 C CA . ASP A 1 1090 ? 11.222 28.220 -47.298 1.00 77.81 1090 ASP A CA 1
ATOM 8079 C C . ASP A 1 1090 ? 11.908 29.590 -47.193 1.00 77.81 1090 ASP A C 1
ATOM 8081 O O . ASP A 1 1090 ? 11.359 30.620 -47.622 1.00 77.81 1090 ASP A O 1
ATOM 8085 N N . ALA A 1 1091 ? 13.168 29.608 -46.752 1.00 80.25 1091 ALA A N 1
ATOM 8086 C CA . ALA A 1 1091 ? 14.021 30.789 -46.831 1.00 80.25 1091 ALA A CA 1
ATOM 8087 C C . ALA A 1 1091 ? 14.253 31.215 -48.294 1.00 80.25 1091 ALA A C 1
ATOM 8089 O O . ALA A 1 1091 ? 14.110 32.394 -48.633 1.00 80.25 1091 ALA A O 1
ATOM 8090 N N . GLY A 1 1092 ? 14.521 30.264 -49.192 1.00 85.31 1092 GLY A N 1
ATOM 8091 C CA . GLY A 1 1092 ? 14.681 30.500 -50.627 1.00 85.31 1092 GLY A CA 1
ATOM 8092 C C . GLY A 1 1092 ? 13.427 31.071 -51.287 1.00 85.31 1092 GLY A C 1
ATOM 8093 O O . GLY A 1 1092 ? 13.499 32.072 -52.009 1.00 85.31 1092 GLY A O 1
ATOM 8094 N N . LYS A 1 1093 ? 12.252 30.498 -50.999 1.00 84.94 1093 LYS A N 1
ATOM 8095 C CA . LYS A 1 1093 ? 10.943 30.996 -51.455 1.00 84.94 1093 LYS A CA 1
ATOM 8096 C C . LYS A 1 1093 ? 10.691 32.413 -50.950 1.00 84.94 1093 LYS A C 1
ATOM 8098 O O . LYS A 1 1093 ? 10.199 33.251 -51.713 1.00 84.94 1093 LYS A O 1
ATOM 8103 N N . THR A 1 1094 ? 11.060 32.708 -49.704 1.00 85.94 1094 THR A N 1
ATOM 8104 C CA . THR A 1 1094 ? 10.933 34.045 -49.106 1.00 85.94 1094 THR A CA 1
ATOM 8105 C C . THR A 1 1094 ? 11.840 35.053 -49.808 1.00 85.94 1094 THR A C 1
ATOM 8107 O O . THR A 1 1094 ? 11.363 36.094 -50.268 1.00 85.94 1094 THR A O 1
ATOM 8110 N N . VAL A 1 1095 ? 13.124 34.729 -49.989 1.00 89.69 1095 VAL A N 1
ATOM 8111 C CA . VAL A 1 1095 ? 14.095 35.581 -50.696 1.00 89.69 1095 VAL A CA 1
ATOM 8112 C C . VAL A 1 1095 ? 13.668 35.821 -52.145 1.00 89.69 1095 VAL A C 1
ATOM 8114 O O . VAL A 1 1095 ? 13.698 36.961 -52.625 1.00 89.69 1095 VAL A O 1
ATOM 8117 N N . LEU A 1 1096 ? 13.201 34.782 -52.842 1.00 89.44 1096 LEU A N 1
ATOM 8118 C CA . LEU A 1 1096 ? 12.683 34.892 -54.203 1.00 89.44 1096 LEU A CA 1
ATOM 8119 C C . LEU A 1 1096 ? 11.427 35.770 -54.259 1.00 89.44 1096 LEU A C 1
ATOM 8121 O O . LEU A 1 1096 ? 11.298 36.604 -55.157 1.00 89.44 1096 LEU A O 1
ATOM 8125 N N . SER A 1 1097 ? 10.515 35.624 -53.298 1.00 89.38 1097 SER A N 1
ATOM 8126 C CA . SER A 1 1097 ? 9.281 36.415 -53.219 1.00 89.38 1097 SER A CA 1
ATOM 8127 C C . SER A 1 1097 ? 9.565 37.888 -52.923 1.00 89.38 1097 SER A C 1
ATOM 8129 O O . SER A 1 1097 ? 9.024 38.762 -53.604 1.00 89.38 1097 SER A O 1
ATOM 8131 N N . MET A 1 1098 ? 10.483 38.186 -51.997 1.00 88.75 1098 MET A N 1
ATOM 8132 C CA . MET A 1 1098 ? 10.961 39.549 -51.738 1.00 88.75 1098 MET A CA 1
ATOM 8133 C C . MET A 1 1098 ? 11.654 40.147 -52.966 1.00 88.75 1098 MET A C 1
ATOM 8135 O O . MET A 1 1098 ? 11.411 41.302 -53.318 1.00 88.75 1098 MET A O 1
ATOM 8139 N N . SER A 1 1099 ? 12.468 39.357 -53.667 1.00 91.56 1099 SER A N 1
ATOM 8140 C CA . SER A 1 1099 ? 13.134 39.780 -54.904 1.00 91.56 1099 SER A CA 1
ATOM 8141 C C . SER A 1 1099 ? 12.125 40.086 -56.012 1.00 91.56 1099 SER A C 1
ATOM 8143 O O . SER A 1 1099 ? 12.232 41.120 -56.674 1.00 91.56 1099 SER A O 1
ATOM 8145 N N . ARG A 1 1100 ? 11.092 39.246 -56.172 1.00 89.56 1100 ARG A N 1
ATOM 8146 C CA . ARG A 1 1100 ? 9.979 39.482 -57.105 1.00 89.56 1100 ARG A CA 1
ATOM 8147 C C . ARG A 1 1100 ? 9.206 40.750 -56.751 1.00 89.56 1100 ARG A C 1
ATOM 8149 O O . ARG A 1 1100 ? 8.925 41.542 -57.648 1.00 89.56 1100 ARG A O 1
ATOM 8156 N N . ALA A 1 1101 ? 8.908 40.983 -55.474 1.00 90.75 1101 ALA A N 1
ATOM 8157 C CA . ALA A 1 1101 ? 8.221 42.190 -55.016 1.00 90.75 1101 ALA A CA 1
ATOM 8158 C C . ALA A 1 1101 ? 9.062 43.462 -55.243 1.00 90.75 1101 ALA A C 1
ATOM 8160 O O . ALA A 1 1101 ? 8.549 44.463 -55.744 1.00 90.75 1101 ALA A O 1
ATOM 8161 N N . ASN A 1 1102 ? 10.366 43.416 -54.953 1.00 88.81 1102 ASN A N 1
ATOM 8162 C CA . ASN A 1 1102 ? 11.289 44.528 -55.195 1.00 88.81 1102 ASN A CA 1
ATOM 8163 C C . ASN A 1 1102 ? 11.446 44.829 -56.688 1.00 88.81 1102 ASN A C 1
ATOM 8165 O O . ASN A 1 1102 ? 11.378 45.991 -57.091 1.00 88.81 1102 ASN A O 1
ATOM 8169 N N . TYR A 1 1103 ? 11.597 43.794 -57.518 1.00 89.88 1103 TYR A N 1
ATOM 8170 C CA . TYR A 1 1103 ? 11.635 43.944 -58.970 1.00 89.88 1103 TYR A CA 1
ATOM 8171 C C . TYR A 1 1103 ? 10.326 44.538 -59.500 1.00 89.88 1103 TYR A C 1
ATOM 8173 O O . TYR A 1 1103 ? 10.351 45.486 -60.283 1.00 89.88 1103 TYR A O 1
ATOM 8181 N N . PHE A 1 1104 ? 9.180 44.048 -59.021 1.00 90.06 1104 PHE A N 1
ATOM 8182 C CA . PHE A 1 1104 ? 7.873 44.588 -59.381 1.00 90.06 1104 PHE A CA 1
ATOM 8183 C C . PHE A 1 1104 ? 7.737 46.068 -58.998 1.00 90.06 1104 PHE A C 1
ATOM 8185 O O . PHE A 1 1104 ? 7.310 46.869 -59.827 1.00 90.06 1104 PHE A O 1
ATOM 8192 N N . ASN A 1 1105 ? 8.168 46.462 -57.796 1.00 84.94 1105 ASN A N 1
ATOM 8193 C CA . ASN A 1 1105 ? 8.184 47.862 -57.368 1.00 84.94 1105 ASN A CA 1
ATOM 8194 C C . ASN A 1 1105 ? 9.113 48.727 -58.234 1.00 84.94 1105 ASN A C 1
ATOM 8196 O O . ASN A 1 1105 ? 8.735 49.835 -58.611 1.00 84.94 1105 ASN A O 1
ATOM 8200 N N . ALA A 1 1106 ? 10.300 48.231 -58.595 1.00 86.06 1106 ALA A N 1
ATOM 8201 C CA . ALA A 1 1106 ? 11.233 48.947 -59.465 1.00 86.06 1106 ALA A CA 1
ATOM 8202 C C . ALA A 1 1106 ? 10.657 49.154 -60.876 1.00 86.06 1106 ALA A C 1
ATOM 8204 O O . ALA A 1 1106 ? 10.695 50.266 -61.404 1.00 86.06 1106 ALA A O 1
ATOM 8205 N N . VAL A 1 1107 ? 10.055 48.112 -61.461 1.00 84.69 1107 VAL A N 1
ATOM 8206 C CA . VAL A 1 1107 ? 9.353 48.203 -62.749 1.00 84.69 1107 VAL A CA 1
ATOM 8207 C C . VAL A 1 1107 ? 8.161 49.156 -62.643 1.00 84.69 1107 VAL A C 1
ATOM 8209 O O . VAL A 1 1107 ? 7.981 50.011 -63.509 1.00 84.69 1107 VAL A O 1
ATOM 8212 N N . TYR A 1 1108 ? 7.368 49.077 -61.571 1.00 84.62 1108 TYR A N 1
ATOM 8213 C CA . TYR A 1 1108 ? 6.254 49.993 -61.335 1.00 84.62 1108 TYR A CA 1
ATOM 8214 C C . TYR A 1 1108 ? 6.727 51.453 -61.275 1.00 84.62 1108 TYR A C 1
ATOM 8216 O O . TYR A 1 1108 ? 6.173 52.285 -61.992 1.00 84.62 1108 TYR A O 1
ATOM 8224 N N . MET A 1 1109 ? 7.793 51.760 -60.527 1.00 83.69 1109 MET A N 1
ATOM 8225 C CA . MET A 1 1109 ? 8.367 53.110 -60.437 1.00 83.69 1109 MET A CA 1
ATOM 8226 C C . MET A 1 1109 ? 8.984 53.592 -61.756 1.00 83.69 1109 MET A C 1
ATOM 8228 O O . MET A 1 1109 ? 8.816 54.758 -62.102 1.00 83.69 1109 MET A O 1
ATOM 8232 N N . ASP A 1 1110 ? 9.630 52.725 -62.541 1.00 83.75 1110 ASP A N 1
ATOM 8233 C CA . ASP A 1 1110 ? 10.117 53.083 -63.882 1.00 83.75 1110 ASP A CA 1
ATOM 8234 C C . ASP A 1 1110 ? 8.953 53.392 -64.838 1.00 83.75 1110 ASP A C 1
ATOM 8236 O O . ASP A 1 1110 ? 8.966 54.401 -65.548 1.00 83.75 1110 ASP A O 1
ATOM 8240 N N . THR A 1 1111 ? 7.885 52.585 -64.817 1.00 80.06 1111 THR A N 1
ATOM 8241 C CA . THR A 1 1111 ? 6.687 52.893 -65.611 1.00 80.06 1111 THR A CA 1
ATOM 8242 C C . THR A 1 1111 ? 5.960 54.143 -65.117 1.00 80.06 1111 THR A C 1
ATOM 8244 O O . THR A 1 1111 ? 5.440 54.890 -65.945 1.00 80.06 1111 THR A O 1
ATOM 8247 N N . LEU A 1 1112 ? 5.950 54.418 -63.808 1.00 79.00 1112 LEU A N 1
ATOM 8248 C CA . LEU A 1 1112 ? 5.406 55.645 -63.227 1.00 79.00 1112 LEU A CA 1
ATOM 8249 C C . LEU A 1 1112 ? 6.232 56.864 -63.650 1.00 79.00 1112 LEU A C 1
ATOM 8251 O O . LEU A 1 1112 ? 5.650 57.830 -64.131 1.00 79.00 1112 LEU A O 1
ATOM 8255 N N . ASN A 1 1113 ? 7.563 56.803 -63.564 1.00 76.12 1113 ASN A N 1
ATOM 8256 C CA . ASN A 1 1113 ? 8.470 57.860 -64.020 1.00 76.12 1113 ASN A CA 1
ATOM 8257 C C . ASN A 1 1113 ? 8.313 58.124 -65.519 1.00 76.12 1113 ASN A C 1
ATOM 8259 O O . ASN A 1 1113 ? 8.227 59.276 -65.936 1.00 76.12 1113 ASN A O 1
ATOM 8263 N N . LYS A 1 1114 ? 8.190 57.076 -66.343 1.00 78.69 1114 LYS A N 1
ATOM 8264 C CA . LYS A 1 1114 ? 7.882 57.224 -67.775 1.00 78.69 1114 LYS A CA 1
ATOM 8265 C C . LYS A 1 1114 ? 6.509 57.856 -68.005 1.00 78.69 1114 LYS A C 1
ATOM 8267 O O . LYS A 1 1114 ? 6.389 58.710 -68.879 1.00 78.69 1114 LYS A O 1
ATOM 8272 N N . ARG A 1 1115 ? 5.483 57.493 -67.226 1.00 70.69 1115 ARG A N 1
ATOM 8273 C CA . ARG A 1 1115 ? 4.142 58.101 -67.316 1.00 70.69 1115 ARG A CA 1
ATOM 8274 C C . ARG A 1 1115 ? 4.116 59.549 -66.821 1.00 70.69 1115 ARG A C 1
ATOM 8276 O O . ARG A 1 1115 ? 3.450 60.355 -67.453 1.00 70.69 1115 ARG A O 1
ATOM 8283 N N . GLN A 1 1116 ? 4.846 59.907 -65.763 1.00 68.00 1116 GLN A N 1
ATOM 8284 C CA . GLN A 1 1116 ? 4.986 61.298 -65.309 1.00 68.00 1116 GLN A CA 1
ATOM 8285 C C . GLN A 1 1116 ? 5.809 62.133 -66.295 1.00 68.00 1116 GLN A C 1
ATOM 8287 O O . GLN A 1 1116 ? 5.423 63.251 -66.620 1.00 68.00 1116 GLN A O 1
ATOM 8292 N N . GLY A 1 1117 ? 6.875 61.564 -66.863 1.00 64.62 1117 GLY A N 1
ATOM 8293 C CA . GLY A 1 1117 ? 7.627 62.178 -67.956 1.00 64.62 1117 GLY A CA 1
ATOM 8294 C C . GLY A 1 1117 ? 6.777 62.393 -69.213 1.00 64.62 1117 GLY A C 1
ATOM 8295 O O . GLY A 1 1117 ? 6.872 63.441 -69.841 1.00 64.62 1117 GLY A O 1
ATOM 8296 N N . GLN A 1 1118 ? 5.889 61.454 -69.563 1.00 59.94 1118 GLN A N 1
ATOM 8297 C CA . GLN A 1 1118 ? 4.928 61.624 -70.663 1.00 59.94 1118 GLN A CA 1
ATOM 8298 C C . GLN A 1 1118 ? 3.781 62.588 -70.324 1.00 59.94 1118 GLN A C 1
ATOM 8300 O O . GLN A 1 1118 ? 3.341 63.321 -71.205 1.00 59.94 1118 GLN A O 1
ATOM 8305 N N . ALA A 1 1119 ? 3.319 62.642 -69.071 1.00 57.34 1119 ALA A N 1
ATOM 8306 C CA . ALA A 1 1119 ? 2.338 63.626 -68.614 1.00 57.34 1119 ALA A CA 1
ATOM 8307 C C . ALA A 1 1119 ? 2.902 65.057 -68.673 1.00 57.34 1119 ALA A C 1
ATOM 8309 O O . ALA A 1 1119 ? 2.188 65.965 -69.086 1.00 57.34 1119 ALA A O 1
ATOM 8310 N N . HIS A 1 1120 ? 4.198 65.243 -68.391 1.00 54.50 1120 HIS A N 1
ATOM 8311 C CA . HIS A 1 1120 ? 4.902 66.511 -68.622 1.00 54.50 1120 HIS A CA 1
ATOM 8312 C C . HIS A 1 1120 ? 4.956 66.932 -70.102 1.00 54.50 1120 HIS A C 1
ATOM 8314 O O . HIS A 1 1120 ? 5.023 68.122 -70.384 1.00 54.50 1120 HIS A O 1
ATOM 8320 N N . PHE A 1 1121 ? 4.880 65.996 -71.057 1.00 51.88 1121 PHE A N 1
ATOM 8321 C CA . PHE A 1 1121 ? 4.765 66.307 -72.491 1.00 51.88 1121 PHE A CA 1
ATOM 8322 C C . PHE A 1 1121 ? 3.317 66.529 -72.966 1.00 51.88 1121 PHE A C 1
ATOM 8324 O O . PHE A 1 1121 ? 3.111 66.976 -74.095 1.00 51.88 1121 PHE A O 1
ATOM 8331 N N . ALA A 1 1122 ? 2.317 66.216 -72.138 1.00 49.28 1122 ALA A N 1
ATOM 8332 C CA . ALA A 1 1122 ? 0.900 66.353 -72.470 1.00 49.28 1122 ALA A CA 1
ATOM 8333 C C . ALA A 1 1122 ? 0.263 67.656 -71.952 1.00 49.28 1122 ALA A C 1
ATOM 8335 O O . ALA A 1 1122 ? -0.896 67.909 -72.282 1.00 49.28 1122 ALA A O 1
ATOM 8336 N N . ASP A 1 1123 ? 0.994 68.482 -71.192 1.00 51.44 1123 ASP A N 1
ATOM 8337 C CA . ASP A 1 1123 ? 0.549 69.813 -70.761 1.00 51.44 1123 ASP A CA 1
ATOM 8338 C C . ASP A 1 1123 ? 1.248 70.914 -71.592 1.00 51.44 1123 ASP A C 1
ATOM 8340 O O . ASP A 1 1123 ? 2.433 71.185 -71.387 1.00 51.44 1123 ASP A O 1
ATOM 8344 N N . PRO A 1 1124 ? 0.576 71.543 -72.580 1.00 49.41 1124 PRO A N 1
ATOM 8345 C CA . PRO A 1 1124 ? 1.209 72.474 -73.517 1.00 49.41 1124 PRO A CA 1
ATOM 8346 C C . PRO A 1 1124 ? 1.512 73.870 -72.950 1.00 49.41 1124 PRO A C 1
ATOM 8348 O O . PRO A 1 1124 ? 1.766 74.779 -73.741 1.00 49.41 1124 PRO A O 1
ATOM 8351 N N . ASN A 1 1125 ? 1.462 74.089 -71.631 1.00 49.53 1125 ASN A N 1
ATOM 8352 C CA . ASN A 1 1125 ? 1.594 75.425 -71.051 1.00 49.53 1125 ASN A CA 1
ATOM 8353 C C . ASN A 1 1125 ? 2.659 75.530 -69.942 1.00 49.53 1125 ASN A C 1
ATOM 8355 O O . ASN A 1 1125 ? 2.403 75.207 -68.790 1.00 49.53 1125 ASN A O 1
ATOM 8359 N N . GLN A 1 1126 ? 3.761 76.190 -70.320 1.00 49.50 1126 GLN A N 1
ATOM 8360 C CA . GLN A 1 1126 ? 4.510 77.193 -69.540 1.00 49.50 1126 GLN A CA 1
ATOM 8361 C C . GLN A 1 1126 ? 5.653 76.755 -68.598 1.00 49.50 1126 GLN A C 1
ATOM 8363 O O . GLN A 1 1126 ? 5.440 76.321 -67.475 1.00 49.50 1126 GLN A O 1
ATOM 8368 N N . ASP A 1 1127 ? 6.863 77.002 -69.120 1.00 48.78 1127 ASP A N 1
ATOM 8369 C CA . ASP A 1 1127 ? 8.019 77.750 -68.580 1.00 48.78 1127 ASP A CA 1
ATOM 8370 C C . ASP A 1 1127 ? 8.591 77.514 -67.164 1.00 48.78 1127 ASP A C 1
ATOM 8372 O O . ASP A 1 1127 ? 7.956 77.750 -66.141 1.00 48.78 1127 ASP A O 1
ATOM 8376 N N . ASP A 1 1128 ? 9.907 77.256 -67.213 1.00 44.62 1128 ASP A N 1
ATOM 8377 C CA . ASP A 1 1128 ? 10.996 77.559 -66.274 1.00 44.62 1128 ASP A CA 1
ATOM 8378 C C . ASP A 1 1128 ? 11.134 76.802 -64.936 1.00 44.62 1128 ASP A C 1
ATOM 8380 O O . ASP A 1 1128 ? 10.594 77.178 -63.903 1.00 44.62 1128 ASP A O 1
ATOM 8384 N N . GLY A 1 1129 ? 12.090 75.861 -64.938 1.00 49.16 1129 GLY A N 1
ATOM 8385 C CA . GLY A 1 1129 ? 13.412 76.158 -64.363 1.00 49.16 1129 GLY A CA 1
ATOM 8386 C C . GLY A 1 1129 ? 13.718 75.669 -62.939 1.00 49.16 1129 GLY A C 1
ATOM 8387 O O . GLY A 1 1129 ? 13.360 76.333 -61.971 1.00 49.16 1129 GLY A O 1
ATOM 8388 N N . MET A 1 1130 ? 14.587 74.645 -62.889 1.00 38.19 1130 MET A N 1
ATOM 8389 C CA . MET A 1 1130 ? 15.280 74.008 -61.744 1.00 38.19 1130 MET A CA 1
ATOM 8390 C C . MET A 1 1130 ? 14.520 72.946 -60.952 1.00 38.19 1130 MET A C 1
ATOM 8392 O O . MET A 1 1130 ? 13.500 73.263 -60.309 1.00 38.19 1130 MET A O 1
#

pLDDT: mean 76.35, std 21.94, range [21.36, 98.44]

Radius of gyration: 46.15 Å; chains: 1; bounding box: 106×101×147 Å

Sequence (1130 aa):
MNKQTNSAMGMLINAYRGILKNSRFESMRGSLIAHNKCLHAGFIALLCTVALATASSPVHAEKIDETINDDYFDDNQNWWTENSTHTVNGSEGLIVEVDSGSAFDIENLLQDEDDNYNITTTQENISIISQDNEGYGIRIRDGSGSLTFDSAKNIDIEGGHHAVSISDNATLELVAEGIVTITSQSTGKVDSGIDGDAINISENATLNISGNGIKIITSTDENNHNGDGIHTQGNSSVELKANNGSISISTGNNGIDHRSSGNIILNATTSNFITAGYNTVSGQREVISYNQDGIRIQGSGDVSLTGERNYIWATDAGLYIHKESDSRSTIKLTANGSSGNNTISSQRYGISATTGKIELNAQGLNKVTVSTSEASDIRNGLASVMLTGGADMAVMSGNYSGSIALYDSNNVSGYGISLEGTKEDESELTFESGSSVWQEALASGGTGDVEAVKVINNALISGSGLTIIDFIAQNENTSGNTFGLDVKNGGSVVLSGESFTVKATSSASGDVFGISASSGGDIDVDSEGAIQILAHNSIENEIKYGTGIAIKSDSSKINLTSNSGSLNIYGAVHAVGTINNESSSNNIEASGKAITIQSHAVIERAGDLEDGKSVFSAVYAEDGAKISLSGSSISLKTKANHNHENELERVVWAYNGESGSGTSITMDGHIDITTDQYVYSPENLDVAVAAGTAVGLTTDKVNASLHMSDEARAQVNINYARGENYSNKINGDILAAYAGVVNIKPQDSTTRTDDPYGINIQGDLLAGNGGVMNIDIGSGTLEGRIDDYGEAGYSATEDSTSTLDNAENGWTPDAGSGQTFRNPAFSSEIYKGGAVNLTMRDNSVWKVTKQSWVTSITTADYFGDNGPDATSYGWTENTDDNGIRLNTIPLIDLNSIEISSENKGAALTVYKFNGDAQFRMHLDGEREDSDMLYIKEANGDYVILLDNPVTNTDIENSDFDNLRFATVGAGSNVTFRVFSLDAGLYNLEYKVGQDARTPDEYEEGEDISVGQDSHENNSQNVAYDGDAPSEGKPGAENVNNFFDGNGTVPSTDETNPSTTADTEGGLTEDTNFALELTGQGPAISESLSDAGKTVLSMSRANYFNAVYMDTLNKRQGQAHFADPNQDDGM

Foldseek 3Di:
DDDDDDDDDDDDDDDDDDDDDDDDDDDDDDDDDDDDDDDPDDDDDDDDDDDDDDDDDDDPPPPPPPPPPPCPVPDDDPPADFPDEAEDEDPEEAAQEDADAASAAAACRAQDLSGEYEYEYDADEHEQEYNHLCYESHEHPPHQYEYEYAYAEEYAFETNQESEYYEDNYEYEYHHQYEYEFEHNNDDPPVPPRARASEEYEAQYEYEYEYLEYHFYYADDLPHQGYESYEYYEQYEYAAHNPNAEYAAAGSAEPYEAAYQHEYYAHHAAEYHFAYQWHCPPNDTDRRDQDHEPYEYLHAYEYEHEYLEYAAEYNAEPEEYDPNYDLAYEYYYANDHCQYEYEAEYAAEQYEYQHHEYEAHHQHEDETEHEHDDPPPCPDEGEPAHYHNQYEYEYHYHPYEHEPAYDYDDAEQYEDHAYYYDQVHEYEYEYEAAYAYAFEWEHQYYAEETESEEFEARYEYDYENYAYYEQYTEAEYYQYEYESEEFEQQGEYADEYAEEEFYTEYCHNHAWERYEYENAYYYAYHHQEEYYFATANDPDDDAPAHAHARAEFYQYAHEAHHNEYEYHTHAAHEYEHDLDDPDPDAREEHEHAEYAFHHQYFDDPPQPLVPQATEIERYEYEQQHEYEYEHQYYAFEYEDDLVDLRYAYAHYEFEYPPRLNQAEYAYYHQAHFDYPPLVSHDALRYASAEWYAHAPDDLVLLVVLLQDDLSSAGEYHAAHEDDPPDAREHEHEHEFERSTEYHHYHHDDPDDPDDWGFYEYEEEYAAFSAGEYHHEGTLYEAEYAYEQPLQAFDDDPPPPPDPDPPVPPPFDDDPPTGGWDDDNNHNYIGRHGYAHAYEYFWQYEYEYAFAYAHLEYDYAAQQPPVADDPVQPPPDPDDDPVDGDPSGFYEYEQPSYDQDPQAAGAEYAYAEYEHEHEYEWEAFLQQRNGYAYEYAAAEYEYEYEYQADDFCCSQDDPQHQWTFHYKYFFPHDYHYWYWYAQNDQKIFTFDKDKDFQDAQPPDPDDPDPDDPPNVSNVVNLCSNQNCDDHRRHHHSVNSSCSHVPPSASSHSDPPRPDDDPPDVRTHHGTMIMTQHADPVTGGPDIDGHPVNVVVVVVVVVVVVVVVVVVVVVVVVVVVVVVDPDDDDDD

Organism: NCBI:txid2838450

InterPro domains:
  IPR012332 Autotransporter, pectate lyase C-like domain superfamily [G3DSA:2.160.20.20] (384-1006)